Protein AF-0000000080261516 (afdb_homodimer)

Sequence (998 aa):
MPETLNRSLSQQIENGHHGPAFTLGKHKVSMKLFSKNRERLCQRLRGVLKTQDLAVVVLQSGDSGTRYDTDTDLLFRQESFFHWAFGVLEPDCFGAIDVATGKGTLFVPRLPESYAVWMGKLWTLEDFKTRYAVEAVHYTDEIAEHLSVDGKPSSAITLLTLNGINSDSGKTSREATFKGIEQFRVDNTTLYPEICECRVFKTADELEVLRYANKISSAAHREVMKKIRPGMKEYQLESEFLHYSYAQGGCRHSAYTCICAAADNSAVLHYGHAGAPNEHVIKDGDMCLFDMGAEYYCYSSDITCSFPANGKFTADQKIVYETVLKANRAVLASMKPGVSWPDMHLLAERTILEELKKHGLLTGEVDEMMEACIGPVLMPHGLGHLLGIDTHDCGGYPAGVVRSERPGLKSLRMGRVLQAGMVITVEPGVYFIEPLLNAAFANEKQSQFLVKEVIDRFRGSGGVRIEDDVIVTPTGMELMTDVPRTVEEIEYFMQDARKMPETLNRSLSQQIENGHHGPAFTLGKHKVSMKLFSKNRERLCQRLRGVLKTQDLAVVVLQSGDSGTRYDTDTDLLFRQESFFHWAFGVLEPDCFGAIDVATGKGTLFVPRLPESYAVWMGKLWTLEDFKTRYAVEAVHYTDEIAEHLSVDGKPSSAITLLTLNGINSDSGKTSREATFKGIEQFRVDNTTLYPEICECRVFKTADELEVLRYANKISSAAHREVMKKIRPGMKEYQLESEFLHYSYAQGGCRHSAYTCICAAADNSAVLHYGHAGAPNEHVIKDGDMCLFDMGAEYYCYSSDITCSFPANGKFTADQKIVYETVLKANRAVLASMKPGVSWPDMHLLAERTILEELKKHGLLTGEVDEMMEACIGPVLMPHGLGHLLGIDTHDCGGYPAGVVRSERPGLKSLRMGRVLQAGMVITVEPGVYFIEPLLNAAFANEKQSQFLVKEVIDRFRGSGGVRIEDDVIVTPTGMELMTDVPRTVEEIEYFMQDARK

Nearest PDB structures (foldseek):
  6h2p-assembly1_A  TM=9.877E-01  e=1.831E-79  Homo sapiens
  5mc3-assembly1_A  TM=9.880E-01  e=3.284E-79  Homo sapiens
  5mc1-assembly1_A  TM=9.877E-01  e=5.891E-79  Homo sapiens
  5m4g-assembly1_A  TM=9.869E-01  e=3.401E-78  Homo sapiens
  6qsc-assembly1_A  TM=9.871E-01  e=5.755E-78  Homo sapiens

Radius of gyration: 29.87 Å; Cα contacts (8 Å, |Δi|>4): 2241; chains: 2; bounding box: 79×82×68 Å

InterPro domains:
  IPR000994 Peptidase M24 [PF00557] (209-473)
  IPR007865 Aminopeptidase P, N-terminal [PF05195] (34-148)
  IPR007865 Aminopeptidase P, N-terminal [SM01011] (29-168)
  IPR029149 Creatinase/Aminopeptidase P/Spt16, N-terminal [G3DSA:3.40.350.10] (19-200)
  IPR029149 Creatinase/Aminopeptidase P/Spt16, N-terminal [SSF53092] (28-202)
  IPR036005 Creatinase/aminopeptidase-like [G3DSA:3.90.230.10] (201-499)
  IPR036005 Creatinase/aminopeptidase-like [SSF55920] (203-496)
  IPR052433 Xaa-Pro dipeptidase-like [PTHR48480] (18-497)

Solvent-accessible surface area (backbone atoms only — not comparable to full-atom values): 50323 Å² total; per-residue (Å²): 136,77,69,72,80,53,43,76,78,39,61,77,55,54,86,68,91,72,72,44,57,50,68,73,38,84,59,75,45,56,38,61,52,19,54,51,43,35,36,55,42,19,57,55,45,65,72,68,58,84,66,86,51,52,44,29,39,38,39,40,42,26,67,80,54,44,54,81,30,45,68,44,54,53,89,74,70,64,30,62,71,35,32,56,44,48,66,58,60,56,54,53,28,36,37,36,31,36,39,89,77,37,51,36,35,39,19,39,62,82,73,59,79,64,41,42,52,40,57,22,84,77,75,49,55,65,53,51,22,53,58,45,66,40,78,39,50,48,41,50,94,42,48,54,64,62,69,28,59,85,82,43,56,39,70,51,29,35,36,30,23,36,43,42,67,32,86,84,47,68,30,58,42,73,55,50,80,59,83,59,55,83,55,35,40,77,42,46,69,67,39,33,67,52,50,28,52,51,64,38,44,48,49,75,63,52,45,52,49,34,46,48,16,24,44,35,31,22,52,19,51,50,51,36,55,42,63,55,48,52,70,41,41,25,39,38,48,49,28,47,29,51,27,41,19,21,48,69,40,39,17,86,45,60,40,46,75,47,23,34,23,44,26,49,44,25,32,21,74,50,37,33,42,61,80,45,56,20,65,54,68,34,44,78,63,26,38,25,24,36,38,46,22,23,16,38,97,56,23,21,27,58,35,26,48,51,48,31,39,68,31,60,72,49,75,68,55,43,52,56,47,50,30,33,48,50,17,40,49,54,40,59,74,62,43,26,52,73,39,46,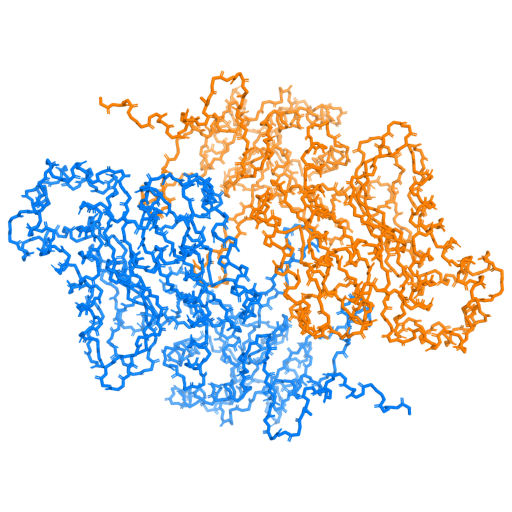40,60,56,42,40,51,48,31,35,50,44,34,52,52,45,38,33,74,72,49,37,28,49,84,57,64,71,57,38,58,74,50,44,51,45,30,51,32,28,57,61,29,41,38,33,33,47,32,61,35,52,75,24,67,58,25,63,46,93,92,51,76,80,48,80,47,80,31,55,47,45,42,52,37,68,47,62,40,41,52,34,30,31,34,34,46,34,36,40,45,32,44,36,65,73,44,51,53,52,35,63,72,30,74,80,40,27,75,33,52,31,61,81,53,45,58,72,44,57,63,49,8,29,38,40,46,26,38,37,33,38,31,32,86,82,18,61,43,77,53,55,60,65,71,76,49,71,67,46,38,30,50,53,30,50,59,51,70,104,137,78,72,72,79,54,40,76,80,37,59,79,52,54,85,69,90,70,70,44,55,50,68,70,36,86,60,76,46,56,38,62,52,20,53,51,41,35,38,54,44,20,57,55,46,65,72,67,58,85,65,90,51,52,44,29,39,37,38,41,42,27,67,79,54,44,54,82,30,45,70,45,54,54,89,75,69,65,31,60,70,35,33,56,46,50,66,58,60,56,55,52,29,35,36,36,31,35,42,89,78,35,50,36,34,40,20,39,61,82,74,60,78,65,40,42,52,40,58,22,85,77,75,48,55,67,52,51,23,53,58,44,66,41,78,39,50,49,41,51,93,42,48,54,64,63,69,27,57,86,83,44,58,38,71,51,30,34,35,30,22,36,41,41,68,32,87,85,49,69,30,58,41,73,54,49,79,62,82,58,55,83,56,35,40,76,43,47,69,66,39,33,67,54,52,28,52,52,64,38,43,47,50,74,62,53,48,52,50,35,46,48,15,22,46,34,30,21,51,18,51,49,51,37,57,41,66,56,48,54,71,41,40,26,40,39,47,49,28,48,30,51,27,40,20,21,46,68,40,37,17,86,46,60,39,46,74,47,20,36,22,43,26,48,44,26,30,21,74,51,36,33,43,62,79,46,56,19,63,54,68,34,44,77,65,26,38,25,24,38,39,46,21,23,15,37,96,55,22,21,26,57,35,28,50,51,49,32,42,69,31,58,73,51,73,69,55,42,55,55,46,51,30,32,50,50,18,40,49,53,40,59,74,64,43,26,52,74,37,47,41,61,56,42,38,50,49,29,36,51,44,34,51,52,44,38,32,75,72,49,36,30,49,85,55,64,70,56,38,58,75,52,43,51,42,29,50,32,28,58,60,30,41,36,33,34,45,32,61,35,52,74,25,66,59,25,63,47,90,92,51,75,81,48,81,49,79,32,55,47,45,42,52,35,68,44,60,41,43,54,35,29,32,35,35,45,35,36,40,44,31,45,37,64,72,46,49,54,52,35,63,72,30,74,80,40,27,75,34,52,31,61,83,51,45,58,73,45,57,63,50,8,29,38,39,46,24,36,34,31,36,32,31,85,82,20,63,44,76,52,54,60,65,73,77,51,71,66,46,38,30,51,54,30,50,59,52,70,103

Secondary structure (DSSP, 8-state):
--SGGGSTTTSS--SS---SEE-SSS--EETHHHHHHHHHHHHHHHHH---SSEEEEEEE-----BSTTS-PBP-----HHHHHHH---SSS-EEEEETTT--EEEEE----TTHHHHT-----HHHHHHHHT-SEEEEGGGHHHHHS-SS--GGGEEEEE---B-TTT-PBP-----TTGGGSEEE-SSHHHHHHHHHHS--HHHHHHHHHHHHHHHHHHHHHHHH--TT-BHHHHHHHHHHHHHHHH---EESS--EEEEGGGGG-TT-SSTTS-S-PBPPTT-EEEEEE-EEETTEE--EEEEEETTS---HHHHHHHHHHHHHHHHHHHH-STT-BHHHHHHHHHHHHHHHHHHTTSB-S-HHHHHHTT-HHHH--S-S--B-SSSSS-S-SS-TT-----STTGGG-S---B--TT-EEEE--EEE--HHHHHHHHH-HHHHTTB-HHHHTTTTTS-EEE-BEEEEE-SSSEEE---S--SHHHHHHHHHHHT-/--SGGGSTTTSS--SS---SEE-SSS--EETHHHHHHHHHHHHHHHHH---SSEEEEEEE-----BSTTS-PBP-----HHHHHHH---SSS-EEEEETTT--EEEEE----TTHHHHT-----HHHHHHHHT-SEEEEGGGHHHHHS-SS--GGGEEEEE---B-TTT-PBP-----TTGGGSEEE-SSHHHHHHHHHHS--HHHHHHHHHHHHHHHHHHHHHHHH--TT-BHHHHHHHHHHHHHHHH---EESS--EEEEGGGGG-TT-SSTTS-S-PBPPTT-EEEEEE-EEETTEE--EEEEEETTS---HHHHHHHHHHHHHHHHHHHH-STT-BHHHHHHHHHHHHHHHHHHTTSB-S-HHHHHHTT-HHHH--S-S--B-SSSSS-S-SS-TT-----STTGGG-S---B--TT-EEEE--EEE--HHHHHHHHH-HHHHTTB-HHHHTTTTTS-EEE-BEEEEEPSSSEEE---S--SHHHHHHHHHHHT-

Foldseek 3Di:
DPPPVCPPVPPVPDPDPQAAWDDQFDDTFGLVQQLVLLLQLLVLLVVPDPDPFFEKEKEAKAAWDADDPDPHTDPDDIALLQCSNFLDPDHGKMKMAGSVPSAIEIAAADDDPCCCVPPNDDDDQVRSCRNRVGPGYHHQLCVLVVVCPPPHFQARYEYEWEWDAFPVPRDIGDTDDGPPNVRHHYDDPRRHLSSLVSQQFHDPSQVVQLLLQQVQQLVQVLQLLLPFAQQDFQVVSVVSSQCSCCVNRVQPDWLDQKAWDKFARLQPPDACDPVHNSGDGHHQFIKIWIWTTTADSLFIDTWIDIAGRHLAHDPVRQLFQVLQLQLLVQLQVPDAFQAWQLVSQLSSLLSSLVSCVVVPQWDDDSVLLVVLVVSCLFWQAEQKAWGTSHRRGGDQARPPRDQDPPGRSNRHSHGDGDDARTKMKGKTKTFDDPVSVVVQCVDPSRVNTGDCVVSVVCHRSTMDIGMWIWGHHNGGIDTSNDHDRHSVRSSVSNVVSVD/DPPPVCPPVPVVPPPDPQAAWDDQFDDTFGLVQQLVLLLQLLVLLVVPDPDPFFEKEKEAKAAWDADDPDPHTDDDDIALLQCSNFLDPDHGKMWMAGSVPSAIEIAAADDDPCCCVPPNDDDDQVRSCRNRVGPGYHHQLCVLVVVCPPPHFQARYEYEWEWDAFPVPRDIGDTDDGPPNVRHHYDDPRRHLSSLVSQQFHDPSQVVQLLLQQVQQLVQVLQLLLPFAQQDFQVVSVVSSQCSCCVNRVQPDWLDQKDWDKFARLQPPDACDPVHNSGDGHHQFIKIWIWTTTADSLFIDTWIDIATRHLAHDPVRQLFQVLQLQLLVQLQVVFAFPAWQLVSQLSSLLSSLVSCVVVPQWDDDSVLLVVLVVSCLFWQAEQKAWGTSHRRGGDQARPPRDQDPDGRSNRHSHGDGDDARTKMKGKTKTFDDPVSVVVQCVDPSRVNTGDCVVSVVCHRSTMDIGMWIWGHHNGGIDTSNDHDRHSVRSSVSNVVSVD

Structure (mmCIF, N/CA/C/O backbone):
data_AF-0000000080261516-model_v1
#
loop_
_entity.id
_entity.type
_entity.pdbx_description
1 polymer 'Xaa-Pro dipeptidase'
#
loop_
_atom_site.group_PDB
_atom_site.id
_atom_site.type_symbol
_atom_site.label_atom_id
_atom_site.label_alt_id
_atom_site.label_comp_id
_atom_site.label_asym_id
_atom_site.label_entity_id
_atom_site.label_seq_id
_atom_site.pdbx_PDB_ins_code
_atom_site.Cartn_x
_atom_site.Cartn_y
_atom_site.Cartn_z
_atom_site.occupancy
_atom_site.B_iso_or_equiv
_atom_site.auth_seq_id
_atom_site.auth_comp_id
_atom_site.auth_asym_id
_atom_site.auth_atom_id
_atom_site.pdbx_PDB_model_num
ATOM 1 N N . MET A 1 1 ? -36.375 18.328 13.555 1 18.47 1 MET A N 1
ATOM 2 C CA . MET A 1 1 ? -35.406 18.906 12.648 1 18.47 1 MET A CA 1
ATOM 3 C C . MET A 1 1 ? -34.375 17.875 12.211 1 18.47 1 MET A C 1
ATOM 5 O O . MET A 1 1 ? -33.312 18.234 11.727 1 18.47 1 MET A O 1
ATOM 9 N N . PRO A 1 2 ? -34.75 16.578 12.547 1 23.06 2 PRO A N 1
ATOM 10 C CA . PRO A 1 2 ? -34.281 15.211 12.352 1 23.06 2 PRO A CA 1
ATOM 11 C C . PRO A 1 2 ? -34.25 14.797 10.883 1 23.06 2 PRO A C 1
ATOM 13 O O . PRO A 1 2 ? -33.875 13.68 10.555 1 23.06 2 PRO A O 1
ATOM 16 N N . GLU A 1 3 ? -34.875 15.594 10.055 1 21.86 3 GLU A N 1
ATOM 17 C CA . GLU A 1 3 ? -35.312 15.078 8.75 1 21.86 3 GLU A CA 1
ATOM 18 C C . GLU A 1 3 ? -34.125 15.016 7.785 1 21.86 3 GLU A C 1
ATOM 20 O O . GLU A 1 3 ? -34.125 14.211 6.852 1 21.86 3 GLU A O 1
ATOM 25 N N . THR A 1 4 ? -33.219 16.031 7.844 1 23.11 4 THR A N 1
ATOM 26 C CA . THR A 1 4 ? -32.312 16.188 6.707 1 23.11 4 THR A CA 1
ATOM 27 C C . THR A 1 4 ? -31.156 15.203 6.785 1 23.11 4 THR A C 1
ATOM 29 O O . THR A 1 4 ? -30.359 15.102 5.855 1 23.11 4 THR A O 1
ATOM 32 N N . LEU A 1 5 ? -30.828 14.766 7.957 1 27.47 5 LEU A N 1
ATOM 33 C CA . LEU A 1 5 ? -29.641 13.969 8.242 1 27.47 5 LEU A CA 1
ATOM 34 C C . LEU A 1 5 ? -29.75 12.586 7.609 1 27.47 5 LEU A C 1
ATOM 36 O O . LEU A 1 5 ? -28.812 11.789 7.684 1 27.47 5 LEU A O 1
ATOM 40 N N . ASN A 1 6 ? -31.109 12.328 7.188 1 25.12 6 ASN A N 1
ATOM 41 C CA . ASN A 1 6 ? -31.469 10.992 6.719 1 25.12 6 ASN A CA 1
ATOM 42 C C . ASN A 1 6 ? -30.922 10.727 5.32 1 25.12 6 ASN A C 1
ATOM 44 O O . ASN A 1 6 ? -31.312 9.75 4.672 1 25.12 6 ASN A O 1
ATOM 48 N N . ARG A 1 7 ? -30.312 11.836 4.684 1 27.39 7 ARG A N 1
ATOM 49 C CA . ARG A 1 7 ? -30.266 11.695 3.232 1 27.39 7 ARG A CA 1
ATOM 50 C C . ARG A 1 7 ? -29.141 10.758 2.809 1 27.39 7 ARG A C 1
ATOM 52 O O . ARG A 1 7 ? -29.203 10.164 1.731 1 27.39 7 ARG A O 1
ATOM 59 N N . SER A 1 8 ? -27.984 11 3.453 1 25.06 8 SER A N 1
ATOM 60 C CA . SER A 1 8 ? -26.891 10.438 2.666 1 25.06 8 SER A CA 1
ATOM 61 C C . SER A 1 8 ? -26.906 8.914 2.719 1 25.06 8 SER A C 1
ATOM 63 O O . SER A 1 8 ? -26.344 8.25 1.841 1 25.06 8 SER A O 1
ATOM 65 N N . LEU A 1 9 ? -27.234 8.352 3.932 1 29.28 9 LEU A N 1
ATOM 66 C CA . LEU A 1 9 ? -27.469 6.91 3.879 1 29.28 9 LEU A CA 1
ATOM 67 C C . LEU A 1 9 ? -28.625 6.586 2.934 1 29.28 9 LEU A C 1
ATOM 69 O O . LEU A 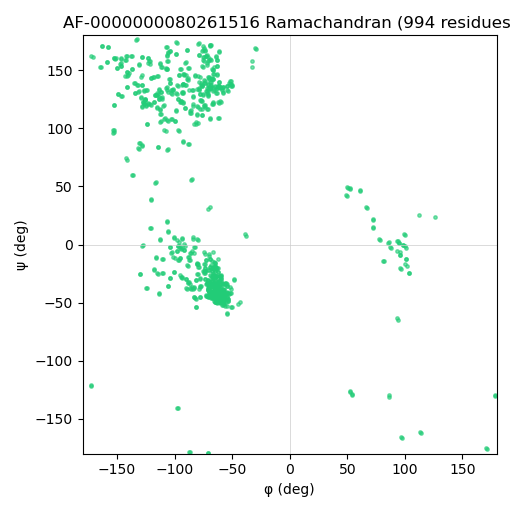1 9 ? -28.875 5.414 2.631 1 29.28 9 LEU A O 1
ATOM 73 N N . SER A 1 10 ? -29.578 7.637 2.805 1 27.34 10 SER A N 1
ATOM 74 C CA . SER A 1 10 ? -30.891 7.477 2.166 1 27.34 10 SER A CA 1
ATOM 75 C C . SER A 1 10 ? -30.75 7.312 0.656 1 27.34 10 SER A C 1
ATOM 77 O O . SER A 1 10 ? -31.719 6.973 -0.029 1 27.34 10 SER A O 1
ATOM 79 N N . GLN A 1 11 ? -29.734 8.062 0.066 1 29.08 11 GLN A N 1
ATOM 80 C CA . GLN A 1 11 ? -29.953 7.961 -1.372 1 29.08 11 GLN A CA 1
ATOM 81 C C . GLN A 1 11 ? -29.75 6.527 -1.862 1 29.08 11 GLN A C 1
ATOM 83 O O . GLN A 1 11 ? -30.062 6.207 -3.008 1 29.08 11 GLN A O 1
ATOM 88 N N . GLN A 1 12 ? -28.672 5.902 -1.175 1 29.27 12 GLN A N 1
ATOM 89 C CA . GLN A 1 12 ? -28.547 4.609 -1.845 1 29.27 12 GLN A CA 1
ATOM 90 C C . GLN A 1 12 ? -29.797 3.754 -1.619 1 29.27 12 GLN A C 1
ATOM 92 O O . GLN A 1 12 ? -29.828 2.584 -2.004 1 29.27 12 GLN A O 1
ATOM 97 N N . ILE A 1 13 ? -30.594 4.156 -0.554 1 30.53 13 ILE A N 1
ATOM 98 C CA . ILE A 1 13 ? -31.766 3.287 -0.49 1 30.53 13 ILE A CA 1
ATOM 99 C C . ILE A 1 13 ? -32.688 3.549 -1.694 1 30.53 13 ILE A C 1
ATOM 101 O O . ILE A 1 13 ? -33.531 4.445 -1.66 1 30.53 13 ILE A O 1
ATOM 105 N N . GLU A 1 14 ? -32.281 3.898 -2.816 1 28.14 14 GLU A N 1
ATOM 106 C CA . GLU A 1 14 ? -33.375 3.795 -3.773 1 28.14 14 GLU A CA 1
ATOM 107 C C . GLU A 1 14 ? -34.312 2.641 -3.42 1 28.14 14 GLU A C 1
ATOM 109 O O . GLU A 1 14 ? -33.906 1.689 -2.748 1 28.14 14 GLU A O 1
ATOM 114 N N . ASN A 1 15 ? -35.594 2.646 -3.77 1 30.41 15 ASN A N 1
ATOM 115 C CA . ASN A 1 15 ? -36.844 1.891 -3.549 1 30.41 15 ASN A CA 1
ATOM 116 C C . ASN A 1 15 ? -36.594 0.386 -3.602 1 30.41 15 ASN A C 1
ATOM 118 O O . ASN A 1 15 ? -37.5 -0.408 -3.432 1 30.41 15 ASN A O 1
ATOM 122 N N . GLY A 1 16 ? -35.875 -0.198 -4.672 1 33.69 16 GLY A N 1
ATOM 123 C CA . GLY A 1 16 ? -36.125 -1.631 -4.695 1 33.69 16 GLY A CA 1
ATOM 124 C C . GLY A 1 16 ? -35.562 -2.348 -3.471 1 33.69 16 GLY A C 1
ATOM 125 O O . GLY A 1 16 ? -34.781 -1.785 -2.717 1 33.69 16 GLY A O 1
ATOM 126 N N . HIS A 1 17 ? -36.062 -3.531 -2.934 1 42.69 17 HIS A N 1
ATOM 127 C CA . HIS A 1 17 ? -35.906 -4.598 -1.95 1 42.69 17 HIS A CA 1
ATOM 128 C C . HIS A 1 17 ? -34.438 -4.988 -1.775 1 42.69 17 HIS A C 1
ATOM 130 O O . HIS A 1 17 ? -34.156 -6.145 -1.473 1 42.69 17 HIS A O 1
ATOM 136 N N . HIS A 1 18 ? -33.469 -4.281 -2.375 1 58.91 18 HIS A N 1
ATOM 137 C CA . HIS A 1 18 ? -32.188 -4.965 -2.283 1 58.91 18 HIS A CA 1
ATOM 138 C C . HIS A 1 18 ? -31.5 -4.695 -0.94 1 58.91 18 HIS A C 1
ATOM 140 O O . HIS A 1 18 ? -31.547 -3.574 -0.43 1 58.91 18 HIS A O 1
ATOM 146 N N . GLY A 1 19 ? -31.391 -5.469 0.092 1 77.75 19 GLY A N 1
ATOM 147 C CA . GLY A 1 19 ? -30.703 -5.52 1.37 1 77.75 19 GLY A CA 1
ATOM 148 C C . GLY A 1 19 ? -29.359 -4.797 1.355 1 77.75 19 GLY A C 1
ATOM 149 O O . GLY A 1 19 ? -28.969 -4.227 0.336 1 77.75 19 GLY A O 1
ATOM 150 N N . PRO A 1 20 ? -28.703 -4.57 2.539 1 93.19 20 PRO A N 1
ATOM 151 C CA . PRO A 1 20 ? -27.406 -3.918 2.637 1 93.19 20 PRO A CA 1
ATOM 152 C C . PRO A 1 20 ? -26.359 -4.531 1.696 1 93.19 20 PRO A C 1
ATOM 154 O O . PRO A 1 20 ? -26.391 -5.742 1.456 1 93.19 20 PRO A O 1
ATOM 157 N N . ALA A 1 21 ? -25.594 -3.646 1.029 1 95.31 21 ALA A N 1
ATOM 158 C CA . ALA A 1 21 ? -24.609 -4.109 0.056 1 95.31 21 ALA A CA 1
ATOM 159 C C . ALA A 1 21 ? -23.391 -3.195 0.031 1 95.31 21 ALA A C 1
ATOM 161 O O . ALA A 1 21 ? -23.469 -2.029 0.423 1 95.31 21 ALA A O 1
ATOM 162 N N . PHE A 1 22 ? -22.312 -3.729 -0.335 1 94.75 22 PHE A N 1
ATOM 163 C CA . PHE A 1 22 ? -21.109 -2.955 -0.667 1 94.75 22 PHE A CA 1
ATOM 164 C C . PHE A 1 22 ? -21.094 -2.6 -2.148 1 94.75 22 PHE A C 1
ATOM 166 O O . PHE A 1 22 ? -21.438 -3.426 -2.994 1 94.75 22 PHE A O 1
ATOM 173 N N . THR A 1 23 ? -20.719 -1.318 -2.457 1 92.25 23 THR A N 1
ATOM 174 C CA . THR A 1 23 ? -20.469 -0.933 -3.842 1 92.25 23 THR A CA 1
ATOM 175 C C . THR A 1 23 ? -19.469 0.211 -3.912 1 92.25 23 THR A C 1
ATOM 177 O O . THR A 1 23 ? -19.672 1.266 -3.311 1 92.25 23 THR A O 1
ATOM 180 N N . LEU A 1 24 ? -18.391 0.136 -4.504 1 90.38 24 LEU A N 1
ATOM 181 C CA . LEU A 1 24 ? -17.469 1.203 -4.871 1 90.38 24 LEU A CA 1
ATOM 182 C C . LEU A 1 24 ? -17.391 1.355 -6.387 1 90.38 24 LEU A C 1
ATOM 184 O O . LEU A 1 24 ? -17.469 2.469 -6.91 1 90.38 24 LEU A O 1
ATOM 188 N N . GLY A 1 25 ? -17.344 0.349 -7.125 1 88.25 25 GLY A N 1
ATOM 189 C CA . GLY A 1 25 ? -17.391 0.316 -8.578 1 88.25 25 GLY A CA 1
ATOM 190 C C . GLY A 1 25 ? -18.781 0.004 -9.109 1 88.25 25 GLY A C 1
ATOM 191 O O . GLY A 1 25 ? -19.781 0.537 -8.617 1 88.25 25 GLY A O 1
ATOM 192 N N . LYS A 1 26 ? -18.766 -0.772 -10.133 1 90.19 26 LYS A N 1
ATOM 193 C CA . LYS A 1 26 ? -20.031 -1.01 -10.828 1 90.19 26 LYS A CA 1
ATOM 194 C C . LYS A 1 26 ? -20.703 -2.291 -10.336 1 90.19 26 LYS A C 1
ATOM 196 O O . LYS A 1 26 ? -21.781 -2.654 -10.805 1 90.19 26 LYS A O 1
ATOM 201 N N . HIS A 1 27 ? -20.078 -2.992 -9.414 1 94.94 27 HIS A N 1
ATOM 202 C CA . HIS A 1 27 ? -20.641 -4.258 -8.945 1 94.94 27 HIS A CA 1
ATOM 203 C C . HIS A 1 27 ? -21.078 -4.164 -7.496 1 94.94 27 HIS A C 1
ATOM 205 O O . HIS A 1 27 ? -20.312 -3.766 -6.625 1 94.94 27 HIS A O 1
ATOM 211 N N . LYS A 1 28 ? -22.297 -4.527 -7.301 1 96.44 28 LYS A N 1
ATOM 212 C CA . LYS A 1 28 ? -22.859 -4.547 -5.957 1 96.44 28 LYS A CA 1
ATOM 213 C C . LYS A 1 28 ? -22.703 -5.922 -5.312 1 96.44 28 LYS A C 1
ATOM 215 O O . LYS A 1 28 ? -23.016 -6.941 -5.93 1 96.44 28 LYS A O 1
ATOM 220 N N . VAL A 1 29 ? -22.219 -6.012 -4.117 1 97.81 29 VAL A N 1
ATOM 221 C CA . VAL A 1 29 ? -22.078 -7.258 -3.373 1 97.81 29 VAL A CA 1
ATOM 222 C C . VAL A 1 29 ? -23.031 -7.266 -2.184 1 97.81 29 VAL A C 1
ATOM 224 O O . VAL A 1 29 ? -22.828 -6.527 -1.214 1 97.81 29 VAL A O 1
ATOM 227 N N . SER A 1 30 ? -24 -8.109 -2.207 1 97.81 30 SER A N 1
ATOM 228 C CA . SER A 1 30 ? -24.984 -8.211 -1.133 1 97.81 30 SER A CA 1
ATOM 229 C C . SER A 1 30 ? -24.344 -8.734 0.149 1 97.81 30 SER A C 1
ATOM 231 O O . SER A 1 30 ? -23.516 -9.641 0.106 1 97.81 30 SER A O 1
ATOM 233 N N . MET A 1 31 ? -24.781 -8.219 1.295 1 97.94 31 MET A N 1
ATOM 234 C CA . MET A 1 31 ? -24.266 -8.703 2.574 1 97.94 31 MET A CA 1
ATOM 235 C C . MET A 1 31 ? -24.75 -10.125 2.852 1 97.94 31 MET A C 1
ATOM 237 O O . MET A 1 31 ? -24.234 -10.797 3.738 1 97.94 31 MET A O 1
ATOM 241 N N . LYS A 1 32 ? -25.703 -10.609 2.1 1 97.38 32 LYS A N 1
ATOM 242 C CA . LYS A 1 32 ? -26.172 -11.984 2.207 1 97.38 32 LYS A CA 1
ATOM 243 C C . LYS A 1 32 ? -25.031 -12.977 1.94 1 97.38 32 LYS A C 1
ATOM 245 O O . LYS A 1 32 ? -25.031 -14.086 2.467 1 97.38 32 LYS A O 1
ATOM 250 N N . LEU A 1 33 ? -24.125 -12.539 1.126 1 98.44 33 LEU A N 1
ATOM 251 C CA . LEU A 1 33 ? -22.938 -13.359 0.857 1 98.44 33 LEU A CA 1
ATOM 252 C C . LEU A 1 33 ? -22.281 -13.805 2.158 1 98.44 33 LEU A C 1
ATOM 254 O O . LEU A 1 33 ? -21.969 -14.984 2.332 1 98.44 33 LEU A O 1
ATOM 258 N N . PHE A 1 34 ? -22.203 -12.945 3.082 1 98.62 34 PHE A N 1
ATOM 259 C CA . PHE A 1 34 ? -21.438 -13.203 4.301 1 98.62 34 PHE A CA 1
ATOM 260 C C . PHE A 1 34 ? -22.297 -13.969 5.309 1 98.62 34 PHE A C 1
ATOM 262 O O . PHE A 1 34 ? -21.766 -14.805 6.055 1 98.62 34 PHE A O 1
ATOM 269 N N . SER A 1 35 ? -23.578 -13.688 5.379 1 97.69 35 SER A N 1
ATOM 270 C CA . SER A 1 35 ? -24.469 -14.5 6.211 1 97.69 35 SER A CA 1
ATOM 271 C C . SER A 1 35 ? -24.469 -15.961 5.75 1 97.69 35 SER A C 1
ATOM 273 O O . SER A 1 35 ? -24.469 -16.875 6.574 1 97.69 35 SER A O 1
ATOM 275 N N . LYS A 1 36 ? -24.5 -16.141 4.457 1 98.25 36 LYS A N 1
ATOM 276 C CA . LYS A 1 36 ? -24.438 -17.5 3.904 1 98.25 36 LYS A CA 1
ATOM 277 C C . LYS A 1 36 ? -23.125 -18.172 4.273 1 98.25 36 LYS A C 1
ATOM 279 O O . LYS A 1 36 ? -23.094 -19.375 4.578 1 98.25 36 LYS A O 1
ATOM 284 N N . ASN A 1 37 ? -22.031 -17.469 4.211 1 98.75 37 ASN A N 1
ATOM 285 C CA . ASN A 1 37 ? -20.734 -18.016 4.605 1 98.75 37 ASN A CA 1
ATOM 286 C C . ASN A 1 37 ? -20.734 -18.453 6.062 1 98.75 37 ASN A C 1
ATOM 288 O O . ASN A 1 37 ? -20.25 -19.547 6.383 1 98.75 37 ASN A O 1
ATOM 292 N N . ARG A 1 38 ? -21.297 -17.609 6.953 1 98.75 38 ARG A N 1
ATOM 293 C CA . ARG A 1 38 ? -21.375 -17.984 8.367 1 98.75 38 ARG A CA 1
ATOM 294 C C . ARG A 1 38 ? -22.188 -19.25 8.555 1 98.75 38 ARG A C 1
ATOM 296 O O . ARG A 1 38 ? -21.812 -20.141 9.32 1 98.75 38 ARG A O 1
ATOM 303 N N . GLU A 1 39 ? -23.266 -19.359 7.855 1 98.31 39 GLU A N 1
ATOM 304 C CA . GLU A 1 39 ? -24.125 -20.531 7.961 1 98.31 39 GLU A CA 1
ATOM 305 C C . GLU A 1 39 ? -23.391 -21.781 7.484 1 98.31 39 GLU A C 1
ATOM 307 O O . GLU A 1 39 ? -23.469 -22.828 8.125 1 98.31 39 GLU A O 1
ATOM 312 N N . ARG A 1 40 ? -22.766 -21.719 6.391 1 98.56 40 ARG A N 1
ATOM 313 C CA . ARG A 1 40 ? -22 -22.859 5.863 1 98.56 40 ARG A CA 1
ATOM 314 C C . ARG A 1 40 ? -20.938 -23.312 6.855 1 98.56 40 ARG A C 1
ATOM 316 O O . ARG A 1 40 ? -20.75 -24.516 7.055 1 98.56 40 ARG A O 1
ATOM 323 N N . LEU A 1 41 ? -20.25 -22.328 7.418 1 98.81 41 LEU A N 1
ATOM 324 C CA . LEU A 1 41 ? -19.234 -22.672 8.414 1 98.81 41 LEU A CA 1
ATOM 325 C C . LEU A 1 41 ? -19.859 -23.391 9.602 1 98.81 41 LEU A C 1
ATOM 327 O O . LEU A 1 41 ? -19.328 -24.391 10.07 1 98.81 41 LEU A O 1
ATOM 331 N N . CYS A 1 42 ? -20.969 -22.891 10.086 1 98.25 42 CYS A N 1
ATOM 332 C CA . CYS A 1 42 ? -21.656 -23.5 11.219 1 98.25 42 CYS A CA 1
ATOM 333 C C . CYS A 1 42 ? -22.078 -24.922 10.898 1 98.25 42 CYS A C 1
ATOM 335 O O . CYS A 1 42 ? -21.969 -25.812 11.742 1 98.25 42 CYS A O 1
ATOM 337 N N . GLN A 1 43 ? -22.594 -25.109 9.711 1 97.69 43 GLN A N 1
ATOM 338 C CA . GLN A 1 43 ? -22.984 -26.453 9.297 1 97.69 43 GLN A CA 1
ATOM 339 C C . GLN A 1 43 ? -21.812 -27.438 9.375 1 97.69 43 GLN A C 1
ATOM 341 O O . GLN A 1 43 ? -21.969 -28.547 9.891 1 97.69 43 GLN A O 1
ATOM 346 N N . ARG A 1 44 ? -20.688 -27.078 8.945 1 97.75 44 ARG A N 1
ATOM 347 C CA . ARG A 1 44 ? -19.516 -27.938 9 1 97.75 44 ARG A CA 1
ATOM 348 C C . ARG A 1 44 ? -19.078 -28.172 10.445 1 97.75 44 ARG A C 1
ATOM 350 O O . ARG A 1 44 ? -18.75 -29.297 10.82 1 97.75 44 ARG A O 1
ATOM 357 N N . LEU A 1 45 ? -19.062 -27.062 11.211 1 98.06 45 LEU A N 1
ATOM 358 C CA . LEU A 1 45 ? -18.609 -27.156 12.586 1 98.06 45 LEU A CA 1
ATOM 359 C C . LEU A 1 45 ? -19.516 -28.062 13.414 1 98.06 45 LEU A C 1
ATOM 361 O O . LEU A 1 45 ? -19.047 -28.828 14.266 1 98.06 45 LEU A O 1
ATOM 365 N N . ARG A 1 46 ? -20.828 -27.969 13.18 1 96.06 46 ARG A N 1
ATOM 366 C CA . ARG A 1 46 ? -21.766 -28.844 13.883 1 96.06 46 ARG A CA 1
ATOM 367 C C . ARG A 1 46 ? -21.484 -30.312 13.594 1 96.06 46 ARG A C 1
ATOM 369 O O . ARG A 1 46 ? -21.719 -31.172 14.445 1 96.06 46 ARG A O 1
ATOM 376 N N . GLY A 1 47 ? -20.906 -30.562 12.461 1 94.62 47 GLY A N 1
ATOM 377 C CA . GLY A 1 47 ? -20.609 -31.922 12.078 1 94.62 47 GLY A CA 1
ATOM 378 C C . GLY A 1 47 ? -19.344 -32.469 12.727 1 94.62 47 GLY A C 1
ATOM 379 O O . GLY A 1 47 ? -19.156 -33.688 12.82 1 94.62 47 GLY A O 1
ATOM 380 N N . VAL A 1 48 ? -18.516 -31.578 13.25 1 94.75 48 VAL A N 1
ATOM 381 C CA . VAL A 1 48 ? -17.219 -32.062 13.711 1 94.75 48 VAL A CA 1
ATOM 382 C C . VAL A 1 48 ? -17.078 -31.828 15.211 1 94.75 48 VAL A C 1
ATOM 384 O O . VAL A 1 48 ? -16.25 -32.469 15.875 1 94.75 48 VAL A O 1
ATOM 387 N N . LEU A 1 49 ? -17.875 -30.906 15.711 1 91.12 49 LEU A N 1
ATOM 388 C CA . LEU A 1 49 ? -17.75 -30.594 17.125 1 91.12 49 LEU A CA 1
ATOM 389 C C . LEU A 1 49 ? -18.297 -31.734 17.984 1 91.12 49 LEU A C 1
ATOM 391 O O . LEU A 1 49 ? -19.344 -32.281 17.672 1 91.12 49 LEU A O 1
ATOM 395 N N . LYS A 1 50 ? -17.562 -32.125 19.047 1 78.06 50 LYS A N 1
ATOM 396 C CA . LYS A 1 50 ? -17.906 -33.188 19.953 1 78.06 50 LYS A CA 1
ATOM 397 C C . LYS A 1 50 ? -18.438 -32.656 21.281 1 78.06 50 LYS A C 1
ATOM 399 O O . LYS A 1 50 ? -18.891 -33.406 22.141 1 78.06 50 LYS A O 1
ATOM 404 N N . THR A 1 51 ? -18.453 -31.406 21.375 1 69.12 51 THR A N 1
ATOM 405 C CA . THR A 1 51 ? -18.734 -30.828 22.672 1 69.12 51 THR A CA 1
ATOM 406 C C . THR A 1 51 ? -20.234 -30.562 22.828 1 69.12 51 THR A C 1
ATOM 408 O O . THR A 1 51 ? -20.938 -30.359 21.844 1 69.12 51 THR A O 1
ATOM 411 N N . GLN A 1 52 ? -20.578 -30.734 24.062 1 69.31 52 GLN A N 1
ATOM 412 C CA . GLN A 1 52 ? -21.922 -30.375 24.438 1 69.31 52 GLN A CA 1
ATOM 413 C C . GLN A 1 52 ? -22.031 -28.891 24.766 1 69.31 52 GLN A C 1
ATOM 415 O O . GLN A 1 52 ? -23.125 -28.344 24.891 1 69.31 52 GLN A O 1
ATOM 420 N N . ASP A 1 53 ? -20.922 -28.172 24.781 1 74.69 53 ASP A N 1
ATOM 421 C CA . ASP A 1 53 ? -20.859 -26.75 25.062 1 74.69 53 ASP A CA 1
ATOM 422 C C . ASP A 1 53 ? -21.438 -25.938 23.906 1 74.69 53 ASP A C 1
ATOM 424 O O . ASP A 1 53 ? -21.547 -26.422 22.797 1 74.69 53 ASP A O 1
ATOM 428 N N . LEU A 1 54 ? -21.875 -24.766 24.391 1 88.88 54 LEU A N 1
ATOM 429 C CA . LEU A 1 54 ? -22.125 -23.781 23.359 1 88.88 54 LEU A CA 1
ATOM 430 C C . LEU A 1 54 ? -20.844 -23.359 22.672 1 88.88 54 LEU A C 1
ATOM 432 O O . LEU A 1 54 ? -19.844 -23.047 23.328 1 88.88 54 LEU A O 1
ATOM 436 N N . ALA A 1 55 ? -20.781 -23.531 21.438 1 94.88 55 ALA A N 1
ATOM 437 C CA . ALA A 1 55 ? -19.578 -23.188 20.656 1 94.88 55 ALA A CA 1
ATOM 438 C C . ALA A 1 55 ? -19.766 -21.875 19.922 1 94.88 55 ALA A C 1
ATOM 440 O O . ALA A 1 55 ? -20.812 -21.641 19.312 1 94.88 55 ALA A O 1
ATOM 441 N N . VAL A 1 56 ? -18.797 -20.969 20.062 1 96.94 56 VAL A N 1
ATOM 442 C CA . VAL A 1 56 ? -18.828 -19.672 19.406 1 96.94 56 VAL A CA 1
ATOM 443 C C . VAL A 1 56 ? -17.516 -19.453 18.641 1 96.94 56 VAL A C 1
ATOM 445 O O . VAL A 1 56 ? -16.422 -19.562 19.219 1 96.94 56 VAL A O 1
ATOM 448 N N . VAL A 1 57 ? -17.609 -19.219 17.344 1 98.38 57 VAL A N 1
ATOM 449 C CA . VAL A 1 57 ? -16.453 -18.781 16.578 1 98.38 57 VAL A CA 1
ATOM 450 C C . VAL A 1 57 ? -16.109 -17.328 16.922 1 98.38 57 VAL A C 1
ATOM 452 O O . VAL A 1 57 ? -17 -16.484 16.984 1 98.38 57 VAL A O 1
ATOM 455 N N . VAL A 1 58 ? -14.867 -17.016 17.188 1 98.62 58 VAL A N 1
ATOM 456 C CA . VAL A 1 58 ? -14.43 -15.633 17.375 1 98.62 58 VAL A CA 1
ATOM 457 C C . VAL A 1 58 ? -13.281 -15.32 16.406 1 98.62 58 VAL A C 1
ATOM 459 O O . VAL A 1 58 ? -12.25 -15.984 16.422 1 98.62 58 VAL A O 1
ATOM 462 N N . LEU A 1 59 ? -13.492 -14.359 15.562 1 98.75 59 LEU A N 1
ATOM 463 C CA . LEU A 1 59 ? -12.5 -13.875 14.609 1 98.75 59 LEU A CA 1
ATOM 464 C C . LEU A 1 59 ? -12.109 -12.43 14.922 1 98.75 59 LEU A C 1
ATOM 466 O O . LEU A 1 59 ? -12.938 -11.648 15.398 1 98.75 59 LEU A O 1
ATOM 470 N N . GLN A 1 60 ? -10.891 -12.133 14.703 1 98.69 60 GLN A N 1
ATOM 471 C CA . GLN A 1 60 ? -10.367 -10.781 14.891 1 98.69 60 GLN A CA 1
ATOM 472 C C . GLN A 1 60 ? -9.992 -10.148 13.562 1 98.69 60 GLN A C 1
ATOM 474 O O . GLN A 1 60 ? -9.32 -10.766 12.734 1 98.69 60 GLN A O 1
ATOM 479 N N . SER A 1 61 ? -10.43 -8.922 13.328 1 98.25 61 SER A N 1
ATOM 480 C CA . SER A 1 61 ? -10.133 -8.156 12.117 1 98.25 61 SER A CA 1
ATOM 481 C C . SER A 1 61 ? -8.664 -7.754 12.07 1 98.25 61 SER A C 1
ATOM 483 O O . SER A 1 61 ? -7.91 -8.016 13.008 1 98.25 61 SER A O 1
ATOM 485 N N . GLY A 1 62 ? -8.297 -7.203 10.875 1 97.75 62 GLY A N 1
ATOM 486 C CA . GLY A 1 62 ? -7.02 -6.5 10.867 1 97.75 62 GLY A CA 1
ATOM 487 C C . GLY A 1 62 ? -7.004 -5.277 11.766 1 97.75 62 GLY A C 1
ATOM 488 O O . GLY A 1 62 ? -8.055 -4.793 12.18 1 97.75 62 GLY A O 1
ATOM 489 N N . ASP A 1 63 ? -5.777 -4.863 12.062 1 96.12 63 ASP A N 1
ATOM 490 C CA . ASP A 1 63 ? -5.586 -3.662 12.867 1 96.12 63 ASP A CA 1
ATOM 491 C C . ASP A 1 63 ? -5.145 -2.484 12 1 96.12 63 ASP A C 1
ATOM 493 O O . ASP A 1 63 ? -4.395 -2.662 11.039 1 96.12 63 ASP A O 1
ATOM 497 N N . SER A 1 64 ? -5.66 -1.356 12.359 1 93.25 64 SER A N 1
ATOM 498 C CA . SER A 1 64 ? -5.094 -0.146 11.773 1 93.25 64 SER A CA 1
ATOM 499 C C . SER A 1 64 ? -3.621 0.011 12.148 1 93.25 64 SER A C 1
ATOM 501 O O . SER A 1 64 ? -3.215 -0.337 13.258 1 93.25 64 SER A O 1
ATOM 503 N N . GLY A 1 65 ? -2.844 0.375 11.172 1 92.5 65 GLY A N 1
ATOM 504 C CA . GLY A 1 65 ? -1.423 0.55 11.43 1 92.5 65 GLY A CA 1
ATOM 505 C C . GLY A 1 65 ? -0.848 1.787 10.766 1 92.5 65 GLY A C 1
ATOM 506 O O . GLY A 1 65 ? -1.491 2.393 9.906 1 92.5 65 GLY A O 1
ATOM 507 N N . THR A 1 66 ? 0.33 2.207 11.242 1 95.81 66 THR A N 1
ATOM 508 C CA . THR A 1 66 ? 1.057 3.332 10.664 1 95.81 66 THR A CA 1
ATOM 509 C C . THR A 1 66 ? 2.449 2.9 10.211 1 95.81 66 THR A C 1
ATOM 511 O O . THR A 1 66 ? 2.945 1.852 10.625 1 95.81 66 THR A O 1
ATOM 514 N N . ARG A 1 67 ? 3.012 3.609 9.328 1 96.25 67 ARG A N 1
ATOM 515 C CA . ARG A 1 67 ? 4.328 3.314 8.773 1 96.25 67 ARG A CA 1
ATOM 516 C C . ARG A 1 67 ? 5.422 3.539 9.812 1 96.25 67 ARG A C 1
ATOM 518 O O . ARG A 1 67 ? 5.703 4.68 10.188 1 96.25 67 ARG A O 1
ATOM 525 N N . TYR A 1 68 ? 6.023 2.42 10.305 1 96.12 68 TYR A N 1
ATOM 526 C CA . TYR A 1 68 ? 7.098 2.469 11.289 1 96.12 68 TYR A CA 1
ATOM 527 C C . TYR A 1 68 ? 6.695 3.314 12.492 1 96.12 68 TYR A C 1
ATOM 529 O O . TYR A 1 68 ? 5.676 3.053 13.133 1 96.12 68 TYR A O 1
ATOM 537 N N . ASP A 1 69 ? 7.512 4.316 12.867 1 97.25 69 ASP A N 1
ATOM 538 C CA . ASP A 1 69 ? 7.23 5.098 14.07 1 97.25 69 ASP A CA 1
ATOM 539 C C . ASP A 1 69 ? 6.426 6.352 13.727 1 97.25 69 ASP A C 1
ATOM 541 O O . ASP A 1 69 ? 6.141 7.168 14.609 1 97.25 69 ASP A O 1
ATOM 545 N N . THR A 1 70 ? 5.996 6.523 12.484 1 97.25 70 THR A N 1
ATOM 546 C CA . THR A 1 70 ? 5.312 7.746 12.07 1 97.25 70 THR A CA 1
ATOM 547 C C . THR A 1 70 ? 3.812 7.641 12.336 1 97.25 70 THR A C 1
ATOM 549 O O . THR A 1 70 ? 3.34 6.637 12.867 1 97.25 70 THR A O 1
ATOM 552 N N . ASP A 1 71 ? 3.072 8.703 11.961 1 96.75 71 ASP A N 1
ATOM 553 C CA . ASP A 1 71 ? 1.618 8.703 12.07 1 96.75 71 ASP A CA 1
ATOM 554 C C . ASP A 1 71 ? 0.96 8.547 10.703 1 96.75 71 ASP A C 1
ATOM 556 O O . ASP A 1 71 ? -0.224 8.844 10.539 1 96.75 71 ASP A O 1
ATOM 560 N N . THR A 1 72 ? 1.726 8.195 9.672 1 96.12 72 THR A N 1
ATOM 561 C CA . THR A 1 72 ? 1.177 7.953 8.344 1 96.12 72 THR A CA 1
ATOM 562 C C . THR A 1 72 ? 0.445 6.613 8.297 1 96.12 72 THR A C 1
ATOM 564 O O . THR A 1 72 ? 1.062 5.559 8.453 1 96.12 72 THR A O 1
ATOM 567 N N . ASP A 1 73 ? -0.791 6.688 8.016 1 94.5 73 ASP A N 1
ATOM 568 C CA . ASP A 1 73 ? -1.6 5.473 7.957 1 94.5 73 ASP A CA 1
ATOM 569 C C . ASP A 1 73 ? -1.229 4.625 6.746 1 94.5 73 ASP A C 1
ATOM 571 O O . ASP A 1 73 ? -0.96 5.156 5.664 1 94.5 73 ASP A O 1
ATOM 575 N N . LEU A 1 74 ? -1.261 3.357 6.953 1 93.94 74 LEU A N 1
ATOM 576 C CA . LEU A 1 74 ? -1.2 2.428 5.832 1 93.94 74 LEU A CA 1
ATOM 577 C C . LEU A 1 74 ? -2.576 2.244 5.203 1 93.94 74 LEU A C 1
ATOM 579 O O . LEU A 1 74 ? -3.594 2.303 5.898 1 93.94 74 LEU A O 1
ATOM 583 N N . LEU A 1 75 ? -2.562 2.068 3.895 1 94.62 75 LEU A N 1
ATOM 584 C CA . LEU A 1 75 ? -3.83 1.722 3.262 1 94.62 75 LEU A CA 1
ATOM 585 C C . LEU A 1 75 ? -4.355 0.392 3.791 1 94.62 75 LEU A C 1
ATOM 587 O O . LEU A 1 75 ? -3.752 -0.658 3.553 1 94.62 75 LEU A O 1
ATOM 591 N N . PHE A 1 76 ? -5.395 0.416 4.555 1 96.81 76 PHE A N 1
ATOM 592 C CA . PHE A 1 76 ? -5.887 -0.744 5.289 1 96.81 76 PHE A CA 1
ATOM 593 C C . PHE A 1 76 ? -6.516 -1.759 4.34 1 96.81 76 PHE A C 1
ATOM 595 O O . PHE A 1 76 ? -7.289 -1.392 3.453 1 96.81 76 PHE A O 1
ATOM 602 N N . ARG A 1 77 ? -6.148 -2.953 4.434 1 96.94 77 ARG A N 1
ATOM 603 C CA . ARG A 1 77 ? -6.746 -4.129 3.805 1 96.94 77 ARG A CA 1
ATOM 604 C C . ARG A 1 77 ? -7.148 -5.16 4.852 1 96.94 77 ARG A C 1
ATOM 606 O O . ARG A 1 77 ? -6.312 -5.633 5.625 1 96.94 77 ARG A O 1
ATOM 613 N N . GLN A 1 78 ? -8.336 -5.531 4.934 1 97.81 78 GLN A N 1
ATOM 614 C CA . GLN A 1 78 ? -8.93 -6.34 5.988 1 97.81 78 GLN A CA 1
ATOM 615 C C . GLN A 1 78 ? -8.305 -7.73 6.035 1 97.81 78 GLN A C 1
ATOM 617 O O . GLN A 1 78 ? -7.793 -8.219 5.027 1 97.81 78 GLN A O 1
ATOM 622 N N . GLU A 1 79 ? -8.336 -8.336 7.223 1 98.38 79 GLU A N 1
ATOM 623 C CA . GLU A 1 79 ? -7.93 -9.719 7.43 1 98.38 79 GLU A CA 1
ATOM 624 C C . GLU A 1 79 ? -8.852 -10.688 6.684 1 98.38 79 GLU A C 1
ATOM 626 O O . GLU A 1 79 ? -10.07 -10.531 6.711 1 98.38 79 GLU A O 1
ATOM 631 N N . SER A 1 80 ? -8.32 -11.648 6.031 1 98.56 80 SER A N 1
ATOM 632 C CA . SER A 1 80 ? -9.016 -12.422 5.008 1 98.56 80 SER A CA 1
ATOM 633 C C . SER A 1 80 ? -10.125 -13.273 5.617 1 98.56 80 SER A C 1
ATOM 635 O O . SER A 1 80 ? -11.227 -13.352 5.074 1 98.56 80 SER A O 1
ATOM 637 N N . PHE A 1 81 ? -9.891 -13.977 6.723 1 98.81 81 PHE A N 1
ATOM 638 C CA . PHE A 1 81 ? -10.898 -14.852 7.316 1 98.81 81 PHE A CA 1
ATOM 639 C C . PHE A 1 81 ? -12.023 -14.031 7.934 1 98.81 81 PHE A C 1
ATOM 641 O O . PHE A 1 81 ? -13.195 -14.398 7.824 1 98.81 81 PHE A O 1
ATOM 648 N N . PHE A 1 82 ? -11.633 -12.953 8.594 1 98.81 82 PHE A N 1
ATOM 649 C CA . PHE A 1 82 ? -12.633 -12.047 9.141 1 98.81 82 PHE A CA 1
ATOM 650 C C . PHE A 1 82 ? -13.508 -11.469 8.039 1 98.81 82 PHE A C 1
ATOM 652 O O . PHE A 1 82 ? -14.734 -11.43 8.164 1 98.81 82 PHE A O 1
ATOM 659 N N . HIS A 1 83 ? -12.883 -11.031 6.965 1 98.75 83 HIS A N 1
ATOM 660 C CA . HIS A 1 83 ? -13.633 -10.5 5.832 1 98.75 83 HIS A CA 1
ATOM 661 C C . HIS A 1 83 ? -14.578 -11.555 5.258 1 98.75 83 HIS A C 1
ATOM 663 O O . HIS A 1 83 ? -15.734 -11.25 4.938 1 98.75 83 HIS A O 1
ATOM 669 N N . TRP A 1 84 ? -14.078 -12.727 5.102 1 98.88 84 TRP A N 1
ATOM 670 C CA . TRP A 1 84 ? -14.883 -13.812 4.539 1 98.88 84 TRP A CA 1
ATOM 671 C C . TRP A 1 84 ? -16.172 -13.992 5.324 1 98.88 84 TRP A C 1
ATOM 673 O O . TRP A 1 84 ? -17.234 -14.242 4.742 1 98.88 84 TRP A O 1
ATOM 683 N N . ALA A 1 85 ? -16.109 -13.805 6.574 1 98.81 85 ALA A N 1
ATOM 684 C CA . ALA A 1 85 ? -17.25 -14.102 7.445 1 98.81 85 ALA A CA 1
ATOM 685 C C . ALA A 1 85 ? -18.156 -12.883 7.594 1 98.81 85 ALA A C 1
ATOM 687 O O . ALA A 1 85 ? -19.375 -13.023 7.766 1 98.81 85 ALA A O 1
ATOM 688 N N . PHE A 1 86 ? -17.531 -11.625 7.488 1 98.81 86 PHE A N 1
ATOM 689 C CA . PHE A 1 86 ? -18.344 -10.516 7.969 1 98.81 86 PHE A CA 1
ATOM 690 C C . PHE A 1 86 ? -18.391 -9.391 6.938 1 98.81 86 PHE A C 1
ATOM 692 O O . PHE A 1 86 ? -19.25 -8.516 7 1 98.81 86 PHE A O 1
ATOM 699 N N . GLY A 1 87 ? -17.375 -9.242 6.035 1 98.44 87 GLY A N 1
ATOM 700 C CA . GLY A 1 87 ? -17.359 -8.242 4.977 1 98.44 87 GLY A CA 1
ATOM 701 C C . GLY A 1 87 ? -17.125 -6.836 5.484 1 98.44 87 GLY A C 1
ATOM 702 O O . GLY A 1 87 ? -17.359 -5.863 4.766 1 98.44 87 GLY A O 1
ATOM 703 N N . VAL A 1 88 ? -16.672 -6.688 6.734 1 98.38 88 VAL A N 1
ATOM 704 C CA . VAL A 1 88 ? -16.531 -5.398 7.395 1 98.38 88 VAL A CA 1
ATOM 705 C C . VAL A 1 88 ? -15.297 -4.676 6.852 1 98.38 88 VAL A C 1
ATOM 707 O O . VAL A 1 88 ? -14.227 -5.277 6.719 1 98.38 88 VAL A O 1
ATOM 710 N N . LEU A 1 89 ? -15.406 -3.4 6.574 1 96.31 89 LEU A N 1
ATOM 711 C CA . LEU A 1 89 ? -14.328 -2.609 5.996 1 96.31 89 LEU A CA 1
ATOM 712 C C . LEU A 1 89 ? -13.438 -2.018 7.086 1 96.31 89 LEU A C 1
ATOM 714 O O . LEU A 1 89 ? -12.242 -1.811 6.871 1 96.31 89 LEU A O 1
ATOM 718 N N . GLU A 1 90 ? -14.078 -1.703 8.234 1 97.12 90 GLU A N 1
ATOM 719 C CA . GLU A 1 90 ? -13.383 -1.005 9.312 1 97.12 90 GLU A CA 1
ATOM 720 C C . GLU A 1 90 ? -12.359 -1.913 9.984 1 97.12 90 GLU A C 1
ATOM 722 O O . GLU A 1 90 ? -12.602 -3.109 10.156 1 97.12 90 GLU A O 1
ATOM 727 N N . PRO A 1 91 ? -11.242 -1.414 10.398 1 97.56 91 PRO A N 1
ATOM 728 C CA . PRO A 1 91 ? -10.273 -2.164 11.195 1 97.56 91 PRO A CA 1
ATOM 729 C C . PRO A 1 91 ? -10.664 -2.262 12.664 1 97.56 91 PRO A C 1
ATOM 731 O O . PRO A 1 91 ? -11.641 -1.645 13.094 1 97.56 91 PRO A O 1
ATOM 734 N N . ASP A 1 92 ? -9.891 -3.068 13.453 1 97.94 92 ASP A N 1
ATOM 735 C CA . ASP A 1 92 ? -9.914 -3.117 14.906 1 97.94 92 ASP A CA 1
ATOM 736 C C . ASP A 1 92 ? -11.25 -3.656 15.422 1 97.94 92 ASP A C 1
ATOM 738 O O . ASP A 1 92 ? -11.773 -3.176 16.422 1 97.94 92 ASP A O 1
ATOM 742 N N . CYS A 1 93 ? -11.852 -4.543 14.664 1 98.62 93 CYS A N 1
ATOM 743 C CA . CYS A 1 93 ? -13.125 -5.168 15.031 1 98.62 93 CYS A CA 1
ATOM 744 C C . CYS A 1 93 ? -12.914 -6.621 15.445 1 98.62 93 CYS A C 1
ATOM 746 O O . CYS A 1 93 ? -11.812 -7.152 15.32 1 98.62 93 CYS A O 1
ATOM 748 N N . PHE A 1 94 ? -13.969 -7.207 16 1 98.81 94 PHE A N 1
ATOM 749 C CA . PHE A 1 94 ? -14.109 -8.641 16.219 1 98.81 94 PHE A CA 1
ATOM 750 C C . PHE A 1 94 ? -15.453 -9.141 15.703 1 98.81 94 PHE A C 1
ATOM 752 O O . PHE A 1 94 ? -16.391 -8.359 15.547 1 98.81 94 PHE A O 1
ATOM 759 N N . GLY A 1 95 ? -15.523 -10.32 15.375 1 98.69 95 GLY A N 1
ATOM 760 C CA . GLY A 1 95 ? -16.766 -10.984 15 1 98.69 95 GLY A CA 1
ATOM 761 C C . GLY A 1 95 ? -16.969 -12.312 15.703 1 98.69 95 GLY A C 1
ATOM 762 O O . GLY A 1 95 ? -16.016 -13.07 15.898 1 98.69 95 GLY A O 1
ATOM 763 N N . ALA A 1 96 ? -18.141 -12.562 16.156 1 98.38 96 ALA A N 1
ATOM 764 C CA . ALA A 1 96 ? -18.516 -13.836 16.766 1 98.38 96 ALA A CA 1
ATOM 765 C C . ALA A 1 96 ? -19.656 -14.5 16 1 98.38 96 ALA A C 1
ATOM 767 O O . ALA A 1 96 ? -20.562 -13.82 15.508 1 98.38 96 ALA A O 1
ATOM 768 N N . ILE A 1 97 ? -19.609 -15.773 15.914 1 98.38 97 ILE A N 1
ATOM 769 C CA . ILE A 1 97 ? -20.656 -16.547 15.266 1 98.38 97 ILE A CA 1
ATOM 770 C C . ILE A 1 97 ? -21.125 -17.672 16.203 1 98.38 97 ILE A C 1
ATOM 772 O O . ILE A 1 97 ? -20.344 -18.547 16.578 1 98.38 97 ILE A O 1
ATOM 776 N N . ASP A 1 98 ? -22.359 -17.688 16.594 1 95.94 98 ASP A N 1
ATOM 777 C CA . ASP A 1 98 ? -22.953 -18.781 17.344 1 95.94 98 ASP A CA 1
ATOM 778 C C . ASP A 1 98 ? -23.125 -20.016 16.469 1 95.94 98 ASP A C 1
ATOM 780 O O . ASP A 1 98 ? -23.938 -20.031 15.539 1 95.94 98 ASP A O 1
ATOM 784 N N . VAL A 1 99 ? -22.453 -21.094 16.797 1 96.94 99 VAL A N 1
ATOM 785 C CA . VAL A 1 99 ? -22.391 -22.25 15.922 1 96.94 99 VAL A CA 1
ATOM 786 C C . VAL A 1 99 ? -23.766 -22.906 15.844 1 96.94 99 VAL A C 1
ATOM 788 O O . VAL A 1 99 ? -24.172 -23.422 14.797 1 96.94 99 VAL A O 1
ATOM 791 N N . ALA A 1 100 ? -24.5 -22.891 16.875 1 93.25 100 ALA A N 1
ATOM 792 C CA . ALA A 1 100 ? -25.797 -23.562 16.922 1 93.25 100 ALA A CA 1
ATOM 793 C C . ALA A 1 100 ? -26.828 -22.844 16.047 1 93.25 100 ALA A C 1
ATOM 795 O O . ALA A 1 100 ? -27.625 -23.469 15.367 1 93.25 100 ALA A O 1
ATOM 796 N N . THR A 1 101 ? -26.766 -21.516 16 1 92.75 101 THR A N 1
ATOM 797 C CA . THR A 1 101 ? -27.844 -20.75 15.367 1 92.75 101 THR A CA 1
ATOM 798 C C . THR A 1 101 ? -27.344 -20.125 14.07 1 92.75 101 THR A C 1
ATOM 800 O O . THR A 1 101 ? -28.156 -19.734 13.219 1 92.75 101 THR A O 1
ATOM 803 N N . GLY A 1 102 ? -26.031 -19.906 13.961 1 94.88 102 GLY A N 1
ATOM 804 C CA . GLY A 1 102 ? -25.484 -19.203 12.805 1 94.88 102 GLY A CA 1
ATOM 805 C C . GLY A 1 102 ? -25.516 -17.703 12.945 1 94.88 102 GLY A C 1
ATOM 806 O O . GLY A 1 102 ? -25.047 -16.984 12.062 1 94.88 102 GLY A O 1
ATOM 807 N N . LYS A 1 103 ? -26.016 -17.188 14.125 1 95.5 103 LYS A N 1
ATOM 808 C CA . LYS A 1 103 ? -26.141 -15.75 14.336 1 95.5 103 LYS A CA 1
ATOM 809 C C . LYS A 1 103 ? -24.766 -15.086 14.484 1 95.5 103 LYS A C 1
ATOM 811 O O . LYS A 1 103 ? -23.906 -15.617 15.18 1 95.5 103 LYS A O 1
ATOM 816 N N . GLY A 1 104 ? -24.578 -13.938 13.75 1 97.75 104 GLY A N 1
ATOM 817 C CA . GLY A 1 104 ? -23.344 -13.188 13.797 1 97.75 104 GLY A CA 1
ATOM 818 C C . GLY A 1 104 ? -23.422 -11.938 14.648 1 97.75 104 GLY A C 1
ATOM 819 O O . GLY A 1 104 ? -24.422 -11.203 14.578 1 97.75 104 GLY A O 1
ATOM 820 N N . THR A 1 105 ? -22.453 -11.727 15.492 1 98.31 105 THR A N 1
ATOM 821 C CA . THR A 1 105 ? -22.281 -10.516 16.281 1 98.31 105 THR A CA 1
ATOM 822 C C . THR A 1 105 ? -20.984 -9.797 15.914 1 98.31 105 THR A C 1
ATOM 824 O O . THR A 1 105 ? -19.922 -10.422 15.859 1 98.31 105 THR A O 1
ATOM 827 N N . LEU A 1 106 ? -21.109 -8.516 15.633 1 98.81 106 LEU A N 1
ATOM 828 C CA . LEU A 1 106 ? -19.953 -7.676 15.336 1 98.81 106 LEU A CA 1
ATOM 829 C C . LEU A 1 106 ? -19.562 -6.828 16.547 1 98.81 106 LEU A C 1
ATOM 831 O O . LEU A 1 106 ? -20.438 -6.297 17.234 1 98.81 106 LEU A O 1
ATOM 835 N N . PHE A 1 107 ? -18.297 -6.785 16.859 1 98.81 107 PHE A N 1
ATOM 836 C CA . PHE A 1 107 ? -17.766 -5.879 17.875 1 98.81 107 PHE A CA 1
ATOM 837 C C . PHE A 1 107 ? -16.922 -4.789 17.234 1 98.81 107 PHE A C 1
ATOM 839 O O . PHE A 1 107 ? -15.922 -5.078 16.562 1 98.81 107 PHE A O 1
ATOM 846 N N . VAL A 1 108 ? -17.312 -3.545 17.406 1 98.56 108 VAL A N 1
ATOM 847 C CA . VAL A 1 108 ? -16.609 -2.408 16.812 1 98.56 108 VAL A CA 1
ATOM 848 C C . VAL A 1 108 ? -15.93 -1.595 17.922 1 98.56 108 VAL A C 1
ATOM 850 O O . VAL A 1 108 ? -16.344 -1.64 19.078 1 98.56 108 VAL A O 1
ATOM 853 N N . PRO A 1 109 ? -14.844 -0.901 17.625 1 97.56 109 PRO A N 1
ATOM 854 C CA . PRO A 1 109 ? -14.172 -0.108 18.656 1 97.56 109 PRO A CA 1
ATOM 855 C C . PRO A 1 109 ? -15.023 1.06 19.141 1 97.56 109 PRO A C 1
ATOM 857 O O . PRO A 1 109 ? -15.75 1.673 18.359 1 97.56 109 PRO A O 1
ATOM 860 N N . ARG A 1 110 ? -14.906 1.289 20.422 1 97 110 ARG A N 1
ATOM 861 C CA . ARG A 1 110 ? -15.469 2.514 20.984 1 97 110 ARG A CA 1
ATOM 862 C C . ARG A 1 110 ? -14.586 3.717 20.656 1 97 110 ARG A C 1
ATOM 864 O O . ARG A 1 110 ? -13.484 3.844 21.203 1 97 110 ARG A O 1
ATOM 871 N N . LEU A 1 111 ? -15.07 4.586 19.828 1 95.62 111 LEU A N 1
ATOM 872 C CA . LEU A 1 111 ? -14.273 5.707 19.344 1 95.62 111 LEU A CA 1
ATOM 873 C C . LEU A 1 111 ? -14.547 6.961 20.172 1 95.62 111 LEU A C 1
ATOM 875 O O . LEU A 1 111 ? -15.672 7.18 20.625 1 95.62 111 LEU A O 1
ATOM 879 N N . PRO A 1 112 ? -13.57 7.777 20.375 1 95 112 PRO A N 1
ATOM 880 C CA . PRO A 1 112 ? -13.766 9.031 21.109 1 95 112 PRO A CA 1
ATOM 881 C C . PRO A 1 112 ? -14.562 10.062 20.312 1 95 112 PRO A C 1
ATOM 883 O O . PRO A 1 112 ? -14.656 9.977 19.094 1 95 112 PRO A O 1
ATOM 886 N N . GLU A 1 113 ? -15.047 11.016 21 1 92.5 113 GLU A N 1
ATOM 887 C CA . GLU A 1 113 ? -15.828 12.078 20.375 1 92.5 113 GLU A CA 1
ATOM 888 C C . GLU A 1 113 ? -15 12.844 19.344 1 92.5 113 GLU A C 1
ATOM 890 O O . GLU A 1 113 ? -15.531 13.305 18.328 1 92.5 113 GLU A O 1
ATOM 895 N N . SER A 1 114 ? -13.719 12.922 19.562 1 91.75 114 SER A N 1
ATOM 896 C CA . SER A 1 114 ? -12.836 13.648 18.641 1 91.75 114 SER A CA 1
ATOM 897 C C . SER A 1 114 ? -12.797 12.977 17.266 1 91.75 114 SER A C 1
ATOM 899 O O . SER A 1 114 ? -12.414 13.594 16.281 1 91.75 114 SER A O 1
ATOM 901 N N . TYR A 1 115 ? -13.133 11.703 17.281 1 93.31 115 TYR A N 1
ATOM 902 C CA . TYR A 1 115 ? -13.172 10.977 16.016 1 93.31 115 TYR A CA 1
ATOM 903 C C . TYR A 1 115 ? -14.094 11.664 15.016 1 93.31 115 TYR A C 1
ATOM 905 O O . TYR A 1 115 ? -13.812 11.688 13.82 1 93.31 115 TYR A O 1
ATOM 913 N N . ALA A 1 116 ? -15.125 12.266 15.461 1 92.5 116 ALA A N 1
ATOM 914 C CA . ALA A 1 116 ? -16.125 12.898 14.602 1 92.5 116 ALA A CA 1
ATOM 915 C C . ALA A 1 116 ? -15.523 14.109 13.883 1 92.5 116 ALA A C 1
ATOM 917 O O . ALA A 1 116 ? -15.953 14.461 12.781 1 92.5 116 ALA A O 1
ATOM 918 N N . VAL A 1 117 ? -14.562 14.711 14.477 1 91.25 117 VAL A N 1
ATOM 919 C CA . VAL A 1 117 ? -13.906 15.883 13.906 1 91.25 117 VAL A CA 1
ATOM 920 C C . VAL A 1 117 ? -12.867 15.445 12.875 1 91.25 117 VAL A C 1
ATOM 922 O O . VAL A 1 117 ? -12.867 15.93 11.734 1 91.25 117 VAL A O 1
ATOM 925 N N . TRP A 1 118 ? -12.086 14.492 13.234 1 93.5 118 TRP A N 1
ATOM 926 C CA . TRP A 1 118 ? -10.883 14.156 12.469 1 93.5 118 TRP A CA 1
ATOM 927 C C . TRP A 1 118 ? -11.195 13.133 11.391 1 93.5 118 TRP A C 1
ATOM 929 O O . TRP A 1 118 ? -10.703 13.234 10.266 1 93.5 118 TRP A O 1
ATOM 939 N N . MET A 1 119 ? -12.102 12.148 11.734 1 93.81 119 MET A N 1
ATOM 940 C CA . MET A 1 119 ? -12.234 10.977 10.883 1 93.81 119 MET A CA 1
ATOM 941 C C . MET A 1 119 ? -13.625 10.898 10.266 1 93.81 119 MET A C 1
ATOM 943 O O . MET A 1 119 ? -13.867 10.094 9.367 1 93.81 119 MET A O 1
ATOM 947 N N . GLY A 1 120 ? -14.523 11.719 10.75 1 91.81 120 GLY A N 1
ATOM 948 C CA . GLY A 1 120 ? -15.859 11.742 10.188 1 91.81 120 GLY A CA 1
ATOM 949 C C . GLY A 1 120 ? -16.922 11.25 11.148 1 91.81 120 GLY A C 1
ATOM 950 O O . GLY A 1 120 ? -16.703 11.219 12.359 1 91.81 120 GLY A O 1
ATOM 951 N N . LYS A 1 121 ? -18.031 10.891 10.625 1 89.38 121 LYS A N 1
ATOM 952 C CA . LYS A 1 121 ? -19.234 10.555 11.375 1 89.38 121 LYS A CA 1
ATOM 953 C C . LYS A 1 121 ? -18.969 9.391 12.336 1 89.38 121 LYS A C 1
ATOM 955 O O . LYS A 1 121 ? -18.312 8.414 11.969 1 89.38 121 LYS A O 1
ATOM 960 N N . LEU A 1 122 ? -19.422 9.531 13.547 1 93.69 122 LEU A N 1
ATOM 961 C CA . LEU A 1 122 ? -19.469 8.414 14.484 1 93.69 122 LEU A CA 1
ATOM 962 C C . LEU A 1 122 ? -20.703 7.555 14.242 1 93.69 122 LEU A C 1
ATOM 964 O O . LEU A 1 122 ? -21.812 7.91 14.664 1 93.69 122 LEU A O 1
ATOM 968 N N . TRP A 1 123 ? -20.516 6.473 13.688 1 94.75 123 TRP A N 1
ATOM 969 C CA . TRP A 1 123 ? -21.625 5.57 13.391 1 94.75 123 TRP A CA 1
ATOM 970 C C . TRP A 1 123 ? -22.125 4.883 14.656 1 94.75 123 TRP A C 1
ATOM 972 O O . TRP A 1 123 ? -21.328 4.508 15.523 1 94.75 123 TRP A O 1
ATOM 982 N N . THR A 1 124 ? -23.406 4.766 14.773 1 96.88 124 THR A N 1
ATOM 983 C CA . THR A 1 124 ? -24 4.074 15.914 1 96.88 124 THR A CA 1
ATOM 984 C C . THR A 1 124 ? -23.922 2.561 15.727 1 96.88 124 THR A C 1
ATOM 986 O O . THR A 1 124 ? -23.641 2.078 14.625 1 96.88 124 THR A O 1
ATOM 989 N N . LEU A 1 125 ? -24.109 1.874 16.812 1 98.31 125 LEU A N 1
ATOM 990 C CA . LEU A 1 125 ? -24.156 0.418 16.734 1 98.31 125 LEU A CA 1
ATOM 991 C C . LEU A 1 125 ? -25.234 -0.036 15.766 1 98.31 125 LEU A C 1
ATOM 993 O O . LEU A 1 125 ? -25.062 -1.004 15.023 1 98.31 125 LEU A O 1
ATOM 997 N N . GLU A 1 126 ? -26.391 0.639 15.75 1 98 126 GLU A N 1
ATOM 998 C CA . GLU A 1 126 ? -27.469 0.313 14.836 1 98 126 GLU A CA 1
ATOM 999 C C . GLU A 1 126 ? -27.062 0.557 13.383 1 98 126 GLU A C 1
ATOM 1001 O O . GLU A 1 126 ? -27.484 -0.176 12.484 1 98 126 GLU A O 1
ATOM 1006 N N . ASP A 1 127 ? -26.312 1.596 13.164 1 96.75 127 ASP A N 1
ATOM 1007 C CA . ASP A 1 127 ? -25.797 1.852 11.82 1 96.75 127 ASP A CA 1
ATOM 1008 C C . ASP A 1 127 ? -24.969 0.671 11.32 1 96.75 127 ASP A C 1
ATOM 1010 O O . ASP A 1 127 ? -25.141 0.226 10.18 1 96.75 127 ASP A O 1
ATOM 1014 N N . PHE A 1 128 ? -24.062 0.166 12.141 1 97.88 128 PHE A N 1
ATOM 1015 C CA . PHE A 1 128 ? -23.219 -0.962 11.773 1 97.88 128 PHE A CA 1
ATOM 1016 C C . PHE A 1 128 ? -24.047 -2.213 11.539 1 97.88 128 PHE A C 1
ATOM 1018 O O . PHE A 1 128 ? -23.781 -2.979 10.609 1 97.88 128 PHE A O 1
ATOM 1025 N N . LYS A 1 129 ? -25 -2.428 12.469 1 98.19 129 LYS A N 1
ATOM 1026 C CA . LYS A 1 129 ? -25.891 -3.578 12.328 1 98.19 129 LYS A CA 1
ATOM 1027 C C . LYS A 1 129 ? -26.578 -3.59 10.969 1 98.19 129 LYS A C 1
ATOM 1029 O O . LYS A 1 129 ? -26.609 -4.625 10.297 1 98.19 129 LYS A O 1
ATOM 1034 N N . THR A 1 130 ? -27.062 -2.447 10.562 1 97.12 130 THR A N 1
ATOM 1035 C CA . THR A 1 130 ? -27.75 -2.312 9.289 1 97.12 130 THR A CA 1
ATOM 1036 C C . THR A 1 130 ? -26.781 -2.443 8.125 1 97.12 130 THR A C 1
ATOM 1038 O O . THR A 1 130 ? -27.047 -3.168 7.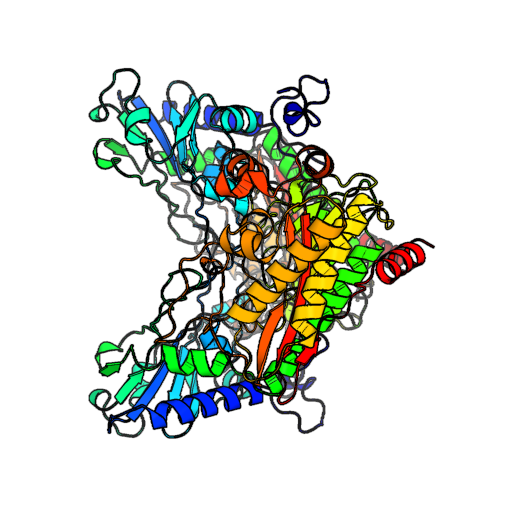16 1 97.12 130 THR A O 1
ATOM 1041 N N . ARG A 1 131 ? -25.672 -1.821 8.227 1 96.06 131 ARG A N 1
ATOM 1042 C CA . ARG A 1 131 ? -24.672 -1.771 7.164 1 96.06 131 ARG A CA 1
ATOM 1043 C C . ARG A 1 131 ? -24.156 -3.168 6.836 1 96.06 131 ARG A C 1
ATOM 1045 O O . ARG A 1 131 ? -23.922 -3.492 5.668 1 96.06 131 ARG A O 1
ATOM 1052 N N . TYR A 1 132 ? -23.969 -4.031 7.844 1 98 132 TYR A N 1
ATOM 1053 C CA . TYR A 1 132 ? -23.297 -5.309 7.621 1 98 132 TYR A CA 1
ATOM 1054 C C . TYR A 1 132 ? -24.266 -6.469 7.812 1 98 132 TYR A C 1
ATOM 1056 O O . TYR A 1 132 ? -23.875 -7.637 7.73 1 98 132 TYR A O 1
ATOM 1064 N N . ALA A 1 133 ? -25.547 -6.168 8.055 1 97.5 133 ALA A N 1
ATOM 1065 C CA . ALA A 1 133 ? -26.625 -7.156 8.148 1 97.5 133 ALA A CA 1
ATOM 1066 C C . ALA A 1 133 ? -26.266 -8.266 9.133 1 97.5 133 ALA A C 1
ATOM 1068 O O . ALA A 1 133 ? -26.359 -9.453 8.797 1 97.5 133 ALA A O 1
ATOM 1069 N N . VAL A 1 134 ? -25.812 -7.887 10.305 1 98.19 134 VAL A N 1
ATOM 1070 C CA . VAL A 1 134 ? -25.547 -8.836 11.383 1 98.19 134 VAL A CA 1
ATOM 1071 C C . VAL A 1 134 ? -26.656 -8.758 12.422 1 98.19 134 VAL A C 1
ATOM 1073 O O . VAL A 1 134 ? -27.469 -7.832 12.406 1 98.19 134 VAL A O 1
ATOM 1076 N N . GLU A 1 135 ? -26.719 -9.703 13.281 1 97.75 135 GLU A N 1
ATOM 1077 C CA . GLU A 1 135 ? -27.828 -9.805 14.219 1 97.75 135 GLU A CA 1
ATOM 1078 C C . GLU A 1 135 ? -27.625 -8.875 15.414 1 97.75 135 GLU A C 1
ATOM 1080 O O . GLU A 1 135 ? -28.609 -8.375 15.992 1 97.75 135 GLU A O 1
ATOM 1085 N N . ALA A 1 136 ? -26.375 -8.633 15.789 1 97.88 136 ALA A N 1
ATOM 1086 C CA . ALA A 1 136 ? -26.078 -7.738 16.906 1 97.88 136 ALA A CA 1
ATOM 1087 C C . ALA A 1 136 ? -24.734 -7.047 16.719 1 97.88 136 ALA A C 1
ATOM 1089 O O . ALA A 1 136 ? -23.844 -7.566 16.016 1 97.88 136 ALA A O 1
ATOM 1090 N N . VAL A 1 137 ? -24.594 -5.875 17.281 1 98.69 137 VAL A N 1
ATOM 1091 C CA . VAL A 1 137 ? -23.344 -5.133 17.297 1 98.69 137 VAL A CA 1
ATOM 1092 C C . VAL A 1 137 ? -23.078 -4.582 18.703 1 98.69 137 VAL A C 1
ATOM 1094 O O . VAL A 1 137 ? -23.984 -4.051 19.344 1 98.69 137 VAL A O 1
ATOM 1097 N N . HIS A 1 138 ? -21.891 -4.789 19.234 1 98.38 138 HIS A N 1
ATOM 1098 C CA . HIS A 1 138 ? -21.422 -4.254 20.516 1 98.38 138 HIS A CA 1
ATOM 1099 C C . HIS A 1 138 ? -20.016 -3.664 20.391 1 98.38 138 HIS A C 1
ATOM 1101 O O . HIS A 1 138 ? -19.453 -3.65 19.297 1 98.38 138 HIS A O 1
ATOM 1107 N N . TYR A 1 139 ? -19.547 -3.096 21.469 1 98.44 139 TYR A N 1
ATOM 1108 C CA . TYR A 1 139 ? -18.203 -2.523 21.453 1 98.44 139 TYR A CA 1
ATOM 1109 C C . TYR A 1 139 ? -17.156 -3.572 21.812 1 98.44 139 TYR A C 1
ATOM 1111 O O . TYR A 1 139 ? -17.438 -4.488 22.594 1 98.44 139 TYR A O 1
ATOM 1119 N N . THR A 1 140 ? -15.961 -3.416 21.312 1 98.19 140 THR A N 1
ATOM 1120 C CA . THR A 1 140 ? -14.883 -4.387 21.484 1 98.19 140 THR A CA 1
ATOM 1121 C C . THR A 1 140 ? -14.492 -4.504 22.969 1 98.19 140 THR A C 1
ATOM 1123 O O . THR A 1 140 ? -13.984 -5.547 23.391 1 98.19 140 THR A O 1
ATOM 1126 N N . ASP A 1 141 ? -14.672 -3.477 23.766 1 97.5 141 ASP A N 1
ATOM 1127 C CA . ASP A 1 141 ? -14.305 -3.539 25.172 1 97.5 141 ASP A CA 1
ATOM 1128 C C . ASP A 1 141 ? -15.367 -4.273 25.984 1 97.5 141 ASP A C 1
ATOM 1130 O O . ASP A 1 141 ? -15.242 -4.414 27.203 1 97.5 141 ASP A O 1
ATOM 1134 N N . GLU A 1 142 ? -16.422 -4.809 25.266 1 96.06 142 GLU A N 1
ATOM 1135 C CA . GLU A 1 142 ? -17.516 -5.512 25.938 1 96.06 142 GLU A CA 1
ATOM 1136 C C . GLU A 1 142 ? -17.625 -6.953 25.438 1 96.06 142 GLU A C 1
ATOM 1138 O O . GLU A 1 142 ? -18.656 -7.594 25.609 1 96.06 142 GLU A O 1
ATOM 1143 N N . ILE A 1 143 ? -16.719 -7.477 24.781 1 96.75 143 ILE A N 1
ATOM 1144 C CA . ILE A 1 143 ? -16.797 -8.773 24.125 1 96.75 143 ILE A CA 1
ATOM 1145 C C . ILE A 1 143 ? -17.109 -9.859 25.156 1 96.75 143 ILE A C 1
ATOM 1147 O O . ILE A 1 143 ? -18.047 -10.641 24.969 1 96.75 143 ILE A O 1
ATOM 1151 N N . ALA A 1 144 ? -16.328 -9.953 26.281 1 95 144 ALA A N 1
ATOM 1152 C CA . ALA A 1 144 ? -16.5 -11 27.281 1 95 144 ALA A CA 1
ATOM 1153 C C . ALA A 1 144 ? -17.906 -10.984 27.859 1 95 144 ALA A C 1
ATOM 1155 O O . ALA A 1 144 ? -18.516 -12.039 28.047 1 95 144 ALA A O 1
ATOM 1156 N N . GLU A 1 145 ? -18.406 -9.82 28.078 1 93.12 145 GLU A N 1
ATOM 1157 C CA . GLU A 1 145 ? -19.734 -9.656 28.656 1 93.12 145 GLU A CA 1
ATOM 1158 C C . GLU A 1 145 ? -20.828 -10.156 27.719 1 93.12 145 GLU A C 1
ATOM 1160 O O . GLU A 1 145 ? -21.766 -10.82 28.156 1 93.12 145 GLU A O 1
ATOM 1165 N N . HIS A 1 146 ? -20.688 -9.898 26.469 1 93.5 146 HIS A N 1
ATOM 1166 C CA . HIS A 1 146 ? -21.766 -10.164 25.531 1 93.5 146 HIS A CA 1
ATOM 1167 C C . HIS A 1 146 ? -21.672 -11.578 24.969 1 93.5 146 HIS A C 1
ATOM 1169 O O . HIS A 1 146 ? -22.641 -12.094 24.391 1 93.5 146 HIS A O 1
ATOM 1175 N N . LEU A 1 147 ? -20.562 -12.195 25.078 1 92.31 147 LEU A N 1
ATOM 1176 C CA . LEU A 1 147 ? -20.469 -13.609 24.703 1 92.31 147 LEU A CA 1
ATOM 1177 C C . LEU A 1 147 ? -21.047 -14.5 25.797 1 92.31 147 LEU A C 1
ATOM 1179 O O . LEU A 1 147 ? -21.469 -15.625 25.516 1 92.31 147 LEU A O 1
ATOM 1183 N N . SER A 1 148 ? -21 -14.086 27.047 1 82.12 148 SER A N 1
ATOM 1184 C CA . SER A 1 148 ? -21.484 -14.852 28.188 1 82.12 148 SER A CA 1
ATOM 1185 C C . SER A 1 148 ? -22.984 -14.664 28.375 1 82.12 148 SER A C 1
ATOM 1187 O O . SER A 1 148 ? -23.609 -15.32 29.219 1 82.12 148 SER A O 1
ATOM 1189 N N . VAL A 1 149 ? -23.609 -13.922 27.422 1 63.53 149 VAL A N 1
ATOM 1190 C CA . VAL A 1 149 ? -24.984 -13.492 27.609 1 63.53 149 VAL A CA 1
ATOM 1191 C C . VAL A 1 149 ? -25.953 -14.57 27.109 1 63.53 149 VAL A C 1
ATOM 1193 O O . VAL A 1 149 ? -25.562 -15.438 26.328 1 63.53 149 VAL A O 1
ATOM 1196 N N . ASP A 1 150 ? -26.891 -15.055 27.547 1 59.84 150 ASP A N 1
ATOM 1197 C CA . ASP A 1 150 ? -28.031 -15.969 27.375 1 59.84 150 ASP A CA 1
ATOM 1198 C C . ASP A 1 150 ? -28.062 -17 28.5 1 59.84 150 ASP A C 1
ATOM 1200 O O . ASP A 1 150 ? -28.453 -18.156 28.281 1 59.84 150 ASP A O 1
ATOM 1204 N N . GLY A 1 151 ? -27.453 -16.594 29.547 1 64.44 151 GLY A N 1
ATOM 1205 C CA . GLY A 1 151 ? -27.672 -17.359 30.75 1 64.44 151 GLY A CA 1
ATOM 1206 C C . GLY A 1 151 ? -26.578 -18.406 31 1 64.44 151 GLY A C 1
ATOM 1207 O O . GLY A 1 151 ? -26.578 -19.062 32.031 1 64.44 151 GLY A O 1
ATOM 1208 N N . LYS A 1 152 ? -25.734 -18.531 30.062 1 75.06 152 LYS A N 1
ATOM 1209 C CA . LYS A 1 152 ? -24.672 -19.516 30.312 1 75.06 152 LYS A CA 1
ATOM 1210 C C . LYS A 1 152 ? -23.406 -18.844 30.828 1 75.06 152 LYS A C 1
ATOM 1212 O O . LYS A 1 152 ? -23.047 -17.75 30.359 1 75.06 152 LYS A O 1
ATOM 1217 N N . PRO A 1 153 ? -22.891 -19.516 31.828 1 82.31 153 PRO A N 1
ATOM 1218 C CA . PRO A 1 153 ? -21.609 -18.969 32.281 1 82.31 153 PRO A CA 1
ATOM 1219 C C . PRO A 1 153 ? -20.5 -19.094 31.234 1 82.31 153 PRO A C 1
ATOM 1221 O O . PRO A 1 153 ? -20.547 -20 30.391 1 82.31 153 PRO A O 1
ATOM 1224 N N . SER A 1 154 ? -19.656 -18.172 31.219 1 86.19 154 SER A N 1
ATOM 1225 C CA . SER A 1 154 ? -18.531 -18.125 30.297 1 86.19 154 SER A CA 1
ATOM 1226 C C . SER A 1 154 ? -17.797 -19.469 30.266 1 86.19 154 SER A C 1
ATOM 1228 O O . SER A 1 154 ? -17.297 -19.891 29.219 1 86.19 154 SER A O 1
ATOM 1230 N N . SER A 1 155 ? -17.812 -20.172 31.344 1 85.88 155 SER A N 1
ATOM 1231 C CA . SER A 1 155 ? -17.109 -21.438 31.453 1 85.88 155 SER A CA 1
ATOM 1232 C C . SER A 1 155 ? -17.812 -22.531 30.656 1 85.88 155 SER A C 1
ATOM 1234 O O . SER A 1 155 ? -17.219 -23.578 30.375 1 85.88 155 SER A O 1
ATOM 1236 N N . ALA A 1 156 ? -18.969 -22.25 30.281 1 88.38 156 ALA A N 1
ATOM 1237 C CA . ALA A 1 156 ? -19.734 -23.234 29.516 1 88.38 156 ALA A CA 1
ATOM 1238 C C . ALA A 1 156 ? -19.703 -22.906 28.031 1 88.38 156 ALA A C 1
ATOM 1240 O O . ALA A 1 156 ? -20.422 -23.516 27.234 1 88.38 156 ALA A O 1
ATOM 1241 N N . ILE A 1 157 ? -18.969 -21.984 27.719 1 93.12 157 ILE A N 1
ATOM 1242 C CA . ILE A 1 157 ? -18.844 -21.562 26.328 1 93.12 157 ILE A CA 1
ATOM 1243 C C . ILE A 1 157 ? -17.453 -21.906 25.812 1 93.12 157 ILE A C 1
ATOM 1245 O O . ILE A 1 157 ? -16.453 -21.562 26.438 1 93.12 157 ILE A O 1
ATOM 1249 N N . THR A 1 158 ? -17.359 -22.594 24.766 1 95.31 158 THR A N 1
ATOM 1250 C CA . THR A 1 158 ? -16.109 -22.891 24.078 1 95.31 158 THR A CA 1
ATOM 1251 C C . THR A 1 158 ? -15.914 -21.953 22.891 1 95.31 158 THR A C 1
ATOM 1253 O O . THR A 1 158 ? -16.719 -21.953 21.953 1 95.31 158 THR A O 1
ATOM 1256 N N . LEU A 1 159 ? -14.906 -21.125 22.953 1 97.06 159 LEU A N 1
ATOM 1257 C CA . LEU A 1 159 ? -14.562 -20.25 21.844 1 97.06 159 LEU A CA 1
ATOM 1258 C C . LEU A 1 159 ? -13.688 -20.969 20.828 1 97.06 159 LEU A C 1
ATOM 1260 O O . LEU A 1 159 ? -12.641 -21.531 21.188 1 97.06 159 LEU A O 1
ATOM 1264 N N . LEU A 1 160 ? -14.148 -21.062 19.609 1 98 160 LEU A N 1
ATOM 1265 C CA . LEU A 1 160 ? -13.328 -21.562 18.5 1 98 160 LEU A CA 1
ATOM 1266 C C . LEU A 1 160 ? -12.523 -20.422 17.875 1 98 160 LEU A C 1
ATOM 1268 O O . LEU A 1 160 ? -13.102 -19.5 17.281 1 98 160 LEU A O 1
ATOM 1272 N N . THR A 1 161 ? -11.227 -20.422 17.984 1 98.62 161 THR A N 1
ATOM 1273 C CA . THR A 1 161 ? -10.375 -19.359 17.469 1 98.62 161 THR A CA 1
ATOM 1274 C C . THR A 1 161 ? -9.523 -19.875 16.312 1 98.62 161 THR A C 1
ATOM 1276 O O . THR A 1 161 ? -9.336 -21.078 16.141 1 98.62 161 THR A O 1
ATOM 1279 N N . LEU A 1 162 ? -9.125 -18.969 15.508 1 98.38 162 LEU A N 1
ATOM 1280 C CA . LEU A 1 162 ? -8.367 -19.266 14.297 1 98.38 162 LEU A CA 1
ATOM 1281 C C . LEU A 1 162 ? -6.895 -19.484 14.617 1 98.38 162 LEU A C 1
ATOM 1283 O O . LEU A 1 162 ? -6.215 -18.578 15.102 1 98.38 162 LEU A O 1
ATOM 1287 N N . ASN A 1 163 ? -6.406 -20.625 14.336 1 98 163 ASN A N 1
ATOM 1288 C CA . ASN A 1 163 ? -5.004 -20.984 14.508 1 98 163 ASN A CA 1
ATOM 1289 C C . ASN A 1 163 ? -4.578 -22.094 13.547 1 98 163 ASN A C 1
ATOM 1291 O O . ASN A 1 163 ? -4.812 -23.266 13.812 1 98 163 ASN A O 1
ATOM 1295 N N . GLY A 1 164 ? -4.004 -21.75 12.453 1 97.44 164 GLY A N 1
ATOM 1296 C CA . GLY A 1 164 ? -3.518 -22.688 11.453 1 97.44 164 GLY A CA 1
ATOM 1297 C C . GLY A 1 164 ? -2.354 -22.141 10.648 1 97.44 164 GLY A C 1
ATOM 1298 O O . GLY A 1 164 ? -2.127 -20.938 10.609 1 97.44 164 GLY A O 1
ATOM 1299 N N . ILE A 1 165 ? -1.643 -23.016 10.055 1 96.44 165 ILE A N 1
ATOM 1300 C CA . ILE A 1 165 ? -0.464 -22.641 9.273 1 96.44 165 ILE A CA 1
ATOM 1301 C C . ILE A 1 165 ? -0.847 -22.484 7.805 1 96.44 165 ILE A C 1
ATOM 1303 O O . ILE A 1 165 ? -1.442 -23.391 7.207 1 96.44 165 ILE A O 1
ATOM 1307 N N . ASN A 1 166 ? -0.593 -21.344 7.234 1 96.94 166 ASN A N 1
ATOM 1308 C CA . ASN A 1 166 ? -0.688 -21.141 5.793 1 96.94 166 ASN A CA 1
ATOM 1309 C C . ASN A 1 166 ? 0.383 -21.938 5.043 1 96.94 166 ASN A C 1
ATOM 1311 O O . ASN A 1 166 ? 1.578 -21.703 5.234 1 96.94 166 ASN A O 1
ATOM 1315 N N . SER A 1 167 ? 0.041 -22.781 4.191 1 95.19 167 SER A N 1
ATOM 1316 C CA . SER A 1 167 ? 0.967 -23.734 3.578 1 95.19 167 SER A CA 1
ATOM 1317 C C . SER A 1 167 ? 1.885 -23.047 2.576 1 95.19 167 SER A C 1
ATOM 1319 O O . SER A 1 167 ? 2.91 -23.594 2.178 1 95.19 167 SER A O 1
ATOM 1321 N N . ASP A 1 168 ? 1.492 -21.906 2.113 1 95.19 168 ASP A N 1
ATOM 1322 C CA . ASP A 1 168 ? 2.301 -21.188 1.132 1 95.19 168 ASP A CA 1
ATOM 1323 C C . ASP A 1 168 ? 3.352 -20.328 1.816 1 95.19 168 ASP A C 1
ATOM 1325 O O . ASP A 1 168 ? 4.492 -20.234 1.356 1 95.19 168 ASP A O 1
ATOM 1329 N N . SER A 1 169 ? 2.98 -19.719 2.928 1 96.19 169 SER A N 1
ATOM 1330 C CA . SER A 1 169 ? 3.893 -18.781 3.592 1 96.19 169 SER A CA 1
ATOM 1331 C C . SER A 1 169 ? 4.586 -19.453 4.777 1 96.19 169 SER A C 1
ATOM 1333 O O . SER A 1 169 ? 5.621 -18.969 5.242 1 96.19 169 SER A O 1
ATOM 1335 N N . GLY A 1 170 ? 3.99 -20.484 5.336 1 96.38 170 GLY A N 1
ATOM 1336 C CA . GLY A 1 170 ? 4.477 -21.094 6.559 1 96.38 170 GLY A CA 1
ATOM 1337 C C . GLY A 1 170 ? 4.125 -20.312 7.805 1 96.38 170 GLY A C 1
ATOM 1338 O O . GLY A 1 170 ? 4.512 -20.688 8.914 1 96.38 170 GLY A O 1
ATOM 1339 N N . LYS A 1 171 ? 3.359 -19.25 7.68 1 97.56 171 LYS A N 1
ATOM 1340 C CA . LYS A 1 171 ? 2.984 -18.391 8.805 1 97.56 171 LYS A CA 1
ATOM 1341 C C . LYS A 1 171 ? 1.678 -18.875 9.438 1 97.56 171 LYS A C 1
ATOM 1343 O O . LYS A 1 171 ? 0.876 -19.547 8.789 1 97.56 171 LYS A O 1
ATOM 1348 N N . THR A 1 172 ? 1.509 -18.516 10.695 1 97.62 172 THR A N 1
ATOM 1349 C CA . THR A 1 172 ? 0.307 -18.875 11.438 1 97.62 172 THR A CA 1
ATOM 1350 C C . THR A 1 172 ? -0.74 -17.766 11.344 1 97.62 172 THR A C 1
ATOM 1352 O O . THR A 1 172 ? -0.407 -16.578 11.414 1 97.62 172 THR A O 1
ATOM 1355 N N . SER A 1 173 ? -1.939 -18.156 11.164 1 96.69 173 SER A N 1
ATOM 1356 C CA . SER A 1 173 ? -3.041 -17.203 11.102 1 96.69 173 SER A CA 1
ATOM 1357 C C . SER A 1 173 ? -3.176 -16.422 12.414 1 96.69 173 SER A C 1
ATOM 1359 O O . SER A 1 173 ? -2.596 -16.812 13.43 1 96.69 173 SER A O 1
ATOM 1361 N N . ARG A 1 174 ? -3.939 -15.359 12.359 1 91.12 174 ARG A N 1
ATOM 1362 C CA . ARG A 1 174 ? -4.145 -14.484 13.508 1 91.12 174 ARG A CA 1
ATOM 1363 C C . ARG A 1 174 ? -5.184 -15.062 14.461 1 91.12 174 ARG A C 1
ATOM 1365 O O . ARG A 1 174 ? -6.375 -15.086 14.148 1 91.12 174 ARG A O 1
ATOM 1372 N N . GLU A 1 175 ? -4.762 -15.445 15.586 1 97.31 175 GLU A N 1
ATOM 1373 C CA . GLU A 1 175 ? -5.695 -15.938 16.594 1 97.31 175 GLU A CA 1
ATOM 1374 C C . GLU A 1 175 ? -6.309 -14.789 17.391 1 97.31 175 GLU A C 1
ATOM 1376 O O . GLU A 1 175 ? -5.594 -13.898 17.859 1 97.31 175 GLU A O 1
ATOM 1381 N N . ALA A 1 176 ? -7.625 -14.766 17.453 1 98.38 176 ALA A N 1
ATOM 1382 C CA . ALA A 1 176 ? -8.312 -13.703 18.172 1 98.38 176 ALA A CA 1
ATOM 1383 C C . ALA A 1 176 ? -7.91 -13.703 19.656 1 98.38 176 ALA A C 1
ATOM 1385 O O . ALA A 1 176 ? -7.793 -14.766 20.266 1 98.38 176 ALA A O 1
ATOM 1386 N N . THR A 1 177 ? -7.645 -12.57 20.188 1 97.5 177 THR A N 1
ATOM 1387 C CA . THR A 1 177 ? -7.402 -12.383 21.609 1 97.5 177 THR A CA 1
ATOM 1388 C C . THR A 1 177 ? -8.039 -11.078 22.094 1 97.5 177 THR A C 1
ATOM 1390 O O . THR A 1 177 ? -8.031 -10.078 21.391 1 97.5 177 THR A O 1
ATOM 1393 N N . PHE A 1 178 ? -8.672 -11.125 23.188 1 97.62 178 PHE A N 1
ATOM 1394 C CA . PHE A 1 178 ? -9.305 -9.977 23.812 1 97.62 178 PHE A CA 1
ATOM 1395 C C . PHE A 1 178 ? -9.258 -10.078 25.328 1 97.62 178 PHE A C 1
ATOM 1397 O O . PHE A 1 178 ? -9.008 -11.156 25.875 1 97.62 178 PHE A O 1
ATOM 1404 N N . LYS A 1 179 ? -9.414 -8.961 26.031 1 96.38 179 LYS A N 1
ATOM 1405 C CA . LYS A 1 179 ? -9.438 -8.953 27.484 1 96.38 179 LYS A CA 1
ATOM 1406 C C . LYS A 1 179 ? -10.586 -9.797 28.016 1 96.38 179 LYS A C 1
ATOM 1408 O O . LYS A 1 179 ? -11.742 -9.602 27.641 1 96.38 179 LYS A O 1
ATOM 1413 N N . GLY A 1 180 ? -10.297 -10.805 28.875 1 95.75 180 GLY A N 1
ATOM 1414 C CA . GLY A 1 180 ? -11.32 -11.648 29.469 1 95.75 180 GLY A CA 1
ATOM 1415 C C . GLY A 1 180 ? -11.469 -12.992 28.781 1 95.75 180 GLY A C 1
ATOM 1416 O O . GLY A 1 180 ? -12.273 -13.82 29.219 1 95.75 180 GLY A O 1
ATOM 1417 N N . ILE A 1 181 ? -10.703 -13.203 27.75 1 97 181 ILE A N 1
ATOM 1418 C CA . ILE A 1 181 ? -10.836 -14.438 26.984 1 97 181 ILE A CA 1
ATOM 1419 C C . ILE A 1 181 ? -10.547 -15.641 27.891 1 97 181 ILE A C 1
ATOM 1421 O O . ILE A 1 181 ? -11.031 -16.75 27.641 1 97 181 ILE A O 1
ATOM 1425 N N . GLU A 1 182 ? -9.719 -15.477 28.969 1 95.44 182 GLU A N 1
ATOM 1426 C CA . GLU A 1 182 ? -9.32 -16.547 29.875 1 95.44 182 GLU A CA 1
ATOM 1427 C C . GLU A 1 182 ? -10.516 -17.094 30.641 1 95.44 182 GLU A C 1
ATOM 1429 O O . GLU A 1 182 ? -10.445 -18.188 31.219 1 95.44 182 GLU A O 1
ATOM 1434 N N . GLN A 1 183 ? -11.625 -16.391 30.656 1 94.06 183 GLN A N 1
ATOM 1435 C CA . GLN A 1 183 ? -12.844 -16.828 31.328 1 94.06 183 GLN A CA 1
ATOM 1436 C C . GLN A 1 183 ? -13.531 -17.938 30.547 1 94.06 183 GLN A C 1
ATOM 1438 O O . GLN A 1 183 ? -14.43 -18.609 31.062 1 94.06 183 GLN A O 1
ATOM 1443 N N . PHE A 1 184 ? -13.156 -18.078 29.297 1 95.5 184 PHE A N 1
ATOM 1444 C CA . PHE A 1 184 ? -13.781 -19.047 28.406 1 95.5 184 PHE A CA 1
ATOM 1445 C C . PHE A 1 184 ? -12.859 -20.234 28.156 1 95.5 184 PHE A C 1
ATOM 1447 O O . PHE A 1 184 ? -11.656 -20.156 28.438 1 95.5 184 PHE A O 1
ATOM 1454 N N . ARG A 1 185 ? -13.453 -21.312 27.781 1 94.25 185 ARG A N 1
ATOM 1455 C CA . ARG A 1 185 ? -12.648 -22.359 27.172 1 94.25 185 ARG A CA 1
ATOM 1456 C C . ARG A 1 185 ? -12.297 -22.016 25.719 1 94.25 185 ARG A C 1
ATOM 1458 O O . ARG A 1 185 ? -13.133 -21.484 24.984 1 94.25 185 ARG A O 1
ATOM 1465 N N . VAL A 1 186 ? -11.039 -22.266 25.359 1 96.62 186 VAL A N 1
ATOM 1466 C CA . VAL A 1 186 ? -10.617 -21.906 24.016 1 96.62 186 VAL A CA 1
ATOM 1467 C C . VAL A 1 186 ? -10.195 -23.172 23.25 1 96.62 186 VAL A C 1
ATOM 1469 O O . VAL A 1 186 ? -9.391 -23.953 23.75 1 96.62 186 VAL A O 1
ATOM 1472 N N . ASP A 1 187 ? -10.766 -23.469 22.156 1 96.81 187 ASP A N 1
ATOM 1473 C CA . ASP A 1 187 ? -10.375 -24.469 21.172 1 96.81 187 ASP A CA 1
ATOM 1474 C C . ASP A 1 187 ? -9.797 -23.797 19.922 1 96.81 187 ASP A C 1
ATOM 1476 O O . ASP A 1 187 ? -10.539 -23.25 19.109 1 96.81 187 ASP A O 1
ATOM 1480 N N . ASN A 1 188 ? -8.477 -23.891 19.75 1 98.06 188 ASN A N 1
ATOM 1481 C CA . ASN A 1 188 ? -7.852 -23.219 18.609 1 98.06 188 ASN A CA 1
ATOM 1482 C C . ASN A 1 188 ? -7.434 -24.219 17.531 1 98.06 188 ASN A C 1
ATOM 1484 O O . ASN A 1 188 ? -6.598 -23.906 16.688 1 98.06 188 ASN A O 1
ATOM 1488 N N . THR A 1 189 ? -7.973 -25.438 17.484 1 96.25 189 THR A N 1
ATOM 1489 C CA . THR A 1 189 ? -7.535 -26.469 16.531 1 96.25 189 THR A CA 1
ATOM 1490 C C . THR A 1 189 ? -8.648 -26.797 15.547 1 96.25 189 THR A C 1
ATOM 1492 O O . THR A 1 189 ? -8.375 -27.219 14.422 1 96.25 189 THR A O 1
ATOM 1495 N N . THR A 1 190 ? -9.859 -26.594 15.922 1 96.94 190 THR A N 1
ATOM 1496 C CA . THR A 1 190 ? -11 -27.094 15.156 1 96.94 190 THR A CA 1
ATOM 1497 C C . THR A 1 190 ? -11.344 -26.141 14.016 1 96.94 190 THR A C 1
ATOM 1499 O O . THR A 1 190 ? -11.664 -26.578 12.906 1 96.94 190 THR A O 1
ATOM 1502 N N . LEU A 1 191 ? -11.242 -24.859 14.234 1 98.12 191 LEU A N 1
ATOM 1503 C CA . LEU A 1 191 ? -11.828 -23.859 13.352 1 98.12 191 LEU A CA 1
ATOM 1504 C C . LEU A 1 191 ? -11.078 -23.781 12.031 1 98.12 191 LEU A C 1
ATOM 1506 O O . LEU A 1 191 ? -11.688 -23.797 10.961 1 98.12 191 LEU A O 1
ATOM 1510 N N . TYR A 1 192 ? -9.758 -23.766 12 1 98.12 192 TYR A N 1
ATOM 1511 C CA . TYR A 1 192 ? -8.93 -23.406 10.852 1 98.12 192 TYR A CA 1
ATOM 1512 C C . TYR A 1 192 ? -9.188 -24.359 9.68 1 98.12 192 TYR A C 1
ATOM 1514 O O . TYR A 1 192 ? -9.484 -23.906 8.57 1 98.12 192 TYR A O 1
ATOM 1522 N N . PRO A 1 193 ? -9.172 -25.719 9.859 1 97.62 193 PRO A N 1
ATOM 1523 C CA . PRO A 1 193 ? -9.398 -26.578 8.703 1 97.62 193 PRO A CA 1
ATOM 1524 C C . PRO A 1 193 ? -10.805 -26.422 8.117 1 97.62 193 PRO A C 1
ATOM 1526 O O . PRO A 1 193 ? -10.984 -26.516 6.898 1 97.62 193 PRO A O 1
ATOM 1529 N N . GLU A 1 194 ? -11.812 -26.172 8.977 1 98.19 194 GLU A N 1
ATOM 1530 C CA . GLU A 1 194 ? -13.188 -26.094 8.508 1 98.19 194 GLU A CA 1
ATOM 1531 C C . GLU A 1 194 ? -13.438 -24.812 7.73 1 98.19 194 GLU A C 1
ATOM 1533 O O . GLU A 1 194 ? -14.094 -24.828 6.688 1 98.19 194 GLU A O 1
ATOM 1538 N N . ILE A 1 195 ? -12.922 -23.734 8.266 1 98.69 195 ILE A N 1
ATOM 1539 C CA . ILE A 1 195 ? -13.148 -22.469 7.586 1 98.69 195 ILE A CA 1
ATOM 1540 C C . ILE A 1 195 ? -12.359 -22.438 6.281 1 98.69 195 ILE A C 1
ATOM 1542 O O . ILE A 1 195 ? -12.812 -21.859 5.289 1 98.69 195 ILE A O 1
ATOM 1546 N N . CYS A 1 196 ? -11.172 -23.016 6.164 1 98.38 196 CYS A N 1
ATOM 1547 C CA . CYS A 1 196 ? -10.414 -23.125 4.922 1 98.38 196 CYS A CA 1
ATOM 1548 C C . CYS A 1 196 ? -11.211 -23.891 3.869 1 98.38 196 CYS A C 1
ATOM 1550 O O . CYS A 1 196 ? -11.266 -23.484 2.709 1 98.38 196 CYS A O 1
ATOM 1552 N N . GLU A 1 197 ? -11.82 -24.969 4.328 1 98.06 197 GLU A N 1
ATOM 1553 C CA . GLU A 1 197 ? -12.602 -25.766 3.387 1 98.06 197 GLU A CA 1
ATOM 1554 C C . GLU A 1 197 ? -13.766 -24.969 2.818 1 98.06 197 GLU A C 1
ATOM 1556 O O . GLU A 1 197 ? -14.086 -25.094 1.635 1 98.06 197 GLU A O 1
ATOM 1561 N N . CYS A 1 198 ? -14.375 -24.219 3.707 1 98.69 198 CYS A N 1
ATOM 1562 C CA . CYS A 1 198 ? -15.445 -23.344 3.217 1 98.69 198 CYS A CA 1
ATOM 1563 C C . CYS A 1 198 ? -14.914 -22.375 2.16 1 98.69 198 CYS A C 1
ATOM 1565 O O . CYS A 1 198 ? -15.578 -22.125 1.154 1 98.69 198 CYS A O 1
ATOM 1567 N N . ARG A 1 199 ? -13.719 -21.844 2.338 1 98.75 199 ARG A N 1
ATOM 1568 C CA . ARG A 1 199 ? -13.141 -20.844 1.434 1 98.75 199 ARG A CA 1
ATOM 1569 C C . ARG A 1 199 ? -12.672 -21.5 0.137 1 98.75 199 ARG A C 1
ATOM 1571 O O . ARG A 1 199 ? -12.516 -20.828 -0.882 1 98.75 199 ARG A O 1
ATOM 1578 N N . VAL A 1 200 ? -12.398 -22.781 0.145 1 98.69 200 VAL A N 1
ATOM 1579 C CA . VAL A 1 200 ? -11.969 -23.5 -1.05 1 98.69 200 VAL A CA 1
ATOM 1580 C C . VAL A 1 200 ? -13.125 -23.594 -2.039 1 98.69 200 VAL A C 1
ATOM 1582 O O . VAL A 1 200 ? -12.93 -23.438 -3.248 1 98.69 200 VAL A O 1
ATOM 1585 N N . PHE A 1 201 ? -14.312 -23.844 -1.558 1 98.75 201 PHE A N 1
ATOM 1586 C CA . PHE A 1 201 ? -15.492 -24 -2.402 1 98.75 201 PHE A CA 1
ATOM 1587 C C . PHE A 1 201 ? -16.359 -22.75 -2.354 1 98.75 201 PHE A C 1
ATOM 1589 O O . PHE A 1 201 ? -17.094 -22.531 -1.384 1 98.75 201 PHE A O 1
ATOM 1596 N N . LYS A 1 202 ? -16.344 -22.031 -3.412 1 98.88 202 LYS A N 1
ATOM 1597 C CA . LYS A 1 202 ? -17 -20.719 -3.453 1 98.88 202 LYS A CA 1
ATOM 1598 C C . LYS A 1 202 ? -18.516 -20.859 -3.613 1 98.88 202 LYS A C 1
ATOM 1600 O O . LYS A 1 202 ? -18.984 -21.75 -4.328 1 98.88 202 LYS A O 1
ATOM 1605 N N . THR A 1 203 ? -19.266 -20 -2.996 1 98.56 203 THR A N 1
ATOM 1606 C CA . THR A 1 203 ? -20.688 -19.859 -3.252 1 98.56 203 THR A CA 1
ATOM 1607 C C . THR A 1 203 ? -20.938 -19.125 -4.566 1 98.56 203 THR A C 1
ATOM 1609 O O . THR A 1 203 ? -20.016 -18.531 -5.133 1 98.56 203 THR A O 1
ATOM 1612 N N . ALA A 1 204 ? -22.188 -19.172 -5.039 1 98.31 204 ALA A N 1
ATOM 1613 C CA . ALA A 1 204 ? -22.562 -18.453 -6.25 1 98.31 204 ALA A CA 1
ATOM 1614 C C . ALA A 1 204 ? -22.297 -16.953 -6.098 1 98.31 204 ALA A C 1
ATOM 1616 O O . ALA A 1 204 ? -21.844 -16.297 -7.039 1 98.31 204 ALA A O 1
ATOM 1617 N N . ASP A 1 205 ? -22.562 -16.422 -4.902 1 98 205 ASP A N 1
ATOM 1618 C CA . ASP A 1 205 ? -22.344 -15.008 -4.641 1 98 205 ASP A CA 1
ATOM 1619 C C . ASP A 1 205 ? -20.859 -14.664 -4.684 1 98 205 ASP A C 1
ATOM 1621 O O . ASP A 1 205 ? -20.469 -13.625 -5.215 1 98 205 ASP A O 1
ATOM 1625 N N . GLU A 1 206 ? -20.047 -15.469 -4.086 1 98.75 206 GLU A N 1
ATOM 1626 C CA . GLU A 1 206 ? -18.609 -15.258 -4.145 1 98.75 206 GLU A CA 1
ATOM 1627 C C . GLU A 1 206 ? -18.094 -15.297 -5.582 1 98.75 206 GLU A C 1
ATOM 1629 O O . GLU A 1 206 ? -17.234 -14.5 -5.965 1 98.75 206 GLU A O 1
ATOM 1634 N N . LEU A 1 207 ? -18.594 -16.234 -6.328 1 98.88 207 LEU A N 1
ATOM 1635 C CA . LEU A 1 207 ? -18.156 -16.391 -7.715 1 98.88 207 LEU A CA 1
ATOM 1636 C C . LEU A 1 207 ? -18.5 -15.141 -8.523 1 98.88 207 LEU A C 1
ATOM 1638 O O . LEU A 1 207 ? -17.734 -14.758 -9.422 1 98.88 207 LEU A O 1
ATOM 1642 N N . GLU A 1 208 ? -19.609 -14.523 -8.219 1 98.5 208 GLU A N 1
ATOM 1643 C CA . GLU A 1 208 ? -19.969 -13.305 -8.938 1 98.5 208 GLU A CA 1
ATOM 1644 C C . GLU A 1 208 ? -18.953 -12.195 -8.672 1 98.5 208 GLU A C 1
ATOM 1646 O O . GLU A 1 208 ? -18.625 -11.414 -9.57 1 98.5 208 GLU A O 1
ATOM 1651 N N . VAL A 1 209 ? -18.516 -12.055 -7.457 1 98.69 209 VAL A N 1
ATOM 1652 C CA . VAL A 1 209 ? -17.516 -11.055 -7.133 1 98.69 209 VAL A CA 1
ATOM 1653 C C . VAL A 1 209 ? -16.203 -11.383 -7.848 1 98.69 209 VAL A C 1
ATOM 1655 O O . VAL A 1 209 ? -15.539 -10.492 -8.391 1 98.69 209 VAL A O 1
ATOM 1658 N N . LEU A 1 210 ? -15.805 -12.656 -7.84 1 98.88 210 LEU A N 1
ATOM 1659 C CA . LEU A 1 210 ? -14.586 -13.102 -8.516 1 98.88 210 LEU A CA 1
ATOM 1660 C C . LEU A 1 210 ? -14.68 -12.852 -10.016 1 98.88 210 LEU A C 1
ATOM 1662 O O . LEU A 1 210 ? -13.703 -12.438 -10.641 1 98.88 210 LEU A O 1
ATOM 1666 N N . ARG A 1 211 ? -15.836 -13.117 -10.617 1 98.81 211 ARG A N 1
ATOM 1667 C CA . ARG A 1 211 ? -16.047 -12.812 -12.031 1 98.81 211 ARG A CA 1
ATOM 1668 C C . ARG A 1 211 ? -15.844 -11.32 -12.305 1 98.81 211 ARG A C 1
ATOM 1670 O O . ARG A 1 211 ? -15.258 -10.953 -13.32 1 98.81 211 ARG A O 1
ATOM 1677 N N . TYR A 1 212 ? -16.344 -10.508 -11.406 1 98.69 212 TYR A N 1
ATOM 1678 C CA . TYR A 1 212 ? -16.203 -9.07 -11.586 1 98.69 212 TYR A CA 1
ATOM 1679 C C . TYR A 1 212 ? -14.742 -8.656 -11.516 1 98.69 212 TYR A C 1
ATOM 1681 O O . TYR A 1 212 ? -14.258 -7.898 -12.359 1 98.69 212 TYR A O 1
ATOM 1689 N N . ALA A 1 213 ? -14.031 -9.125 -10.453 1 98.75 213 ALA A N 1
ATOM 1690 C CA . ALA A 1 213 ? -12.609 -8.812 -10.328 1 98.75 213 ALA A CA 1
ATOM 1691 C C . ALA A 1 213 ? -11.836 -9.227 -11.578 1 98.75 213 ALA A C 1
ATOM 1693 O O . ALA A 1 213 ? -10.969 -8.492 -12.055 1 98.75 213 ALA A O 1
ATOM 1694 N N . ASN A 1 214 ? -12.156 -10.367 -12.109 1 98.81 214 ASN A N 1
ATOM 1695 C CA . ASN A 1 214 ? -11.484 -10.867 -13.305 1 98.81 214 ASN A CA 1
ATOM 1696 C C . ASN A 1 214 ? -11.867 -10.062 -14.547 1 98.81 214 ASN A C 1
ATOM 1698 O O . ASN A 1 214 ? -11.039 -9.867 -15.438 1 98.81 214 ASN A O 1
ATOM 1702 N N . LYS A 1 215 ? -13.117 -9.711 -14.609 1 98.75 215 LYS A N 1
ATOM 1703 C CA . LYS A 1 215 ? -13.562 -8.867 -15.711 1 98.75 215 LYS A CA 1
ATOM 1704 C C . LYS A 1 215 ? -12.781 -7.555 -15.758 1 98.75 215 LYS A C 1
ATOM 1706 O O . LYS A 1 215 ? -12.297 -7.152 -16.812 1 98.75 215 LYS A O 1
ATOM 1711 N N . ILE A 1 216 ? -12.664 -6.898 -14.625 1 98.75 216 ILE A N 1
ATOM 1712 C CA . ILE A 1 216 ? -11.945 -5.637 -14.539 1 98.75 216 ILE A CA 1
ATOM 1713 C C . ILE A 1 216 ? -10.469 -5.863 -14.859 1 98.75 216 ILE A C 1
ATOM 1715 O O . ILE A 1 216 ? -9.859 -5.094 -15.602 1 98.75 216 ILE A O 1
ATOM 1719 N N . SER A 1 217 ? -9.867 -6.891 -14.305 1 98.88 217 SER A N 1
ATOM 1720 C CA . SER A 1 217 ? -8.469 -7.215 -14.555 1 98.88 217 SER A CA 1
ATOM 1721 C C . SER A 1 217 ? -8.219 -7.48 -16.031 1 98.88 217 SER A C 1
ATOM 1723 O O . SER A 1 217 ? -7.227 -7.004 -16.594 1 98.88 217 SER A O 1
ATOM 1725 N N . SER A 1 218 ? -9.086 -8.25 -16.641 1 98.94 218 SER A N 1
ATOM 1726 C CA . SER A 1 218 ? -8.977 -8.523 -18.062 1 98.94 218 SER A CA 1
ATOM 1727 C C . SER A 1 218 ? -9 -7.238 -18.875 1 98.94 218 SER A C 1
ATOM 1729 O O . SER A 1 218 ? -8.172 -7.043 -19.766 1 98.94 218 SER A O 1
ATOM 1731 N N . ALA A 1 219 ? -9.969 -6.422 -18.547 1 98.88 219 ALA A N 1
ATOM 1732 C CA . ALA A 1 219 ? -10.094 -5.152 -19.25 1 98.88 219 ALA A CA 1
ATOM 1733 C C . ALA A 1 219 ? -8.852 -4.293 -19.062 1 98.88 219 ALA A C 1
ATOM 1735 O O . ALA A 1 219 ? -8.391 -3.639 -20 1 98.88 219 ALA A O 1
ATOM 1736 N N . ALA A 1 220 ? -8.344 -4.27 -17.875 1 98.88 220 ALA A N 1
ATOM 1737 C CA . ALA A 1 220 ? -7.141 -3.494 -17.578 1 98.88 220 ALA A CA 1
ATOM 1738 C C . ALA A 1 220 ? -5.949 -4.016 -18.375 1 98.88 220 ALA A C 1
ATOM 1740 O O . ALA A 1 220 ? -5.152 -3.229 -18.906 1 98.88 220 ALA A O 1
ATOM 1741 N N . HIS A 1 221 ? -5.75 -5.324 -18.484 1 98.94 221 HIS A N 1
ATOM 1742 C CA . HIS A 1 221 ? -4.695 -5.902 -19.297 1 98.94 221 HIS A CA 1
ATOM 1743 C C . HIS A 1 221 ? -4.848 -5.492 -20.766 1 98.94 221 HIS A C 1
ATOM 1745 O O . HIS A 1 221 ? -3.861 -5.168 -21.422 1 98.94 221 HIS A O 1
ATOM 1751 N N . ARG A 1 222 ? -6.074 -5.578 -21.266 1 98.81 222 ARG A N 1
ATOM 1752 C CA . ARG A 1 222 ? -6.316 -5.164 -22.641 1 98.81 222 ARG A CA 1
ATOM 1753 C C . ARG A 1 222 ? -5.93 -3.705 -22.844 1 98.81 222 ARG A C 1
ATOM 1755 O O . ARG A 1 222 ? -5.336 -3.355 -23.875 1 98.81 222 ARG A O 1
ATOM 1762 N N . GLU A 1 223 ? -6.266 -2.852 -21.891 1 98.5 223 GLU A N 1
ATOM 1763 C CA . GLU A 1 223 ? -5.898 -1.441 -21.984 1 98.5 223 GLU A CA 1
ATOM 1764 C C . GLU A 1 223 ? -4.383 -1.268 -22.047 1 98.5 223 GLU A C 1
ATOM 1766 O O . GLU A 1 223 ? -3.881 -0.442 -22.812 1 98.5 223 GLU A O 1
ATOM 1771 N N . VAL A 1 224 ? -3.678 -1.994 -21.266 1 98.69 224 VAL A N 1
ATOM 1772 C CA . VAL A 1 224 ? -2.219 -1.956 -21.25 1 98.69 224 VAL A CA 1
ATOM 1773 C C . VAL A 1 224 ? -1.677 -2.375 -22.609 1 98.69 224 VAL A C 1
ATOM 1775 O O . VAL A 1 224 ? -0.784 -1.725 -23.156 1 98.69 224 VAL A O 1
ATOM 1778 N N . MET A 1 225 ? -2.205 -3.453 -23.156 1 98.5 225 MET A N 1
ATOM 1779 C CA . MET A 1 225 ? -1.76 -3.971 -24.453 1 98.5 225 MET A CA 1
ATOM 1780 C C . MET A 1 225 ? -1.992 -2.947 -25.547 1 98.5 225 MET A C 1
ATOM 1782 O O . MET A 1 225 ? -1.214 -2.867 -26.5 1 98.5 225 MET A O 1
ATOM 1786 N N . LYS A 1 226 ? -3.033 -2.135 -25.406 1 97.88 226 LYS A N 1
ATOM 1787 C CA . LYS A 1 226 ? -3.332 -1.087 -26.375 1 97.88 226 LYS A CA 1
ATOM 1788 C C . LYS A 1 226 ? -2.336 0.064 -26.281 1 97.88 226 LYS A C 1
ATOM 1790 O O . LYS A 1 226 ? -1.971 0.673 -27.281 1 97.88 226 LYS A O 1
ATOM 1795 N N . LYS A 1 227 ? -1.894 0.32 -25.141 1 97.5 227 LYS A N 1
ATOM 1796 C CA . LYS A 1 227 ? -1.188 1.568 -24.859 1 97.5 227 LYS A CA 1
ATOM 1797 C C . LYS A 1 227 ? 0.323 1.385 -24.984 1 97.5 227 LYS A C 1
ATOM 1799 O O . LYS A 1 227 ? 1.048 2.338 -25.266 1 97.5 227 LYS A O 1
ATOM 1804 N N . ILE A 1 228 ? 0.814 0.219 -24.766 1 98.25 228 ILE A N 1
ATOM 1805 C CA . ILE A 1 228 ? 2.254 -0.004 -24.672 1 98.25 228 ILE A CA 1
ATOM 1806 C C . ILE A 1 228 ? 2.916 0.384 -26 1 98.25 228 ILE A C 1
ATOM 1808 O O . ILE A 1 228 ? 2.369 0.126 -27.078 1 98.25 228 ILE A O 1
ATOM 1812 N N . ARG A 1 229 ? 4.031 1.006 -25.906 1 97.12 229 ARG A N 1
ATOM 1813 C CA . ARG A 1 229 ? 4.93 1.321 -27.016 1 97.12 229 ARG A CA 1
ATOM 1814 C C . ARG A 1 229 ? 6.391 1.168 -26.594 1 97.12 229 ARG A C 1
ATOM 1816 O O . ARG A 1 229 ? 6.742 1.455 -25.453 1 97.12 229 ARG A O 1
ATOM 1823 N N . PRO A 1 230 ? 7.215 0.682 -27.625 1 97.44 230 PRO A N 1
ATOM 1824 C CA . PRO A 1 230 ? 8.648 0.753 -27.312 1 97.44 230 PRO A CA 1
ATOM 1825 C C . PRO A 1 230 ? 9.078 2.139 -26.844 1 97.44 230 PRO A C 1
ATOM 1827 O O . PRO A 1 230 ? 8.617 3.15 -27.375 1 97.44 230 PRO A O 1
ATOM 1830 N N . GLY A 1 231 ? 9.938 2.211 -25.891 1 97.75 231 GLY A N 1
ATOM 1831 C CA . GLY A 1 231 ? 10.375 3.471 -25.297 1 97.75 231 GLY A CA 1
ATOM 1832 C C . GLY A 1 231 ? 9.75 3.746 -23.953 1 97.75 231 GLY A C 1
ATOM 1833 O O . GLY A 1 231 ? 10.312 4.492 -23.141 1 97.75 231 GLY A O 1
ATOM 1834 N N . MET A 1 232 ? 8.609 3.189 -23.672 1 97.75 232 MET A N 1
ATOM 1835 C CA . MET A 1 232 ? 7.984 3.322 -22.359 1 97.75 232 MET A CA 1
ATOM 1836 C C . MET A 1 232 ? 8.766 2.545 -21.297 1 97.75 232 MET A C 1
ATOM 1838 O O . MET A 1 232 ? 9.523 1.636 -21.625 1 97.75 232 MET A O 1
ATOM 1842 N N . LYS A 1 233 ? 8.57 2.928 -20.078 1 97.94 233 LYS A N 1
ATOM 1843 C CA . LYS A 1 233 ? 9.109 2.156 -18.953 1 97.94 233 LYS A CA 1
ATOM 1844 C C . LYS A 1 233 ? 8.07 1.185 -18.406 1 97.94 233 LYS A C 1
ATOM 1846 O O . LYS A 1 233 ? 6.871 1.459 -18.453 1 97.94 233 LYS A O 1
ATOM 1851 N N . GLU A 1 234 ? 8.547 0.061 -17.844 1 98.56 234 GLU A N 1
ATOM 1852 C CA . GLU A 1 234 ? 7.684 -0.983 -17.281 1 98.56 234 GLU A CA 1
ATOM 1853 C C . GLU A 1 234 ? 6.695 -0.408 -16.281 1 98.56 234 GLU A C 1
ATOM 1855 O O . GLU A 1 234 ? 5.508 -0.739 -16.297 1 98.56 234 GLU A O 1
ATOM 1860 N N . TYR A 1 235 ? 7.141 0.539 -15.383 1 98.31 235 TYR A N 1
ATOM 1861 C CA . TYR A 1 235 ? 6.305 1.039 -14.297 1 98.31 235 TYR A CA 1
ATOM 1862 C C . TYR A 1 235 ? 5.152 1.874 -14.844 1 98.31 235 TYR A C 1
ATOM 1864 O O . TYR A 1 235 ? 4.109 2.006 -14.195 1 98.31 235 TYR A O 1
ATOM 1872 N N . GLN A 1 236 ? 5.328 2.467 -15.984 1 98.62 236 GLN A N 1
ATOM 1873 C CA . GLN A 1 236 ? 4.25 3.246 -16.594 1 98.62 236 GLN A CA 1
ATOM 1874 C C . GLN A 1 236 ? 3.066 2.357 -16.953 1 98.62 236 GLN A C 1
ATOM 1876 O O . GLN A 1 236 ? 1.914 2.791 -16.891 1 98.62 236 GLN A O 1
ATOM 1881 N N . LEU A 1 237 ? 3.393 1.121 -17.359 1 98.81 237 LEU A N 1
ATOM 1882 C CA . LEU A 1 237 ? 2.336 0.175 -17.703 1 98.81 237 LEU A CA 1
ATOM 1883 C C . LEU A 1 237 ? 1.702 -0.409 -16.438 1 98.81 237 LEU A C 1
ATOM 1885 O O . LEU A 1 237 ? 0.5 -0.683 -16.422 1 98.81 237 LEU A O 1
ATOM 1889 N N . GLU A 1 238 ? 2.531 -0.62 -15.391 1 98.69 238 GLU A N 1
ATOM 1890 C CA . GLU A 1 238 ? 1.966 -0.932 -14.078 1 98.69 238 GLU A CA 1
ATOM 1891 C C . GLU A 1 238 ? 0.944 0.119 -13.656 1 98.69 238 GLU A C 1
ATOM 1893 O O . GLU A 1 238 ? -0.158 -0.22 -13.219 1 98.69 238 GLU A O 1
ATOM 1898 N N . SER A 1 239 ? 1.31 1.389 -13.805 1 98.75 239 SER A N 1
ATOM 1899 C CA . SER A 1 239 ? 0.438 2.5 -13.438 1 98.75 239 SER A CA 1
ATOM 1900 C C . SER A 1 239 ? -0.86 2.473 -14.234 1 98.75 239 SER A C 1
ATOM 1902 O O . SER A 1 239 ? -1.936 2.73 -13.695 1 98.75 239 SER A O 1
ATOM 1904 N N . GLU A 1 240 ? -0.766 2.188 -15.531 1 98.75 240 GLU A N 1
ATOM 1905 C CA . GLU A 1 240 ? -1.947 2.107 -16.391 1 98.75 240 GLU A CA 1
ATOM 1906 C C . GLU A 1 240 ? -2.916 1.039 -15.891 1 98.75 240 GLU A C 1
ATOM 1908 O O . GLU A 1 240 ? -4.125 1.272 -15.82 1 98.75 240 GLU A O 1
ATOM 1913 N N . PHE A 1 241 ? -2.41 -0.114 -15.625 1 98.88 241 PHE A N 1
ATOM 1914 C CA . PHE A 1 241 ? -3.236 -1.209 -15.133 1 98.88 241 PHE A CA 1
ATOM 1915 C C . PHE A 1 241 ? -3.943 -0.812 -13.836 1 98.88 241 PHE A C 1
ATOM 1917 O O . PHE A 1 241 ? -5.152 -1.008 -13.703 1 98.88 241 PHE A O 1
ATOM 1924 N N . LEU A 1 242 ? -3.166 -0.285 -12.875 1 98.81 242 LEU A N 1
ATOM 1925 C CA . LEU A 1 242 ? -3.711 0.097 -11.578 1 98.81 242 LEU A CA 1
ATOM 1926 C C . LEU A 1 242 ? -4.777 1.176 -11.734 1 98.81 242 LEU A C 1
ATOM 1928 O O . LEU A 1 242 ? -5.824 1.12 -11.078 1 98.81 242 LEU A O 1
ATOM 1932 N N . HIS A 1 243 ? -4.523 2.104 -12.594 1 98.75 243 HIS A N 1
ATOM 1933 C CA . HIS A 1 243 ? -5.453 3.205 -12.82 1 98.75 243 HIS A CA 1
ATOM 1934 C C . HIS A 1 243 ? -6.777 2.701 -13.383 1 98.75 243 HIS A C 1
ATOM 1936 O O . HIS A 1 243 ? -7.848 3.068 -12.883 1 98.75 243 HIS A O 1
ATOM 1942 N N . TYR A 1 244 ? -6.699 1.849 -14.383 1 98.75 244 TYR A N 1
ATOM 1943 C CA . TYR A 1 244 ? -7.922 1.321 -14.984 1 98.75 244 TYR A CA 1
ATOM 1944 C C . TYR A 1 244 ? -8.734 0.531 -13.969 1 98.75 244 TYR A C 1
ATOM 1946 O O . TYR A 1 244 ? -9.945 0.717 -13.852 1 98.75 244 TYR A O 1
ATOM 1954 N N . SER A 1 245 ? -8.062 -0.361 -13.258 1 98.81 245 SER A N 1
ATOM 1955 C CA . SER A 1 245 ? -8.719 -1.217 -12.281 1 98.81 245 SER A CA 1
ATOM 1956 C C . SER A 1 245 ? -9.438 -0.389 -11.219 1 98.81 245 SER A C 1
ATOM 1958 O O . SER A 1 245 ? -10.555 -0.723 -10.812 1 98.81 245 SER A O 1
ATOM 1960 N N . TYR A 1 246 ? -8.781 0.708 -10.812 1 98.56 246 TYR A N 1
ATOM 1961 C CA . TYR A 1 246 ? -9.328 1.53 -9.734 1 98.56 246 TYR A CA 1
ATOM 1962 C C . TYR A 1 246 ? -10.406 2.473 -10.266 1 98.56 246 TYR A C 1
ATOM 1964 O O . TYR A 1 246 ? -11.562 2.41 -9.844 1 98.56 246 TYR A O 1
ATOM 1972 N N . ALA A 1 247 ? -10.117 3.234 -11.25 1 98.44 247 ALA A N 1
ATOM 1973 C CA . ALA A 1 247 ? -11.008 4.27 -11.766 1 98.44 247 ALA A CA 1
ATOM 1974 C C . ALA A 1 247 ? -12.258 3.65 -12.383 1 98.44 247 ALA A C 1
ATOM 1976 O O . ALA A 1 247 ? -13.375 4.145 -12.172 1 98.44 247 ALA A O 1
ATOM 1977 N N . GLN A 1 248 ? -12.094 2.537 -13.133 1 97.94 248 GLN A N 1
ATOM 1978 C CA . GLN A 1 248 ? -13.227 1.942 -13.836 1 97.94 248 GLN A CA 1
ATOM 1979 C C . GLN A 1 248 ? -13.883 0.844 -13 1 97.94 248 GLN A C 1
ATOM 1981 O O . GLN A 1 248 ? -15.086 0.611 -13.102 1 97.94 248 GLN A O 1
ATOM 1986 N N . GLY A 1 249 ? -13.078 0.218 -12.148 1 98.19 249 GLY A N 1
ATOM 1987 C CA . GLY A 1 249 ? -13.586 -0.983 -11.5 1 98.19 249 GLY A CA 1
ATOM 1988 C C . GLY A 1 249 ? -13.836 -0.801 -10.016 1 98.19 249 GLY A C 1
ATOM 1989 O O . GLY A 1 249 ? -14.469 -1.647 -9.383 1 98.19 249 GLY A O 1
ATOM 1990 N N . GLY A 1 250 ? -13.328 0.306 -9.445 1 97.94 250 GLY A N 1
ATOM 1991 C CA . GLY A 1 250 ? -13.438 0.486 -8.008 1 97.94 250 GLY A CA 1
ATOM 1992 C C . GLY A 1 250 ? -12.516 -0.424 -7.219 1 97.94 250 GLY A C 1
ATOM 1993 O O . GLY A 1 250 ? -12.797 -0.76 -6.066 1 97.94 250 GLY A O 1
ATOM 1994 N N . CYS A 1 251 ? -11.469 -0.906 -7.879 1 98.25 251 CYS A N 1
ATOM 1995 C CA . CYS A 1 251 ? -10.492 -1.778 -7.23 1 98.25 251 CYS A CA 1
ATOM 1996 C C . CYS A 1 251 ? -9.391 -0.965 -6.559 1 98.25 251 CYS A C 1
ATOM 1998 O O . CYS A 1 251 ? -8.32 -0.782 -7.133 1 98.25 251 CYS A O 1
ATOM 2000 N N . ARG A 1 252 ? -9.57 -0.546 -5.359 1 96.06 252 ARG A N 1
ATOM 2001 C CA . ARG A 1 252 ? -8.688 0.351 -4.629 1 96.06 252 ARG A CA 1
ATOM 2002 C C . ARG A 1 252 ? -7.352 -0.324 -4.328 1 96.06 252 ARG A C 1
ATOM 2004 O O . ARG A 1 252 ? -6.312 0.339 -4.27 1 96.06 252 ARG A O 1
ATOM 2011 N N . HIS A 1 253 ? -7.398 -1.669 -4.137 1 96.12 253 HIS A N 1
ATOM 2012 C CA . HIS A 1 253 ? -6.203 -2.471 -3.902 1 96.12 253 HIS A CA 1
ATOM 2013 C C . HIS A 1 253 ? -5.852 -3.309 -5.129 1 96.12 253 HIS A C 1
ATOM 2015 O O . HIS A 1 253 ? -6.727 -3.631 -5.938 1 96.12 253 HIS A O 1
ATOM 2021 N N . SER A 1 254 ? -4.59 -3.576 -5.262 1 97.06 254 SER A N 1
ATOM 2022 C CA . SER A 1 254 ? -4.141 -4.645 -6.148 1 97.06 254 SER A CA 1
ATOM 2023 C C . SER A 1 254 ? -4.012 -5.969 -5.402 1 97.06 254 SER A C 1
ATOM 2025 O O . SER A 1 254 ? -3.658 -5.988 -4.223 1 97.06 254 SER A O 1
ATOM 2027 N N . ALA A 1 255 ? -4.297 -7.016 -6.086 1 98.12 255 ALA A N 1
ATOM 2028 C CA . ALA A 1 255 ? -4.254 -8.328 -5.445 1 98.12 255 ALA A CA 1
ATOM 2029 C C . ALA A 1 255 ? -2.844 -8.648 -4.953 1 98.12 255 ALA A C 1
ATOM 2031 O O . ALA A 1 255 ? -2.674 -9.258 -3.895 1 98.12 255 ALA A O 1
ATOM 2032 N N . TYR A 1 256 ? -1.859 -8.258 -5.637 1 97.69 256 TYR A N 1
ATOM 2033 C CA . TYR A 1 256 ? -0.436 -8.414 -5.363 1 97.69 256 TYR A CA 1
ATOM 2034 C C . TYR A 1 256 ? 0.383 -7.367 -6.109 1 97.69 256 TYR A C 1
ATOM 2036 O O . TYR A 1 256 ? -0.16 -6.598 -6.902 1 97.69 256 TYR A O 1
ATOM 2044 N N . THR A 1 257 ? 1.659 -7.281 -5.773 1 96.25 257 THR A N 1
ATOM 2045 C CA . THR A 1 257 ? 2.527 -6.348 -6.484 1 96.25 257 THR A CA 1
ATOM 2046 C C . THR A 1 257 ? 2.648 -6.738 -7.957 1 96.25 257 THR A C 1
ATOM 2048 O O . THR A 1 257 ? 2.955 -7.887 -8.273 1 96.25 257 THR A O 1
ATOM 2051 N N . CYS A 1 258 ? 2.459 -5.84 -8.844 1 98.12 258 CYS A N 1
ATOM 2052 C CA . CYS A 1 258 ? 2.43 -6.094 -10.281 1 98.12 258 CYS A CA 1
ATOM 2053 C C . CYS A 1 258 ? 3.811 -6.48 -10.797 1 98.12 258 CYS A C 1
ATOM 2055 O O . CYS A 1 258 ? 4.816 -5.902 -10.383 1 98.12 258 CYS A O 1
ATOM 2057 N N . ILE A 1 259 ? 3.861 -7.457 -11.57 1 98.38 259 ILE A N 1
ATOM 2058 C CA . ILE A 1 259 ? 5.043 -7.828 -12.344 1 98.38 259 ILE A CA 1
ATOM 2059 C C . ILE A 1 259 ? 4.898 -7.316 -13.773 1 98.38 259 ILE A C 1
ATOM 2061 O O . ILE A 1 259 ? 4.074 -7.824 -14.547 1 98.38 259 ILE A O 1
ATOM 2065 N N . CYS A 1 260 ? 5.578 -6.352 -14.109 1 98.44 260 CYS A N 1
ATOM 2066 C CA . CYS A 1 260 ? 5.656 -5.816 -15.461 1 98.44 260 CYS A CA 1
ATOM 2067 C C . CYS A 1 260 ? 7.055 -5.988 -16.031 1 98.44 260 CYS A C 1
ATOM 2069 O O . CYS A 1 260 ? 7.832 -5.035 -16.094 1 98.44 260 CYS A O 1
ATOM 2071 N N . ALA A 1 261 ? 7.273 -7.129 -16.547 1 98.38 261 ALA A N 1
ATOM 2072 C CA . ALA A 1 261 ? 8.625 -7.492 -16.953 1 98.38 261 ALA A CA 1
ATOM 2073 C C . ALA A 1 261 ? 8.766 -7.488 -18.469 1 98.38 261 ALA A C 1
ATOM 2075 O O . ALA A 1 261 ? 7.887 -7.973 -19.188 1 98.38 261 ALA A O 1
ATOM 2076 N N . ALA A 1 262 ? 9.789 -6.93 -18.969 1 97.94 262 ALA A N 1
ATOM 2077 C CA . ALA A 1 262 ? 10.148 -6.973 -20.391 1 97.94 262 ALA A CA 1
ATOM 2078 C C . ALA A 1 262 ? 11.531 -7.582 -20.578 1 97.94 262 ALA A C 1
ATOM 2080 O O . ALA A 1 262 ? 12.359 -7.578 -19.672 1 97.94 262 ALA A O 1
ATOM 2081 N N . ALA A 1 263 ? 11.742 -8.109 -21.734 1 96.19 263 ALA A N 1
ATOM 2082 C CA . ALA A 1 263 ? 13.031 -8.664 -22.141 1 96.19 263 ALA A CA 1
ATOM 2083 C C . ALA A 1 263 ? 13.508 -9.711 -21.125 1 96.19 263 ALA A C 1
ATOM 2085 O O . ALA A 1 263 ? 12.758 -10.625 -20.766 1 96.19 263 ALA A O 1
ATOM 2086 N N . ASP A 1 264 ? 14.719 -9.609 -20.641 1 95.31 264 ASP A N 1
ATOM 2087 C CA . ASP A 1 264 ? 15.297 -10.641 -19.781 1 95.31 264 ASP A CA 1
ATOM 2088 C C . ASP A 1 264 ? 14.617 -10.672 -18.422 1 95.31 264 ASP A C 1
ATOM 2090 O O . ASP A 1 264 ? 14.617 -11.703 -17.734 1 95.31 264 ASP A O 1
ATOM 2094 N N . ASN A 1 265 ? 13.93 -9.586 -18.031 1 96.62 265 ASN A N 1
ATOM 2095 C CA . ASN A 1 265 ? 13.242 -9.531 -16.75 1 96.62 265 ASN A CA 1
ATOM 2096 C C . ASN A 1 265 ? 12.07 -10.5 -16.703 1 96.62 265 ASN A C 1
ATOM 2098 O O . ASN A 1 265 ? 11.617 -10.875 -15.617 1 96.62 265 ASN A O 1
ATOM 2102 N N . SER A 1 266 ? 11.602 -10.898 -17.859 1 97.38 266 SER A N 1
ATOM 2103 C CA . SER A 1 266 ? 10.461 -11.805 -17.922 1 97.38 266 SER A CA 1
ATOM 2104 C C . SER A 1 266 ? 10.828 -13.203 -17.453 1 97.38 266 SER A C 1
ATOM 2106 O O . SER A 1 266 ? 9.961 -14.055 -17.266 1 97.38 266 SER A O 1
ATOM 2108 N N . ALA A 1 267 ? 12.125 -13.43 -17.234 1 96.69 267 ALA A N 1
ATOM 2109 C CA . ALA A 1 267 ? 12.57 -14.711 -16.688 1 96.69 267 ALA A CA 1
ATOM 2110 C C . ALA A 1 267 ? 12.562 -14.68 -15.164 1 96.69 267 ALA A C 1
ATOM 2112 O O . ALA A 1 267 ? 12.734 -15.719 -14.516 1 96.69 267 ALA A O 1
ATOM 2113 N N . VAL A 1 268 ? 12.391 -13.516 -14.578 1 96.31 268 VAL A N 1
ATOM 2114 C CA . VAL A 1 268 ? 12.32 -13.375 -13.133 1 96.31 268 VAL A CA 1
ATOM 2115 C C . VAL A 1 268 ? 10.891 -13.617 -12.656 1 96.31 268 VAL A C 1
ATOM 2117 O O . VAL A 1 268 ? 9.992 -12.805 -12.914 1 96.31 268 VAL A O 1
ATOM 2120 N N . LEU A 1 269 ? 10.633 -14.625 -11.898 1 95.94 269 LEU A N 1
ATOM 2121 C CA . LEU A 1 269 ? 9.289 -15.102 -11.586 1 95.94 269 LEU A CA 1
ATOM 2122 C C . LEU A 1 269 ? 8.562 -14.109 -10.688 1 95.94 269 LEU A C 1
ATOM 2124 O O . LEU A 1 269 ? 7.352 -13.922 -10.812 1 95.94 269 LEU A O 1
ATOM 2128 N N . HIS A 1 270 ? 9.289 -13.508 -9.766 1 95.62 270 HIS A N 1
ATOM 2129 C CA . HIS A 1 270 ? 8.719 -12.516 -8.859 1 95.62 270 HIS A CA 1
ATOM 2130 C C . HIS A 1 270 ? 9.367 -11.148 -9.062 1 95.62 270 HIS A C 1
ATOM 2132 O O . HIS A 1 270 ? 9.812 -10.523 -8.102 1 95.62 270 HIS A O 1
ATOM 2138 N N . TYR A 1 271 ? 9.367 -10.68 -10.305 1 96.5 271 TYR A N 1
ATOM 2139 C CA . TYR A 1 271 ? 9.852 -9.359 -10.688 1 96.5 271 TYR A CA 1
ATOM 2140 C C . TYR A 1 271 ? 8.945 -8.266 -10.141 1 96.5 271 TYR A C 1
ATOM 2142 O O . TYR A 1 271 ? 7.816 -8.539 -9.719 1 96.5 271 TYR A O 1
ATOM 2150 N N . GLY A 1 272 ? 9.508 -7 -10.039 1 95.12 272 GLY A N 1
ATOM 2151 C CA . GLY A 1 272 ? 8.695 -5.859 -9.641 1 95.12 272 GLY A CA 1
ATOM 2152 C C . GLY A 1 272 ? 8.828 -5.52 -8.172 1 95.12 272 GLY A C 1
ATOM 2153 O O . GLY A 1 272 ? 8.219 -4.559 -7.691 1 95.12 272 GLY A O 1
ATOM 2154 N N . HIS A 1 273 ? 9.594 -6.223 -7.398 1 93.12 273 HIS A N 1
ATOM 2155 C CA . HIS A 1 273 ? 9.828 -5.934 -5.988 1 93.12 273 HIS A CA 1
ATOM 2156 C C . HIS A 1 273 ? 10.68 -4.684 -5.816 1 93.12 273 HIS A C 1
ATOM 2158 O O . HIS A 1 273 ? 11.039 -4.031 -6.801 1 93.12 273 HIS A O 1
ATOM 2164 N N . ALA A 1 274 ? 10.977 -4.309 -4.605 1 90.38 274 ALA A N 1
ATOM 2165 C CA . ALA A 1 274 ? 11.57 -3.012 -4.285 1 90.38 274 ALA A CA 1
ATOM 2166 C C . ALA A 1 274 ? 12.938 -2.861 -4.934 1 90.38 274 ALA A C 1
ATOM 2168 O O . ALA A 1 274 ? 13.328 -1.761 -5.336 1 90.38 274 ALA A O 1
ATOM 2169 N N . GLY A 1 275 ? 13.703 -3.928 -5.098 1 90.19 275 GLY A N 1
ATOM 2170 C CA . GLY A 1 275 ? 15.023 -3.879 -5.695 1 90.19 275 GLY A CA 1
ATOM 2171 C C . GLY A 1 275 ? 15 -3.83 -7.211 1 90.19 275 GLY A C 1
ATOM 2172 O O . GLY A 1 275 ? 16.016 -3.533 -7.844 1 90.19 275 GLY A O 1
ATOM 2173 N N . ALA A 1 276 ? 13.859 -4.168 -7.797 1 92.88 276 ALA A N 1
ATOM 2174 C CA . ALA A 1 276 ? 13.625 -4.125 -9.242 1 92.88 276 ALA A CA 1
ATOM 2175 C C . ALA A 1 276 ? 12.211 -3.648 -9.547 1 92.88 276 ALA A C 1
ATOM 2177 O O . ALA A 1 276 ? 11.375 -4.426 -10.016 1 92.88 276 ALA A O 1
ATOM 2178 N N . PRO A 1 277 ? 11.992 -2.414 -9.383 1 94.94 277 PRO A N 1
ATOM 2179 C CA . PRO A 1 277 ? 10.633 -1.865 -9.336 1 94.94 277 PRO A CA 1
ATOM 2180 C C . PRO A 1 277 ? 10.078 -1.542 -10.719 1 94.94 277 PRO A C 1
ATOM 2182 O O . PRO A 1 277 ? 9.602 -0.429 -10.953 1 94.94 277 PRO A O 1
ATOM 2185 N N . ASN A 1 278 ? 10.055 -2.549 -11.641 1 97.38 278 ASN A N 1
ATOM 2186 C CA . ASN A 1 278 ? 9.492 -2.363 -12.977 1 97.38 278 ASN A CA 1
ATOM 2187 C C . ASN A 1 278 ? 10.062 -1.121 -13.656 1 97.38 278 ASN A C 1
ATOM 2189 O O . ASN A 1 278 ? 9.32 -0.314 -14.211 1 97.38 278 ASN A O 1
ATOM 2193 N N . GLU A 1 279 ? 11.336 -1.004 -13.617 1 95.69 279 GLU A N 1
ATOM 2194 C CA . GLU A 1 279 ? 11.945 0.267 -14 1 95.69 279 GLU A CA 1
ATOM 2195 C C . GLU A 1 279 ? 12.539 0.196 -15.406 1 95.69 279 GLU A C 1
ATOM 2197 O O . GLU A 1 279 ? 12.938 1.218 -15.969 1 95.69 279 GLU A O 1
ATOM 2202 N N . HIS A 1 280 ? 12.578 -0.957 -16.047 1 95.81 280 HIS A N 1
ATOM 2203 C CA . HIS A 1 280 ? 13.281 -1.156 -17.312 1 95.81 280 HIS A CA 1
ATOM 2204 C C . HIS A 1 280 ? 12.602 -0.41 -18.453 1 95.81 280 HIS A C 1
ATOM 2206 O O . HIS A 1 280 ? 11.367 -0.385 -18.531 1 95.81 280 HIS A O 1
ATOM 2212 N N . VAL A 1 281 ? 13.406 0.198 -19.344 1 97.5 281 VAL A N 1
ATOM 2213 C CA . VAL A 1 281 ? 12.883 0.782 -20.578 1 97.5 281 VAL A CA 1
ATOM 2214 C C . VAL A 1 281 ? 12.586 -0.324 -21.578 1 97.5 281 VAL A C 1
ATOM 2216 O O . VAL A 1 281 ? 13.469 -1.11 -21.938 1 97.5 281 VAL A O 1
ATOM 2219 N N . ILE A 1 282 ? 11.414 -0.401 -22.031 1 98.31 282 ILE A N 1
ATOM 2220 C CA . ILE A 1 282 ? 10.969 -1.428 -22.969 1 98.31 282 ILE A CA 1
ATOM 2221 C C . ILE A 1 282 ? 11.461 -1.092 -24.375 1 98.31 282 ILE A C 1
ATOM 2223 O O . ILE A 1 282 ? 11.195 -0.005 -24.891 1 98.31 282 ILE A O 1
ATOM 2227 N N . LYS A 1 283 ? 12.164 -1.99 -24.984 1 98 283 LYS A N 1
ATOM 2228 C CA . LYS A 1 283 ? 12.711 -1.771 -26.312 1 98 283 LYS A CA 1
ATOM 2229 C C . LYS A 1 283 ? 11.828 -2.42 -27.375 1 98 283 LYS A C 1
ATOM 2231 O O . LYS A 1 283 ? 10.992 -3.27 -27.062 1 98 283 LYS A O 1
ATOM 2236 N N . ASP A 1 284 ? 12.078 -1.972 -28.609 1 97.75 284 ASP A N 1
ATOM 2237 C CA . ASP A 1 284 ? 11.359 -2.543 -29.75 1 97.75 284 ASP A CA 1
ATOM 2238 C C . ASP A 1 284 ? 11.648 -4.035 -29.891 1 97.75 284 ASP A C 1
ATOM 2240 O O . ASP A 1 284 ? 12.812 -4.441 -29.953 1 97.75 284 ASP A O 1
ATOM 2244 N N . GLY A 1 285 ? 10.594 -4.84 -29.844 1 94.12 285 GLY A N 1
ATOM 2245 C CA . GLY A 1 285 ? 10.742 -6.273 -30.047 1 94.12 285 GLY A CA 1
ATOM 2246 C C . GLY A 1 285 ? 10.859 -7.051 -28.75 1 94.12 285 GLY A C 1
ATOM 2247 O O . GLY A 1 285 ? 10.836 -8.281 -28.766 1 94.12 285 GLY A O 1
ATOM 2248 N N . ASP A 1 286 ? 11 -6.332 -27.625 1 97.44 286 ASP A N 1
ATOM 2249 C CA . ASP A 1 286 ? 11.047 -7.023 -26.328 1 97.44 286 ASP A CA 1
ATOM 2250 C C . ASP A 1 286 ? 9.781 -7.852 -26.109 1 97.44 286 ASP A C 1
ATOM 2252 O O . ASP A 1 286 ? 8.68 -7.418 -26.453 1 97.44 286 ASP A O 1
ATOM 2256 N N . MET A 1 287 ? 9.992 -9.07 -25.625 1 98 287 MET A N 1
ATOM 2257 C CA . MET A 1 287 ? 8.852 -9.82 -25.109 1 98 287 MET A CA 1
ATOM 2258 C C . MET A 1 287 ? 8.469 -9.336 -23.719 1 98 287 MET A C 1
ATOM 2260 O O . MET A 1 287 ? 9.328 -9.18 -22.859 1 98 287 MET A O 1
ATOM 2264 N N . CYS A 1 288 ? 7.223 -9.055 -23.562 1 98.56 288 CYS A N 1
ATOM 2265 C CA . CYS A 1 288 ? 6.711 -8.594 -22.281 1 98.56 288 CYS A CA 1
ATOM 2266 C C . CYS A 1 288 ? 5.945 -9.703 -21.562 1 98.56 288 CYS A C 1
ATOM 2268 O O . CYS A 1 288 ? 5.266 -10.508 -22.203 1 98.56 288 CYS A O 1
ATOM 2270 N N . LEU A 1 289 ? 6.102 -9.836 -20.297 1 98.88 289 LEU A N 1
ATOM 2271 C CA . LEU A 1 289 ? 5.32 -10.672 -19.391 1 98.88 289 LEU A CA 1
ATOM 2272 C C . LEU A 1 289 ? 4.734 -9.844 -18.266 1 98.88 289 LEU A C 1
ATOM 2274 O O . LEU A 1 289 ? 5.453 -9.422 -17.344 1 98.88 289 LEU A O 1
ATOM 2278 N N . PHE A 1 290 ? 3.473 -9.562 -18.359 1 98.88 290 PHE A N 1
ATOM 2279 C CA . PHE A 1 290 ? 2.775 -8.742 -17.375 1 98.88 290 PHE A CA 1
ATOM 2280 C C . PHE A 1 290 ? 1.827 -9.594 -16.531 1 98.88 290 PHE A C 1
ATOM 2282 O O . PHE A 1 290 ? 0.845 -10.125 -17.047 1 98.88 290 PHE A O 1
ATOM 2289 N N . ASP A 1 291 ? 2.164 -9.797 -15.281 1 98.81 291 ASP A N 1
ATOM 2290 C CA . ASP A 1 291 ? 1.397 -10.531 -14.281 1 98.81 291 ASP A CA 1
ATOM 2291 C C . ASP A 1 291 ? 0.811 -9.57 -13.242 1 98.81 291 ASP A C 1
ATOM 2293 O O . ASP A 1 291 ? 1.514 -9.133 -12.328 1 98.81 291 ASP A O 1
ATOM 2297 N N . MET A 1 292 ? -0.43 -9.203 -13.383 1 98.81 292 MET A N 1
ATOM 2298 C CA . MET A 1 292 ? -1.12 -8.195 -12.586 1 98.81 292 MET A CA 1
ATOM 2299 C C . MET A 1 292 ? -2.557 -8.617 -12.297 1 98.81 292 MET A C 1
ATOM 2301 O O . MET A 1 292 ? -3.168 -9.336 -13.086 1 98.81 292 MET A O 1
ATOM 2305 N N . GLY A 1 293 ? -3.082 -8.227 -11.18 1 98.88 293 GLY A N 1
ATOM 2306 C CA . GLY A 1 293 ? -4.426 -8.625 -10.797 1 98.88 293 GLY A CA 1
ATOM 2307 C C . GLY A 1 293 ? -5.141 -7.582 -9.953 1 98.88 293 GLY A C 1
ATOM 2308 O O . GLY A 1 293 ? -4.594 -7.094 -8.961 1 98.88 293 GLY A O 1
ATOM 2309 N N . ALA A 1 294 ? -6.375 -7.227 -10.352 1 98.62 294 ALA A N 1
ATOM 2310 C CA . ALA A 1 294 ? -7.254 -6.348 -9.586 1 98.62 294 ALA A CA 1
ATOM 2311 C C . ALA A 1 294 ? -7.863 -7.078 -8.391 1 98.62 294 ALA A C 1
ATOM 2313 O O . ALA A 1 294 ? -7.984 -8.305 -8.406 1 98.62 294 ALA A O 1
ATOM 2314 N N . GLU A 1 295 ? -8.188 -6.398 -7.406 1 98.56 295 GLU A N 1
ATOM 2315 C CA . GLU A 1 295 ? -8.891 -6.871 -6.215 1 98.56 295 GLU A CA 1
ATOM 2316 C C . GLU A 1 295 ? -10.141 -6.043 -5.945 1 98.56 295 GLU A C 1
ATOM 2318 O O . GLU A 1 295 ? -10.086 -4.812 -5.914 1 98.56 295 GLU A O 1
ATOM 2323 N N . TYR A 1 296 ? -11.266 -6.688 -5.836 1 98.62 296 TYR A N 1
ATOM 2324 C CA . TYR A 1 296 ? -12.516 -6.012 -5.508 1 98.62 296 TYR A CA 1
ATOM 2325 C C . TYR A 1 296 ? -13.125 -6.578 -4.234 1 98.62 296 TYR A C 1
ATOM 2327 O O . TYR A 1 296 ? -13.43 -7.773 -4.164 1 98.62 296 TYR A O 1
ATOM 2335 N N . TYR A 1 297 ? -13.312 -5.699 -3.203 1 97.94 297 TYR A N 1
ATOM 2336 C CA . TYR A 1 297 ? -13.867 -6.109 -1.918 1 97.94 297 TYR A CA 1
ATOM 2337 C C . TYR A 1 297 ? -13.141 -7.34 -1.384 1 97.94 297 TYR A C 1
ATOM 2339 O O . TYR A 1 297 ? -13.781 -8.328 -1.003 1 97.94 297 TYR A O 1
ATOM 2347 N N . CYS A 1 298 ? -11.805 -7.359 -1.529 1 98.12 298 CYS A N 1
ATOM 2348 C CA . CYS A 1 298 ? -10.836 -8.336 -1.058 1 98.12 298 CYS A CA 1
ATOM 2349 C C . CYS A 1 298 ? -10.758 -9.531 -2 1 98.12 298 CYS A C 1
ATOM 2351 O O . CYS A 1 298 ? -9.828 -10.336 -1.921 1 98.12 298 CYS A O 1
ATOM 2353 N N . TYR A 1 299 ? -11.68 -9.734 -2.92 1 98.81 299 TYR A N 1
ATOM 2354 C CA . TYR A 1 299 ? -11.609 -10.844 -3.857 1 98.81 299 TYR A CA 1
ATOM 2355 C C . TYR A 1 299 ? -10.641 -10.547 -4.992 1 98.81 299 TYR A C 1
ATOM 2357 O O . TYR A 1 299 ? -10.703 -9.477 -5.609 1 98.81 299 TYR A O 1
ATOM 2365 N N . SER A 1 300 ? -9.789 -11.5 -5.328 1 98.69 300 SER A N 1
ATOM 2366 C CA . SER A 1 300 ? -8.609 -11.25 -6.148 1 98.69 300 SER A CA 1
ATOM 2367 C C . SER A 1 300 ? -8.797 -11.797 -7.562 1 98.69 300 SER A C 1
ATOM 2369 O O . SER A 1 300 ? -9.703 -12.594 -7.809 1 98.69 300 SER A O 1
ATOM 2371 N N . SER A 1 301 ? -8 -11.344 -8.438 1 98.88 301 SER A N 1
ATOM 2372 C CA . SER A 1 301 ? -7.707 -11.914 -9.75 1 98.88 301 SER A CA 1
ATOM 2373 C C . SER A 1 301 ? -6.207 -12.078 -9.961 1 98.88 301 SER A C 1
ATOM 2375 O O . SER A 1 301 ? -5.402 -11.531 -9.203 1 98.88 301 SER A O 1
ATOM 2377 N N . ASP A 1 302 ? -5.84 -12.891 -10.898 1 98.88 302 ASP A N 1
ATOM 2378 C CA . ASP A 1 302 ? -4.441 -13.172 -11.195 1 98.88 302 ASP A CA 1
ATOM 2379 C C . ASP A 1 302 ? -4.266 -13.578 -12.656 1 98.88 302 ASP A C 1
ATOM 2381 O O . ASP A 1 302 ? -4.484 -14.734 -13.023 1 98.88 302 ASP A O 1
ATOM 2385 N N . ILE A 1 303 ? -3.869 -12.609 -13.453 1 98.94 303 ILE A N 1
ATOM 2386 C CA . ILE A 1 303 ? -3.789 -12.82 -14.891 1 98.94 303 ILE A CA 1
ATOM 2387 C C . ILE A 1 303 ? -2.395 -12.453 -15.391 1 98.94 303 ILE A C 1
ATOM 2389 O O . ILE A 1 303 ? -1.825 -11.445 -14.977 1 98.94 303 ILE A O 1
ATOM 2393 N N . THR A 1 304 ? -1.822 -13.305 -16.172 1 98.94 304 THR A N 1
ATOM 2394 C CA . THR A 1 304 ? -0.566 -12.984 -16.828 1 98.94 304 THR A CA 1
ATOM 2395 C C . THR A 1 304 ? -0.756 -12.945 -18.344 1 98.94 304 THR A C 1
ATOM 2397 O O . THR A 1 304 ? -1.337 -13.859 -18.938 1 98.94 304 THR A O 1
ATOM 2400 N N . CYS A 1 305 ? -0.353 -11.914 -18.969 1 98.94 305 CYS A N 1
ATOM 2401 C CA . CYS A 1 305 ? -0.282 -11.766 -20.422 1 98.94 305 CYS A CA 1
ATOM 2402 C C . CYS A 1 305 ? 1.162 -11.625 -20.891 1 98.94 305 CYS A C 1
ATOM 2404 O O . CYS A 1 305 ? 1.925 -10.836 -20.328 1 98.94 305 CYS A O 1
ATOM 2406 N N . SER A 1 306 ? 1.525 -12.398 -21.844 1 98.88 306 SER A N 1
ATOM 2407 C CA . SER A 1 306 ? 2.803 -12.234 -22.531 1 98.88 306 SER A CA 1
ATOM 2408 C C . SER A 1 306 ? 2.6 -11.82 -23.984 1 98.88 306 SER A C 1
ATOM 2410 O O . SER A 1 306 ? 1.737 -12.359 -24.688 1 98.88 306 SER A O 1
ATOM 2412 N N . PHE A 1 307 ? 3.297 -10.852 -24.453 1 98.81 307 PHE A N 1
ATOM 2413 C CA . PHE A 1 307 ? 3.146 -10.312 -25.812 1 98.81 307 PHE A CA 1
ATOM 2414 C C . PHE A 1 307 ? 4.352 -9.453 -26.188 1 98.81 307 PHE A C 1
ATOM 2416 O O . PHE A 1 307 ? 5.055 -8.945 -25.312 1 98.81 307 PHE A O 1
ATOM 2423 N N . PRO A 1 308 ? 4.648 -9.359 -27.484 1 98.31 308 PRO A N 1
ATOM 2424 C CA . PRO A 1 308 ? 5.738 -8.477 -27.906 1 98.31 308 PRO A CA 1
ATOM 2425 C C . PRO A 1 308 ? 5.387 -6.996 -27.766 1 98.31 308 PRO A C 1
ATOM 2427 O O . PRO A 1 308 ? 4.277 -6.586 -28.109 1 98.31 308 PRO A O 1
ATOM 2430 N N . ALA A 1 309 ? 6.293 -6.219 -27.281 1 97.5 309 ALA A N 1
ATOM 2431 C CA . ALA A 1 309 ? 6.074 -4.805 -27 1 97.5 309 ALA A CA 1
ATOM 2432 C C . ALA A 1 309 ? 5.566 -4.066 -28.234 1 97.5 309 ALA A C 1
ATOM 2434 O O . ALA A 1 309 ? 4.793 -3.113 -28.125 1 97.5 309 ALA A O 1
ATOM 2435 N N . ASN A 1 310 ? 6.02 -4.469 -29.438 1 97.38 310 ASN A N 1
ATOM 2436 C CA . ASN A 1 310 ? 5.629 -3.768 -30.656 1 97.38 310 ASN A CA 1
ATOM 2437 C C . ASN A 1 310 ? 4.414 -4.414 -31.312 1 97.38 310 ASN A C 1
ATOM 2439 O O . ASN A 1 310 ? 3.982 -3.99 -32.375 1 97.38 310 ASN A O 1
ATOM 2443 N N . GLY A 1 311 ? 3.881 -5.555 -30.781 1 97.62 311 GLY A N 1
ATOM 2444 C CA . GLY A 1 311 ? 2.633 -6.148 -31.234 1 97.62 311 GLY A CA 1
ATOM 2445 C C . GLY A 1 311 ? 2.832 -7.238 -32.281 1 97.62 311 GLY A C 1
ATOM 2446 O O . GLY A 1 311 ? 1.865 -7.844 -32.75 1 97.62 311 GLY A O 1
ATOM 2447 N N . LYS A 1 312 ? 4.094 -7.531 -32.625 1 98 312 LYS A N 1
ATOM 2448 C CA . LYS A 1 312 ? 4.371 -8.562 -33.625 1 98 312 LYS A CA 1
ATOM 2449 C C . LYS A 1 312 ? 5.406 -9.562 -33.094 1 98 312 LYS A C 1
ATOM 2451 O O . LYS A 1 312 ? 6.539 -9.188 -32.781 1 98 312 LYS A O 1
ATOM 2456 N N . PHE A 1 313 ? 5.051 -10.797 -33.156 1 98.5 313 PHE A N 1
ATOM 2457 C CA . PHE A 1 313 ? 5.945 -11.844 -32.656 1 98.5 313 PHE A CA 1
ATOM 2458 C C . PHE A 1 313 ? 7.043 -12.125 -33.688 1 98.5 313 PHE A C 1
ATOM 2460 O O . PHE A 1 313 ? 6.781 -12.156 -34.906 1 98.5 313 PHE A O 1
ATOM 2467 N N . THR A 1 314 ? 8.266 -12.328 -33.219 1 98.06 314 THR A N 1
ATOM 2468 C CA . THR A 1 314 ? 9.281 -12.977 -34.031 1 98.06 314 THR A CA 1
ATOM 2469 C C . THR A 1 314 ? 9.023 -14.477 -34.125 1 98.06 314 THR A C 1
ATOM 2471 O O . THR A 1 314 ? 8.211 -15.016 -33.375 1 98.06 314 THR A O 1
ATOM 2474 N N . ALA A 1 315 ? 9.703 -15.156 -34.969 1 98.06 315 ALA A N 1
ATOM 2475 C CA . ALA A 1 315 ? 9.539 -16.594 -35.125 1 98.06 315 ALA A CA 1
ATOM 2476 C C . ALA A 1 315 ? 9.867 -17.328 -33.812 1 98.06 315 ALA A C 1
ATOM 2478 O O . ALA A 1 315 ? 9.148 -18.25 -33.406 1 98.06 315 ALA A O 1
ATOM 2479 N N . ASP A 1 316 ? 10.984 -16.953 -33.156 1 98.12 316 ASP A N 1
ATOM 2480 C CA . ASP A 1 316 ? 11.391 -17.594 -31.922 1 98.12 316 ASP A CA 1
ATOM 2481 C C . ASP A 1 316 ? 10.406 -17.312 -30.797 1 98.12 316 ASP A C 1
ATOM 2483 O O . ASP A 1 316 ? 10.07 -18.188 -30.016 1 98.12 316 ASP A O 1
ATOM 2487 N N . GLN A 1 317 ? 9.977 -16.062 -30.703 1 98.44 317 GLN A N 1
ATOM 2488 C CA . GLN A 1 317 ? 8.984 -15.695 -29.703 1 98.44 317 GLN A CA 1
ATOM 2489 C C . GLN A 1 317 ? 7.707 -16.516 -29.891 1 98.44 317 GLN A C 1
ATOM 2491 O O . GLN A 1 317 ? 7.094 -16.938 -28.906 1 98.44 317 GLN A O 1
ATOM 2496 N N . LYS A 1 318 ? 7.305 -16.703 -31.109 1 98.62 318 LYS A N 1
ATOM 2497 C CA . LYS A 1 318 ? 6.105 -17.469 -31.438 1 98.62 318 LYS A CA 1
ATOM 2498 C C . LYS A 1 318 ? 6.234 -18.922 -30.969 1 98.62 318 LYS A C 1
ATOM 2500 O O . LYS A 1 318 ? 5.273 -19.5 -30.453 1 98.62 318 LYS A O 1
ATOM 2505 N N . ILE A 1 319 ? 7.383 -19.5 -31.156 1 98.75 319 ILE A N 1
ATOM 2506 C CA . ILE A 1 319 ? 7.621 -20.875 -30.734 1 98.75 319 ILE A CA 1
ATOM 2507 C C . ILE A 1 319 ? 7.328 -21 -29.234 1 98.75 319 ILE A C 1
ATOM 2509 O O . ILE A 1 319 ? 6.555 -21.875 -28.828 1 98.75 319 ILE A O 1
ATOM 2513 N N . VAL A 1 320 ? 7.934 -20.141 -28.438 1 98.81 320 VAL A N 1
ATOM 2514 C CA . VAL A 1 320 ? 7.809 -20.219 -26.984 1 98.81 320 VAL A CA 1
ATOM 2515 C C . VAL A 1 320 ? 6.371 -19.906 -26.578 1 98.81 320 VAL A C 1
ATOM 2517 O O . VAL A 1 320 ? 5.785 -20.625 -25.766 1 98.81 320 VAL A O 1
ATOM 2520 N N . TYR A 1 321 ? 5.793 -18.844 -27.156 1 98.88 321 TYR A N 1
ATOM 2521 C CA . TYR A 1 321 ? 4.438 -18.438 -26.797 1 98.88 321 TYR A CA 1
ATOM 2522 C C . TYR A 1 321 ? 3.436 -19.547 -27.094 1 98.88 321 TYR A C 1
ATOM 2524 O O . TYR A 1 321 ? 2.619 -19.906 -26.234 1 98.88 321 TYR A O 1
ATOM 2532 N N . GLU A 1 322 ? 3.496 -20.078 -28.25 1 98.94 322 GLU A N 1
ATOM 2533 C CA . GLU A 1 322 ? 2.539 -21.094 -28.672 1 98.94 322 GLU A CA 1
ATOM 2534 C C . GLU A 1 322 ? 2.727 -22.375 -27.859 1 98.94 322 GLU A C 1
ATOM 2536 O O . GLU A 1 322 ? 1.761 -23.094 -27.594 1 98.94 322 GLU A O 1
ATOM 2541 N N . THR A 1 323 ? 3.99 -22.688 -27.531 1 98.94 323 THR A N 1
ATOM 2542 C CA . THR A 1 323 ? 4.246 -23.828 -26.656 1 98.94 323 THR A CA 1
ATOM 2543 C C . THR A 1 323 ? 3.494 -23.656 -25.328 1 98.94 323 THR A C 1
ATOM 2545 O O . THR A 1 323 ? 2.807 -24.578 -24.891 1 98.94 323 THR A O 1
ATOM 2548 N N . VAL A 1 324 ? 3.578 -22.484 -24.688 1 98.94 324 VAL A N 1
ATOM 2549 C CA . VAL A 1 324 ? 2.93 -22.219 -23.406 1 98.94 324 VAL A CA 1
ATOM 2550 C C . VAL A 1 324 ? 1.414 -22.203 -23.578 1 98.94 324 VAL A C 1
ATOM 2552 O O . VAL A 1 324 ? 0.681 -22.75 -22.75 1 98.94 324 VAL A O 1
ATOM 2555 N N . LEU A 1 325 ? 0.947 -21.578 -24.656 1 98.94 325 LEU A N 1
ATOM 2556 C CA . LEU A 1 325 ? -0.487 -21.547 -24.922 1 98.94 325 LEU A CA 1
ATOM 2557 C C . LEU A 1 325 ? -1.042 -22.953 -25.078 1 98.94 325 LEU A C 1
ATOM 2559 O O . LEU A 1 325 ? -2.123 -23.266 -24.578 1 98.94 325 LEU A O 1
ATOM 2563 N N . LYS A 1 326 ? -0.324 -23.797 -25.844 1 98.94 326 LYS A N 1
ATOM 2564 C CA . LYS A 1 326 ? -0.757 -25.188 -26.016 1 98.94 326 LYS A CA 1
ATOM 2565 C C . LYS A 1 326 ? -0.878 -25.906 -24.672 1 98.94 326 LYS A C 1
ATOM 2567 O O . LYS A 1 326 ? -1.825 -26.656 -24.453 1 98.94 326 LYS A O 1
ATOM 2572 N N . ALA A 1 327 ? 0.105 -25.734 -23.828 1 98.94 327 ALA A N 1
ATOM 2573 C CA . ALA A 1 327 ? 0.048 -26.328 -22.5 1 98.94 327 ALA A CA 1
ATOM 2574 C C . ALA A 1 327 ? -1.155 -25.812 -21.719 1 98.94 327 ALA A C 1
ATOM 2576 O O . ALA A 1 327 ? -1.864 -26.578 -21.062 1 98.94 327 ALA A O 1
ATOM 2577 N N . ASN A 1 328 ? -1.354 -24.5 -21.719 1 98.94 328 ASN A N 1
ATOM 2578 C CA . ASN A 1 328 ? -2.506 -23.891 -21.062 1 98.94 328 ASN A CA 1
ATOM 2579 C C . ASN A 1 328 ? -3.814 -24.516 -21.547 1 98.94 328 ASN A C 1
ATOM 2581 O O . ASN A 1 328 ? -4.645 -24.922 -20.734 1 98.94 328 ASN A O 1
ATOM 2585 N N . ARG A 1 329 ? -3.967 -24.625 -22.812 1 98.88 329 ARG A N 1
ATOM 2586 C CA . ARG A 1 329 ? -5.215 -25.125 -23.391 1 98.88 329 ARG A CA 1
ATOM 2587 C C . ARG A 1 329 ? -5.391 -26.609 -23.109 1 98.88 329 ARG A C 1
ATOM 2589 O O . ARG A 1 329 ? -6.512 -27.078 -22.938 1 98.88 329 ARG A O 1
ATOM 2596 N N . ALA A 1 330 ? -4.328 -27.344 -23.125 1 98.88 330 ALA A N 1
ATOM 2597 C CA . ALA A 1 330 ? -4.41 -28.766 -22.781 1 98.88 330 ALA A CA 1
ATOM 2598 C C . ALA A 1 330 ? -4.961 -28.953 -21.375 1 98.88 330 ALA A C 1
ATOM 2600 O O . ALA A 1 330 ? -5.816 -29.812 -21.141 1 98.88 330 ALA A O 1
ATOM 2601 N N . VAL A 1 331 ? -4.461 -28.172 -20.438 1 98.88 331 VAL A N 1
ATOM 2602 C CA . VAL A 1 331 ? -4.926 -28.25 -19.047 1 98.88 331 VAL A CA 1
ATOM 2603 C C . VAL A 1 331 ? -6.395 -27.859 -18.969 1 98.88 331 VAL A C 1
ATOM 2605 O O . VAL A 1 331 ? -7.215 -28.594 -18.422 1 98.88 331 VAL A O 1
ATOM 2608 N N . LEU A 1 332 ? -6.77 -26.703 -19.578 1 98.81 332 LEU A N 1
ATOM 2609 C CA . LEU A 1 332 ? -8.148 -26.219 -19.531 1 98.81 332 LEU A CA 1
ATOM 2610 C C . LEU A 1 332 ? -9.102 -27.266 -20.094 1 98.81 332 LEU A C 1
ATOM 2612 O O . LEU A 1 332 ? -10.172 -27.5 -19.516 1 98.81 332 LEU A O 1
ATOM 2616 N N . ALA A 1 333 ? -8.688 -27.891 -21.172 1 98.69 333 ALA A N 1
ATOM 2617 C CA . ALA A 1 333 ? -9.539 -28.859 -21.828 1 98.69 333 ALA A CA 1
ATOM 2618 C C . ALA A 1 333 ? -9.742 -30.094 -20.969 1 98.69 333 ALA A C 1
ATOM 2620 O O . ALA A 1 333 ? -10.727 -30.828 -21.125 1 98.69 333 ALA A O 1
ATOM 2621 N N . SER A 1 334 ? -8.859 -30.344 -20.062 1 98.62 334 SER A N 1
ATOM 2622 C CA . SER A 1 334 ? -8.891 -31.562 -19.25 1 98.62 334 SER A CA 1
ATOM 2623 C C . SER A 1 334 ? -9.562 -31.297 -17.906 1 98.62 334 SER A C 1
ATOM 2625 O O . SER A 1 334 ? -9.883 -32.25 -17.188 1 98.62 334 SER A O 1
ATOM 2627 N N . MET A 1 335 ? -9.781 -30.109 -17.516 1 98.56 335 MET A N 1
ATOM 2628 C CA . MET A 1 335 ? -10.258 -29.75 -16.188 1 98.56 335 MET A CA 1
ATOM 2629 C C . MET A 1 335 ? -11.719 -30.156 -16 1 98.56 335 MET A C 1
ATOM 2631 O O . MET A 1 335 ? -12.57 -29.766 -16.812 1 98.56 335 MET A O 1
ATOM 2635 N N . LYS A 1 336 ? -12.016 -30.812 -15.016 1 98.5 336 LYS A N 1
ATOM 2636 C CA . LYS A 1 336 ? -13.32 -31.219 -14.516 1 98.5 336 LYS A CA 1
ATOM 2637 C C . LYS A 1 336 ? -13.211 -31.891 -13.148 1 98.5 336 LYS A C 1
ATOM 2639 O O . LYS A 1 336 ? -12.117 -32.281 -12.727 1 98.5 336 LYS A O 1
ATOM 2644 N N . PRO A 1 337 ? -14.312 -31.984 -12.406 1 98.62 337 PRO A N 1
ATOM 2645 C CA . PRO A 1 337 ? -14.25 -32.656 -11.117 1 98.62 337 PRO A CA 1
ATOM 2646 C C . PRO A 1 337 ? -13.648 -34.062 -11.219 1 98.62 337 PRO A C 1
ATOM 2648 O O . PRO A 1 337 ? -13.938 -34.812 -12.164 1 98.62 337 PRO A O 1
ATOM 2651 N N . GLY A 1 338 ? -12.805 -34.406 -10.25 1 98.44 338 GLY A N 1
ATOM 2652 C CA . GLY A 1 338 ? -12.203 -35.719 -10.219 1 98.44 338 GLY A CA 1
ATOM 2653 C C . GLY A 1 338 ? -10.781 -35.75 -10.742 1 98.44 338 GLY A C 1
ATOM 2654 O O . GLY A 1 338 ? -10.039 -36.688 -10.492 1 98.44 338 GLY A O 1
ATOM 2655 N N . VAL A 1 339 ? -10.406 -34.75 -11.43 1 98.38 339 VAL A N 1
ATOM 2656 C CA . VAL A 1 339 ? -9.062 -34.688 -12.008 1 98.38 339 VAL A CA 1
ATOM 2657 C C . VAL A 1 339 ? -8.062 -34.25 -10.945 1 98.38 339 VAL A C 1
ATOM 2659 O O . VAL A 1 339 ? -8.32 -33.312 -10.172 1 98.38 339 VAL A O 1
ATOM 2662 N N . SER A 1 340 ? -6.938 -34.938 -10.867 1 97.94 340 SER A N 1
ATOM 2663 C CA . SER A 1 340 ? -5.852 -34.594 -9.953 1 97.94 340 SER A CA 1
ATOM 2664 C C . SER A 1 340 ? -5.07 -33.375 -10.453 1 97.94 340 SER A C 1
ATOM 2666 O O . SER A 1 340 ? -4.582 -33.375 -11.586 1 97.94 340 SER A O 1
ATOM 2668 N N . TRP A 1 341 ? -4.887 -32.375 -9.578 1 98.19 341 TRP A N 1
ATOM 2669 C CA . TRP A 1 341 ? -4.164 -31.188 -9.984 1 98.19 341 TRP A CA 1
ATOM 2670 C C . TRP A 1 341 ? -2.697 -31.5 -10.266 1 98.19 341 TRP A C 1
ATOM 2672 O O . TRP A 1 341 ? -2.123 -31.016 -11.234 1 98.19 341 TRP A O 1
ATOM 2682 N N . PRO A 1 342 ? -1.967 -32.312 -9.422 1 98.19 342 PRO A N 1
ATOM 2683 C CA . PRO A 1 342 ? -0.604 -32.719 -9.773 1 98.19 342 PRO A CA 1
ATOM 2684 C C . PRO A 1 342 ? -0.515 -33.312 -11.172 1 98.19 342 PRO A C 1
ATOM 2686 O O . PRO A 1 342 ? 0.452 -33.062 -11.898 1 98.19 342 PRO A O 1
ATOM 2689 N N . ASP A 1 343 ? -1.537 -34.094 -11.555 1 98.38 343 ASP A N 1
ATOM 2690 C CA . ASP A 1 343 ? -1.542 -34.688 -12.891 1 98.38 343 ASP A CA 1
ATOM 2691 C C . ASP A 1 343 ? -1.646 -33.594 -13.961 1 98.38 343 ASP A C 1
ATOM 2693 O O . ASP A 1 343 ? -1.096 -33.75 -15.055 1 98.38 343 ASP A O 1
ATOM 2697 N N . MET A 1 344 ? -2.42 -32.594 -13.648 1 98.75 344 MET A N 1
ATOM 2698 C CA . MET A 1 344 ? -2.529 -31.453 -14.586 1 98.75 344 MET A CA 1
ATOM 2699 C C . MET A 1 344 ? -1.187 -30.75 -14.75 1 98.75 344 MET A C 1
ATOM 2701 O O . MET A 1 344 ? -0.859 -30.281 -15.836 1 98.75 344 MET A O 1
ATOM 2705 N N . HIS A 1 345 ? -0.4 -30.641 -13.656 1 98.69 345 HIS A N 1
ATOM 2706 C CA . HIS A 1 345 ? 0.944 -30.094 -13.742 1 98.69 345 HIS A CA 1
ATOM 2707 C C . HIS A 1 345 ? 1.822 -30.906 -14.68 1 98.69 345 HIS A C 1
ATOM 2709 O O . HIS A 1 345 ? 2.527 -30.359 -15.523 1 98.69 345 HIS A O 1
ATOM 2715 N N . LEU A 1 346 ? 1.764 -32.188 -14.531 1 98.69 346 LEU A N 1
ATOM 2716 C CA . LEU A 1 346 ? 2.551 -33.094 -15.375 1 98.69 346 LEU A CA 1
ATOM 2717 C C . LEU A 1 346 ? 2.086 -33 -16.828 1 98.69 346 LEU A C 1
ATOM 2719 O O . LEU A 1 346 ? 2.896 -33.125 -17.75 1 98.69 346 LEU A O 1
ATOM 2723 N N . LEU A 1 347 ? 0.768 -32.875 -17.016 1 98.88 347 LEU A N 1
ATOM 2724 C CA . LEU A 1 347 ? 0.237 -32.688 -18.359 1 98.88 347 LEU A CA 1
ATOM 2725 C C . LEU A 1 347 ? 0.835 -31.453 -19.016 1 98.88 347 LEU A C 1
ATOM 2727 O O . LEU A 1 347 ? 1.232 -31.5 -20.188 1 98.88 347 LEU A O 1
ATOM 2731 N N . ALA A 1 348 ? 0.891 -30.375 -18.281 1 98.88 348 ALA A N 1
ATOM 2732 C CA . ALA A 1 348 ? 1.479 -29.141 -18.812 1 98.88 348 ALA A CA 1
ATOM 2733 C C . ALA A 1 348 ? 2.953 -29.344 -19.141 1 98.88 348 ALA A C 1
ATOM 2735 O O . ALA A 1 348 ? 3.406 -28.953 -20.219 1 98.88 348 ALA A O 1
ATOM 2736 N N . GLU A 1 349 ? 3.707 -29.969 -18.266 1 98.69 349 GLU A N 1
ATOM 2737 C CA . GLU A 1 349 ? 5.121 -30.234 -18.516 1 98.69 349 GLU A CA 1
ATOM 2738 C C . GLU A 1 349 ? 5.309 -31.078 -19.766 1 98.69 349 GLU A C 1
ATOM 2740 O O . GLU A 1 349 ? 6.148 -30.766 -20.609 1 98.69 349 GLU A O 1
ATOM 2745 N N . ARG A 1 350 ? 4.57 -32.125 -19.828 1 98.88 350 ARG A N 1
ATOM 2746 C CA . ARG A 1 350 ? 4.688 -33.031 -20.969 1 98.88 350 ARG A CA 1
ATOM 2747 C C . ARG A 1 350 ? 4.395 -32.312 -22.281 1 98.88 350 ARG A C 1
ATOM 2749 O O . ARG A 1 350 ? 5.125 -32.469 -23.266 1 98.88 350 ARG A O 1
ATOM 2756 N N . THR A 1 351 ? 3.314 -31.531 -22.281 1 98.94 351 THR A N 1
ATOM 2757 C CA . THR A 1 351 ? 2.938 -30.766 -23.484 1 98.94 351 THR A CA 1
ATOM 2758 C C . THR A 1 351 ? 4.051 -29.812 -23.891 1 98.94 351 THR A C 1
ATOM 2760 O O . THR A 1 351 ? 4.371 -29.688 -25.078 1 98.94 351 THR A O 1
ATOM 2763 N N . ILE A 1 352 ? 4.656 -29.141 -22.938 1 98.94 352 ILE A N 1
ATOM 2764 C CA . ILE A 1 352 ? 5.746 -28.203 -23.188 1 98.94 352 ILE A CA 1
ATOM 2765 C C . ILE A 1 352 ? 6.938 -28.953 -23.781 1 98.94 352 ILE A C 1
ATOM 2767 O O . ILE A 1 352 ? 7.508 -28.531 -24.797 1 98.94 352 ILE A O 1
ATOM 2771 N N . LEU A 1 353 ? 7.316 -30.078 -23.188 1 98.94 353 LEU A N 1
ATOM 2772 C CA . LEU A 1 353 ? 8.469 -30.844 -23.641 1 98.94 353 LEU A CA 1
ATOM 2773 C C . LEU A 1 353 ? 8.25 -31.375 -25.047 1 98.94 353 LEU A C 1
ATOM 2775 O O . LEU A 1 353 ? 9.172 -31.344 -25.875 1 98.94 353 LEU A O 1
ATOM 2779 N N . GLU A 1 354 ? 7.051 -31.859 -25.312 1 98.94 354 GLU A N 1
ATOM 2780 C CA . GLU A 1 354 ? 6.727 -32.344 -26.656 1 98.94 354 GLU A CA 1
ATOM 2781 C C . GLU A 1 354 ? 6.875 -31.234 -27.703 1 98.94 354 GLU A C 1
ATOM 2783 O O . GLU A 1 354 ? 7.457 -31.453 -28.766 1 98.94 354 GLU A O 1
ATOM 2788 N N . GLU A 1 355 ? 6.336 -30.094 -27.391 1 98.81 355 GLU A N 1
ATOM 2789 C CA . GLU A 1 355 ? 6.367 -29 -28.344 1 98.81 355 GLU A CA 1
ATOM 2790 C C . GLU A 1 355 ? 7.793 -28.484 -28.562 1 98.81 355 GLU A C 1
ATOM 2792 O O . GLU A 1 355 ? 8.18 -28.172 -29.688 1 98.81 355 GLU A O 1
ATOM 2797 N N . LEU A 1 356 ? 8.562 -28.344 -27.484 1 98.88 356 LEU A N 1
ATOM 2798 C CA . LEU A 1 356 ? 9.93 -27.859 -27.609 1 98.88 356 LEU A CA 1
ATOM 2799 C C . LEU A 1 356 ? 10.797 -28.859 -28.359 1 98.88 356 LEU A C 1
ATOM 2801 O O . LEU A 1 356 ? 11.719 -28.469 -29.078 1 98.88 356 LEU A O 1
ATOM 2805 N N . LYS A 1 357 ? 10.523 -30.141 -28.172 1 98.88 357 LYS A N 1
ATOM 2806 C CA . LYS A 1 357 ? 11.203 -31.156 -28.984 1 98.88 357 LYS A CA 1
ATOM 2807 C C . LYS A 1 357 ? 10.891 -30.984 -30.469 1 98.88 357 LYS A C 1
ATOM 2809 O O . LYS A 1 357 ? 11.797 -31.047 -31.297 1 98.88 357 LYS A O 1
ATOM 2814 N N . LYS A 1 358 ? 9.633 -30.75 -30.797 1 98.75 358 LYS A N 1
ATOM 2815 C CA . LYS A 1 358 ? 9.211 -30.547 -32.188 1 98.75 358 LYS A CA 1
ATOM 2816 C C . LYS A 1 358 ? 9.969 -29.406 -32.812 1 98.75 358 LYS A C 1
ATOM 2818 O O . LYS A 1 358 ? 10.25 -29.422 -34.031 1 98.75 358 LYS A O 1
ATOM 2823 N N . HIS A 1 359 ? 10.281 -28.422 -32.031 1 98.5 359 HIS A N 1
ATOM 2824 C CA . HIS A 1 359 ? 10.922 -27.234 -32.594 1 98.5 359 HIS A CA 1
ATOM 2825 C C . HIS A 1 359 ? 12.438 -27.297 -32.406 1 98.5 359 HIS A C 1
ATOM 2827 O O . HIS A 1 359 ? 13.141 -26.312 -32.656 1 98.5 359 HIS A O 1
ATOM 2833 N N . GLY A 1 360 ? 12.969 -28.375 -31.875 1 98.62 360 GLY A N 1
ATOM 2834 C CA . GLY A 1 360 ? 14.398 -28.672 -31.938 1 98.62 360 GLY A CA 1
ATOM 2835 C C . GLY A 1 360 ? 15.148 -28.188 -30.719 1 98.62 360 GLY A C 1
ATOM 2836 O O . GLY A 1 360 ? 16.375 -28.312 -30.656 1 98.62 360 GLY A O 1
ATOM 2837 N N . LEU A 1 361 ? 14.5 -27.641 -29.734 1 98.81 361 LEU A N 1
ATOM 2838 C CA . LEU A 1 361 ? 15.188 -27.219 -28.516 1 98.81 361 LEU A CA 1
ATOM 2839 C C . LEU A 1 361 ? 15.586 -28.422 -27.672 1 98.81 361 LEU A C 1
ATOM 2841 O O . LEU A 1 361 ? 16.578 -28.359 -26.938 1 98.81 361 LEU A O 1
ATOM 2845 N N . LEU A 1 362 ? 14.797 -29.484 -27.766 1 98.88 362 LEU A N 1
ATOM 2846 C CA . LEU A 1 362 ? 15.031 -30.719 -27.031 1 98.88 362 LEU A CA 1
ATOM 2847 C C . LEU A 1 362 ? 15.148 -31.906 -27.969 1 98.88 362 LEU A C 1
ATOM 2849 O O . LEU A 1 362 ? 14.672 -31.859 -29.094 1 98.88 362 LEU A O 1
ATOM 2853 N N . THR A 1 363 ? 15.75 -32.938 -27.422 1 98.81 363 THR A N 1
ATOM 2854 C CA . THR A 1 363 ? 15.891 -34.188 -28.156 1 98.81 363 THR A CA 1
ATOM 2855 C C . THR A 1 363 ? 15.695 -35.375 -27.234 1 98.81 363 THR A C 1
ATOM 2857 O O . THR A 1 363 ? 15.688 -35.25 -26.016 1 98.81 363 THR A O 1
ATOM 2860 N N . GLY A 1 364 ? 15.422 -36.562 -27.828 1 98.5 364 GLY A N 1
ATOM 2861 C CA . GLY A 1 364 ? 15.188 -37.75 -27.031 1 98.5 364 GLY A CA 1
ATOM 2862 C C . GLY A 1 364 ? 13.719 -38.062 -26.812 1 98.5 364 GLY A C 1
ATOM 2863 O O . GLY A 1 364 ? 12.859 -37.5 -27.5 1 98.5 364 GLY A O 1
ATOM 2864 N N . GLU A 1 365 ? 13.414 -39 -25.844 1 98.5 365 GLU A N 1
ATOM 2865 C CA . GLU A 1 365 ? 12.047 -39.406 -25.562 1 98.5 365 GLU A CA 1
ATOM 2866 C C . GLU A 1 365 ? 11.43 -38.594 -24.438 1 98.5 365 GLU A C 1
ATOM 2868 O O . GLU A 1 365 ? 12.055 -38.375 -23.406 1 98.5 365 GLU A O 1
ATOM 2873 N N . VAL A 1 366 ? 10.211 -38.219 -24.641 1 98.75 366 VAL A N 1
ATOM 2874 C CA . VAL A 1 366 ? 9.547 -37.312 -23.703 1 98.75 366 VAL A CA 1
ATOM 2875 C C . VAL A 1 366 ? 9.414 -37.969 -22.344 1 98.75 366 VAL A C 1
ATOM 2877 O O . VAL A 1 366 ? 9.594 -37.312 -21.312 1 98.75 366 VAL A O 1
ATOM 2880 N N . ASP A 1 367 ? 9.109 -39.25 -22.297 1 98.62 367 ASP A N 1
ATOM 2881 C CA . ASP A 1 367 ? 9 -39.969 -21.031 1 98.62 367 ASP A CA 1
ATOM 2882 C C . ASP A 1 367 ? 10.305 -39.875 -20.234 1 98.62 367 ASP A C 1
ATOM 2884 O O . ASP A 1 367 ? 10.297 -39.75 -19.016 1 98.62 367 ASP A O 1
ATOM 2888 N N . GLU A 1 368 ? 11.391 -40 -20.922 1 98.62 368 GLU A N 1
ATOM 2889 C CA . GLU A 1 368 ? 12.695 -39.938 -20.281 1 98.62 368 GLU A CA 1
ATOM 2890 C C . GLU A 1 368 ? 12.984 -38.5 -19.797 1 98.62 368 GLU A C 1
ATOM 2892 O O . GLU A 1 368 ? 13.617 -38.312 -18.766 1 98.62 368 GLU A O 1
ATOM 2897 N N . MET A 1 369 ? 12.586 -37.531 -20.609 1 98.69 369 MET A N 1
ATOM 2898 C CA . MET A 1 369 ? 12.711 -36.156 -20.188 1 98.69 369 MET A CA 1
ATOM 2899 C C . MET A 1 369 ? 11.961 -35.906 -18.875 1 98.69 369 MET A C 1
ATOM 2901 O O . MET A 1 369 ? 12.461 -35.188 -18 1 98.69 369 MET A O 1
ATOM 2905 N N . MET A 1 370 ? 10.703 -36.406 -18.812 1 98.56 370 MET A N 1
ATOM 2906 C CA . MET A 1 370 ? 9.891 -36.281 -17.609 1 98.56 370 MET A CA 1
ATOM 2907 C C . MET A 1 370 ? 10.602 -36.906 -16.406 1 98.56 370 MET A C 1
ATOM 2909 O O . MET A 1 370 ? 10.617 -36.312 -15.328 1 98.56 370 MET A O 1
ATOM 2913 N N . GLU A 1 371 ? 11.172 -38.062 -16.594 1 97.88 371 GLU A N 1
ATOM 2914 C CA . GLU A 1 371 ? 11.891 -38.75 -15.516 1 97.88 371 GLU A CA 1
ATOM 2915 C C . GLU A 1 371 ? 13.109 -37.969 -15.078 1 97.88 371 GLU A C 1
ATOM 2917 O O . GLU A 1 371 ? 13.445 -37.938 -13.891 1 97.88 371 GLU A O 1
ATOM 2922 N N . ALA A 1 372 ? 13.734 -37.344 -16.047 1 98.19 372 ALA A N 1
ATOM 2923 C CA . ALA A 1 372 ? 14.938 -36.562 -15.773 1 98.19 372 ALA A CA 1
ATOM 2924 C C . ALA A 1 372 ? 14.594 -35.156 -15.258 1 98.19 372 ALA A C 1
ATOM 2926 O O . ALA A 1 372 ? 15.484 -34.375 -14.969 1 98.19 372 ALA A O 1
ATOM 2927 N N . CYS A 1 373 ? 13.305 -34.781 -15.156 1 98.12 373 CYS A N 1
ATOM 2928 C CA . CYS A 1 373 ? 12.812 -33.5 -14.641 1 98.12 373 CYS A CA 1
ATOM 2929 C C . CYS A 1 373 ? 13.312 -32.344 -15.477 1 98.12 373 CYS A C 1
ATOM 2931 O O . CYS A 1 373 ? 13.82 -31.359 -14.938 1 98.12 373 CYS A O 1
ATOM 2933 N N . ILE A 1 374 ? 13.219 -32.469 -16.797 1 98.69 374 ILE A N 1
ATOM 2934 C CA . ILE A 1 374 ? 13.562 -31.391 -17.703 1 98.69 374 ILE A CA 1
ATOM 2935 C C . ILE A 1 374 ? 12.523 -30.266 -17.578 1 98.69 374 ILE A C 1
ATOM 2937 O O . ILE A 1 374 ? 12.844 -29.094 -17.734 1 98.69 374 ILE A O 1
ATOM 2941 N N . GLY A 1 375 ? 11.242 -30.656 -17.281 1 98.31 375 GLY A N 1
ATOM 2942 C CA . GLY A 1 375 ? 10.172 -29.688 -17.109 1 98.31 375 GLY A CA 1
ATOM 2943 C C . GLY A 1 375 ? 10.523 -28.562 -16.156 1 98.31 375 GLY A C 1
ATOM 2944 O O . GLY A 1 375 ? 10.5 -27.391 -16.531 1 98.31 375 GLY A O 1
ATOM 2945 N N . PRO A 1 376 ? 10.961 -28.891 -14.922 1 97.88 376 PRO A N 1
ATOM 2946 C CA . PRO A 1 376 ? 11.273 -27.891 -13.898 1 97.88 376 PRO A CA 1
ATOM 2947 C C . PRO A 1 376 ? 12.438 -26.984 -14.297 1 97.88 376 PRO A C 1
ATOM 2949 O O . PRO A 1 376 ? 12.586 -25.891 -13.75 1 97.88 376 PRO A O 1
ATOM 2952 N N . VAL A 1 377 ? 13.281 -27.391 -15.227 1 98.12 377 VAL A N 1
ATOM 2953 C CA . VAL A 1 377 ? 14.375 -26.547 -15.703 1 98.12 377 VAL A CA 1
ATOM 2954 C C . VAL A 1 377 ? 13.805 -25.328 -16.438 1 98.12 377 VAL A C 1
ATOM 2956 O O . VAL A 1 377 ? 14.336 -24.219 -16.328 1 98.12 377 VAL A O 1
ATOM 2959 N N . LEU A 1 378 ? 12.664 -25.562 -17.125 1 98.12 378 LEU A N 1
ATOM 2960 C CA . LEU A 1 378 ? 12.078 -24.531 -17.969 1 98.12 378 LEU A CA 1
ATOM 2961 C C . LEU A 1 378 ? 10.867 -23.891 -17.297 1 98.12 378 LEU A C 1
ATOM 2963 O O . LEU A 1 378 ? 10.539 -22.734 -17.578 1 98.12 378 LEU A O 1
ATOM 2967 N N . MET A 1 379 ? 10.188 -24.609 -16.484 1 98.31 379 MET A N 1
ATOM 2968 C CA . MET A 1 379 ? 9.055 -24.125 -15.688 1 98.31 379 MET A CA 1
ATOM 2969 C C . MET A 1 379 ? 9.234 -24.469 -14.219 1 98.31 379 MET A C 1
ATOM 2971 O O . MET A 1 379 ? 8.625 -25.422 -13.711 1 98.31 379 MET A O 1
ATOM 2975 N N . PRO A 1 380 ? 9.922 -23.672 -13.523 1 97.06 380 PRO A N 1
ATOM 2976 C CA . PRO A 1 380 ? 10.266 -24.031 -12.148 1 97.06 380 PRO A CA 1
ATOM 2977 C C . PRO A 1 380 ? 9.117 -23.812 -11.172 1 97.06 380 PRO A C 1
ATOM 2979 O O . PRO A 1 380 ? 9.164 -24.297 -10.031 1 97.06 380 PRO A O 1
ATOM 2982 N N . HIS A 1 381 ? 8.141 -23.016 -11.523 1 97.31 381 HIS A N 1
ATOM 2983 C CA . HIS A 1 381 ? 7.02 -22.734 -10.625 1 97.31 381 HIS A CA 1
ATOM 2984 C C . HIS A 1 381 ? 5.895 -23.75 -10.82 1 97.31 381 HIS A C 1
ATOM 2986 O O . HIS A 1 381 ? 5.938 -24.562 -11.758 1 97.31 381 HIS A O 1
ATOM 2992 N N . GLY A 1 382 ? 4.949 -23.781 -9.922 1 97.81 382 GLY A N 1
ATOM 2993 C CA . GLY A 1 382 ? 3.787 -24.641 -10.031 1 97.81 382 GLY A CA 1
ATOM 2994 C C . GLY A 1 382 ? 2.791 -24.172 -11.07 1 97.81 382 GLY A C 1
ATOM 2995 O O . GLY A 1 382 ? 2.881 -23.047 -11.562 1 97.81 382 GLY A O 1
ATOM 2996 N N . LEU A 1 383 ? 1.863 -25.047 -11.406 1 98.62 383 LEU A N 1
ATOM 2997 C CA . LEU A 1 383 ? 0.938 -24.828 -12.516 1 98.62 383 LEU A CA 1
ATOM 2998 C C . LEU A 1 383 ? -0.115 -23.781 -12.141 1 98.62 383 LEU A C 1
ATOM 3000 O O . LEU A 1 383 ? -0.727 -23.172 -13.023 1 98.62 383 LEU A O 1
ATOM 3004 N N . GLY A 1 384 ? -0.349 -23.656 -10.82 1 98.19 384 GLY A N 1
ATOM 3005 C CA . GLY A 1 384 ? -1.37 -22.719 -10.383 1 98.19 384 GLY A CA 1
ATOM 3006 C C . GLY A 1 384 ? -1.687 -22.828 -8.906 1 98.19 384 GLY A C 1
ATOM 3007 O O . GLY A 1 384 ? -0.974 -23.5 -8.164 1 98.19 384 GLY A O 1
ATOM 3008 N N . HIS A 1 385 ? -2.654 -22.062 -8.477 1 98.5 385 HIS A N 1
ATOM 3009 C CA . HIS A 1 385 ? -3.049 -21.984 -7.078 1 98.5 385 HIS A CA 1
ATOM 3010 C C . HIS A 1 385 ? -4.527 -21.641 -6.941 1 98.5 385 HIS A C 1
ATOM 3012 O O . HIS A 1 385 ? -5.137 -21.125 -7.883 1 98.5 385 HIS A O 1
ATOM 3018 N N . LEU A 1 386 ? -5.055 -21.953 -5.746 1 98.75 386 LEU A N 1
ATOM 3019 C CA . LEU A 1 386 ? -6.406 -21.5 -5.426 1 98.75 386 LEU A CA 1
ATOM 3020 C C . LEU A 1 386 ? -6.473 -19.969 -5.391 1 98.75 386 LEU A C 1
ATOM 3022 O O . LEU A 1 386 ? -5.504 -19.312 -5.012 1 98.75 386 LEU A O 1
ATOM 3026 N N . LEU A 1 387 ? -7.586 -19.469 -5.789 1 98.81 387 LEU A N 1
ATOM 3027 C CA . LEU A 1 387 ? -7.828 -18.031 -5.871 1 98.81 387 LEU A CA 1
ATOM 3028 C C . LEU A 1 387 ? -9.117 -17.656 -5.148 1 98.81 387 LEU A C 1
ATOM 3030 O O . LEU A 1 387 ? -10.117 -18.375 -5.238 1 98.81 387 LEU A O 1
ATOM 3034 N N . GLY A 1 388 ? -9.164 -16.609 -4.402 1 98.75 388 GLY A N 1
ATOM 3035 C CA . GLY A 1 388 ? -10.305 -16.094 -3.668 1 98.75 388 GLY A CA 1
ATOM 3036 C C . GLY A 1 388 ? -10.039 -14.742 -3.025 1 98.75 388 GLY A C 1
ATOM 3037 O O . GLY A 1 388 ? -9.641 -13.789 -3.705 1 98.75 388 GLY A O 1
ATOM 3038 N N . ILE A 1 389 ? -10.18 -14.695 -1.738 1 98.69 389 ILE A N 1
ATOM 3039 C CA . ILE A 1 389 ? -9.93 -13.461 -1.001 1 98.69 389 ILE A CA 1
ATOM 3040 C C . ILE A 1 389 ? -8.43 -13.164 -0.984 1 98.69 389 ILE A C 1
ATOM 3042 O O . ILE A 1 389 ? -8.023 -12 -1.012 1 98.69 389 ILE A O 1
ATOM 3046 N N . ASP A 1 390 ? -7.641 -14.156 -1.004 1 98.38 390 ASP A N 1
ATOM 3047 C CA . ASP A 1 390 ? -6.203 -13.992 -1.204 1 98.38 390 ASP A CA 1
ATOM 3048 C C . ASP A 1 390 ? -5.789 -14.461 -2.598 1 98.38 390 ASP A C 1
ATOM 3050 O O . ASP A 1 390 ? -6.441 -15.32 -3.191 1 98.38 390 ASP A O 1
ATOM 3054 N N . THR A 1 391 ? -4.742 -13.883 -3.135 1 98.44 391 THR A N 1
ATOM 3055 C CA . THR A 1 391 ? -4.207 -14.344 -4.41 1 98.44 391 THR A CA 1
ATOM 3056 C C . THR A 1 391 ? -3.898 -15.836 -4.363 1 98.44 391 THR A C 1
ATOM 3058 O O . THR A 1 391 ? -4.426 -16.609 -5.16 1 98.44 391 THR A O 1
ATOM 3061 N N . HIS A 1 392 ? -3.055 -16.156 -3.461 1 98.44 392 HIS A N 1
ATOM 3062 C CA . HIS A 1 392 ? -2.896 -17.562 -3.107 1 98.44 392 HIS A CA 1
ATOM 3063 C C . HIS A 1 392 ? -3.799 -17.953 -1.937 1 98.44 392 HIS A C 1
ATOM 3065 O O . HIS A 1 392 ? -3.393 -17.844 -0.777 1 98.44 392 HIS A O 1
ATOM 3071 N N . ASP A 1 393 ? -4.957 -18.344 -2.266 1 98.44 393 ASP A N 1
ATOM 3072 C CA . ASP A 1 393 ? -5.977 -18.578 -1.248 1 98.44 393 ASP A CA 1
ATOM 3073 C C . ASP A 1 393 ? -5.684 -19.844 -0.457 1 98.44 393 ASP A C 1
ATOM 3075 O O . ASP A 1 393 ? -4.934 -20.703 -0.918 1 98.44 393 ASP A O 1
ATOM 3079 N N . CYS A 1 394 ? -6.258 -20.016 0.67 1 97.44 394 CYS A N 1
ATOM 3080 C CA . CYS A 1 394 ? -5.961 -21.094 1.606 1 97.44 394 CYS A CA 1
ATOM 3081 C C . CYS A 1 394 ? -6.543 -22.422 1.116 1 97.44 394 CYS A C 1
ATOM 3083 O O . CYS A 1 394 ? -7.352 -22.438 0.186 1 97.44 394 CYS A O 1
ATOM 3085 N N . GLY A 1 395 ? -6.039 -23.531 1.643 1 97.44 395 GLY A N 1
ATOM 3086 C CA . GLY A 1 395 ? -6.668 -24.828 1.486 1 97.44 395 GLY A CA 1
ATOM 3087 C C . GLY A 1 395 ? -6.031 -25.672 0.401 1 97.44 395 GLY A C 1
ATOM 3088 O O . GLY A 1 395 ? -6.574 -26.719 0.017 1 97.44 395 GLY A O 1
ATOM 3089 N N . GLY A 1 396 ? -4.918 -25.25 -0.143 1 97.69 396 GLY A N 1
ATOM 3090 C CA . GLY A 1 396 ? -4.27 -26 -1.2 1 97.69 396 GLY A CA 1
ATOM 3091 C C . GLY A 1 396 ? -3.768 -27.359 -0.74 1 97.69 396 GLY A C 1
ATOM 3092 O O . GLY A 1 396 ? -3.678 -28.297 -1.535 1 97.69 396 GLY A O 1
ATOM 3093 N N . TYR A 1 397 ? -3.418 -27.469 0.466 1 97.25 397 TYR A N 1
ATOM 3094 C CA . TYR A 1 397 ? -2.945 -28.703 1.071 1 97.25 397 TYR A CA 1
ATOM 3095 C C . TYR A 1 397 ? -3.666 -28.984 2.385 1 97.25 397 TYR A C 1
ATOM 3097 O O . TYR A 1 397 ? -3.125 -28.719 3.463 1 97.25 397 TYR A O 1
ATOM 3105 N N . PRO A 1 398 ? -4.832 -29.547 2.287 1 94.06 398 PRO A N 1
ATOM 3106 C CA . PRO A 1 398 ? -5.555 -29.891 3.514 1 94.06 398 PRO A CA 1
ATOM 3107 C C . PRO A 1 398 ? -4.891 -31.031 4.289 1 94.06 398 PRO A C 1
ATOM 3109 O O . PRO A 1 398 ? -3.93 -31.625 3.809 1 94.06 398 PRO A O 1
ATOM 3112 N N . ALA A 1 399 ? -5.395 -31.25 5.492 1 88.44 399 ALA A N 1
ATOM 3113 C CA . ALA A 1 399 ? -4.836 -32.312 6.328 1 88.44 399 ALA A CA 1
ATOM 3114 C C . ALA A 1 399 ? -4.809 -33.656 5.578 1 88.44 399 ALA A C 1
ATOM 3116 O O . ALA A 1 399 ? -5.785 -34 4.922 1 88.44 399 ALA A O 1
ATOM 3117 N N . GLY A 1 400 ? -3.697 -34.312 5.633 1 89.38 400 GLY A N 1
ATOM 3118 C CA . GLY A 1 400 ? -3.57 -35.594 5.016 1 89.38 400 GLY A CA 1
ATOM 3119 C C . GLY A 1 400 ? -2.961 -35.562 3.627 1 89.38 400 GLY A C 1
ATOM 3120 O O . GLY A 1 400 ? -2.514 -36.562 3.102 1 89.38 400 GLY A O 1
ATOM 3121 N N . VAL A 1 401 ? -3 -34.438 3.008 1 92.5 401 VAL A N 1
ATOM 3122 C CA . VAL A 1 401 ? -2.396 -34.281 1.688 1 92.5 401 VAL A CA 1
ATOM 3123 C C . VAL A 1 401 ? -0.965 -33.781 1.83 1 92.5 401 VAL A C 1
ATOM 3125 O O . VAL A 1 401 ? -0.737 -32.688 2.398 1 92.5 401 VAL A O 1
ATOM 3128 N N . VAL A 1 402 ? -0.047 -34.531 1.296 1 91.69 402 VAL A N 1
ATOM 3129 C CA . VAL A 1 402 ? 1.367 -34.188 1.443 1 91.69 402 VAL A CA 1
ATOM 3130 C C . VAL A 1 402 ? 1.915 -33.656 0.12 1 91.69 402 VAL A C 1
ATOM 3132 O O . VAL A 1 402 ? 1.673 -34.25 -0.938 1 91.69 402 VAL A O 1
ATOM 3135 N N . ARG A 1 403 ? 2.574 -32.656 0.132 1 94.25 403 ARG A N 1
ATOM 3136 C CA . ARG A 1 403 ? 3.207 -32.062 -1.048 1 94.25 403 ARG A CA 1
ATOM 3137 C C . ARG A 1 403 ? 4.367 -32.938 -1.528 1 94.25 403 ARG A C 1
ATOM 3139 O O . ARG A 1 403 ? 5.18 -33.375 -0.724 1 94.25 403 ARG A O 1
ATOM 3146 N N . SER A 1 404 ? 4.457 -33.156 -2.76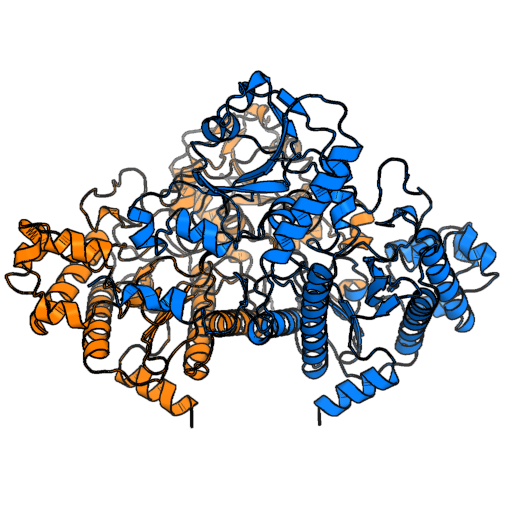 1 95.12 404 SER A N 1
ATOM 3147 C CA . SER A 1 404 ? 5.535 -33.938 -3.355 1 95.12 404 SER A CA 1
ATOM 3148 C C . SER A 1 404 ? 6.879 -33.219 -3.207 1 95.12 404 SER A C 1
ATOM 3150 O O . SER A 1 404 ? 6.941 -31.984 -3.229 1 95.12 404 SER A O 1
ATOM 3152 N N . GLU A 1 405 ? 7.926 -33.969 -3.117 1 95.62 405 GLU A N 1
ATOM 3153 C CA . GLU A 1 405 ? 9.273 -33.406 -3.074 1 95.62 405 GLU A CA 1
ATOM 3154 C C . GLU A 1 405 ? 9.93 -33.438 -4.453 1 95.62 405 GLU A C 1
ATOM 3156 O O . GLU A 1 405 ? 11.031 -32.906 -4.637 1 95.62 405 GLU A O 1
ATOM 3161 N N . ARG A 1 406 ? 9.297 -34.031 -5.402 1 95.62 406 ARG A N 1
ATOM 3162 C CA . ARG A 1 406 ? 9.828 -34.125 -6.762 1 95.62 406 ARG A CA 1
ATOM 3163 C C . ARG A 1 406 ? 9.969 -32.719 -7.383 1 95.62 406 ARG A C 1
ATOM 3165 O O . ARG A 1 406 ? 9.062 -31.906 -7.293 1 95.62 406 ARG A O 1
ATOM 3172 N N . PRO A 1 407 ? 11.148 -32.469 -8.031 1 94.69 407 PRO A N 1
ATOM 3173 C CA . PRO A 1 407 ? 11.266 -31.188 -8.711 1 94.69 407 PRO A CA 1
ATOM 3174 C C . PRO A 1 407 ? 10.086 -30.891 -9.633 1 94.69 407 PRO A C 1
ATOM 3176 O O . PRO A 1 407 ? 9.625 -31.781 -10.352 1 94.69 407 PRO A O 1
ATOM 3179 N N . GLY A 1 408 ? 9.641 -29.688 -9.594 1 93.94 408 GLY A N 1
ATOM 3180 C CA . GLY A 1 408 ? 8.43 -29.312 -10.297 1 93.94 408 GLY A CA 1
ATOM 3181 C C . GLY A 1 408 ? 7.18 -29.406 -9.438 1 93.94 408 GLY A C 1
ATOM 3182 O O . GLY A 1 408 ? 6.543 -28.391 -9.133 1 93.94 408 GLY A O 1
ATOM 3183 N N . LEU A 1 409 ? 6.891 -30.641 -9.023 1 96.81 409 LEU A N 1
ATOM 3184 C CA . LEU A 1 409 ? 5.707 -30.891 -8.203 1 96.81 409 LEU A CA 1
ATOM 3185 C C . LEU A 1 409 ? 5.848 -30.25 -6.828 1 96.81 409 LEU A C 1
ATOM 3187 O O . LEU A 1 409 ? 4.852 -29.875 -6.207 1 96.81 409 LEU A O 1
ATOM 3191 N N . LYS A 1 410 ? 7.062 -30.125 -6.332 1 96.38 410 LYS A N 1
ATOM 3192 C CA . LYS A 1 410 ? 7.301 -29.531 -5.02 1 96.38 410 LYS A CA 1
ATOM 3193 C C . LYS A 1 410 ? 6.895 -28.062 -4.996 1 96.38 410 LYS A C 1
ATOM 3195 O O . LYS A 1 410 ? 6.73 -27.469 -3.924 1 96.38 410 LYS A O 1
ATOM 3200 N N . SER A 1 411 ? 6.77 -27.438 -6.148 1 96.5 411 SER A N 1
ATOM 3201 C CA . SER A 1 411 ? 6.418 -26.016 -6.25 1 96.5 411 SER A CA 1
ATOM 3202 C C . SER A 1 411 ? 4.91 -25.828 -6.367 1 96.5 411 SER A C 1
ATOM 3204 O O . SER A 1 411 ? 4.426 -24.703 -6.418 1 96.5 411 SER A O 1
ATOM 3206 N N . LEU A 1 412 ? 4.141 -26.922 -6.355 1 97.75 412 LEU A N 1
ATOM 3207 C CA . LEU A 1 412 ? 2.689 -26.828 -6.438 1 97.75 412 LEU A CA 1
ATOM 3208 C C . LEU A 1 412 ? 2.113 -26.203 -5.172 1 97.75 412 LEU A C 1
ATOM 3210 O O . LEU A 1 412 ? 2.531 -26.547 -4.062 1 97.75 412 LEU A O 1
ATOM 3214 N N . ARG A 1 413 ? 1.185 -25.312 -5.391 1 97.44 413 ARG A N 1
ATOM 3215 C CA . ARG A 1 413 ? 0.535 -24.656 -4.258 1 97.44 413 ARG A CA 1
ATOM 3216 C C . ARG A 1 413 ? -0.791 -25.344 -3.924 1 97.44 413 ARG A C 1
ATOM 3218 O O . ARG A 1 413 ? -1.458 -24.969 -2.957 1 97.44 413 ARG A O 1
ATOM 3225 N N . MET A 1 414 ? -1.089 -26.328 -4.695 1 95.38 414 MET A N 1
ATOM 3226 C CA . MET A 1 414 ? -2.322 -27.078 -4.477 1 95.38 414 MET A CA 1
ATOM 3227 C C . MET A 1 414 ? -2.133 -28.547 -4.84 1 95.38 414 MET A C 1
ATOM 3229 O O . MET A 1 414 ? -1.617 -28.875 -5.91 1 95.38 414 MET A O 1
ATOM 3233 N N . GLY A 1 415 ? -2.449 -29.438 -4.004 1 96.56 415 GLY A N 1
ATOM 3234 C CA . GLY A 1 415 ? -2.334 -30.859 -4.246 1 96.56 415 GLY A CA 1
ATOM 3235 C C . GLY A 1 415 ? -3.66 -31.594 -4.141 1 96.56 415 GLY A C 1
ATOM 3236 O O . GLY A 1 415 ? -3.711 -32.75 -3.686 1 96.56 415 GLY A O 1
ATOM 3237 N N . ARG A 1 416 ? -4.746 -30.953 -4.625 1 96.56 416 ARG A N 1
ATOM 3238 C CA . ARG A 1 416 ? -6.094 -31.484 -4.465 1 96.56 416 ARG A CA 1
ATOM 3239 C C . ARG A 1 416 ? -6.609 -32.062 -5.777 1 96.56 416 ARG A C 1
ATOM 3241 O O . ARG A 1 416 ? -6.012 -31.844 -6.836 1 96.56 416 ARG A O 1
ATOM 3248 N N . VAL A 1 417 ? -7.684 -32.812 -5.609 1 97.81 417 VAL A N 1
ATOM 3249 C CA . VAL A 1 417 ? -8.531 -33.188 -6.738 1 97.81 417 VAL A CA 1
ATOM 3250 C C . VAL A 1 417 ? -9.531 -32.094 -7.023 1 97.81 417 VAL A C 1
ATOM 3252 O O . VAL A 1 417 ? -10.125 -31.516 -6.102 1 97.81 417 VAL A O 1
ATOM 3255 N N . LEU A 1 418 ? -9.664 -31.734 -8.297 1 98.62 418 LEU A N 1
ATOM 3256 C CA . LEU A 1 418 ? -10.57 -30.656 -8.688 1 98.62 418 LEU A CA 1
ATOM 3257 C C . LEU A 1 418 ? -12.008 -31 -8.312 1 98.62 418 LEU A C 1
ATOM 3259 O O . LEU A 1 418 ? -12.438 -32.156 -8.477 1 98.62 418 LEU A O 1
ATOM 3263 N N . GLN A 1 419 ? -12.695 -30.078 -7.773 1 98.69 419 GLN A N 1
ATOM 3264 C CA . GLN A 1 419 ? -14.109 -30.172 -7.461 1 98.69 419 GLN A CA 1
ATOM 3265 C C . GLN A 1 419 ? -14.844 -28.891 -7.84 1 98.69 419 GLN A C 1
ATOM 3267 O O . GLN A 1 419 ? -14.258 -27.812 -7.844 1 98.69 419 GLN A O 1
ATOM 3272 N N . ALA A 1 420 ? -16.156 -29.094 -8.18 1 98.69 420 ALA A N 1
ATOM 3273 C CA . ALA A 1 420 ? -16.969 -27.938 -8.531 1 98.69 420 ALA A CA 1
ATOM 3274 C C . ALA A 1 420 ? -16.938 -26.891 -7.422 1 98.69 420 ALA A C 1
ATOM 3276 O O . ALA A 1 420 ? -16.984 -27.219 -6.238 1 98.69 420 ALA A O 1
ATOM 3277 N N . GLY A 1 421 ? -16.797 -25.625 -7.828 1 98.62 421 GLY A N 1
ATOM 3278 C CA . GLY A 1 421 ? -16.797 -24.531 -6.875 1 98.62 421 GLY A CA 1
ATOM 3279 C C . GLY A 1 421 ? -15.398 -24.016 -6.547 1 98.62 421 GLY A C 1
ATOM 3280 O O . GLY A 1 421 ? -15.242 -22.953 -5.941 1 98.62 421 GLY A O 1
ATOM 3281 N N . MET A 1 422 ? -14.383 -24.781 -6.949 1 98.88 422 MET A N 1
ATOM 3282 C CA . MET A 1 422 ? -13.016 -24.312 -6.809 1 98.88 422 MET A CA 1
ATOM 3283 C C . MET A 1 422 ? -12.703 -23.234 -7.852 1 98.88 422 MET A C 1
ATOM 3285 O O . MET A 1 422 ? -13.234 -23.266 -8.961 1 98.88 422 MET A O 1
ATOM 3289 N N . VAL A 1 423 ? -11.992 -22.266 -7.496 1 98.94 423 VAL A N 1
ATOM 3290 C CA . VAL A 1 423 ? -11.414 -21.281 -8.414 1 98.94 423 VAL A CA 1
ATOM 3291 C C . VAL A 1 423 ? -9.891 -21.406 -8.422 1 98.94 423 VAL A C 1
ATOM 3293 O O . VAL A 1 423 ? -9.25 -21.344 -7.367 1 98.94 423 VAL A O 1
ATOM 3296 N N . ILE A 1 424 ? -9.273 -21.594 -9.57 1 98.62 424 ILE A N 1
ATOM 3297 C CA . ILE A 1 424 ? -7.859 -21.922 -9.68 1 98.62 424 ILE A CA 1
ATOM 3298 C C . ILE A 1 424 ? -7.234 -21.156 -10.844 1 98.62 424 ILE A C 1
ATOM 3300 O O . ILE A 1 424 ? -7.91 -20.859 -11.828 1 98.62 424 ILE A O 1
ATOM 3304 N N . THR A 1 425 ? -6.023 -20.812 -10.711 1 98.88 425 THR A N 1
ATOM 3305 C CA . THR A 1 425 ? -5.273 -20.266 -11.836 1 98.88 425 THR A CA 1
ATOM 3306 C C . THR A 1 425 ? -4.598 -21.391 -12.625 1 98.88 425 THR A C 1
ATOM 3308 O O . THR A 1 425 ? -4.152 -22.375 -12.047 1 98.88 425 THR A O 1
ATOM 3311 N N . VAL A 1 426 ? -4.543 -21.297 -13.883 1 98.94 426 VAL A N 1
ATOM 3312 C CA . VAL A 1 426 ? -3.773 -22.141 -14.781 1 98.94 426 VAL A CA 1
ATOM 3313 C C . VAL A 1 426 ? -2.66 -21.328 -15.438 1 98.94 426 VAL A C 1
ATOM 3315 O O . VAL A 1 426 ? -2.918 -20.516 -16.328 1 98.94 426 VAL A O 1
ATOM 3318 N N . GLU A 1 427 ? -1.421 -21.562 -14.977 1 98.81 427 GLU A N 1
ATOM 3319 C CA . GLU A 1 427 ? -0.395 -20.594 -15.336 1 98.81 427 GLU A CA 1
ATOM 3320 C C . GLU A 1 427 ? 0.898 -21.281 -15.758 1 98.81 427 GLU A C 1
ATOM 3322 O O . GLU A 1 427 ? 1.97 -20.984 -15.227 1 98.81 427 GLU A O 1
ATOM 3327 N N . PRO A 1 428 ? 0.852 -22.109 -16.812 1 98.88 428 PRO A N 1
ATOM 3328 C CA . PRO A 1 428 ? 2.121 -22.625 -17.328 1 98.88 428 PRO A CA 1
ATOM 3329 C C . PRO A 1 428 ? 3.037 -21.531 -17.859 1 98.88 428 PRO A C 1
ATOM 3331 O O . PRO A 1 428 ? 2.574 -20.422 -18.156 1 98.88 428 PRO A O 1
ATOM 3334 N N . GLY A 1 429 ? 4.312 -21.859 -17.922 1 98.81 429 GLY A N 1
ATOM 3335 C CA . GLY A 1 429 ? 5.309 -20.953 -18.453 1 98.81 429 GLY A CA 1
ATOM 3336 C C . GLY A 1 429 ? 6.578 -21.641 -18.906 1 98.81 429 GLY A C 1
ATOM 3337 O O . GLY A 1 429 ? 6.824 -22.797 -18.531 1 98.81 429 GLY A O 1
ATOM 3338 N N . VAL A 1 430 ? 7.289 -21.016 -19.781 1 98.88 430 VAL A N 1
ATOM 3339 C CA . VAL A 1 430 ? 8.617 -21.422 -20.219 1 98.88 430 VAL A CA 1
ATOM 3340 C C . VAL A 1 430 ? 9.594 -20.266 -20.047 1 98.88 430 VAL A C 1
ATOM 3342 O O . VAL A 1 430 ? 9.367 -19.172 -20.594 1 98.88 430 VAL A O 1
ATOM 3345 N N . TYR A 1 431 ? 10.617 -20.547 -19.344 1 98.44 431 TYR A N 1
ATOM 3346 C CA . TYR A 1 431 ? 11.602 -19.516 -19.031 1 98.44 431 TYR A CA 1
ATOM 3347 C C . TYR A 1 431 ? 13.008 -19.984 -19.375 1 98.44 431 TYR A C 1
ATOM 3349 O O . TYR A 1 431 ? 13.32 -21.172 -19.266 1 98.44 431 TYR A O 1
ATOM 3357 N N . PHE A 1 432 ? 13.75 -19.109 -19.812 1 98.12 432 PHE A N 1
ATOM 3358 C CA . PHE A 1 432 ? 15.172 -19.359 -20.016 1 98.12 432 PHE A CA 1
ATOM 3359 C C . PHE A 1 432 ? 16 -18.672 -18.938 1 98.12 432 PHE A C 1
ATOM 3361 O O . PHE A 1 432 ? 16.531 -17.578 -19.156 1 98.12 432 PHE A O 1
ATOM 3368 N N . ILE A 1 433 ? 16.078 -19.344 -17.828 1 97.56 433 ILE A N 1
ATOM 3369 C CA . ILE A 1 433 ? 16.75 -18.828 -16.641 1 97.56 433 ILE A CA 1
ATOM 3370 C C . ILE A 1 433 ? 18.188 -19.344 -16.578 1 97.56 433 ILE A C 1
ATOM 3372 O O . ILE A 1 433 ? 18.422 -20.547 -16.484 1 97.56 433 ILE A O 1
ATOM 3376 N N . GLU A 1 434 ? 19.141 -18.469 -16.531 1 95.75 434 GLU A N 1
ATOM 3377 C CA . GLU A 1 434 ? 20.547 -18.797 -16.719 1 95.75 434 GLU A CA 1
ATOM 3378 C C . GLU A 1 434 ? 21.031 -19.812 -15.688 1 95.75 434 GLU A C 1
ATOM 3380 O O . GLU A 1 434 ? 21.625 -20.828 -16.031 1 95.75 434 GLU A O 1
ATOM 3385 N N . PRO A 1 435 ? 20.75 -19.594 -14.375 1 95.62 435 PRO A N 1
ATOM 3386 C CA . PRO A 1 435 ? 21.25 -20.578 -13.406 1 95.62 435 PRO A CA 1
ATOM 3387 C C . PRO A 1 435 ? 20.656 -21.969 -13.602 1 95.62 435 PRO A C 1
ATOM 3389 O O . PRO A 1 435 ? 21.359 -22.969 -13.406 1 95.62 435 PRO A O 1
ATOM 3392 N N . LEU A 1 436 ? 19.422 -22.062 -13.984 1 97.25 436 LEU A N 1
ATOM 3393 C CA . LEU A 1 436 ? 18.781 -23.359 -14.188 1 97.25 436 LEU A CA 1
ATOM 3394 C C . LEU A 1 436 ? 19.312 -24.031 -15.445 1 97.25 436 LEU A C 1
ATOM 3396 O O . LEU A 1 436 ? 19.594 -25.234 -15.445 1 97.25 436 LEU A O 1
ATOM 3400 N N . LEU A 1 437 ? 19.438 -23.266 -16.547 1 97.75 437 LEU A N 1
ATOM 3401 C CA . LEU A 1 437 ? 19.969 -23.797 -17.797 1 97.75 437 LEU A CA 1
ATOM 3402 C C . LEU A 1 437 ? 21.406 -24.281 -17.609 1 97.75 437 LEU A C 1
ATOM 3404 O O . LEU A 1 437 ? 21.75 -25.375 -18.047 1 97.75 437 LEU A O 1
ATOM 3408 N N . ASN A 1 438 ? 22.219 -23.422 -16.953 1 97.25 438 ASN A N 1
ATOM 3409 C CA . ASN A 1 438 ? 23.609 -23.797 -16.719 1 97.25 438 ASN A CA 1
ATOM 3410 C C . ASN A 1 438 ? 23.703 -25.094 -15.906 1 97.25 438 ASN A C 1
ATOM 3412 O O . ASN A 1 438 ? 24.531 -25.953 -16.219 1 97.25 438 ASN A O 1
ATOM 3416 N N . ALA A 1 439 ? 22.922 -25.219 -14.844 1 97.5 439 ALA A N 1
ATOM 3417 C CA . ALA A 1 439 ? 22.922 -26.422 -14.016 1 97.5 439 ALA A CA 1
ATOM 3418 C C . ALA A 1 439 ? 22.5 -27.641 -14.82 1 97.5 439 ALA A C 1
ATOM 3420 O O . ALA A 1 439 ? 23.062 -28.734 -14.664 1 97.5 439 ALA A O 1
ATOM 3421 N N . ALA A 1 440 ? 21.5 -27.5 -15.68 1 98.44 440 ALA A N 1
ATOM 3422 C CA . ALA A 1 440 ? 21 -28.609 -16.484 1 98.44 440 ALA A CA 1
ATOM 3423 C C . ALA A 1 440 ? 22.047 -29.047 -17.516 1 98.44 440 ALA A C 1
ATOM 3425 O O . ALA A 1 440 ? 22.219 -30.25 -17.75 1 98.44 440 ALA A O 1
ATOM 3426 N N . PHE A 1 441 ? 22.75 -28.109 -18.156 1 98.38 441 PHE A N 1
ATOM 3427 C CA . PHE A 1 441 ? 23.797 -28.438 -19.125 1 98.38 441 PHE A CA 1
ATOM 3428 C C . PHE A 1 441 ? 24.969 -29.141 -18.453 1 98.38 441 PHE A C 1
ATOM 3430 O O . PHE A 1 441 ? 25.656 -29.953 -19.078 1 98.38 441 PHE A O 1
ATOM 3437 N N . ALA A 1 442 ? 25.156 -28.875 -17.156 1 98.25 442 ALA A N 1
ATOM 3438 C CA . ALA A 1 442 ? 26.25 -29.469 -16.422 1 98.25 442 ALA A CA 1
ATOM 3439 C C . ALA A 1 442 ? 25.844 -30.828 -15.852 1 98.25 442 ALA A C 1
ATOM 3441 O O . ALA A 1 442 ? 26.688 -31.578 -15.352 1 98.25 442 ALA A O 1
ATOM 3442 N N . ASN A 1 443 ? 24.609 -31.156 -15.844 1 98.06 443 ASN A N 1
ATOM 3443 C CA . ASN A 1 443 ? 24.062 -32.438 -15.352 1 98.06 443 ASN A CA 1
ATOM 3444 C C . ASN A 1 443 ? 23.969 -33.469 -16.469 1 98.06 443 ASN A C 1
ATOM 3446 O O . ASN A 1 443 ? 23.125 -33.344 -17.359 1 98.06 443 ASN A O 1
ATOM 3450 N N . GLU A 1 444 ? 24.641 -34.5 -16.375 1 97.44 444 GLU A N 1
ATOM 3451 C CA . GLU A 1 444 ? 24.734 -35.5 -17.438 1 97.44 444 GLU A CA 1
ATOM 3452 C C . GLU A 1 444 ? 23.375 -36.125 -17.719 1 97.44 444 GLU A C 1
ATOM 3454 O O . GLU A 1 444 ? 23.047 -36.438 -18.875 1 97.44 444 GLU A O 1
ATOM 3459 N N . LYS A 1 445 ? 22.625 -36.281 -16.703 1 97.62 445 LYS A N 1
ATOM 3460 C CA . LYS A 1 445 ? 21.312 -36.875 -16.844 1 97.62 445 LYS A CA 1
ATOM 3461 C C . LYS A 1 445 ? 20.344 -35.969 -17.562 1 97.62 445 LYS A C 1
ATOM 3463 O O . LYS A 1 445 ? 19.391 -36.406 -18.203 1 97.62 445 LYS A O 1
ATOM 3468 N N . GLN A 1 446 ? 20.578 -34.688 -17.578 1 98.56 446 GLN A N 1
ATOM 3469 C CA . GLN A 1 446 ? 19.672 -33.719 -18.172 1 98.56 446 GLN A CA 1
ATOM 3470 C C . GLN A 1 446 ? 20.203 -33.188 -19.5 1 98.56 446 GLN A C 1
ATOM 3472 O O . GLN A 1 446 ? 19.453 -33 -20.453 1 98.56 446 GLN A O 1
ATOM 3477 N N . SER A 1 447 ? 21.5 -33.031 -19.578 1 98.5 447 SER A N 1
ATOM 3478 C CA . SER A 1 447 ? 22.125 -32.344 -20.719 1 98.5 447 SER A CA 1
ATOM 3479 C C . SER A 1 447 ? 21.891 -33.125 -22.016 1 98.5 447 SER A C 1
ATOM 3481 O O . SER A 1 447 ? 21.828 -32.531 -23.094 1 98.5 447 SER A O 1
ATOM 3483 N N . GLN A 1 448 ? 21.719 -34.375 -21.922 1 98.44 448 GLN A N 1
ATOM 3484 C CA . GLN A 1 448 ? 21.547 -35.219 -23.109 1 98.44 448 GLN A CA 1
ATOM 3485 C C . GLN A 1 448 ? 20.25 -34.875 -23.844 1 98.44 448 GLN A C 1
ATOM 3487 O O . GLN A 1 448 ? 20.109 -35.188 -25.016 1 98.44 448 GLN A O 1
ATOM 3492 N N . PHE A 1 449 ? 19.312 -34.25 -23.156 1 98.81 449 PHE A N 1
ATOM 3493 C CA . PHE A 1 449 ? 18.016 -33.938 -23.766 1 98.81 449 PHE A CA 1
ATOM 3494 C C . PHE A 1 449 ? 18 -32.531 -24.328 1 98.81 449 PHE A C 1
ATOM 3496 O O . PHE A 1 449 ? 17.062 -32.125 -25.031 1 98.81 449 PHE A O 1
ATOM 3503 N N . LEU A 1 450 ? 19 -31.688 -24.016 1 98.81 450 LEU A N 1
ATOM 3504 C CA . LEU A 1 450 ? 19.031 -30.281 -24.359 1 98.81 450 LEU A CA 1
ATOM 3505 C C . LEU A 1 450 ? 19.875 -30.047 -25.609 1 98.81 450 LEU A C 1
ATOM 3507 O O . LEU A 1 450 ? 21.016 -30.531 -25.703 1 98.81 450 LEU A O 1
ATOM 3511 N N . VAL A 1 451 ? 19.359 -29.328 -26.562 1 98.81 451 VAL A N 1
ATOM 3512 C CA . VAL A 1 451 ? 20.109 -28.969 -27.766 1 98.81 451 VAL A CA 1
ATOM 3513 C C . VAL A 1 451 ? 20.688 -27.578 -27.609 1 98.81 451 VAL A C 1
ATOM 3515 O O . VAL A 1 451 ? 20.047 -26.578 -27.953 1 98.81 451 VAL A O 1
ATOM 3518 N N . LYS A 1 452 ? 21.891 -27.531 -27.25 1 97.94 452 LYS A N 1
ATOM 3519 C CA . LYS A 1 452 ? 22.562 -26.297 -26.828 1 97.94 452 LYS A CA 1
ATOM 3520 C C . LYS A 1 452 ? 22.516 -25.25 -27.938 1 97.94 452 LYS A C 1
ATOM 3522 O O . LYS A 1 452 ? 22.219 -24.078 -27.672 1 97.94 452 LYS A O 1
ATOM 3527 N N . GLU A 1 453 ? 22.781 -25.609 -29.156 1 97.81 453 GLU A N 1
ATOM 3528 C CA . GLU A 1 453 ? 22.859 -24.672 -30.281 1 97.81 453 GLU A CA 1
ATOM 3529 C C . GLU A 1 453 ? 21.531 -23.953 -30.484 1 97.81 453 GLU A C 1
ATOM 3531 O O . GLU A 1 453 ? 21.516 -22.781 -30.859 1 97.81 453 GLU A O 1
ATOM 3536 N N . VAL A 1 454 ? 20.484 -24.625 -30.281 1 98.44 454 VAL A N 1
ATOM 3537 C CA . VAL A 1 454 ? 19.172 -24.031 -30.484 1 98.44 454 VAL A CA 1
ATOM 3538 C C . VAL A 1 454 ? 18.766 -23.234 -29.234 1 98.44 454 VAL A C 1
ATOM 3540 O O . VAL A 1 454 ? 18.312 -22.078 -29.344 1 98.44 454 VAL A O 1
ATOM 3543 N N . ILE A 1 455 ? 18.969 -23.812 -28.016 1 98.44 455 ILE A N 1
ATOM 3544 C CA . ILE A 1 455 ? 18.578 -23.172 -26.766 1 98.44 455 ILE A CA 1
ATOM 3545 C C . ILE A 1 455 ? 19.312 -21.844 -26.594 1 98.44 455 ILE A C 1
ATOM 3547 O O . ILE A 1 455 ? 18.766 -20.875 -26.094 1 98.44 455 ILE A O 1
ATOM 3551 N N . ASP A 1 456 ? 20.516 -21.75 -27.062 1 97.69 456 ASP A N 1
ATOM 3552 C CA . ASP A 1 456 ? 21.328 -20.547 -26.922 1 97.69 456 ASP A CA 1
ATOM 3553 C C . ASP A 1 456 ? 20.703 -19.359 -27.625 1 97.69 456 ASP A C 1
ATOM 3555 O O . ASP A 1 456 ? 20.922 -18.203 -27.25 1 97.69 456 ASP A O 1
ATOM 3559 N N . ARG A 1 457 ? 19.828 -19.609 -28.641 1 96.5 457 ARG A N 1
ATOM 3560 C CA . ARG A 1 457 ? 19.109 -18.531 -29.328 1 96.5 457 ARG A CA 1
ATOM 3561 C C . ARG A 1 457 ? 18.125 -17.844 -28.391 1 96.5 457 ARG A C 1
ATOM 3563 O O . ARG A 1 457 ? 17.766 -16.688 -28.625 1 96.5 457 ARG A O 1
ATOM 3570 N N . PHE A 1 458 ? 17.719 -18.562 -27.422 1 97.44 458 PHE A N 1
ATOM 3571 C CA . PHE A 1 458 ? 16.641 -18.062 -26.562 1 97.44 458 PHE A CA 1
ATOM 3572 C C . PHE A 1 458 ? 17.188 -17.516 -25.266 1 97.44 458 PHE A C 1
ATOM 3574 O O . PHE A 1 458 ? 16.453 -16.891 -24.5 1 97.44 458 PHE A O 1
ATOM 3581 N N . ARG A 1 459 ? 18.5 -17.75 -24.969 1 95.69 459 ARG A N 1
ATOM 3582 C CA . ARG A 1 459 ? 19.109 -17.172 -23.781 1 95.69 459 ARG A CA 1
ATOM 3583 C C . ARG A 1 459 ? 19 -15.656 -23.781 1 95.69 459 ARG A C 1
ATOM 3585 O O . ARG A 1 459 ? 19.219 -15.016 -24.812 1 95.69 459 ARG A O 1
ATOM 3592 N N . GLY A 1 460 ? 18.531 -15.062 -22.641 1 92.88 460 GLY A N 1
ATOM 3593 C CA . GLY A 1 460 ? 18.375 -13.625 -22.531 1 92.88 460 GLY A CA 1
ATOM 3594 C C . GLY A 1 460 ? 17.016 -13.133 -23.031 1 92.88 460 GLY A C 1
ATOM 3595 O O . GLY A 1 460 ? 16.688 -11.953 -22.891 1 92.88 460 GLY A O 1
ATOM 3596 N N . SER A 1 461 ? 16.188 -14.023 -23.531 1 94.94 461 SER A N 1
ATOM 3597 C CA . SER A 1 461 ? 14.898 -13.609 -24.094 1 94.94 461 SER A CA 1
ATOM 3598 C C . SER A 1 461 ? 13.828 -13.539 -23 1 94.94 461 SER A C 1
ATOM 3600 O O . SER A 1 461 ? 12.734 -13.023 -23.234 1 94.94 461 SER A O 1
ATOM 3602 N N . GLY A 1 462 ? 14.219 -13.992 -21.875 1 96.56 462 GLY A N 1
ATOM 3603 C CA . GLY A 1 462 ? 13.258 -13.992 -20.797 1 96.56 462 GLY A CA 1
ATOM 3604 C C . GLY A 1 462 ? 12.383 -15.234 -20.766 1 96.56 462 GLY A C 1
ATOM 3605 O O . GLY A 1 462 ? 12.898 -16.359 -20.781 1 96.56 462 GLY A O 1
ATOM 3606 N N . GLY A 1 463 ? 11.086 -15.039 -20.688 1 97.75 463 GLY A N 1
ATOM 3607 C CA . GLY A 1 463 ? 10.133 -16.141 -20.625 1 97.75 463 GLY A CA 1
ATOM 3608 C C . GLY A 1 463 ? 8.711 -15.719 -20.953 1 97.75 463 GLY A C 1
ATOM 3609 O O . GLY A 1 463 ? 8.453 -14.547 -21.234 1 97.75 463 GLY A O 1
ATOM 3610 N N . VAL A 1 464 ? 7.891 -16.703 -21.078 1 98.81 464 VAL A N 1
ATOM 3611 C CA . VAL A 1 464 ? 6.469 -16.531 -21.344 1 98.81 464 VAL A CA 1
ATOM 3612 C C . VAL A 1 464 ? 5.652 -17.25 -20.266 1 98.81 464 VAL A C 1
ATOM 3614 O O . VAL A 1 464 ? 6.004 -18.359 -19.859 1 98.81 464 VAL A O 1
ATOM 3617 N N . ARG A 1 465 ? 4.699 -16.609 -19.75 1 98.88 465 ARG A N 1
ATOM 3618 C CA . ARG A 1 465 ? 3.684 -17.188 -18.875 1 98.88 465 ARG A CA 1
ATOM 3619 C C . ARG A 1 465 ? 2.283 -16.781 -19.328 1 98.88 465 ARG A C 1
ATOM 3621 O O . ARG A 1 465 ? 2.053 -15.633 -19.703 1 98.88 465 ARG A O 1
ATOM 3628 N N . ILE A 1 466 ? 1.454 -17.656 -19.422 1 98.94 466 ILE A N 1
ATOM 3629 C CA . ILE A 1 466 ? 0.03 -17.438 -19.656 1 98.94 466 ILE A CA 1
ATOM 3630 C C . ILE A 1 466 ? -0.767 -17.906 -18.438 1 98.94 466 ILE A C 1
ATOM 3632 O O . ILE A 1 466 ? -0.698 -19.078 -18.062 1 98.94 466 ILE A O 1
ATOM 3636 N N . GLU A 1 467 ? -1.444 -16.984 -17.828 1 98.88 467 GLU A N 1
ATOM 3637 C CA . GLU A 1 467 ? -2.172 -17.328 -16.609 1 98.88 467 GLU A CA 1
ATOM 3638 C C . GLU A 1 467 ? -3.639 -16.922 -16.703 1 98.88 467 GLU A C 1
ATOM 3640 O O . GLU A 1 467 ? -3.945 -15.742 -16.875 1 98.88 467 GLU A O 1
ATOM 3645 N N . ASP A 1 468 ? -4.516 -17.859 -16.578 1 98.88 468 ASP A N 1
ATOM 3646 C CA . ASP A 1 468 ? -5.965 -17.672 -16.625 1 98.88 468 ASP A CA 1
ATOM 3647 C C . ASP A 1 468 ? -6.605 -18.078 -15.297 1 98.88 468 ASP A C 1
ATOM 3649 O O . ASP A 1 468 ? -6.133 -19.016 -14.633 1 98.88 468 ASP A O 1
ATOM 3653 N N . ASP A 1 469 ? -7.609 -17.359 -14.945 1 98.94 469 ASP A N 1
ATOM 3654 C CA . ASP A 1 469 ? -8.43 -17.703 -13.789 1 98.94 469 ASP A CA 1
ATOM 3655 C C . ASP A 1 469 ? -9.641 -18.531 -14.211 1 98.94 469 ASP A C 1
ATOM 3657 O O . ASP A 1 469 ? -10.414 -18.125 -15.07 1 98.94 469 ASP A O 1
ATOM 3661 N N . VAL A 1 470 ? -9.875 -19.656 -13.508 1 98.88 470 VAL A N 1
ATOM 3662 C CA . VAL A 1 470 ? -10.875 -20.625 -13.953 1 98.88 470 VAL A CA 1
ATOM 3663 C C . VAL A 1 470 ? -11.719 -21.062 -12.766 1 98.88 470 VAL A C 1
ATOM 3665 O O . VAL A 1 470 ? -11.203 -21.266 -11.656 1 98.88 470 VAL A O 1
ATOM 3668 N N . ILE A 1 471 ? -13.047 -21.188 -13.008 1 98.94 471 ILE A N 1
ATOM 3669 C CA . ILE A 1 471 ? -13.961 -21.828 -12.07 1 98.94 471 ILE A CA 1
ATOM 3670 C C . ILE A 1 471 ? -14.188 -23.281 -12.477 1 98.94 471 ILE A C 1
ATOM 3672 O O . ILE A 1 471 ? -14.531 -23.562 -13.625 1 98.94 471 ILE A O 1
ATOM 3676 N N . VAL A 1 472 ? -13.953 -24.219 -11.594 1 98.88 472 VAL A N 1
ATOM 3677 C CA . VAL A 1 472 ? -14.328 -25.594 -11.859 1 98.88 472 VAL A CA 1
ATOM 3678 C C . VAL A 1 472 ? -15.844 -25.766 -11.742 1 98.88 472 VAL A C 1
ATOM 3680 O O . VAL A 1 472 ? -16.422 -25.469 -10.695 1 98.88 472 VAL A O 1
ATOM 3683 N N . THR A 1 473 ? -16.484 -26.172 -12.781 1 98.62 473 THR A N 1
ATOM 3684 C CA . THR A 1 473 ? -17.922 -26.391 -12.797 1 98.62 473 THR A CA 1
ATOM 3685 C C . THR A 1 473 ? -18.234 -27.875 -12.602 1 98.62 473 THR A C 1
ATOM 3687 O O . THR A 1 473 ? -17.328 -28.703 -12.562 1 98.62 473 THR A O 1
ATOM 3690 N N . PRO A 1 474 ? -19.484 -28.297 -12.469 1 98.19 474 PRO A N 1
ATOM 3691 C CA . PRO A 1 474 ? -19.828 -29.688 -12.242 1 98.19 474 PRO A CA 1
ATOM 3692 C C . PRO A 1 474 ? -19.422 -30.594 -13.406 1 98.19 474 PRO A C 1
ATOM 3694 O O . PRO A 1 474 ? -19.266 -31.812 -13.227 1 98.19 474 PRO A O 1
ATOM 3697 N N . THR A 1 475 ? -19.219 -30 -14.602 1 97.94 475 THR A N 1
ATOM 3698 C CA . THR A 1 475 ? -18.953 -30.844 -15.75 1 97.94 475 THR A CA 1
ATOM 3699 C C . THR A 1 475 ? -17.688 -30.406 -16.484 1 97.94 475 THR A C 1
ATOM 3701 O O . THR A 1 475 ? -17.312 -30.984 -17.516 1 97.94 475 THR A O 1
ATOM 3704 N N . GLY A 1 476 ? -17.078 -29.438 -16.047 1 98.25 476 GLY A N 1
ATOM 3705 C CA . GLY A 1 476 ? -15.914 -28.875 -16.703 1 98.25 476 GLY A CA 1
ATOM 3706 C C . GLY A 1 476 ? -15.359 -27.656 -16 1 98.25 476 GLY A C 1
ATOM 3707 O O . GLY A 1 476 ? -15.125 -27.672 -14.789 1 98.25 476 GLY A O 1
ATOM 3708 N N . MET A 1 477 ? -15.164 -26.641 -16.812 1 98.38 477 MET A N 1
ATOM 3709 C CA . MET A 1 477 ? -14.633 -25.406 -16.234 1 98.38 477 MET A CA 1
ATOM 3710 C C . MET A 1 477 ? -15.18 -24.172 -16.953 1 98.38 477 MET A C 1
ATOM 3712 O O . MET A 1 477 ? -15.711 -24.297 -18.062 1 98.38 477 MET A O 1
ATOM 3716 N N . GLU A 1 478 ? -15.195 -23.078 -16.312 1 98.75 478 GLU A N 1
ATOM 3717 C CA . GLU A 1 478 ? -15.5 -21.75 -16.844 1 98.75 478 GLU A CA 1
ATOM 3718 C C . GLU A 1 478 ? -14.266 -20.844 -16.828 1 98.75 478 GLU A C 1
ATOM 3720 O O . GLU A 1 478 ? -13.672 -20.625 -15.781 1 98.75 478 GLU A O 1
ATOM 3725 N N . LEU A 1 479 ? -13.844 -20.469 -18.016 1 98.81 479 LEU A N 1
ATOM 3726 C CA . LEU A 1 479 ? -12.75 -19.5 -18.141 1 98.81 479 LEU A CA 1
ATOM 3727 C C . LEU A 1 479 ? -13.234 -18.094 -17.859 1 98.81 479 LEU A C 1
ATOM 3729 O O . LEU A 1 479 ? -14.047 -17.547 -18.609 1 98.81 479 LEU A O 1
ATOM 3733 N N . MET A 1 480 ? -12.711 -17.438 -16.781 1 98.88 480 MET A N 1
ATOM 3734 C CA . MET A 1 480 ? -13.148 -16.094 -16.438 1 98.88 480 MET A CA 1
ATOM 3735 C C . MET A 1 480 ? -12.328 -15.047 -17.188 1 98.88 480 MET A C 1
ATOM 3737 O O . MET A 1 480 ? -12.828 -13.977 -17.516 1 98.88 480 MET A O 1
ATOM 3741 N N . THR A 1 481 ? -11.07 -15.352 -17.438 1 98.88 481 THR A N 1
ATOM 3742 C CA . THR A 1 481 ? -10.148 -14.414 -18.078 1 98.88 481 THR A CA 1
ATOM 3743 C C . THR A 1 481 ? -10.57 -14.141 -19.516 1 98.88 481 THR A C 1
ATOM 3745 O O . THR A 1 481 ? -10.891 -15.07 -20.266 1 98.88 481 THR A O 1
ATOM 3748 N N . ASP A 1 482 ? -10.594 -12.898 -19.844 1 98.75 482 ASP A N 1
ATOM 3749 C CA . ASP A 1 482 ? -10.984 -12.477 -21.188 1 98.75 482 ASP A CA 1
ATOM 3750 C C . ASP A 1 482 ? -9.969 -11.5 -21.781 1 98.75 482 ASP A C 1
ATOM 3752 O O . ASP A 1 482 ? -10.156 -10.289 -21.703 1 98.75 482 ASP A O 1
ATOM 3756 N N . VAL A 1 483 ? -8.984 -11.977 -22.406 1 98.88 483 VAL A N 1
ATOM 3757 C CA . VAL A 1 483 ? -7.914 -11.25 -23.078 1 98.88 483 VAL A CA 1
ATOM 3758 C C . VAL A 1 483 ? -7.52 -11.984 -24.359 1 98.88 483 VAL A C 1
ATOM 3760 O O . VAL A 1 483 ? -7.793 -13.18 -24.516 1 98.88 483 VAL A O 1
ATOM 3763 N N . PRO A 1 484 ? -6.887 -11.312 -25.344 1 98.75 484 PRO A N 1
ATOM 3764 C CA . PRO A 1 484 ? -6.383 -12.055 -26.5 1 98.75 484 PRO A CA 1
ATOM 3765 C C . PRO A 1 484 ? -5.324 -13.086 -26.125 1 98.75 484 PRO A C 1
ATOM 3767 O O . PRO A 1 484 ? -4.43 -12.797 -25.328 1 98.75 484 PRO A O 1
ATOM 3770 N N . ARG A 1 485 ? -5.441 -14.281 -26.703 1 98.75 485 ARG A N 1
ATOM 3771 C CA . ARG A 1 485 ? -4.508 -15.328 -26.281 1 98.75 485 ARG A CA 1
ATOM 3772 C C . ARG A 1 485 ? -3.76 -15.898 -27.484 1 98.75 485 ARG A C 1
ATOM 3774 O O . ARG A 1 485 ? -2.568 -16.203 -27.391 1 98.75 485 ARG A O 1
ATOM 3781 N N . THR A 1 486 ? -4.383 -16.047 -28.594 1 98.81 486 THR A N 1
ATOM 3782 C CA . THR A 1 486 ? -3.623 -16.578 -29.719 1 98.81 486 THR A CA 1
ATOM 3783 C C . THR A 1 486 ? -2.691 -15.508 -30.297 1 98.81 486 THR A C 1
ATOM 3785 O O . THR A 1 486 ? -2.916 -14.312 -30.094 1 98.81 486 THR A O 1
ATOM 3788 N N . VAL A 1 487 ? -1.701 -15.984 -30.969 1 98.75 487 VAL A N 1
ATOM 3789 C CA . VAL A 1 487 ? -0.773 -15.062 -31.625 1 98.75 487 VAL A CA 1
ATOM 3790 C C . VAL A 1 487 ? -1.539 -14.125 -32.562 1 98.75 487 VAL A C 1
ATOM 3792 O O . VAL A 1 487 ? -1.328 -12.906 -32.531 1 98.75 487 VAL A O 1
ATOM 3795 N N . GLU A 1 488 ? -2.461 -14.68 -33.312 1 98.56 488 GLU A N 1
ATOM 3796 C CA . GLU A 1 488 ? -3.246 -13.898 -34.25 1 98.56 488 GLU A CA 1
ATOM 3797 C C . GLU A 1 488 ? -4.098 -12.859 -33.531 1 98.56 488 GLU A C 1
ATOM 3799 O O . GLU A 1 488 ? -4.16 -11.703 -33.969 1 98.56 488 GLU A O 1
ATOM 3804 N N . GLU A 1 489 ? -4.727 -13.258 -32.5 1 98.62 489 GLU A N 1
ATOM 3805 C CA . GLU A 1 489 ? -5.574 -12.352 -31.734 1 98.62 489 GLU A CA 1
ATOM 3806 C C . GLU A 1 489 ? -4.758 -11.211 -31.141 1 98.62 489 GLU A C 1
ATOM 3808 O O . GLU A 1 489 ? -5.18 -10.047 -31.172 1 98.62 489 GLU A O 1
ATOM 3813 N N . ILE A 1 490 ? -3.639 -11.531 -30.578 1 98.75 490 ILE A N 1
ATOM 3814 C CA . ILE A 1 490 ? -2.789 -10.539 -29.922 1 98.75 490 ILE A CA 1
ATOM 3815 C C . ILE A 1 490 ? -2.289 -9.531 -30.969 1 98.75 490 ILE A C 1
ATOM 3817 O O . ILE A 1 490 ? -2.398 -8.32 -30.766 1 98.75 490 ILE A O 1
ATOM 3821 N N . GLU A 1 491 ? -1.754 -10.047 -32.094 1 98.44 491 GLU A N 1
ATOM 3822 C CA . GLU A 1 491 ? -1.237 -9.164 -33.125 1 98.44 491 GLU A CA 1
ATOM 3823 C C . GLU A 1 491 ? -2.338 -8.273 -33.688 1 98.44 491 GLU A C 1
ATOM 3825 O O . GLU A 1 491 ? -2.133 -7.07 -33.875 1 98.44 491 GLU A O 1
ATOM 3830 N N . TYR A 1 492 ? -3.473 -8.852 -33.938 1 98.19 492 TYR A N 1
ATOM 3831 C CA . TYR A 1 492 ? -4.594 -8.078 -34.469 1 98.19 492 TYR A CA 1
ATOM 3832 C C . TYR A 1 492 ? -5.031 -7.008 -33.469 1 98.19 492 TYR A C 1
ATOM 3834 O O . TYR A 1 492 ? -5.215 -5.848 -33.844 1 98.19 492 TYR A O 1
ATOM 3842 N N . PHE A 1 493 ? -5.227 -7.414 -32.25 1 98.19 493 PHE A N 1
ATOM 3843 C CA . PHE A 1 493 ? -5.715 -6.523 -31.203 1 98.19 493 PHE A CA 1
ATOM 3844 C C . PHE A 1 493 ? -4.777 -5.336 -31.016 1 98.19 493 PHE A C 1
ATOM 3846 O O . PHE A 1 493 ? -5.223 -4.188 -30.953 1 98.19 493 PHE A O 1
ATOM 3853 N N . MET A 1 494 ? -3.492 -5.586 -30.906 1 97.5 494 MET A N 1
ATOM 3854 C CA . MET A 1 494 ? -2.514 -4.535 -30.641 1 97.5 494 MET A CA 1
ATOM 3855 C C . MET A 1 494 ? -2.324 -3.652 -31.875 1 97.5 494 MET A C 1
ATOM 3857 O O . MET A 1 494 ? -2.082 -2.449 -31.75 1 97.5 494 MET A O 1
ATOM 3861 N N . GLN A 1 495 ? -2.426 -4.219 -33.062 1 95.75 495 GLN A N 1
ATOM 3862 C CA . GLN A 1 495 ? -2.334 -3.434 -34.281 1 95.75 495 GLN A CA 1
ATOM 3863 C C . GLN A 1 495 ? -3.545 -2.518 -34.438 1 95.75 495 GLN A C 1
ATOM 3865 O O . GLN A 1 495 ? -3.408 -1.368 -34.875 1 95.75 495 GLN A O 1
ATOM 3870 N N . ASP A 1 496 ? -4.711 -3 -34.125 1 91.81 496 ASP A N 1
ATOM 3871 C CA . ASP A 1 496 ? -5.941 -2.229 -34.281 1 91.81 496 ASP A CA 1
ATOM 3872 C C . ASP A 1 496 ? -5.934 -1.018 -33.344 1 91.81 496 ASP A C 1
ATOM 3874 O O . ASP A 1 496 ? -6.473 0.037 -33.688 1 91.81 496 ASP A O 1
ATOM 3878 N N . ALA A 1 497 ? -5.344 -1.128 -32.219 1 88.44 497 ALA A N 1
ATOM 3879 C CA . ALA A 1 497 ? -5.293 -0.059 -31.219 1 88.44 497 ALA A CA 1
ATOM 3880 C C . ALA A 1 497 ? -4.328 1.043 -31.641 1 88.44 497 ALA A C 1
ATOM 3882 O O . ALA A 1 497 ? -4.367 2.154 -31.109 1 88.44 497 ALA A O 1
ATOM 3883 N N . ARG A 1 498 ? -3.432 0.717 -32.469 1 87.44 498 ARG A N 1
ATOM 3884 C CA . ARG A 1 498 ? -2.418 1.671 -32.906 1 87.44 498 ARG A CA 1
ATOM 3885 C C . ARG A 1 498 ? -2.854 2.393 -34.156 1 87.44 498 ARG A C 1
ATOM 3887 O O . ARG A 1 498 ? -2.143 3.27 -34.656 1 87.44 498 ARG A O 1
ATOM 3894 N N . LYS A 1 499 ? -4.055 2.016 -34.781 1 72.94 499 LYS A N 1
ATOM 3895 C CA . LYS A 1 499 ? -4.613 2.762 -35.906 1 72.94 499 LYS A CA 1
ATOM 3896 C C . LYS A 1 499 ? -5.281 4.051 -35.438 1 72.94 499 LYS A C 1
ATOM 3898 O O . LYS A 1 499 ? -5.738 4.133 -34.281 1 72.94 499 LYS A O 1
ATOM 3903 N N . MET B 1 1 ? 33.969 -14.844 -22.906 1 20.41 1 MET B N 1
ATOM 3904 C CA . MET B 1 1 ? 32.594 -14.773 -23.375 1 20.41 1 MET B CA 1
ATOM 3905 C C . MET B 1 1 ? 31.75 -13.93 -22.438 1 20.41 1 MET B C 1
ATOM 3907 O O . MET B 1 1 ? 30.516 -14.008 -22.484 1 20.41 1 MET B O 1
ATOM 3911 N N . PRO B 1 2 ? 32.438 -13.305 -21.438 1 23.66 2 PRO B N 1
ATOM 3912 C CA . PRO B 1 2 ? 32.219 -12.438 -20.266 1 23.66 2 PRO B CA 1
ATOM 3913 C C . PRO B 1 2 ? 31.719 -11.047 -20.656 1 23.66 2 PRO B C 1
ATOM 3915 O O . PRO B 1 2 ? 31.516 -10.195 -19.781 1 23.66 2 PRO B O 1
ATOM 3918 N N . GLU B 1 3 ? 31.672 -10.742 -21.938 1 22.48 3 GLU B N 1
ATOM 3919 C CA . GLU B 1 3 ? 31.562 -9.367 -22.406 1 22.48 3 GLU B CA 1
ATOM 3920 C C . GLU B 1 3 ? 30.141 -8.844 -22.281 1 22.48 3 GLU B C 1
ATOM 3922 O O . GLU B 1 3 ? 29.922 -7.633 -22.219 1 22.48 3 GLU B O 1
ATOM 3927 N N . THR B 1 4 ? 29.125 -9.711 -22.531 1 24.7 4 THR B N 1
ATOM 3928 C CA . THR B 1 4 ? 27.797 -9.211 -22.797 1 24.7 4 THR B CA 1
ATOM 3929 C C . THR B 1 4 ? 27.078 -8.828 -21.516 1 24.7 4 THR B C 1
ATOM 3931 O O . THR B 1 4 ? 25.984 -8.273 -21.531 1 24.7 4 THR B O 1
ATOM 3934 N N . LEU B 1 5 ? 27.453 -9.422 -20.406 1 27.48 5 LEU B N 1
ATOM 3935 C CA . LEU B 1 5 ? 26.766 -9.344 -19.109 1 27.48 5 LEU B CA 1
ATOM 3936 C C . LEU B 1 5 ? 26.875 -7.934 -18.531 1 27.48 5 LEU B C 1
ATOM 3938 O O . LEU B 1 5 ? 26.25 -7.633 -17.516 1 27.48 5 LEU B O 1
ATOM 3942 N N . ASN B 1 6 ? 27.938 -7.164 -19.156 1 25.52 6 ASN B N 1
ATOM 3943 C CA . ASN B 1 6 ? 28.312 -5.863 -18.609 1 25.52 6 ASN B CA 1
ATOM 3944 C C . ASN B 1 6 ? 27.266 -4.801 -18.922 1 25.52 6 ASN B C 1
ATOM 3946 O O . ASN B 1 6 ? 27.5 -3.609 -18.719 1 25.52 6 ASN B O 1
ATOM 3950 N N . ARG B 1 7 ? 26.25 -5.23 -19.812 1 28.69 7 ARG B N 1
ATOM 3951 C CA . ARG B 1 7 ? 25.578 -4.109 -20.469 1 28.69 7 ARG B CA 1
ATOM 3952 C C . ARG B 1 7 ? 24.578 -3.451 -19.531 1 28.69 7 ARG B C 1
ATOM 3954 O O . ARG B 1 7 ? 24.234 -2.279 -19.703 1 28.69 7 ARG B O 1
ATOM 3961 N N . SER B 1 8 ? 23.797 -4.348 -18.859 1 25.55 8 SER B N 1
ATOM 3962 C CA . SER B 1 8 ? 22.594 -3.686 -18.391 1 25.55 8 SER B CA 1
ATOM 3963 C C . SER B 1 8 ? 22.891 -2.711 -17.25 1 25.55 8 SER B C 1
ATOM 3965 O O . SER B 1 8 ? 22.141 -1.761 -17.031 1 25.55 8 SER B O 1
ATOM 3967 N N . LEU B 1 9 ? 23.812 -3.109 -16.344 1 30.36 9 LEU B N 1
ATOM 3968 C CA . LEU B 1 9 ? 24.312 -2.07 -15.445 1 30.36 9 LEU B CA 1
ATOM 3969 C C . LEU B 1 9 ? 24.953 -0.932 -16.219 1 30.36 9 LEU B C 1
ATOM 3971 O O . LEU B 1 9 ? 25.234 0.128 -15.664 1 30.36 9 LEU B O 1
ATOM 3975 N N . SER B 1 10 ? 25.625 -1.345 -17.453 1 27.64 10 SER B N 1
ATOM 3976 C CA . SER B 1 10 ? 26.484 -0.515 -18.281 1 27.64 10 SER B CA 1
ATOM 3977 C C . SER B 1 10 ? 25.672 0.555 -19.016 1 27.64 10 SER B C 1
ATOM 3979 O O . SER B 1 10 ? 26.25 1.483 -19.594 1 27.64 10 SER B O 1
ATOM 3981 N N . GLN B 1 11 ? 24.422 0.146 -19.484 1 29.86 11 GLN B N 1
ATOM 3982 C CA . GLN B 1 11 ? 23.938 1.209 -20.359 1 29.86 11 GLN B CA 1
ATOM 3983 C C . GLN B 1 11 ? 23.734 2.504 -19.594 1 29.86 11 GLN B C 1
ATOM 3985 O O . GLN B 1 11 ? 23.547 3.57 -20.188 1 29.86 11 GLN B O 1
ATOM 3990 N N . GLN B 1 12 ? 23.203 2.238 -18.281 1 29.89 12 GLN B N 1
ATOM 3991 C CA . GLN B 1 12 ? 22.922 3.557 -17.719 1 29.89 12 GLN B CA 1
ATOM 3992 C C . GLN B 1 12 ? 24.203 4.344 -17.5 1 29.89 12 GLN B C 1
ATOM 3994 O O . GLN B 1 12 ? 24.172 5.441 -16.938 1 29.89 12 GLN B O 1
ATOM 3999 N N . ILE B 1 13 ? 25.375 3.559 -17.547 1 30.61 13 ILE B N 1
ATOM 4000 C CA . ILE B 1 13 ? 26.562 4.391 -17.422 1 30.61 13 ILE B CA 1
ATOM 4001 C C . ILE B 1 13 ? 26.75 5.215 -18.688 1 30.61 13 ILE B C 1
ATOM 4003 O O . ILE B 1 13 ? 27.359 4.75 -19.656 1 30.61 13 ILE B O 1
ATOM 4007 N N . GLU B 1 14 ? 25.844 5.637 -19.438 1 28.06 14 GLU B N 1
ATOM 4008 C CA . GLU B 1 14 ? 26.359 6.57 -20.438 1 28.06 14 GLU B CA 1
ATOM 4009 C C . GLU B 1 14 ? 27.531 7.367 -19.875 1 28.06 14 GLU B C 1
ATOM 4011 O O . GLU B 1 14 ? 27.672 7.516 -18.672 1 28.06 14 GLU B O 1
ATOM 4016 N N . ASN B 1 15 ? 28.422 7.938 -20.719 1 30.67 15 ASN B N 1
ATOM 4017 C CA . ASN B 1 15 ? 29.734 8.57 -20.688 1 30.67 15 ASN B CA 1
ATOM 4018 C C . ASN B 1 15 ? 29.859 9.562 -19.547 1 30.67 15 ASN B C 1
ATOM 4020 O O . ASN B 1 15 ? 30.922 10.133 -19.328 1 30.67 15 ASN B O 1
ATOM 4024 N N . GLY B 1 16 ? 28.875 10.562 -19.359 1 34.22 16 GLY B N 1
ATOM 4025 C CA . GLY B 1 16 ? 29.406 11.602 -18.5 1 34.22 16 GLY B CA 1
ATOM 4026 C C . GLY B 1 16 ? 29.641 11.141 -17.078 1 34.22 16 GLY B C 1
ATOM 4027 O O . GLY B 1 16 ? 29.125 10.102 -16.672 1 34.22 16 GLY B O 1
ATOM 4028 N N . HIS B 1 17 ? 30.594 11.633 -16.203 1 42.94 17 HIS B N 1
ATOM 4029 C CA . HIS B 1 17 ? 31.156 11.625 -14.867 1 42.94 17 HIS B CA 1
ATOM 4030 C C . HIS B 1 17 ? 30.062 11.523 -13.812 1 42.94 17 HIS B C 1
ATOM 4032 O O . HIS B 1 17 ? 30.188 12.062 -12.711 1 42.94 17 HIS B O 1
ATOM 4038 N N . HIS B 1 18 ? 28.766 11.258 -14.188 1 58.81 18 HIS B N 1
ATOM 4039 C CA . HIS B 1 18 ? 27.859 11.414 -13.055 1 58.81 18 HIS B CA 1
ATOM 4040 C C . HIS B 1 18 ? 27.859 10.172 -12.172 1 58.81 18 HIS B C 1
ATOM 4042 O O . HIS B 1 18 ? 27.906 9.047 -12.68 1 58.81 18 HIS B O 1
ATOM 4048 N N . GLY B 1 19 ? 28.422 9.977 -11.023 1 77.81 19 GLY B N 1
ATOM 4049 C CA . GLY B 1 19 ? 28.438 8.992 -9.953 1 77.81 19 GLY B CA 1
ATOM 4050 C C . GLY B 1 19 ? 27.125 8.227 -9.828 1 77.81 19 GLY B C 1
ATOM 4051 O O . GLY B 1 19 ? 26.188 8.453 -10.594 1 77.81 19 GLY B O 1
ATOM 4052 N N . PRO B 1 20 ? 27.094 7.113 -9.023 1 93.25 20 PRO B N 1
ATOM 4053 C CA . PRO B 1 20 ? 25.875 6.324 -8.805 1 93.25 20 PRO B CA 1
ATOM 4054 C C . PRO B 1 20 ? 24.672 7.184 -8.414 1 93.25 20 PRO B C 1
ATOM 4056 O O . PRO B 1 20 ? 24.828 8.195 -7.723 1 93.25 20 PRO B O 1
ATOM 4059 N N . ALA B 1 21 ? 23.516 6.867 -9.039 1 95.38 21 ALA B N 1
ATOM 4060 C CA . ALA B 1 21 ? 22.312 7.66 -8.797 1 95.38 21 ALA B CA 1
ATOM 4061 C C . ALA B 1 21 ? 21.062 6.789 -8.867 1 95.38 21 ALA B C 1
ATOM 4063 O O . ALA B 1 21 ? 21.078 5.73 -9.5 1 95.38 21 ALA B O 1
ATOM 4064 N N . PHE B 1 22 ? 20.078 7.184 -8.211 1 94.88 22 PHE B N 1
ATOM 4065 C CA . PHE B 1 22 ? 18.734 6.633 -8.375 1 94.88 22 PHE B CA 1
ATOM 4066 C C . PHE B 1 22 ? 17.953 7.414 -9.43 1 94.88 22 PHE B C 1
ATOM 4068 O O . PHE B 1 22 ? 18.047 8.641 -9.484 1 94.88 22 PHE B O 1
ATOM 4075 N N . THR B 1 23 ? 17.219 6.66 -10.297 1 92.44 23 THR B N 1
ATOM 4076 C CA . THR B 1 23 ? 16.281 7.301 -11.211 1 92.44 23 THR B CA 1
ATOM 4077 C C . THR B 1 23 ? 15.141 6.352 -11.57 1 92.44 23 THR B C 1
ATOM 4079 O O . THR B 1 23 ? 15.383 5.25 -12.07 1 92.44 23 THR B O 1
ATOM 4082 N N . LEU B 1 24 ? 13.953 6.574 -11.352 1 90.44 24 LEU B N 1
ATOM 4083 C CA . LEU B 1 24 ? 12.766 5.902 -11.867 1 90.44 24 LEU B CA 1
ATOM 4084 C C . LEU B 1 24 ? 11.961 6.832 -12.766 1 90.44 24 LEU B C 1
ATOM 4086 O O . LEU B 1 24 ? 11.547 6.445 -13.859 1 90.44 24 LEU B O 1
ATOM 4090 N N . GLY B 1 25 ? 11.773 8.039 -12.445 1 88.5 25 GLY B N 1
ATOM 4091 C CA . GLY B 1 25 ? 11.156 9.078 -13.25 1 88.5 25 GLY B CA 1
ATOM 4092 C C . GLY B 1 25 ? 12.164 9.953 -13.977 1 88.5 25 GLY B C 1
ATOM 4093 O O . GLY B 1 25 ? 13.141 9.445 -14.539 1 88.5 25 GLY B O 1
ATOM 4094 N N . LYS B 1 26 ? 11.852 11.172 -14 1 90.38 26 LYS B N 1
ATOM 4095 C CA . LYS B 1 26 ? 12.664 12.078 -14.812 1 90.38 26 LYS B CA 1
ATOM 4096 C C . LYS B 1 26 ? 13.742 12.75 -13.969 1 90.38 26 LYS B C 1
ATOM 4098 O O . LYS B 1 26 ? 14.547 13.531 -14.484 1 90.38 26 LYS B O 1
ATOM 4103 N N . HIS B 1 27 ? 13.773 12.5 -12.672 1 95.12 27 HIS B N 1
ATOM 4104 C CA . HIS B 1 27 ? 14.734 13.172 -11.805 1 95.12 27 HIS B CA 1
ATOM 4105 C C . HIS B 1 27 ? 15.781 12.195 -11.281 1 95.12 27 HIS B C 1
ATOM 4107 O O . HIS B 1 27 ? 15.438 11.156 -10.719 1 95.12 27 HIS B O 1
ATOM 4113 N N . LYS B 1 28 ? 16.984 12.562 -11.484 1 96.5 28 LYS B N 1
ATOM 4114 C CA . LYS B 1 28 ? 18.109 11.766 -11 1 96.5 28 LYS B CA 1
ATOM 4115 C C . LYS B 1 28 ? 18.562 12.234 -9.617 1 96.5 28 LYS B C 1
ATOM 4117 O O . LYS B 1 28 ? 18.75 13.438 -9.398 1 96.5 28 LYS B O 1
ATOM 4122 N N . VAL B 1 29 ? 18.719 11.375 -8.672 1 97.81 29 VAL B N 1
ATOM 4123 C CA . VAL B 1 29 ? 19.188 11.688 -7.332 1 97.81 29 VAL B CA 1
ATOM 4124 C C . VAL B 1 29 ? 20.578 11.07 -7.121 1 97.81 29 VAL B C 1
ATOM 4126 O O . VAL B 1 29 ? 20.703 9.852 -7.004 1 97.81 29 VAL B O 1
ATOM 4129 N N . SER B 1 30 ? 21.578 11.875 -7 1 97.81 30 SER B N 1
ATOM 4130 C CA . SER B 1 30 ? 22.953 11.406 -6.793 1 97.81 30 SER B CA 1
ATOM 4131 C C . SER B 1 30 ? 23.109 10.75 -5.426 1 97.81 30 SER B C 1
ATOM 4133 O O . SER B 1 30 ? 22.562 11.234 -4.434 1 97.81 30 SER B O 1
ATOM 4135 N N . MET B 1 31 ? 23.906 9.688 -5.359 1 97.94 31 MET B N 1
ATOM 4136 C CA . MET B 1 31 ? 24.172 9.031 -4.082 1 97.94 31 MET B CA 1
ATOM 4137 C C . MET B 1 31 ? 25.016 9.922 -3.176 1 97.94 31 MET B C 1
ATOM 4139 O O . MET B 1 31 ? 25.109 9.672 -1.975 1 97.94 31 MET B O 1
ATOM 4143 N N . LYS B 1 32 ? 25.578 10.977 -3.697 1 97.38 32 LYS B N 1
ATOM 4144 C CA . LYS B 1 32 ? 26.312 11.953 -2.904 1 97.38 32 LYS B CA 1
ATOM 4145 C C . LYS B 1 32 ? 25.422 12.586 -1.841 1 97.38 32 LYS B C 1
ATOM 4147 O O . LYS B 1 32 ? 25.906 12.992 -0.782 1 97.38 32 LYS B O 1
ATOM 4152 N N . LEU B 1 33 ? 24.156 12.648 -2.16 1 98.44 33 LEU B N 1
ATOM 4153 C CA . LEU B 1 33 ? 23.188 13.156 -1.191 1 98.44 33 LEU B CA 1
ATOM 4154 C C . LEU B 1 33 ? 23.328 12.422 0.14 1 98.44 33 LEU B C 1
ATOM 4156 O O . LEU B 1 33 ? 23.391 13.055 1.196 1 98.44 33 LEU B O 1
ATOM 4160 N N . PHE B 1 34 ? 23.5 11.18 0.089 1 98.56 34 PHE B N 1
ATOM 4161 C CA . PHE B 1 34 ? 23.484 10.352 1.292 1 98.56 34 PHE B CA 1
ATOM 4162 C C . PHE B 1 34 ? 24.844 10.359 1.983 1 98.56 34 PHE B C 1
ATOM 4164 O O . PHE B 1 34 ? 24.922 10.312 3.213 1 98.56 34 PHE B O 1
ATOM 4171 N N . SER B 1 35 ? 25.922 10.391 1.229 1 97.69 35 SER B N 1
ATOM 4172 C CA . SER B 1 35 ? 27.234 10.562 1.838 1 97.69 35 SER B CA 1
ATOM 4173 C C . SER B 1 35 ? 27.328 11.883 2.59 1 97.69 35 SER B C 1
ATOM 4175 O O . SER B 1 35 ? 27.906 11.945 3.676 1 97.69 35 SER B O 1
ATOM 4177 N N . LYS B 1 36 ? 26.797 12.914 1.994 1 98.25 36 LYS B N 1
ATOM 4178 C CA . LYS B 1 36 ? 26.766 14.211 2.654 1 98.25 36 LYS B CA 1
ATOM 4179 C C . LYS B 1 36 ? 25.938 14.156 3.941 1 98.25 36 LYS B C 1
ATOM 4181 O O . LYS B 1 36 ? 26.312 14.766 4.945 1 98.25 36 LYS B O 1
ATOM 4186 N N . ASN B 1 37 ? 24.828 13.492 3.92 1 98.75 37 ASN B N 1
ATOM 4187 C CA . ASN B 1 37 ? 24.016 13.328 5.117 1 98.75 37 ASN B CA 1
ATOM 4188 C C . ASN B 1 37 ? 24.797 12.625 6.23 1 98.75 37 ASN B C 1
ATOM 4190 O O . ASN B 1 37 ? 24.75 13.055 7.387 1 98.75 37 ASN B O 1
ATOM 4194 N N . ARG B 1 38 ? 25.5 11.547 5.875 1 98.75 38 ARG B N 1
ATOM 4195 C CA . ARG B 1 38 ? 26.297 10.836 6.871 1 98.75 38 ARG B CA 1
ATOM 4196 C C . ARG B 1 38 ? 27.375 11.75 7.469 1 98.75 38 ARG B C 1
ATOM 4198 O O . ARG B 1 38 ? 27.578 11.75 8.688 1 98.75 38 ARG B O 1
ATOM 4205 N N . GLU B 1 39 ? 27.984 12.523 6.656 1 98.31 39 GLU B N 1
ATOM 4206 C CA . GLU B 1 39 ? 29.016 13.445 7.129 1 98.31 39 GLU B CA 1
ATOM 4207 C C . GLU B 1 39 ? 28.438 14.492 8.07 1 98.31 39 GLU B C 1
ATOM 4209 O O . GLU B 1 39 ? 29.016 14.789 9.117 1 98.31 39 GLU B O 1
ATOM 4214 N N . ARG B 1 40 ? 27.359 15.078 7.727 1 98.56 40 ARG B N 1
ATOM 4215 C CA . ARG B 1 40 ? 26.688 16.062 8.57 1 98.56 40 ARG B CA 1
ATOM 4216 C C . ARG B 1 40 ? 26.344 15.477 9.938 1 98.56 40 ARG B C 1
ATOM 4218 O O . ARG B 1 40 ? 26.531 16.141 10.961 1 98.56 40 ARG B O 1
ATOM 4225 N N . LEU B 1 41 ? 25.812 14.258 9.883 1 98.81 41 LEU B N 1
ATOM 4226 C CA . LEU B 1 41 ? 25.469 13.594 11.133 1 98.81 41 LEU B CA 1
ATOM 4227 C C . LEU B 1 41 ? 26.703 13.398 12 1 98.81 41 LEU B C 1
ATOM 4229 O O . LEU B 1 41 ? 26.672 13.656 13.203 1 98.81 41 LEU B O 1
ATOM 4233 N N . CYS B 1 42 ? 27.781 12.953 11.406 1 98.25 42 CYS B N 1
ATOM 4234 C CA . CYS B 1 42 ? 29.031 12.727 12.133 1 98.25 42 CYS B CA 1
ATOM 4235 C C . CYS B 1 42 ? 29.547 14.023 12.742 1 98.25 42 CYS B C 1
ATOM 4237 O O . CYS B 1 42 ? 30.031 14.031 13.875 1 98.25 42 CYS B O 1
ATOM 4239 N N . GLN B 1 43 ? 29.469 15.086 11.984 1 97.69 43 GLN B N 1
ATOM 4240 C CA . GLN B 1 43 ? 29.906 16.375 12.5 1 97.69 43 GLN B CA 1
ATOM 4241 C C . GLN B 1 43 ? 29.141 16.75 13.766 1 97.69 43 GLN B C 1
ATOM 4243 O O . GLN B 1 43 ? 29.734 17.203 14.75 1 97.69 43 GLN B O 1
ATOM 4248 N N . ARG B 1 44 ? 27.891 16.578 13.805 1 97.75 44 ARG B N 1
ATOM 4249 C CA . ARG B 1 44 ? 27.078 16.891 14.977 1 97.75 44 ARG B CA 1
ATOM 4250 C C . ARG B 1 44 ? 27.438 15.969 16.141 1 97.75 44 ARG B C 1
ATOM 4252 O O . ARG B 1 44 ? 27.562 16.422 17.281 1 97.75 44 ARG B O 1
ATOM 4259 N N . LEU B 1 45 ? 27.547 14.664 15.805 1 98.06 45 LEU B N 1
ATOM 4260 C CA . LEU B 1 45 ? 27.812 13.68 16.844 1 98.06 45 LEU B CA 1
ATOM 4261 C C . LEU B 1 45 ? 29.172 13.922 17.5 1 98.06 45 LEU B C 1
ATOM 4263 O O . LEU B 1 45 ? 29.312 13.758 18.719 1 98.06 45 LEU B O 1
ATOM 4267 N N . ARG B 1 46 ? 30.172 14.297 16.703 1 96 46 ARG B N 1
ATOM 4268 C CA . ARG B 1 46 ? 31.484 14.602 17.25 1 96 46 ARG B CA 1
ATOM 4269 C C . ARG B 1 46 ? 31.406 15.758 18.234 1 96 46 ARG B C 1
ATOM 4271 O O . ARG B 1 46 ? 32.188 15.812 19.188 1 96 46 ARG B O 1
ATOM 4278 N N . GLY B 1 47 ? 30.453 16.594 18.047 1 94.56 47 GLY B N 1
ATOM 4279 C CA . GLY B 1 47 ? 30.297 17.75 18.922 1 94.56 47 GLY B CA 1
ATOM 4280 C C . GLY B 1 47 ? 29.625 17.406 20.234 1 94.56 47 GLY B C 1
ATOM 4281 O O . GLY B 1 47 ? 29.766 18.141 21.219 1 94.56 47 GLY B O 1
ATOM 4282 N N . VAL B 1 48 ? 28.969 16.266 20.297 1 94.69 48 VAL B N 1
ATOM 4283 C CA . VAL B 1 48 ? 28.172 16.016 21.5 1 94.69 48 VAL B CA 1
ATOM 4284 C C . VAL B 1 48 ? 28.703 14.781 22.234 1 94.69 48 VAL B C 1
ATOM 4286 O O . VAL B 1 48 ? 28.438 14.594 23.422 1 94.69 48 VAL B O 1
ATOM 4289 N N . LEU B 1 49 ? 29.406 13.961 21.484 1 91.06 49 LEU B N 1
ATOM 4290 C CA . LEU B 1 49 ? 29.906 12.734 22.109 1 91.06 49 LEU B CA 1
ATOM 4291 C C . LEU B 1 49 ? 31 13.047 23.125 1 91.06 49 LEU B C 1
ATOM 4293 O O . LEU B 1 49 ? 31.891 13.867 22.859 1 91.06 49 LEU B O 1
ATOM 4297 N N . LYS B 1 50 ? 30.953 12.438 24.312 1 78.19 50 LYS B N 1
ATOM 4298 C CA . LYS B 1 50 ? 31.906 12.625 25.391 1 78.19 50 LYS B CA 1
ATOM 4299 C C . LYS B 1 50 ? 32.875 11.438 25.5 1 78.19 50 LYS B C 1
ATOM 4301 O O . LYS B 1 50 ? 33.812 11.461 26.281 1 78.19 50 LYS B O 1
ATOM 4306 N N . THR B 1 51 ? 32.656 10.508 24.688 1 69 51 THR B N 1
ATOM 4307 C CA . THR B 1 51 ? 33.406 9.266 24.859 1 69 51 THR B CA 1
ATOM 4308 C C . THR B 1 51 ? 34.688 9.289 24.078 1 69 51 THR B C 1
ATOM 4310 O O . THR B 1 51 ? 34.781 9.984 23.062 1 69 51 THR B O 1
ATOM 4313 N N . GLN B 1 52 ? 35.594 8.641 24.719 1 69.12 52 GLN B N 1
ATOM 4314 C CA . GLN B 1 52 ? 36.875 8.398 24.047 1 69.12 52 GLN B CA 1
ATOM 4315 C C . GLN B 1 52 ? 36.781 7.168 23.141 1 69.12 52 GLN B C 1
ATOM 4317 O O . GLN B 1 52 ? 37.688 6.941 22.328 1 69.12 52 GLN B O 1
ATOM 4322 N N . ASP B 1 53 ? 35.688 6.434 23.188 1 74.81 53 ASP B N 1
ATOM 4323 C CA . ASP B 1 53 ? 35.5 5.234 22.375 1 74.81 53 ASP B CA 1
ATOM 4324 C C . ASP B 1 53 ? 35.281 5.586 20.906 1 74.81 53 ASP B C 1
ATOM 4326 O O . ASP B 1 53 ? 34.938 6.73 20.578 1 74.81 53 ASP B O 1
ATOM 4330 N N . LEU B 1 54 ? 35.625 4.539 20.172 1 88.81 54 LEU B N 1
ATOM 4331 C CA . LEU B 1 54 ? 35.156 4.621 18.797 1 88.81 54 LEU B CA 1
ATOM 4332 C C . LEU B 1 54 ? 33.656 4.543 18.734 1 88.81 54 LEU B C 1
ATOM 4334 O O . LEU B 1 54 ? 33.031 3.668 19.344 1 88.81 54 LEU B O 1
ATOM 4338 N N . ALA B 1 55 ? 33.031 5.504 18.188 1 94.81 55 ALA B N 1
ATOM 4339 C CA . ALA B 1 55 ? 31.594 5.547 18.094 1 94.81 55 ALA B CA 1
ATOM 4340 C C . ALA B 1 55 ? 31.125 5.188 16.672 1 94.81 55 ALA B C 1
ATOM 4342 O O . ALA B 1 55 ? 31.703 5.66 15.695 1 94.81 55 ALA B O 1
ATOM 4343 N N . VAL B 1 56 ? 30.172 4.262 16.594 1 96.94 56 VAL B N 1
ATOM 4344 C CA . VAL B 1 56 ? 29.625 3.83 15.32 1 96.94 56 VAL B CA 1
ATOM 4345 C C . VAL B 1 56 ? 28.094 3.934 15.352 1 96.94 56 VAL B C 1
ATOM 4347 O O . VAL B 1 56 ? 27.453 3.383 16.25 1 96.94 56 VAL B O 1
ATOM 4350 N N . VAL B 1 57 ? 27.516 4.68 14.43 1 98.38 57 VAL B N 1
ATOM 4351 C CA . VAL B 1 57 ? 26.078 4.672 14.25 1 98.38 57 VAL B CA 1
ATOM 4352 C C . VAL B 1 57 ? 25.641 3.363 13.594 1 98.38 57 VAL B C 1
ATOM 4354 O O . VAL B 1 57 ? 26.25 2.912 12.625 1 98.38 57 VAL B O 1
ATOM 4357 N N . VAL B 1 58 ? 24.625 2.695 14.102 1 98.69 58 VAL B N 1
ATOM 4358 C CA . VAL B 1 58 ? 24.047 1.522 13.461 1 98.69 58 VAL B CA 1
ATOM 4359 C C . VAL B 1 58 ? 22.547 1.738 13.25 1 98.69 58 VAL B C 1
ATOM 4361 O O . VAL B 1 58 ? 21.812 1.97 14.203 1 98.69 58 VAL B O 1
ATOM 4364 N N . LEU B 1 59 ? 22.141 1.712 12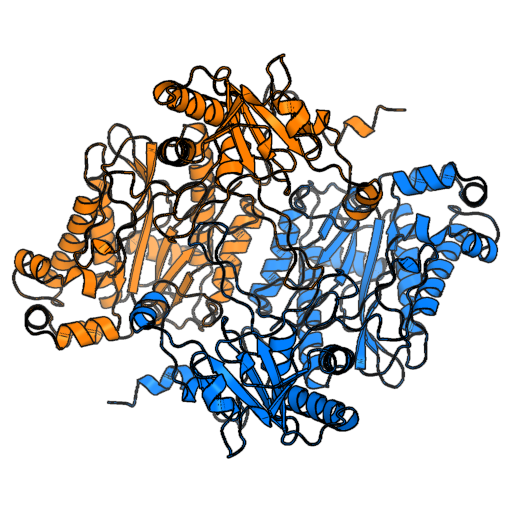.016 1 98.81 59 LEU B N 1
ATOM 4365 C CA . LEU B 1 59 ? 20.75 1.83 11.617 1 98.81 59 LEU B CA 1
ATOM 4366 C C . LEU B 1 59 ? 20.25 0.538 10.969 1 98.81 59 LEU B C 1
ATOM 4368 O O . LEU B 1 59 ? 21.016 -0.162 10.305 1 98.81 59 LEU B O 1
ATOM 4372 N N . GLN B 1 60 ? 19.031 0.239 11.211 1 98.69 60 GLN B N 1
ATOM 4373 C CA . GLN B 1 60 ? 18.391 -0.935 10.633 1 98.69 60 GLN B CA 1
ATOM 4374 C C . GLN B 1 60 ? 17.312 -0.533 9.625 1 98.69 60 GLN B C 1
ATOM 4376 O O . GLN B 1 60 ? 16.484 0.331 9.914 1 98.69 60 GLN B O 1
ATOM 4381 N N . SER B 1 61 ? 17.328 -1.122 8.445 1 98.25 61 SER B N 1
ATOM 4382 C CA . SER B 1 61 ? 16.344 -0.875 7.391 1 98.25 61 SER B CA 1
ATOM 4383 C C . SER B 1 61 ? 14.977 -1.424 7.766 1 98.25 61 SER B C 1
ATOM 4385 O O . SER B 1 61 ? 14.82 -2.055 8.812 1 98.25 61 SER B O 1
ATOM 4387 N N . GLY B 1 62 ? 13.984 -1.063 6.902 1 97.75 62 GLY B N 1
ATOM 4388 C CA . GLY B 1 62 ? 12.742 -1.81 6.996 1 97.75 62 GLY B CA 1
ATOM 4389 C C . GLY B 1 62 ? 12.898 -3.277 6.648 1 97.75 62 GLY B C 1
ATOM 4390 O O . GLY B 1 62 ? 13.898 -3.676 6.051 1 97.75 62 GLY B O 1
ATOM 4391 N N . ASP B 1 63 ? 11.898 -4.031 7.102 1 96.12 63 ASP B N 1
ATOM 4392 C CA . ASP B 1 63 ? 11.867 -5.457 6.797 1 96.12 63 ASP B CA 1
ATOM 4393 C C . ASP B 1 63 ? 10.828 -5.766 5.719 1 96.12 63 ASP B C 1
ATOM 4395 O O . ASP B 1 63 ? 9.773 -5.133 5.664 1 96.12 63 ASP B O 1
ATOM 4399 N N . SER B 1 64 ? 11.211 -6.691 4.895 1 93.12 64 SER B N 1
ATOM 4400 C CA . SER B 1 64 ? 10.195 -7.242 4.004 1 93.12 64 SER B CA 1
ATOM 4401 C C . SER B 1 64 ? 9.07 -7.91 4.785 1 93.12 64 SER B C 1
ATOM 4403 O O . SER B 1 64 ? 9.312 -8.523 5.828 1 93.12 64 SER B O 1
ATOM 4405 N N . GLY B 1 65 ? 7.867 -7.637 4.371 1 92.56 65 GLY B N 1
ATOM 4406 C CA . GLY B 1 65 ? 6.727 -8.234 5.051 1 92.56 65 GLY B CA 1
ATOM 4407 C C . GLY B 1 65 ? 5.664 -8.742 4.098 1 92.56 65 GLY B C 1
ATOM 4408 O O . GLY B 1 65 ? 5.688 -8.43 2.906 1 92.56 65 GLY B O 1
ATOM 4409 N N . THR B 1 66 ? 4.789 -9.617 4.625 1 95.75 66 THR B N 1
ATOM 4410 C CA . THR B 1 66 ? 3.658 -10.148 3.871 1 95.75 66 THR B CA 1
ATOM 4411 C C . THR B 1 66 ? 2.342 -9.82 4.57 1 95.75 66 THR B C 1
ATOM 4413 O O . THR B 1 66 ? 2.328 -9.492 5.758 1 95.75 66 THR B O 1
ATOM 4416 N N . ARG B 1 67 ? 1.298 -9.82 3.854 1 96.25 67 ARG B N 1
ATOM 4417 C CA . ARG B 1 67 ? -0.032 -9.508 4.371 1 96.25 67 ARG B CA 1
ATOM 4418 C C . ARG B 1 67 ? -0.531 -10.609 5.297 1 96.25 67 ARG B C 1
ATOM 4420 O O . ARG B 1 67 ? -0.846 -11.711 4.844 1 96.25 67 ARG B O 1
ATOM 4427 N N . TYR B 1 68 ? -0.577 -10.305 6.633 1 96.12 68 TYR B N 1
ATOM 4428 C CA . TYR B 1 68 ? -1.05 -11.242 7.645 1 96.12 68 TYR B CA 1
ATOM 4429 C C . TYR B 1 68 ? -0.324 -12.578 7.531 1 96.12 68 TYR B C 1
ATOM 4431 O O . TYR B 1 68 ? 0.907 -12.633 7.59 1 96.12 68 TYR B O 1
ATOM 4439 N N . ASP B 1 69 ? -1.055 -13.695 7.41 1 97.31 69 ASP B N 1
ATOM 4440 C CA . ASP B 1 69 ? -0.424 -15.008 7.395 1 97.31 69 ASP B CA 1
ATOM 4441 C C . ASP B 1 69 ? -0.152 -15.469 5.965 1 97.31 69 ASP B C 1
ATOM 4443 O O . ASP B 1 69 ? 0.337 -16.578 5.75 1 97.31 69 ASP B O 1
ATOM 4447 N N . THR B 1 70 ? -0.403 -14.641 4.969 1 97.25 70 THR B N 1
ATOM 4448 C CA . THR B 1 70 ? -0.266 -15.055 3.574 1 97.25 70 THR B CA 1
ATOM 4449 C C . THR B 1 70 ? 1.168 -14.852 3.092 1 97.25 70 THR B C 1
ATOM 4451 O O . THR B 1 70 ? 2.035 -14.438 3.859 1 97.25 70 THR B O 1
ATOM 4454 N N . ASP B 1 71 ? 1.404 -15.164 1.811 1 96.75 71 ASP B N 1
ATOM 4455 C CA . ASP B 1 71 ? 2.707 -14.945 1.192 1 96.75 71 ASP B CA 1
ATOM 4456 C C . ASP B 1 71 ? 2.668 -13.75 0.241 1 96.75 71 ASP B C 1
ATOM 4458 O O . ASP B 1 71 ? 3.547 -13.602 -0.61 1 96.75 71 ASP B O 1
ATOM 4462 N N . THR B 1 72 ? 1.601 -12.961 0.266 1 96.12 72 THR B N 1
ATOM 4463 C CA . THR B 1 72 ? 1.505 -11.758 -0.552 1 96.12 72 THR B CA 1
ATOM 4464 C C . THR B 1 72 ? 2.395 -10.648 0.008 1 96.12 72 THR B C 1
ATOM 4466 O O . THR B 1 72 ? 2.16 -10.156 1.114 1 96.12 72 THR B O 1
ATOM 4469 N N . ASP B 1 73 ? 3.316 -10.242 -0.768 1 94.44 73 ASP B N 1
ATOM 4470 C CA . ASP B 1 73 ? 4.238 -9.195 -0.334 1 94.44 73 ASP B CA 1
ATOM 4471 C C . ASP B 1 73 ? 3.537 -7.844 -0.244 1 94.44 73 ASP B C 1
ATOM 4473 O O . ASP B 1 73 ? 2.699 -7.516 -1.087 1 94.44 73 ASP B O 1
ATOM 4477 N N . LEU B 1 74 ? 3.91 -7.109 0.726 1 93.94 74 LEU B N 1
ATOM 4478 C CA . LEU B 1 74 ? 3.525 -5.703 0.78 1 93.94 74 LEU B CA 1
ATOM 4479 C C . LEU B 1 74 ? 4.453 -4.852 -0.084 1 93.94 74 LEU B C 1
ATOM 4481 O O . LEU B 1 74 ? 5.637 -5.164 -0.223 1 93.94 74 LEU B O 1
ATOM 4485 N N . LEU B 1 75 ? 3.879 -3.832 -0.668 1 94.56 75 LEU B N 1
ATOM 4486 C CA . LEU B 1 75 ? 4.742 -2.889 -1.368 1 94.56 75 LEU B CA 1
ATOM 4487 C C . LEU B 1 75 ? 5.723 -2.229 -0.403 1 94.56 75 LEU B C 1
ATOM 4489 O O . LEU B 1 75 ? 5.316 -1.465 0.475 1 94.56 75 LEU B O 1
ATOM 4493 N N . PHE B 1 76 ? 6.957 -2.559 -0.486 1 96.81 76 PHE B N 1
ATOM 4494 C CA . PHE B 1 76 ? 7.965 -2.164 0.489 1 96.81 76 PHE B CA 1
ATOM 4495 C C . PHE B 1 76 ? 8.273 -0.675 0.378 1 96.81 76 PHE B C 1
ATOM 4497 O O . PHE B 1 76 ? 8.438 -0.15 -0.725 1 96.81 76 PHE B O 1
ATOM 4504 N N . ARG B 1 77 ? 8.25 0.009 1.415 1 96.88 77 ARG B N 1
ATOM 4505 C CA . ARG B 1 77 ? 8.719 1.381 1.604 1 96.88 77 ARG B CA 1
ATOM 4506 C C . ARG B 1 77 ? 9.766 1.456 2.707 1 96.88 77 ARG B C 1
ATOM 4508 O O . ARG B 1 77 ? 9.508 1.075 3.85 1 96.88 77 ARG B O 1
ATOM 4515 N N . GLN B 1 78 ? 10.906 1.898 2.455 1 97.81 78 GLN B N 1
ATOM 4516 C CA . GLN B 1 78 ? 12.086 1.853 3.316 1 97.81 78 GLN B CA 1
ATOM 4517 C C . GLN B 1 78 ? 11.859 2.65 4.598 1 97.81 78 GLN B C 1
ATOM 4519 O O . GLN B 1 78 ? 11.055 3.58 4.625 1 97.81 78 GLN B O 1
ATOM 4524 N N . GLU B 1 79 ? 12.57 2.252 5.648 1 98.38 79 GLU B N 1
ATOM 4525 C CA . GLU B 1 79 ? 12.602 2.982 6.91 1 98.38 79 GLU B CA 1
ATOM 4526 C C . GLU B 1 79 ? 13.242 4.355 6.738 1 98.38 79 GLU B C 1
ATOM 4528 O O . GLU B 1 79 ? 14.273 4.488 6.078 1 98.38 79 GLU B O 1
ATOM 4533 N N . SER B 1 80 ? 12.688 5.359 7.297 1 98.56 80 SER B N 1
ATOM 4534 C CA . SER B 1 80 ? 12.969 6.75 6.949 1 98.56 80 SER B CA 1
ATOM 4535 C C . SER B 1 80 ? 14.383 7.145 7.355 1 98.56 80 SER B C 1
ATOM 4537 O O . SER B 1 80 ? 15.094 7.805 6.59 1 98.56 80 SER B O 1
ATOM 4539 N N . PHE B 1 81 ? 14.844 6.824 8.555 1 98.81 81 PHE B N 1
ATOM 4540 C CA . PHE B 1 81 ? 16.172 7.227 9.016 1 98.81 81 PHE B CA 1
ATOM 4541 C C . PHE B 1 81 ? 17.25 6.473 8.266 1 98.81 81 PHE B C 1
ATOM 4543 O O . PHE B 1 81 ? 18.281 7.043 7.918 1 98.81 81 PHE B O 1
ATOM 4550 N N . PHE B 1 82 ? 17 5.184 8.07 1 98.81 82 PHE B N 1
ATOM 4551 C CA . PHE B 1 82 ? 17.922 4.383 7.277 1 98.81 82 PHE B CA 1
ATOM 4552 C C . PHE B 1 82 ? 18.047 4.93 5.859 1 98.81 82 PHE B C 1
ATOM 4554 O O . PHE B 1 82 ? 19.141 5.066 5.328 1 98.81 82 PHE B O 1
ATOM 4561 N N . HIS B 1 83 ? 16.906 5.238 5.25 1 98.75 83 HIS B N 1
ATOM 4562 C CA . HIS B 1 83 ? 16.922 5.82 3.91 1 98.75 83 HIS B CA 1
ATOM 4563 C C . HIS B 1 83 ? 17.688 7.137 3.885 1 98.75 83 HIS B C 1
ATOM 4565 O O . HIS B 1 83 ? 18.453 7.391 2.959 1 98.75 83 HIS B O 1
ATOM 4571 N N . TRP B 1 84 ? 17.422 7.953 4.848 1 98.88 84 TRP B N 1
ATOM 4572 C CA . TRP B 1 84 ? 18.078 9.258 4.91 1 98.88 84 TRP B CA 1
ATOM 4573 C C . TRP B 1 84 ? 19.594 9.109 4.867 1 98.88 84 TRP B C 1
ATOM 4575 O O . TRP B 1 84 ? 20.281 9.906 4.23 1 98.88 84 TRP B O 1
ATOM 4585 N N . ALA B 1 85 ? 20.078 8.102 5.457 1 98.81 85 ALA B N 1
ATOM 4586 C CA . ALA B 1 85 ? 21.531 7.938 5.609 1 98.81 85 ALA B CA 1
ATOM 4587 C C . ALA B 1 85 ? 22.125 7.18 4.426 1 98.81 85 ALA B C 1
ATOM 4589 O O . ALA B 1 85 ? 23.281 7.41 4.051 1 98.81 85 ALA B O 1
ATOM 4590 N N . PHE B 1 86 ? 21.281 6.258 3.791 1 98.81 86 PHE B N 1
ATOM 4591 C CA . PHE B 1 86 ? 21.969 5.324 2.908 1 98.81 86 PHE B CA 1
ATOM 4592 C C . PHE B 1 86 ? 21.281 5.27 1.544 1 98.81 86 PHE B C 1
ATOM 4594 O O . PHE B 1 86 ? 21.875 4.805 0.568 1 98.81 86 PHE B O 1
ATOM 4601 N N . GLY B 1 87 ? 19.969 5.578 1.413 1 98.44 87 GLY B N 1
ATOM 4602 C CA . GLY B 1 87 ? 19.25 5.617 0.147 1 98.44 87 GLY B CA 1
ATOM 4603 C C . GLY B 1 87 ? 19 4.242 -0.439 1 98.44 87 GLY B C 1
ATOM 4604 O O . GLY B 1 87 ? 18.656 4.117 -1.619 1 98.44 87 GLY B O 1
ATOM 4605 N N . VAL B 1 88 ? 19.156 3.193 0.363 1 98.38 88 VAL B N 1
ATOM 4606 C CA . VAL B 1 88 ? 19.078 1.81 -0.092 1 98.38 88 VAL B CA 1
ATOM 4607 C C . VAL B 1 88 ? 17.609 1.433 -0.318 1 98.38 88 VAL B C 1
ATOM 4609 O O . VAL B 1 88 ? 16.75 1.717 0.521 1 98.38 88 VAL B O 1
ATOM 4612 N N . LEU B 1 89 ? 17.312 0.761 -1.413 1 96.25 89 LEU B N 1
ATOM 4613 C CA . LEU B 1 89 ? 15.953 0.393 -1.778 1 96.25 89 LEU B CA 1
ATOM 4614 C C . LEU B 1 89 ? 15.57 -0.955 -1.174 1 96.25 89 LEU B C 1
ATOM 4616 O O . LEU B 1 89 ? 14.398 -1.198 -0.878 1 96.25 89 LEU B O 1
ATOM 4620 N N . GLU B 1 90 ? 16.578 -1.833 -1.052 1 97.06 90 GLU B N 1
ATOM 4621 C CA . GLU B 1 90 ? 16.344 -3.205 -0.618 1 97.06 90 GLU B CA 1
ATOM 4622 C C . GLU B 1 90 ? 15.969 -3.258 0.86 1 97.06 90 GLU B C 1
ATOM 4624 O O . GLU B 1 90 ? 16.5 -2.5 1.67 1 97.06 90 GLU B O 1
ATOM 4629 N N . PRO B 1 91 ? 15.102 -4.125 1.258 1 97.56 91 PRO B N 1
ATOM 4630 C CA . PRO B 1 91 ? 14.797 -4.359 2.67 1 97.56 91 PRO B CA 1
ATOM 4631 C C . PRO B 1 91 ? 15.836 -5.234 3.361 1 97.56 91 PRO B C 1
ATOM 4633 O O . PRO B 1 91 ? 16.75 -5.742 2.709 1 97.56 91 PRO B O 1
ATOM 4636 N N . ASP B 1 92 ? 15.711 -5.375 4.719 1 97.94 92 ASP B N 1
ATOM 4637 C CA . ASP B 1 92 ? 16.422 -6.348 5.543 1 97.94 92 ASP B CA 1
ATOM 4638 C C . ASP B 1 92 ? 17.922 -6.047 5.578 1 97.94 92 ASP B C 1
ATOM 4640 O O . ASP B 1 92 ? 18.734 -6.965 5.562 1 97.94 92 ASP B O 1
ATOM 4644 N N . CYS B 1 93 ? 18.266 -4.789 5.484 1 98.62 93 CYS B N 1
ATOM 4645 C CA . CYS B 1 93 ? 19.656 -4.348 5.531 1 98.62 93 CYS B CA 1
ATOM 4646 C C . CYS B 1 93 ? 19.969 -3.672 6.863 1 98.62 93 CYS B C 1
ATOM 4648 O O . CYS B 1 93 ? 19.078 -3.453 7.68 1 98.62 93 CYS B O 1
ATOM 4650 N N . PHE B 1 94 ? 21.266 -3.428 7.086 1 98.81 94 PHE B N 1
ATOM 4651 C CA . PHE B 1 94 ? 21.781 -2.559 8.133 1 98.81 94 PHE B CA 1
ATOM 4652 C C . PHE B 1 94 ? 22.797 -1.579 7.57 1 98.81 94 PHE B C 1
ATOM 4654 O O . PHE B 1 94 ? 23.375 -1.817 6.504 1 98.81 94 PHE B O 1
ATOM 4661 N N . GLY B 1 95 ? 22.969 -0.521 8.164 1 98.69 95 GLY B N 1
ATOM 4662 C CA . GLY B 1 95 ? 24 0.452 7.832 1 98.69 95 GLY B CA 1
ATOM 4663 C C . GLY B 1 95 ? 24.766 0.927 9.047 1 98.69 95 GLY B C 1
ATOM 4664 O O . GLY B 1 95 ? 24.203 1.126 10.117 1 98.69 95 GLY B O 1
ATOM 4665 N N . ALA B 1 96 ? 26.031 1.03 8.922 1 98.38 96 ALA B N 1
ATOM 4666 C CA . ALA B 1 96 ? 26.906 1.56 9.969 1 98.38 96 ALA B CA 1
ATOM 4667 C C . ALA B 1 96 ? 27.672 2.785 9.477 1 98.38 96 ALA B C 1
ATOM 4669 O O . ALA B 1 96 ? 28.078 2.844 8.312 1 98.38 96 ALA B O 1
ATOM 4670 N N . ILE B 1 97 ? 27.859 3.715 10.328 1 98.38 97 ILE B N 1
ATOM 4671 C CA . ILE B 1 97 ? 28.625 4.922 10.023 1 98.38 97 ILE B CA 1
ATOM 4672 C C . ILE B 1 97 ? 29.688 5.137 11.094 1 98.38 97 ILE B C 1
ATOM 4674 O O . ILE B 1 97 ? 29.359 5.32 12.273 1 98.38 97 ILE B O 1
ATOM 4678 N N . ASP B 1 98 ? 30.938 5.141 10.734 1 95.88 98 ASP B N 1
ATOM 4679 C CA . ASP B 1 98 ? 32.031 5.5 11.641 1 95.88 98 ASP B CA 1
ATOM 4680 C C . ASP B 1 98 ? 32.031 7 11.938 1 95.88 98 ASP B C 1
ATOM 4682 O O . ASP B 1 98 ? 32.312 7.809 11.047 1 95.88 98 ASP B O 1
ATOM 4686 N N . VAL B 1 99 ? 31.828 7.363 13.164 1 96.88 99 VAL B N 1
ATOM 4687 C CA . VAL B 1 99 ? 31.609 8.766 13.516 1 96.88 99 VAL B CA 1
ATOM 4688 C C . VAL B 1 99 ? 32.906 9.555 13.289 1 96.88 99 VAL B C 1
ATOM 4690 O O . VAL B 1 99 ? 32.844 10.719 12.875 1 96.88 99 VAL B O 1
ATOM 4693 N N . ALA B 1 100 ? 34 8.984 13.508 1 93.19 100 ALA B N 1
ATOM 4694 C CA . ALA B 1 100 ? 35.281 9.688 13.391 1 93.19 100 ALA B CA 1
ATOM 4695 C C . ALA B 1 100 ? 35.594 10 11.938 1 93.19 100 ALA B C 1
ATOM 4697 O O . ALA B 1 100 ? 36.125 11.078 11.625 1 93.19 100 ALA B O 1
ATOM 4698 N N . THR B 1 101 ? 35.25 9.117 11.023 1 92.62 101 THR B N 1
ATOM 4699 C CA . THR B 1 101 ? 35.719 9.258 9.648 1 92.62 101 THR B CA 1
ATOM 4700 C C . THR B 1 101 ? 34.562 9.617 8.719 1 92.62 101 THR B C 1
ATOM 4702 O O . THR B 1 101 ? 34.781 10.117 7.609 1 92.62 101 THR B O 1
ATOM 4705 N N . GLY B 1 102 ? 33.344 9.258 9.117 1 94.69 102 GLY B N 1
ATOM 4706 C CA . GLY B 1 102 ? 32.188 9.469 8.266 1 94.69 102 GLY B CA 1
ATOM 4707 C C . GLY B 1 102 ? 31.953 8.336 7.277 1 94.69 102 GLY B C 1
ATOM 4708 O O . GLY B 1 102 ? 30.984 8.352 6.512 1 94.69 102 GLY B O 1
ATOM 4709 N N . LYS B 1 103 ? 32.812 7.27 7.348 1 95.38 103 LYS B N 1
ATOM 4710 C CA . LYS B 1 103 ? 32.719 6.156 6.406 1 95.38 103 LYS B CA 1
ATOM 4711 C C . LYS B 1 103 ? 31.484 5.312 6.672 1 95.38 103 LYS B C 1
ATOM 4713 O O . LYS B 1 103 ? 31.172 5.012 7.824 1 95.38 103 LYS B O 1
ATOM 4718 N N . GLY B 1 104 ? 30.75 4.984 5.543 1 97.75 104 GLY B N 1
ATOM 4719 C CA . GLY B 1 104 ? 29.531 4.18 5.629 1 97.75 104 GLY B CA 1
ATOM 4720 C C . GLY B 1 104 ? 29.75 2.742 5.188 1 97.75 104 GLY B C 1
ATOM 4721 O O . GLY B 1 104 ? 30.422 2.486 4.184 1 97.75 104 GLY B O 1
ATOM 4722 N N . THR B 1 105 ? 29.266 1.812 5.969 1 98.25 105 THR B N 1
ATOM 4723 C CA . THR B 1 105 ? 29.234 0.39 5.648 1 98.25 105 THR B CA 1
ATOM 4724 C C . THR B 1 105 ? 27.797 -0.116 5.555 1 98.25 105 THR B C 1
ATOM 4726 O O . THR B 1 105 ? 26.984 0.134 6.449 1 98.25 105 THR B O 1
ATOM 4729 N N . LEU B 1 106 ? 27.484 -0.785 4.449 1 98.81 106 LEU B N 1
ATOM 4730 C CA . LEU B 1 106 ? 26.188 -1.399 4.246 1 98.81 106 LEU B CA 1
ATOM 4731 C C . LEU B 1 106 ? 26.234 -2.9 4.504 1 98.81 106 LEU B C 1
ATOM 4733 O O . LEU B 1 106 ? 27.203 -3.566 4.105 1 98.81 106 LEU B O 1
ATOM 4737 N N . PHE B 1 107 ? 25.297 -3.416 5.246 1 98.81 107 PHE B N 1
ATOM 4738 C CA . PHE B 1 107 ? 25.125 -4.852 5.422 1 98.81 107 PHE B CA 1
ATOM 4739 C C . PHE B 1 107 ? 23.859 -5.336 4.707 1 98.81 107 PHE B C 1
ATOM 4741 O O . PHE B 1 107 ? 22.766 -4.883 5.008 1 98.81 107 PHE B O 1
ATOM 4748 N N . VAL B 1 108 ? 24.016 -6.242 3.766 1 98.56 108 VAL B N 1
ATOM 4749 C CA . VAL B 1 108 ? 22.906 -6.766 2.982 1 98.56 108 VAL B CA 1
ATOM 4750 C C . VAL B 1 108 ? 22.672 -8.227 3.344 1 98.56 108 VAL B C 1
ATOM 4752 O O . VAL B 1 108 ? 23.578 -8.914 3.824 1 98.56 108 VAL B O 1
ATOM 4755 N N . PRO B 1 109 ? 21.453 -8.727 3.203 1 97.56 109 PRO B N 1
ATOM 4756 C CA . PRO B 1 109 ? 21.188 -10.125 3.539 1 97.56 109 PRO B CA 1
ATOM 4757 C C . PRO B 1 109 ? 21.906 -11.102 2.605 1 97.56 109 PRO B C 1
ATOM 4759 O O . PRO B 1 109 ? 22.031 -10.836 1.407 1 97.56 109 PRO B O 1
ATOM 4762 N N . ARG B 1 110 ? 22.359 -12.164 3.201 1 97 110 ARG B N 1
ATOM 4763 C CA . ARG B 1 110 ? 22.844 -13.281 2.398 1 97 110 ARG B CA 1
ATOM 4764 C C . ARG B 1 110 ? 21.672 -14.07 1.803 1 97 110 ARG B C 1
ATOM 4766 O O . ARG B 1 110 ? 20.953 -14.758 2.525 1 97 110 ARG B O 1
ATOM 4773 N N . LEU B 1 111 ? 21.516 -13.992 0.51 1 95.69 111 LEU B N 1
ATOM 4774 C CA . LEU B 1 111 ? 20.375 -14.602 -0.155 1 95.69 111 LEU B CA 1
ATOM 4775 C C . LEU B 1 111 ? 20.734 -15.984 -0.694 1 95.69 111 LEU B C 1
ATOM 4777 O O . LEU B 1 111 ? 21.859 -16.219 -1.127 1 95.69 111 LEU B O 1
ATOM 4781 N N . PRO B 1 112 ? 19.828 -16.891 -0.689 1 95.06 112 PRO B N 1
ATOM 4782 C CA . PRO B 1 112 ? 20.062 -18.219 -1.237 1 95.06 112 PRO B CA 1
ATOM 4783 C C . PRO B 1 112 ? 20.172 -18.234 -2.762 1 95.06 112 PRO B C 1
ATOM 4785 O O . PRO B 1 112 ? 19.703 -17.297 -3.418 1 95.06 112 PRO B O 1
ATOM 4788 N N . GLU B 1 113 ? 20.719 -19.25 -3.268 1 92.62 113 GLU B N 1
ATOM 4789 C CA . GLU B 1 113 ? 20.875 -19.391 -4.711 1 92.62 113 GLU B CA 1
ATOM 4790 C C . GLU B 1 113 ? 19.531 -19.375 -5.422 1 92.62 113 GLU B C 1
ATOM 4792 O O . GLU B 1 113 ? 19.406 -18.891 -6.547 1 92.62 113 GLU B O 1
ATOM 4797 N N . SER B 1 114 ? 18.5 -19.859 -4.77 1 91.81 114 SER B N 1
ATOM 4798 C CA . SER B 1 114 ? 17.172 -19.906 -5.363 1 91.81 114 SER B CA 1
ATOM 4799 C C . SER B 1 114 ? 16.625 -18.5 -5.633 1 91.81 114 SER B C 1
ATOM 4801 O O . SER B 1 114 ? 15.711 -18.328 -6.434 1 91.81 114 SER B O 1
ATOM 4803 N N . TYR B 1 115 ? 17.188 -17.562 -4.906 1 93.38 115 TYR B N 1
ATOM 4804 C CA . TYR B 1 115 ? 16.781 -16.172 -5.121 1 93.38 115 TYR B CA 1
ATOM 4805 C C . TYR B 1 115 ? 16.969 -15.766 -6.578 1 93.38 115 TYR B C 1
ATOM 4807 O O . TYR B 1 115 ? 16.172 -15.008 -7.129 1 93.38 115 TYR B O 1
ATOM 4815 N N . ALA B 1 116 ? 17.938 -16.266 -7.223 1 92.69 116 ALA B N 1
ATOM 4816 C CA . ALA B 1 116 ? 18.266 -15.906 -8.602 1 92.69 116 ALA B CA 1
ATOM 4817 C C . ALA B 1 116 ? 17.172 -16.375 -9.562 1 92.69 116 ALA B C 1
ATOM 4819 O O . ALA B 1 116 ? 16.953 -15.766 -10.609 1 92.69 116 ALA B O 1
ATOM 4820 N N . VAL B 1 117 ? 16.484 -17.406 -9.203 1 91.38 117 VAL B N 1
ATOM 4821 C CA . VAL B 1 117 ? 15.414 -17.953 -10.023 1 91.38 117 VAL B CA 1
ATOM 4822 C C . VAL B 1 117 ? 14.125 -17.156 -9.805 1 91.38 117 VAL B C 1
ATOM 4824 O O . VAL B 1 117 ? 13.5 -16.703 -10.766 1 91.38 117 VAL B O 1
ATOM 4827 N N . TRP B 1 118 ? 13.82 -16.906 -8.578 1 93.56 118 TRP B N 1
ATOM 4828 C CA . TRP B 1 118 ? 12.5 -16.406 -8.219 1 93.56 118 TRP B CA 1
ATOM 4829 C C . TRP B 1 118 ? 12.477 -14.883 -8.242 1 93.56 118 TRP B C 1
ATOM 4831 O O . TRP B 1 118 ? 11.5 -14.281 -8.703 1 93.56 118 TRP B O 1
ATOM 4841 N N . MET B 1 119 ? 13.617 -14.258 -7.797 1 93.94 119 MET B N 1
ATOM 4842 C CA . MET B 1 119 ? 13.578 -12.828 -7.512 1 93.94 119 MET B CA 1
ATOM 4843 C C . MET B 1 119 ? 14.5 -12.055 -8.445 1 93.94 119 MET B C 1
ATOM 4845 O O . MET B 1 119 ? 14.453 -10.828 -8.492 1 93.94 119 MET B O 1
ATOM 4849 N N . GLY B 1 120 ? 15.336 -12.773 -9.164 1 91.94 120 GLY B N 1
ATOM 4850 C CA . GLY B 1 120 ? 16.219 -12.109 -10.109 1 91.94 120 GLY B CA 1
ATOM 4851 C C . GLY B 1 120 ? 17.672 -12.219 -9.742 1 91.94 120 GLY B C 1
ATOM 4852 O O . GLY B 1 120 ? 18.062 -13.078 -8.945 1 91.94 120 GLY B O 1
ATOM 4853 N N . LYS B 1 121 ? 18.469 -11.383 -10.297 1 89.5 121 LYS B N 1
ATOM 4854 C CA . LYS B 1 121 ? 19.922 -11.422 -10.203 1 89.5 121 LYS B CA 1
ATOM 4855 C C . LYS B 1 121 ? 20.391 -11.328 -8.75 1 89.5 121 LYS B C 1
ATOM 4857 O O . LYS B 1 121 ? 19.844 -10.547 -7.973 1 89.5 121 LYS B O 1
ATOM 4862 N N . LEU B 1 122 ? 21.297 -12.18 -8.383 1 93.75 122 LEU B N 1
ATOM 4863 C CA . LEU B 1 122 ? 22.016 -12.047 -7.117 1 93.75 122 LEU B CA 1
ATOM 4864 C C . LEU B 1 122 ? 23.141 -11.023 -7.23 1 93.75 122 LEU B C 1
ATOM 4866 O O . LEU B 1 122 ? 24.219 -11.328 -7.746 1 93.75 122 LEU B O 1
ATOM 4870 N N . TRP B 1 123 ? 22.953 -9.922 -6.711 1 94.81 123 TRP B N 1
ATOM 4871 C CA . TRP B 1 123 ? 23.953 -8.859 -6.762 1 94.81 123 TRP B CA 1
ATOM 4872 C C . TRP B 1 123 ? 25.109 -9.164 -5.82 1 94.81 123 TRP B C 1
ATOM 4874 O O . TRP B 1 123 ? 24.906 -9.672 -4.715 1 94.81 123 TRP B O 1
ATOM 4884 N N . THR B 1 124 ? 26.281 -8.891 -6.27 1 96.88 124 THR B N 1
ATOM 4885 C CA . THR B 1 124 ? 27.469 -9.078 -5.441 1 96.88 124 THR B CA 1
ATOM 4886 C C . THR B 1 124 ? 27.641 -7.926 -4.453 1 96.88 124 THR B C 1
ATOM 4888 O O . THR B 1 124 ? 26.984 -6.887 -4.594 1 96.88 124 THR B O 1
ATOM 4891 N N . LEU B 1 125 ? 28.453 -8.172 -3.475 1 98.38 125 LEU B N 1
ATOM 4892 C CA . LEU B 1 125 ? 28.766 -7.098 -2.537 1 98.38 125 LEU B CA 1
ATOM 4893 C C . LEU B 1 125 ? 29.344 -5.891 -3.264 1 98.38 125 LEU B C 1
ATOM 4895 O O . LEU B 1 125 ? 29.031 -4.746 -2.916 1 98.38 125 LEU B O 1
ATOM 4899 N N . GLU B 1 126 ? 30.172 -6.102 -4.27 1 98 126 GLU B N 1
ATOM 4900 C CA . GLU B 1 126 ? 30.75 -5.02 -5.059 1 98 126 GLU B CA 1
ATOM 4901 C C . GLU B 1 126 ? 29.688 -4.266 -5.836 1 98 126 GLU B C 1
ATOM 4903 O O . GLU B 1 126 ? 29.781 -3.051 -6.02 1 98 126 GLU B O 1
ATOM 4908 N N . ASP B 1 127 ? 28.703 -4.996 -6.324 1 96.75 127 ASP B N 1
ATOM 4909 C CA . ASP B 1 127 ? 27.578 -4.348 -6.996 1 96.75 127 ASP B CA 1
ATOM 4910 C C . ASP B 1 127 ? 26.875 -3.357 -6.066 1 96.75 127 ASP B C 1
ATOM 4912 O O . ASP B 1 127 ? 26.594 -2.227 -6.465 1 96.75 127 ASP B O 1
ATOM 4916 N N . PHE B 1 128 ? 26.594 -3.764 -4.852 1 97.88 128 PHE B N 1
ATOM 4917 C CA . PHE B 1 128 ? 25.922 -2.908 -3.875 1 97.88 128 PHE B CA 1
ATOM 4918 C C . PHE B 1 128 ? 26.797 -1.706 -3.527 1 97.88 128 PHE B C 1
ATOM 4920 O O . PHE B 1 128 ? 26.297 -0.59 -3.383 1 97.88 128 PHE B O 1
ATOM 4927 N N . LYS B 1 129 ? 28.094 -1.998 -3.314 1 98.19 129 LYS B N 1
ATOM 4928 C CA . LYS B 1 129 ? 29.031 -0.926 -3.004 1 98.19 129 LYS B CA 1
ATOM 4929 C C . LYS B 1 129 ? 28.984 0.169 -4.066 1 98.19 129 LYS B C 1
ATOM 4931 O O . LYS B 1 129 ? 28.922 1.356 -3.74 1 98.19 129 LYS B O 1
ATOM 4936 N N . THR B 1 130 ? 28.984 -0.246 -5.312 1 97.12 130 THR B N 1
ATOM 4937 C CA . THR B 1 130 ? 28.953 0.69 -6.43 1 97.12 130 THR B CA 1
ATOM 4938 C C . THR B 1 130 ? 27.609 1.383 -6.523 1 97.12 130 THR B C 1
ATOM 4940 O O . THR B 1 130 ? 27.531 2.604 -6.676 1 97.12 130 THR B O 1
ATOM 4943 N N . ARG B 1 131 ? 26.562 0.653 -6.383 1 96 131 ARG B N 1
ATOM 4944 C CA . ARG B 1 131 ? 25.203 1.146 -6.535 1 96 131 ARG B CA 1
ATOM 4945 C C . ARG B 1 131 ? 24.891 2.23 -5.508 1 96 131 ARG B C 1
ATOM 4947 O O . ARG B 1 131 ? 24.219 3.217 -5.824 1 96 131 ARG B O 1
ATOM 4954 N N . TYR B 1 132 ? 25.375 2.09 -4.266 1 98 132 TYR B N 1
ATOM 4955 C CA . TYR B 1 132 ? 24.969 2.988 -3.193 1 98 132 TYR B CA 1
ATOM 4956 C C . TYR B 1 132 ? 26.141 3.859 -2.736 1 98 132 TYR B C 1
ATOM 4958 O O . TYR B 1 132 ? 26 4.637 -1.788 1 98 132 TYR B O 1
ATOM 4966 N N . ALA B 1 133 ? 27.297 3.754 -3.416 1 97.5 133 ALA B N 1
ATOM 4967 C CA . ALA B 1 133 ? 28.453 4.598 -3.186 1 97.5 133 ALA B CA 1
ATOM 4968 C C . ALA B 1 133 ? 28.844 4.609 -1.708 1 97.5 133 ALA B C 1
ATOM 4970 O O . ALA B 1 133 ? 29 5.676 -1.111 1 97.5 133 ALA B O 1
ATOM 4971 N N . VAL B 1 134 ? 28.922 3.436 -1.108 1 98.19 134 VAL B N 1
ATOM 4972 C CA . VAL B 1 134 ? 29.406 3.295 0.265 1 98.19 134 VAL B CA 1
ATOM 4973 C C . VAL B 1 134 ? 30.828 2.744 0.268 1 98.19 134 VAL B C 1
ATOM 4975 O O . VAL B 1 134 ? 31.312 2.279 -0.762 1 98.19 134 VAL B O 1
ATOM 4978 N N . GLU B 1 135 ? 31.469 2.82 1.361 1 97.69 135 GLU B N 1
ATOM 4979 C CA . GLU B 1 135 ? 32.906 2.473 1.428 1 97.69 135 GLU B CA 1
ATOM 4980 C C . GLU B 1 135 ? 33.094 0.962 1.535 1 97.69 135 GLU B C 1
ATOM 4982 O O . GLU B 1 135 ? 34.094 0.424 1.059 1 97.69 135 GLU B O 1
ATOM 4987 N N . ALA B 1 136 ? 32.125 0.272 2.168 1 97.88 136 ALA B N 1
ATOM 4988 C CA . ALA B 1 136 ? 32.188 -1.18 2.307 1 97.88 136 ALA B CA 1
ATOM 4989 C C . ALA B 1 136 ? 30.812 -1.801 2.348 1 97.88 136 ALA B C 1
ATOM 4991 O O . ALA B 1 136 ? 29.844 -1.145 2.736 1 97.88 136 ALA B O 1
ATOM 4992 N N . VAL B 1 137 ? 30.703 -3.035 1.917 1 98.69 137 VAL B N 1
ATOM 4993 C CA . VAL B 1 137 ? 29.484 -3.822 1.998 1 98.69 137 VAL B CA 1
ATOM 4994 C C . VAL B 1 137 ? 29.797 -5.227 2.51 1 98.69 137 VAL B C 1
ATOM 4996 O O . VAL B 1 137 ? 30.766 -5.848 2.068 1 98.69 137 VAL B O 1
ATOM 4999 N N . HIS B 1 138 ? 29.078 -5.699 3.504 1 98.38 138 HIS B N 1
ATOM 5000 C CA . HIS B 1 138 ? 29.156 -7.047 4.055 1 98.38 138 HIS B CA 1
ATOM 5001 C C . HIS B 1 138 ? 27.766 -7.656 4.227 1 98.38 138 HIS B C 1
ATOM 5003 O O . HIS B 1 138 ? 26.766 -7.035 3.881 1 98.38 138 HIS B O 1
ATOM 5009 N N . TYR B 1 139 ? 27.734 -8.891 4.656 1 98.44 139 TYR B N 1
ATOM 5010 C CA . TYR B 1 139 ? 26.453 -9.562 4.879 1 98.44 139 TYR B CA 1
ATOM 5011 C C . TYR B 1 139 ? 25.953 -9.305 6.293 1 98.44 139 TYR B C 1
ATOM 5013 O O . TYR B 1 139 ? 26.734 -9.148 7.227 1 98.44 139 TYR B O 1
ATOM 5021 N N . THR B 1 140 ? 24.656 -9.32 6.465 1 98.19 140 THR B N 1
ATOM 5022 C CA . THR B 1 140 ? 24 -8.992 7.73 1 98.19 140 THR B CA 1
ATOM 5023 C C . THR B 1 140 ? 24.375 -10.016 8.805 1 98.19 140 THR B C 1
ATOM 5025 O O . THR B 1 140 ? 24.359 -9.703 10 1 98.19 140 THR B O 1
ATOM 5028 N N . ASP B 1 141 ? 24.703 -11.242 8.445 1 97.5 141 ASP B N 1
ATOM 5029 C CA . ASP B 1 141 ? 25.047 -12.25 9.438 1 97.5 141 ASP B CA 1
ATOM 5030 C C . ASP B 1 141 ? 26.5 -12.086 9.898 1 97.5 141 ASP B C 1
ATOM 5032 O O . ASP B 1 141 ? 26.984 -12.867 10.719 1 97.5 141 ASP B O 1
ATOM 5036 N N . GLU B 1 142 ? 27.172 -11 9.398 1 95.94 142 GLU B N 1
ATOM 5037 C CA . GLU B 1 142 ? 28.578 -10.75 9.742 1 95.94 142 GLU B CA 1
ATOM 5038 C C . GLU B 1 142 ? 28.734 -9.391 10.406 1 95.94 142 GLU B C 1
ATOM 5040 O O . GLU B 1 142 ? 29.844 -8.852 10.469 1 95.94 142 GLU B O 1
ATOM 5045 N N . ILE B 1 143 ? 27.75 -8.758 10.836 1 96.69 143 ILE B N 1
ATOM 5046 C CA . ILE B 1 143 ? 27.781 -7.383 11.328 1 96.69 143 ILE B CA 1
ATOM 5047 C C . ILE B 1 143 ? 28.766 -7.285 12.5 1 96.69 143 ILE B C 1
ATOM 5049 O O . ILE B 1 143 ? 29.656 -6.426 12.5 1 96.69 143 ILE B O 1
ATOM 5053 N N . ALA B 1 144 ? 28.641 -8.172 13.547 1 95 144 ALA B N 1
ATOM 5054 C CA . ALA B 1 144 ? 29.469 -8.094 14.75 1 95 144 ALA B CA 1
ATOM 5055 C C . ALA B 1 144 ? 30.953 -8.219 14.398 1 95 144 ALA B C 1
ATOM 5057 O O . ALA B 1 144 ? 31.781 -7.5 14.953 1 95 144 ALA B O 1
ATOM 5058 N N . GLU B 1 145 ? 31.234 -9.062 13.484 1 93.06 145 GLU B N 1
ATOM 5059 C CA . GLU B 1 145 ? 32.625 -9.312 13.07 1 93.06 145 GLU B CA 1
ATOM 5060 C C . GLU B 1 145 ? 33.219 -8.094 12.391 1 93.06 145 GLU B C 1
ATOM 5062 O O . GLU B 1 145 ? 34.375 -7.742 12.656 1 93.06 145 GLU B O 1
ATOM 5067 N N . HIS B 1 146 ? 32.469 -7.43 11.578 1 93.44 146 HIS B N 1
ATOM 5068 C CA . HIS B 1 146 ? 33 -6.371 10.742 1 93.44 146 HIS B CA 1
ATOM 5069 C C . HIS B 1 146 ? 32.969 -5.023 11.453 1 93.44 146 HIS B C 1
ATOM 5071 O O . HIS B 1 146 ? 33.625 -4.074 11.039 1 93.44 146 HIS B O 1
ATOM 5077 N N . LEU B 1 147 ? 32.188 -4.914 12.461 1 92.25 147 LEU B N 1
ATOM 5078 C CA . LEU B 1 147 ? 32.219 -3.709 13.281 1 92.25 147 LEU B CA 1
ATOM 5079 C C . LEU B 1 147 ? 33.406 -3.729 14.227 1 92.25 147 LEU B C 1
ATOM 5081 O O . LEU B 1 147 ? 33.906 -2.674 14.656 1 92.25 147 LEU B O 1
ATOM 5085 N N . SER B 1 148 ? 33.875 -4.895 14.664 1 81.94 148 SER B N 1
ATOM 5086 C CA . SER B 1 148 ? 34.969 -5.062 15.602 1 81.94 148 SER B CA 1
ATOM 5087 C C . SER B 1 148 ? 36.312 -5.012 14.883 1 81.94 148 SER B C 1
ATOM 5089 O O . SER B 1 148 ? 37.375 -5.051 15.516 1 81.94 148 SER B O 1
ATOM 5091 N N . VAL B 1 149 ? 36.281 -4.703 13.57 1 63.75 149 VAL B N 1
ATOM 5092 C CA . VAL B 1 149 ? 37.469 -4.848 12.75 1 63.75 149 VAL B CA 1
ATOM 5093 C C . VAL B 1 149 ? 38.281 -3.564 12.805 1 63.75 149 VAL B C 1
ATOM 5095 O O . VAL B 1 149 ? 37.781 -2.516 13.219 1 63.75 149 VAL B O 1
ATOM 5098 N N . ASP B 1 150 ? 39.406 -3.328 12.82 1 60.25 150 ASP B N 1
ATOM 5099 C CA . ASP B 1 150 ? 40.5 -2.35 12.844 1 60.25 150 ASP B CA 1
ATOM 5100 C C . ASP B 1 150 ? 41.25 -2.408 14.164 1 60.25 150 ASP B C 1
ATOM 5102 O O . ASP B 1 150 ? 41.719 -1.38 14.664 1 60.25 150 ASP B O 1
ATOM 5106 N N . GLY B 1 151 ? 41.156 -3.555 14.734 1 64.5 151 GLY B N 1
ATOM 5107 C CA . GLY B 1 151 ? 42.031 -3.812 15.836 1 64.5 151 GLY B CA 1
ATOM 5108 C C . GLY B 1 151 ? 41.438 -3.488 17.188 1 64.5 151 GLY B C 1
ATOM 5109 O O . GLY B 1 151 ? 42.062 -3.736 18.234 1 64.5 151 GLY B O 1
ATOM 5110 N N . LYS B 1 152 ? 40.281 -2.916 17.156 1 75.06 152 LYS B N 1
ATOM 5111 C CA . LYS B 1 152 ? 39.719 -2.629 18.469 1 75.06 152 LYS B CA 1
ATOM 5112 C C . LYS B 1 152 ? 38.719 -3.713 18.875 1 75.06 152 LYS B C 1
ATOM 5114 O O . LYS B 1 152 ? 37.969 -4.223 18.031 1 75.06 152 LYS B O 1
ATOM 5119 N N . PRO B 1 153 ? 38.875 -4.043 20.141 1 82.19 153 PRO B N 1
ATOM 5120 C CA . PRO B 1 153 ? 37.875 -5 20.609 1 82.19 153 PRO B CA 1
ATOM 5121 C C . PRO B 1 153 ? 36.469 -4.418 20.641 1 82.19 153 PRO B C 1
ATOM 5123 O O . PRO B 1 153 ? 36.281 -3.205 20.766 1 82.19 153 PRO B O 1
ATOM 5126 N N . SER B 1 154 ? 35.531 -5.227 20.391 1 86.31 154 SER B N 1
ATOM 5127 C CA . SER B 1 154 ? 34.125 -4.84 20.375 1 86.31 154 SER B CA 1
ATOM 5128 C C . SER B 1 154 ? 33.75 -4.043 21.625 1 86.31 154 SER B C 1
ATOM 5130 O O . SER B 1 154 ? 32.906 -3.135 21.562 1 86.31 154 SER B O 1
ATOM 5132 N N . SER B 1 155 ? 34.406 -4.309 22.703 1 86.06 155 SER B N 1
ATOM 5133 C CA . SER B 1 155 ? 34.125 -3.658 23.969 1 86.06 155 SER B CA 1
ATOM 5134 C C . SER B 1 155 ? 34.594 -2.205 23.969 1 86.06 155 SER B C 1
ATOM 5136 O O . SER B 1 155 ? 34.156 -1.411 24.812 1 86.06 155 SER B O 1
ATOM 5138 N N . ALA B 1 156 ? 35.344 -1.886 23.031 1 88.38 156 ALA B N 1
ATOM 5139 C CA . ALA B 1 156 ? 35.844 -0.523 22.922 1 88.38 156 ALA B CA 1
ATOM 5140 C C . ALA B 1 156 ? 35.062 0.282 21.891 1 88.38 156 ALA B C 1
ATOM 5142 O O . ALA B 1 156 ? 35.438 1.408 21.562 1 88.38 156 ALA B O 1
ATOM 5143 N N . ILE B 1 157 ? 34.094 -0.31 21.422 1 93.12 157 ILE B N 1
ATOM 5144 C CA . ILE B 1 157 ? 33.281 0.348 20.422 1 93.12 157 ILE B CA 1
ATOM 5145 C C . ILE B 1 157 ? 31.891 0.65 21.016 1 93.12 157 ILE B C 1
ATOM 5147 O O . ILE B 1 157 ? 31.25 -0.229 21.594 1 93.12 157 ILE B O 1
ATOM 5151 N N . THR B 1 158 ? 31.469 1.84 20.969 1 95.31 158 THR B N 1
ATOM 5152 C CA . THR B 1 158 ? 30.125 2.244 21.375 1 95.31 158 THR B CA 1
ATOM 5153 C C . THR B 1 158 ? 29.219 2.389 20.156 1 95.31 158 THR B C 1
ATOM 5155 O O . THR B 1 158 ? 29.469 3.207 19.281 1 95.31 158 THR B O 1
ATOM 5158 N N . LEU B 1 159 ? 28.203 1.551 20.094 1 97.06 159 LEU B N 1
ATOM 5159 C CA . LEU B 1 159 ? 27.203 1.646 19.047 1 97.06 159 LEU B CA 1
ATOM 5160 C C . LEU B 1 159 ? 26.125 2.672 19.391 1 97.06 159 LEU B C 1
ATOM 5162 O O . LEU B 1 159 ? 25.516 2.594 20.453 1 97.06 159 LEU B O 1
ATOM 5166 N N . LEU B 1 160 ? 25.984 3.689 18.578 1 98.06 160 LEU B N 1
ATOM 5167 C CA . LEU B 1 160 ? 24.859 4.621 18.688 1 98.06 160 LEU B CA 1
ATOM 5168 C C . LEU B 1 160 ? 23.641 4.102 17.922 1 98.06 160 LEU B C 1
ATOM 5170 O O . LEU B 1 160 ? 23.672 3.988 16.703 1 98.06 160 LEU B O 1
ATOM 5174 N N . THR B 1 161 ? 22.578 3.762 18.609 1 98.62 161 THR B N 1
ATOM 5175 C CA . THR B 1 161 ? 21.391 3.205 17.984 1 98.62 161 THR B CA 1
ATOM 5176 C C . THR B 1 161 ? 20.219 4.184 18.094 1 98.62 161 THR B C 1
ATOM 5178 O O . THR B 1 161 ? 20.234 5.09 18.922 1 98.62 161 THR B O 1
ATOM 5181 N N . LEU B 1 162 ? 19.328 4.043 17.203 1 98.38 162 LEU B N 1
ATOM 5182 C CA . LEU B 1 162 ? 18.172 4.926 17.094 1 98.38 162 LEU B CA 1
ATOM 5183 C C . LEU B 1 162 ? 17.094 4.547 18.109 1 98.38 162 LEU B C 1
ATOM 5185 O O . LEU B 1 162 ? 16.547 3.439 18.062 1 98.38 162 LEU B O 1
ATOM 5189 N N . ASN B 1 163 ? 16.781 5.426 18.984 1 98 163 ASN B N 1
ATOM 5190 C CA . ASN B 1 163 ? 15.727 5.258 19.984 1 98 163 ASN B CA 1
ATOM 5191 C C . ASN B 1 163 ? 15.148 6.598 20.406 1 98 163 ASN B C 1
ATOM 5193 O O . ASN B 1 163 ? 15.719 7.277 21.266 1 98 163 ASN B O 1
ATOM 5197 N N . GLY B 1 164 ? 14.07 7.004 19.844 1 97.44 164 GLY B N 1
ATOM 5198 C CA . GLY B 1 164 ? 13.383 8.242 20.172 1 97.44 164 GLY B CA 1
ATOM 5199 C C . GLY B 1 164 ? 11.891 8.188 19.891 1 97.44 164 GLY B C 1
ATOM 5200 O O . GLY B 1 164 ? 11.422 7.324 19.141 1 97.44 164 GLY B O 1
ATOM 5201 N N . ILE B 1 165 ? 11.18 9.055 20.5 1 96.5 165 ILE B N 1
ATOM 5202 C CA . ILE B 1 165 ? 9.727 9.094 20.359 1 96.5 165 ILE B CA 1
ATOM 5203 C C . ILE B 1 165 ? 9.336 10.078 19.266 1 96.5 165 ILE B C 1
ATOM 5205 O O . ILE B 1 165 ? 9.758 11.242 19.281 1 96.5 165 ILE B O 1
ATOM 5209 N N . ASN B 1 166 ? 8.617 9.625 18.281 1 96.94 166 ASN B N 1
ATOM 5210 C CA . ASN B 1 166 ? 7.98 10.492 17.297 1 96.94 166 ASN B CA 1
ATOM 5211 C C . ASN B 1 166 ? 6.875 11.336 17.938 1 96.94 166 ASN B C 1
ATOM 5213 O O . ASN B 1 166 ? 5.891 10.797 18.438 1 96.94 166 ASN B O 1
ATOM 5217 N N . SER B 1 167 ? 6.953 12.602 17.891 1 95.31 167 SER B N 1
ATOM 5218 C CA . SER B 1 167 ? 6.07 13.492 18.641 1 95.31 167 SER B CA 1
ATOM 5219 C C . SER B 1 167 ? 4.668 13.516 18.031 1 95.31 167 SER B C 1
ATOM 5221 O O . SER B 1 167 ? 3.719 13.961 18.688 1 95.31 167 SER B O 1
ATOM 5223 N N . ASP B 1 168 ? 4.547 13.133 16.812 1 95.19 168 ASP B N 1
ATOM 5224 C CA . ASP B 1 168 ? 3.244 13.148 16.156 1 95.19 168 ASP B CA 1
ATOM 5225 C C . ASP B 1 168 ? 2.48 11.852 16.422 1 95.19 168 ASP B C 1
ATOM 5227 O O . ASP B 1 168 ? 1.268 11.875 16.641 1 95.19 168 ASP B O 1
ATOM 5231 N N . SER B 1 169 ? 3.189 10.734 16.453 1 96.25 169 SER B N 1
ATOM 5232 C CA . SER B 1 169 ? 2.52 9.445 16.609 1 96.25 169 SER B CA 1
ATOM 5233 C C . SER B 1 169 ? 2.613 8.938 18.031 1 96.25 169 SER B C 1
ATOM 5235 O O . SER B 1 169 ? 1.835 8.078 18.453 1 96.25 169 SER B O 1
ATOM 5237 N N . GLY B 1 170 ? 3.615 9.391 18.781 1 96.44 170 GLY B N 1
ATOM 5238 C CA . GLY B 1 170 ? 3.895 8.867 20.109 1 96.44 170 GLY B CA 1
ATOM 5239 C C . GLY B 1 170 ? 4.617 7.535 20.078 1 96.44 170 GLY B C 1
ATOM 5240 O O . GLY B 1 170 ? 4.883 6.945 21.141 1 96.44 170 GLY B O 1
ATOM 5241 N N . LYS B 1 171 ? 4.984 7.043 18.922 1 97.56 171 LYS B N 1
ATOM 5242 C CA . LYS B 1 171 ? 5.656 5.754 18.781 1 97.56 171 LYS B CA 1
ATOM 5243 C C . LYS B 1 171 ? 7.176 5.914 18.859 1 97.56 171 LYS B C 1
ATOM 5245 O O . LYS B 1 171 ? 7.699 6.996 18.594 1 97.56 171 LYS B O 1
ATOM 5250 N N . THR B 1 172 ? 7.828 4.832 19.219 1 97.69 172 THR B N 1
ATOM 5251 C CA . THR B 1 172 ? 9.281 4.82 19.312 1 97.69 172 THR B CA 1
ATOM 5252 C C . THR B 1 172 ? 9.906 4.344 18 1 97.69 172 THR B C 1
ATOM 5254 O O . THR B 1 172 ? 9.406 3.412 17.375 1 97.69 172 THR B O 1
ATOM 5257 N N . SER B 1 173 ? 10.945 4.988 17.609 1 96.88 173 SER B N 1
ATOM 5258 C CA . SER B 1 173 ? 11.664 4.602 16.406 1 96.88 173 SER B CA 1
ATOM 5259 C C . SER B 1 173 ? 12.227 3.191 16.516 1 96.88 173 SER B C 1
ATOM 5261 O O . SER B 1 173 ? 12.281 2.627 17.609 1 96.88 173 SER B O 1
ATOM 5263 N N . ARG B 1 174 ? 12.641 2.662 15.398 1 91.31 174 ARG B N 1
ATOM 5264 C CA . ARG B 1 174 ? 13.164 1.303 15.312 1 91.31 174 ARG B CA 1
ATOM 5265 C C . ARG B 1 174 ? 14.625 1.251 15.758 1 91.31 174 ARG B C 1
ATOM 5267 O O . ARG B 1 174 ? 15.508 1.725 15.047 1 91.31 174 ARG B O 1
ATOM 5274 N N . GLU B 1 175 ? 14.867 0.639 16.844 1 97.31 175 GLU B N 1
ATOM 5275 C CA . GLU B 1 175 ? 16.234 0.471 17.312 1 97.31 175 GLU B CA 1
ATOM 5276 C C . GLU B 1 175 ? 16.891 -0.743 16.656 1 97.31 175 GLU B C 1
ATOM 5278 O O . GLU B 1 175 ? 16.312 -1.828 16.625 1 97.31 175 GLU B O 1
ATOM 5283 N N . ALA B 1 176 ? 18.047 -0.527 16.078 1 98.44 176 ALA B N 1
ATOM 5284 C CA . ALA B 1 176 ? 18.766 -1.622 15.422 1 98.44 176 ALA B CA 1
ATOM 5285 C C . ALA B 1 176 ? 19.094 -2.729 16.422 1 98.44 176 ALA B C 1
ATOM 5287 O O . ALA B 1 176 ? 19.5 -2.453 17.547 1 98.44 176 ALA B O 1
ATOM 5288 N N . THR B 1 177 ? 18.875 -3.934 16.047 1 97.5 177 THR B N 1
ATOM 5289 C CA . THR B 1 177 ? 19.297 -5.105 16.812 1 97.5 177 THR B CA 1
ATOM 5290 C C . THR B 1 177 ? 19.797 -6.207 15.883 1 97.5 177 THR B C 1
ATOM 5292 O O . THR B 1 177 ? 19.25 -6.41 14.797 1 97.5 177 THR B O 1
ATOM 5295 N N . PHE B 1 178 ? 20.875 -6.797 16.234 1 97.62 178 PHE B N 1
ATOM 5296 C CA . PHE B 1 178 ? 21.469 -7.895 15.477 1 97.62 178 PHE B CA 1
ATOM 5297 C C . PHE B 1 178 ? 22.156 -8.883 16.406 1 97.62 178 PHE B C 1
ATOM 5299 O O . PHE B 1 178 ? 22.422 -8.562 17.578 1 97.62 178 PHE B O 1
ATOM 5306 N N . LYS B 1 179 ? 22.391 -10.102 15.953 1 96.38 179 LYS B N 1
ATOM 5307 C CA . LYS B 1 179 ? 23.094 -11.109 16.734 1 96.38 179 LYS B CA 1
ATOM 5308 C C . LYS B 1 179 ? 24.5 -10.656 17.094 1 96.38 179 LYS B C 1
ATOM 5310 O O . LYS B 1 179 ? 25.281 -10.289 16.203 1 96.38 179 LYS B O 1
ATOM 5315 N N . GLY B 1 180 ? 24.844 -10.609 18.391 1 95.75 180 GLY B N 1
ATOM 5316 C CA . GLY B 1 180 ? 26.188 -10.234 18.828 1 95.75 180 GLY B CA 1
ATOM 5317 C C . GLY B 1 180 ? 26.266 -8.805 19.312 1 95.75 180 GLY B C 1
ATOM 5318 O O . GLY B 1 180 ? 27.328 -8.352 19.734 1 95.75 180 GLY B O 1
ATOM 5319 N N . ILE B 1 181 ? 25.172 -8.094 19.219 1 97 181 ILE B N 1
ATOM 5320 C CA . ILE B 1 181 ? 25.188 -6.684 19.594 1 97 181 ILE B CA 1
ATOM 5321 C C . ILE B 1 181 ? 25.609 -6.543 21.062 1 97 181 ILE B C 1
ATOM 5323 O O . ILE B 1 181 ? 26.141 -5.508 21.453 1 97 181 ILE B O 1
ATOM 5327 N N . GLU B 1 182 ? 25.375 -7.574 21.938 1 95.44 182 GLU B N 1
ATOM 5328 C CA . GLU B 1 182 ? 25.672 -7.547 23.359 1 95.44 182 GLU B CA 1
ATOM 5329 C C . GLU B 1 182 ? 27.172 -7.453 23.594 1 95.44 182 GLU B C 1
ATOM 5331 O O . GLU B 1 182 ? 27.625 -7.129 24.703 1 95.44 182 GLU B O 1
ATOM 5336 N N . GLN B 1 183 ? 27.984 -7.734 22.594 1 94 183 GLN B N 1
ATOM 5337 C CA . GLN B 1 183 ? 29.438 -7.645 22.703 1 94 183 GLN B CA 1
ATOM 5338 C C . GLN B 1 183 ? 29.906 -6.188 22.719 1 94 183 GLN B C 1
ATOM 5340 O O . GLN B 1 183 ? 31.047 -5.902 23.062 1 94 183 GLN B O 1
ATOM 5345 N N . PHE B 1 184 ? 29.016 -5.305 22.297 1 95.5 184 PHE B N 1
ATOM 5346 C CA . PHE B 1 184 ? 29.344 -3.887 22.188 1 95.5 184 PHE B CA 1
ATOM 5347 C C . PHE B 1 184 ? 28.688 -3.09 23.312 1 95.5 184 PHE B C 1
ATOM 5349 O O . PHE B 1 184 ? 27.781 -3.582 23.969 1 95.5 184 PHE B O 1
ATOM 5356 N N . ARG B 1 185 ? 29.25 -1.947 23.578 1 94.25 185 ARG B N 1
ATOM 5357 C CA . ARG B 1 185 ? 28.484 -0.963 24.328 1 94.25 185 ARG B CA 1
ATOM 5358 C C . ARG B 1 185 ? 27.438 -0.284 23.453 1 94.25 185 ARG B C 1
ATOM 5360 O O . ARG B 1 185 ? 27.703 0.039 22.297 1 94.25 185 ARG B O 1
ATOM 5367 N N . VAL B 1 186 ? 26.234 -0.113 24.016 1 96.69 186 VAL B N 1
ATOM 5368 C CA . VAL B 1 186 ? 25.172 0.489 23.234 1 96.69 186 VAL B CA 1
ATOM 5369 C C . VAL B 1 186 ? 24.719 1.795 23.875 1 96.69 186 VAL B C 1
ATOM 5371 O O . VAL B 1 186 ? 24.422 1.83 25.078 1 96.69 186 VAL B O 1
ATOM 5374 N N . ASP B 1 187 ? 24.766 2.881 23.219 1 96.81 187 ASP B N 1
ATOM 5375 C CA . ASP B 1 187 ? 24.172 4.176 23.547 1 96.81 187 ASP B CA 1
ATOM 5376 C C . ASP B 1 187 ? 22.953 4.461 22.672 1 96.81 187 ASP B C 1
ATOM 5378 O O . ASP B 1 187 ? 23.094 4.793 21.5 1 96.81 187 ASP B O 1
ATOM 5382 N N . ASN B 1 188 ? 21.75 4.371 23.25 1 98.06 188 ASN B N 1
ATOM 5383 C CA . ASN B 1 188 ? 20.547 4.559 22.453 1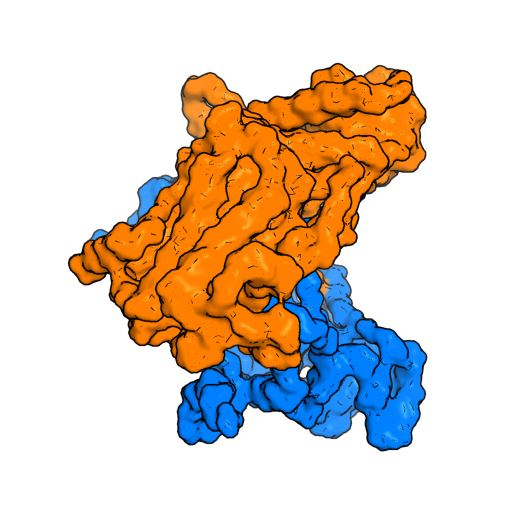 98.06 188 ASN B CA 1
ATOM 5384 C C . ASN B 1 188 ? 19.891 5.91 22.75 1 98.06 188 ASN B C 1
ATOM 5386 O O . ASN B 1 188 ? 18.703 6.105 22.453 1 98.06 188 ASN B O 1
ATOM 5390 N N . THR B 1 189 ? 20.594 6.91 23.312 1 96.25 189 THR B N 1
ATOM 5391 C CA . THR B 1 189 ? 19.984 8.18 23.703 1 96.25 189 THR B CA 1
ATOM 5392 C C . THR B 1 189 ? 20.547 9.328 22.875 1 96.25 189 THR B C 1
ATOM 5394 O O . THR B 1 189 ? 19.875 10.344 22.672 1 96.25 189 THR B O 1
ATOM 5397 N N . THR B 1 190 ? 21.719 9.172 22.359 1 96.94 190 THR B N 1
ATOM 5398 C CA . THR B 1 190 ? 22.453 10.281 21.75 1 96.94 190 THR B CA 1
ATOM 5399 C C . THR B 1 190 ? 22.016 10.484 20.312 1 96.94 190 THR B C 1
ATOM 5401 O O . THR B 1 190 ? 21.859 11.625 19.844 1 96.94 190 THR B O 1
ATOM 5404 N N . LEU B 1 191 ? 21.766 9.422 19.594 1 98.12 191 LEU B N 1
ATOM 5405 C CA . LEU B 1 191 ? 21.641 9.453 18.141 1 98.12 191 LEU B CA 1
ATOM 5406 C C . LEU B 1 191 ? 20.359 10.164 17.703 1 98.12 191 LEU B C 1
ATOM 5408 O O . LEU B 1 191 ? 20.391 11.047 16.844 1 98.12 191 LEU B O 1
ATOM 5412 N N . TYR B 1 192 ? 19.219 9.898 18.297 1 98.19 192 TYR B N 1
ATOM 5413 C CA . TYR B 1 192 ? 17.891 10.281 17.797 1 98.19 192 TYR B CA 1
ATOM 5414 C C . TYR B 1 192 ? 17.781 11.797 17.688 1 98.19 192 TYR B C 1
ATOM 5416 O O . TYR B 1 192 ? 17.422 12.328 16.641 1 98.19 192 TYR B O 1
ATOM 5424 N N . PRO B 1 193 ? 18.125 12.617 18.734 1 97.62 193 PRO B N 1
ATOM 5425 C CA . PRO B 1 193 ? 17.969 14.062 18.594 1 97.62 193 PRO B CA 1
ATOM 5426 C C . PRO B 1 193 ? 18.859 14.656 17.516 1 97.62 193 PRO B C 1
ATOM 5428 O O . PRO B 1 193 ? 18.469 15.594 16.828 1 97.62 193 PRO B O 1
ATOM 5431 N N . GLU B 1 194 ? 20.078 14.094 17.344 1 98.19 194 GLU B N 1
ATOM 5432 C CA . GLU B 1 194 ? 21.031 14.648 16.391 1 98.19 194 GLU B CA 1
ATOM 5433 C C . GLU B 1 194 ? 20.609 14.352 14.945 1 98.19 194 GLU B C 1
ATOM 5435 O O . GLU B 1 194 ? 20.703 15.219 14.078 1 98.19 194 GLU B O 1
ATOM 5440 N N . ILE B 1 195 ? 20.203 13.125 14.742 1 98.69 195 ILE B N 1
ATOM 5441 C CA . ILE B 1 195 ? 19.812 12.766 13.383 1 98.69 195 ILE B CA 1
ATOM 5442 C C . ILE B 1 195 ? 18.516 13.477 13.008 1 98.69 195 ILE B C 1
ATOM 5444 O O . ILE B 1 195 ? 18.328 13.859 11.852 1 98.69 195 ILE B O 1
ATOM 5448 N N . CYS B 1 196 ? 17.562 13.719 13.891 1 98.44 196 CYS B N 1
ATOM 5449 C CA . CYS B 1 196 ? 16.359 14.492 13.641 1 98.44 196 CYS B CA 1
ATOM 5450 C C . CYS B 1 196 ? 16.703 15.914 13.219 1 98.44 196 CYS B C 1
ATOM 5452 O O . CYS B 1 196 ? 16.125 16.453 12.266 1 98.44 196 CYS B O 1
ATOM 5454 N N . GLU B 1 197 ? 17.672 16.484 13.945 1 98.12 197 GLU B N 1
ATOM 5455 C CA . GLU B 1 197 ? 18.062 17.844 13.609 1 98.12 197 GLU B CA 1
ATOM 5456 C C . GLU B 1 197 ? 18.641 17.922 12.195 1 98.12 197 GLU B C 1
ATOM 5458 O O . GLU B 1 197 ? 18.391 18.891 11.477 1 98.12 197 GLU B O 1
ATOM 5463 N N . CYS B 1 198 ? 19.422 16.922 11.883 1 98.69 198 CYS B N 1
ATOM 5464 C CA . CYS B 1 198 ? 19.922 16.875 10.516 1 98.69 198 CYS B CA 1
ATOM 5465 C C . CYS B 1 198 ? 18.781 16.828 9.508 1 98.69 198 CYS B C 1
ATOM 5467 O O . CYS B 1 198 ? 18.828 17.484 8.469 1 98.69 198 CYS B O 1
ATOM 5469 N N . ARG B 1 199 ? 17.719 16.078 9.789 1 98.75 199 ARG B N 1
ATOM 5470 C CA . ARG B 1 199 ? 16.594 15.898 8.875 1 98.75 199 ARG B CA 1
ATOM 5471 C C . ARG B 1 199 ? 15.727 17.141 8.828 1 98.75 199 ARG B C 1
ATOM 5473 O O . ARG B 1 199 ? 14.977 17.359 7.871 1 98.75 199 ARG B O 1
ATOM 5480 N N . VAL B 1 200 ? 15.758 17.969 9.844 1 98.69 200 VAL B N 1
ATOM 5481 C CA . VAL B 1 200 ? 14.984 19.203 9.883 1 98.69 200 VAL B CA 1
ATOM 5482 C C . VAL B 1 200 ? 15.539 20.203 8.867 1 98.69 200 VAL B C 1
ATOM 5484 O O . VAL B 1 200 ? 14.781 20.891 8.188 1 98.69 200 VAL B O 1
ATOM 5487 N N . PHE B 1 201 ? 16.828 20.297 8.758 1 98.75 201 PHE B N 1
ATOM 5488 C CA . PHE B 1 201 ? 17.484 21.234 7.855 1 98.75 201 PHE B CA 1
ATOM 5489 C C . PHE B 1 201 ? 17.984 20.516 6.609 1 98.75 201 PHE B C 1
ATOM 5491 O O . PHE B 1 201 ? 19.031 19.859 6.645 1 98.75 201 PHE B O 1
ATOM 5498 N N . LYS B 1 202 ? 17.344 20.75 5.531 1 98.88 202 LYS B N 1
ATOM 5499 C CA . LYS B 1 202 ? 17.609 20 4.297 1 98.88 202 LYS B CA 1
ATOM 5500 C C . LYS B 1 202 ? 18.859 20.531 3.602 1 98.88 202 LYS B C 1
ATOM 5502 O O . LYS B 1 202 ? 19.109 21.734 3.602 1 98.88 202 LYS B O 1
ATOM 5507 N N . THR B 1 203 ? 19.609 19.656 2.988 1 98.56 203 THR B N 1
ATOM 5508 C CA . THR B 1 203 ? 20.688 20.031 2.084 1 98.56 203 THR B CA 1
ATOM 5509 C C . THR B 1 203 ? 20.141 20.484 0.737 1 98.56 203 THR B C 1
ATOM 5511 O O . THR B 1 203 ? 18.953 20.281 0.444 1 98.56 203 THR B O 1
ATOM 5514 N N . ALA B 1 204 ? 21.016 21.109 -0.066 1 98.25 204 ALA B N 1
ATOM 5515 C CA . ALA B 1 204 ? 20.609 21.516 -1.408 1 98.25 204 ALA B CA 1
ATOM 5516 C C . ALA B 1 204 ? 20.141 20.328 -2.23 1 98.25 204 ALA B C 1
ATOM 5518 O O . ALA B 1 204 ? 19.172 20.438 -2.992 1 98.25 204 ALA B O 1
ATOM 5519 N N . ASP B 1 205 ? 20.828 19.188 -2.074 1 98.06 205 ASP B N 1
ATOM 5520 C CA . ASP B 1 205 ? 20.453 17.984 -2.809 1 98.06 205 ASP B CA 1
ATOM 5521 C C . ASP B 1 205 ? 19.078 17.469 -2.369 1 98.06 205 ASP B C 1
ATOM 5523 O O . ASP B 1 205 ? 18.281 17.031 -3.199 1 98.06 205 ASP B O 1
ATOM 5527 N N . GLU B 1 206 ? 18.844 17.438 -1.115 1 98.75 206 GLU B N 1
ATOM 5528 C CA . GLU B 1 206 ? 17.531 17.031 -0.615 1 98.75 206 GLU B CA 1
ATOM 5529 C C . GLU B 1 206 ? 16.422 17.953 -1.145 1 98.75 206 GLU B C 1
ATOM 5531 O O . GLU B 1 206 ? 15.344 17.484 -1.508 1 98.75 206 GLU B O 1
ATOM 5536 N N . LEU B 1 207 ? 16.703 19.219 -1.13 1 98.88 207 LEU B N 1
ATOM 5537 C CA . LEU B 1 207 ? 15.711 20.188 -1.592 1 98.88 207 LEU B CA 1
ATOM 5538 C C . LEU B 1 207 ? 15.359 19.953 -3.057 1 98.88 207 LEU B C 1
ATOM 5540 O O . LEU B 1 207 ? 14.219 20.156 -3.465 1 98.88 207 LEU B O 1
ATOM 5544 N N . GLU B 1 208 ? 16.328 19.562 -3.832 1 98.5 208 GLU B N 1
ATOM 5545 C CA . GLU B 1 208 ? 16.047 19.281 -5.238 1 98.5 208 GLU B CA 1
ATOM 5546 C C . GLU B 1 208 ? 15.062 18.125 -5.387 1 98.5 208 GLU B C 1
ATOM 5548 O O . GLU B 1 208 ? 14.203 18.141 -6.266 1 98.5 208 GLU B O 1
ATOM 5553 N N . VAL B 1 209 ? 15.234 17.094 -4.609 1 98.69 209 VAL B N 1
ATOM 5554 C CA . VAL B 1 209 ? 14.305 15.961 -4.656 1 98.69 209 VAL B CA 1
ATOM 5555 C C . VAL B 1 209 ? 12.922 16.422 -4.207 1 98.69 209 VAL B C 1
ATOM 5557 O O . VAL B 1 209 ? 11.914 16.031 -4.809 1 98.69 209 VAL B O 1
ATOM 5560 N N . LEU B 1 210 ? 12.844 17.219 -3.143 1 98.88 210 LEU B N 1
ATOM 5561 C CA . LEU B 1 210 ? 11.578 17.734 -2.641 1 98.88 210 LEU B CA 1
ATOM 5562 C C . LEU B 1 210 ? 10.906 18.609 -3.682 1 98.88 210 LEU B C 1
ATOM 5564 O O . LEU B 1 210 ? 9.688 18.562 -3.857 1 98.88 210 LEU B O 1
ATOM 5568 N N . ARG B 1 211 ? 11.672 19.453 -4.367 1 98.81 211 ARG B N 1
ATOM 5569 C CA . ARG B 1 211 ? 11.133 20.266 -5.453 1 98.81 211 ARG B CA 1
ATOM 5570 C C . ARG B 1 211 ? 10.523 19.391 -6.539 1 98.81 211 ARG B C 1
ATOM 5572 O O . ARG B 1 211 ? 9.461 19.703 -7.082 1 98.81 211 ARG B O 1
ATOM 5579 N N . TYR B 1 212 ? 11.211 18.312 -6.836 1 98.69 212 TYR B N 1
ATOM 5580 C CA . TYR B 1 212 ? 10.703 17.406 -7.867 1 98.69 212 TYR B CA 1
ATOM 5581 C C . TYR B 1 212 ? 9.391 16.766 -7.434 1 98.69 212 TYR B C 1
ATOM 5583 O O . TYR B 1 212 ? 8.422 16.734 -8.195 1 98.69 212 TYR B O 1
ATOM 5591 N N . ALA B 1 213 ? 9.367 16.203 -6.195 1 98.75 213 ALA B N 1
ATOM 5592 C CA . ALA B 1 213 ? 8.141 15.602 -5.68 1 98.75 213 ALA B CA 1
ATOM 5593 C C . ALA B 1 213 ? 6.984 16.594 -5.723 1 98.75 213 ALA B C 1
ATOM 5595 O O . ALA B 1 213 ? 5.863 16.234 -6.09 1 98.75 213 ALA B O 1
ATOM 5596 N N . ASN B 1 214 ? 7.242 17.812 -5.371 1 98.81 214 ASN B N 1
ATOM 5597 C CA . ASN B 1 214 ? 6.215 18.859 -5.367 1 98.81 214 ASN B CA 1
ATOM 5598 C C . ASN B 1 214 ? 5.793 19.234 -6.785 1 98.81 214 ASN B C 1
ATOM 5600 O O . ASN B 1 214 ? 4.625 19.547 -7.027 1 98.81 214 ASN B O 1
ATOM 5604 N N . LYS B 1 215 ? 6.762 19.297 -7.648 1 98.81 215 LYS B N 1
ATOM 5605 C CA . LYS B 1 215 ? 6.457 19.562 -9.047 1 98.81 215 LYS B CA 1
ATOM 5606 C C . LYS B 1 215 ? 5.488 18.531 -9.609 1 98.81 215 LYS B C 1
ATOM 5608 O O . LYS B 1 215 ? 4.496 18.875 -10.25 1 98.81 215 LYS B O 1
ATOM 5613 N N . ILE B 1 216 ? 5.781 17.266 -9.391 1 98.75 216 ILE B N 1
ATOM 5614 C CA . ILE B 1 216 ? 4.938 16.172 -9.875 1 98.75 216 ILE B CA 1
ATOM 5615 C C . ILE B 1 216 ? 3.568 16.25 -9.203 1 98.75 216 ILE B C 1
ATOM 5617 O O . ILE B 1 216 ? 2.537 16.109 -9.859 1 98.75 216 ILE B O 1
ATOM 5621 N N . SER B 1 217 ? 3.525 16.453 -7.91 1 98.88 217 SER B N 1
ATOM 5622 C CA . SER B 1 217 ? 2.273 16.562 -7.168 1 98.88 217 SER B CA 1
ATOM 5623 C C . SER B 1 217 ? 1.421 17.719 -7.684 1 98.88 217 SER B C 1
ATOM 5625 O O . SER B 1 217 ? 0.209 17.578 -7.859 1 98.88 217 SER B O 1
ATOM 5627 N N . SER B 1 218 ? 2.049 18.844 -7.883 1 98.94 218 SER B N 1
ATOM 5628 C CA . SER B 1 218 ? 1.344 20 -8.43 1 98.94 218 SER B CA 1
ATOM 5629 C C . SER B 1 218 ? 0.719 19.688 -9.781 1 98.94 218 SER B C 1
ATOM 5631 O O . SER B 1 218 ? -0.451 19.984 -10.023 1 98.94 218 SER B O 1
ATOM 5633 N N . ALA B 1 219 ? 1.531 19.094 -10.617 1 98.88 219 ALA B N 1
ATOM 5634 C CA . ALA B 1 219 ? 1.041 18.719 -11.945 1 98.88 219 ALA B CA 1
ATOM 5635 C C . ALA B 1 219 ? -0.121 17.734 -11.852 1 98.88 219 ALA B C 1
ATOM 5637 O O . ALA B 1 219 ? -1.091 17.844 -12.609 1 98.88 219 ALA B O 1
ATOM 5638 N N . ALA B 1 220 ? -0.007 16.797 -10.977 1 98.94 220 ALA B N 1
ATOM 5639 C CA . ALA B 1 220 ? -1.068 15.805 -10.789 1 98.94 220 ALA B CA 1
ATOM 5640 C C . ALA B 1 220 ? -2.355 16.469 -10.312 1 98.94 220 ALA B C 1
ATOM 5642 O O . ALA B 1 220 ? -3.447 16.125 -10.766 1 98.94 220 ALA B O 1
ATOM 5643 N N . HIS B 1 221 ? -2.293 17.406 -9.367 1 98.94 221 HIS B N 1
ATOM 5644 C CA . HIS B 1 221 ? -3.465 18.156 -8.93 1 98.94 221 HIS B CA 1
ATOM 5645 C C . HIS B 1 221 ? -4.102 18.906 -10.094 1 98.94 221 HIS B C 1
ATOM 5647 O O . HIS B 1 221 ? -5.324 18.938 -10.227 1 98.94 221 HIS B O 1
ATOM 5653 N N . ARG B 1 222 ? -3.258 19.578 -10.883 1 98.81 222 ARG B N 1
ATOM 5654 C CA . ARG B 1 222 ? -3.779 20.297 -12.039 1 98.81 222 ARG B CA 1
ATOM 5655 C C . ARG B 1 222 ? -4.52 19.344 -12.984 1 98.81 222 ARG B C 1
ATOM 5657 O O . ARG B 1 222 ? -5.578 19.688 -13.516 1 98.81 222 ARG B O 1
ATOM 5664 N N . GLU B 1 223 ? -3.959 18.156 -13.195 1 98.5 223 GLU B N 1
ATOM 5665 C CA . GLU B 1 223 ? -4.617 17.172 -14.055 1 98.5 223 GLU B CA 1
ATOM 5666 C C . GLU B 1 223 ? -5.98 16.781 -13.5 1 98.5 223 GLU B C 1
ATOM 5668 O O . GLU B 1 223 ? -6.945 16.641 -14.258 1 98.5 223 GLU B O 1
ATOM 5673 N N . VAL B 1 224 ? -6.074 16.594 -12.234 1 98.69 224 VAL B N 1
ATOM 5674 C CA . VAL B 1 224 ? -7.324 16.25 -11.57 1 98.69 224 VAL B CA 1
ATOM 5675 C C . VAL B 1 224 ? -8.344 17.375 -11.781 1 98.69 224 VAL B C 1
ATOM 5677 O O . VAL B 1 224 ? -9.5 17.125 -12.109 1 98.69 224 VAL B O 1
ATOM 5680 N N . MET B 1 225 ? -7.914 18.609 -11.578 1 98.5 225 MET B N 1
ATOM 5681 C CA . MET B 1 225 ? -8.789 19.766 -11.727 1 98.5 225 MET B CA 1
ATOM 5682 C C . MET B 1 225 ? -9.32 19.875 -13.148 1 98.5 225 MET B C 1
ATOM 5684 O O . MET B 1 225 ? -10.453 20.312 -13.367 1 98.5 225 MET B O 1
ATOM 5688 N N . LYS B 1 226 ? -8.531 19.438 -14.125 1 97.94 226 LYS B N 1
ATOM 5689 C CA . LYS B 1 226 ? -8.945 19.438 -15.523 1 97.94 226 LYS B CA 1
ATOM 5690 C C . LYS B 1 226 ? -9.992 18.359 -15.797 1 97.94 226 LYS B C 1
ATOM 5692 O O . LYS B 1 226 ? -10.906 18.562 -16.594 1 97.94 226 LYS B O 1
ATOM 5697 N N . LYS B 1 227 ? -9.898 17.297 -15.133 1 97.56 227 LYS B N 1
ATOM 5698 C CA . LYS B 1 227 ? -10.641 16.109 -15.516 1 97.56 227 LYS B CA 1
ATOM 5699 C C . LYS B 1 227 ? -11.953 16 -14.75 1 97.56 227 LYS B C 1
ATOM 5701 O O . LYS B 1 227 ? -12.914 15.398 -15.234 1 97.56 227 LYS B O 1
ATOM 5706 N N . ILE B 1 228 ? -12.031 16.562 -13.602 1 98.25 228 ILE B N 1
ATOM 5707 C CA . ILE B 1 228 ? -13.18 16.359 -12.727 1 98.25 228 ILE B CA 1
ATOM 5708 C C . ILE B 1 228 ? -14.445 16.859 -13.414 1 98.25 228 ILE B C 1
ATOM 5710 O O . ILE B 1 228 ? -14.422 17.891 -14.086 1 98.25 228 ILE B O 1
ATOM 5714 N N . ARG B 1 229 ? -15.5 16.141 -13.266 1 97.19 229 ARG B N 1
ATOM 5715 C CA . ARG B 1 229 ? -16.859 16.5 -13.672 1 97.19 229 ARG B CA 1
ATOM 5716 C C . ARG B 1 229 ? -17.875 16 -12.656 1 97.19 229 ARG B C 1
ATOM 5718 O O . ARG B 1 229 ? -17.703 14.938 -12.055 1 97.19 229 ARG B O 1
ATOM 5725 N N . PRO B 1 230 ? -18.969 16.891 -12.516 1 97.5 230 PRO B N 1
ATOM 5726 C CA . PRO B 1 230 ? -20.062 16.328 -11.727 1 97.5 230 PRO B CA 1
ATOM 5727 C C . PRO B 1 230 ? -20.5 14.945 -12.219 1 97.5 230 PRO B C 1
ATOM 5729 O O . PRO B 1 230 ? -20.578 14.719 -13.43 1 97.5 230 PRO B O 1
ATOM 5732 N N . GLY B 1 231 ? -20.812 14.047 -11.336 1 97.75 231 GLY B N 1
ATOM 5733 C CA . GLY B 1 231 ? -21.172 12.68 -11.688 1 97.75 231 GLY B CA 1
ATOM 5734 C C . GLY B 1 231 ? -20.062 11.68 -11.422 1 97.75 231 GLY B C 1
ATOM 5735 O O . GLY B 1 231 ? -20.328 10.492 -11.227 1 97.75 231 GLY B O 1
ATOM 5736 N N . MET B 1 232 ? -18.828 12.109 -11.406 1 97.75 232 MET B N 1
ATOM 5737 C CA . MET B 1 232 ? -17.703 11.242 -11.07 1 97.75 232 MET B CA 1
ATOM 5738 C C . MET B 1 232 ? -17.719 10.891 -9.586 1 97.75 232 MET B C 1
ATOM 5740 O O . MET B 1 232 ? -18.344 11.586 -8.781 1 97.75 232 MET B O 1
ATOM 5744 N N . LYS B 1 233 ? -17.078 9.82 -9.266 1 98 233 LYS B N 1
ATOM 5745 C CA . LYS B 1 233 ? -16.859 9.469 -7.867 1 98 233 LYS B CA 1
ATOM 5746 C C . LYS B 1 233 ? -15.5 9.969 -7.379 1 98 233 LYS B C 1
ATOM 5748 O O . LYS B 1 233 ? -14.547 10.062 -8.164 1 98 233 LYS B O 1
ATOM 5753 N N . GLU B 1 234 ? -15.398 10.258 -6.07 1 98.56 234 GLU B N 1
ATOM 5754 C CA . GLU B 1 234 ? -14.188 10.781 -5.445 1 98.56 234 GLU B CA 1
ATOM 5755 C C . GLU B 1 234 ? -12.984 9.891 -5.75 1 98.56 234 GLU B C 1
ATOM 5757 O O . GLU B 1 234 ? -11.906 10.383 -6.09 1 98.56 234 GLU B O 1
ATOM 5762 N N . TYR B 1 235 ? -13.141 8.523 -5.711 1 98.31 235 TYR B N 1
ATOM 5763 C CA . TYR B 1 235 ? -12.016 7.605 -5.852 1 98.31 235 TYR B CA 1
ATOM 5764 C C . TYR B 1 235 ? -11.461 7.645 -7.27 1 98.31 235 TYR B C 1
ATOM 5766 O O . TYR B 1 235 ? -10.289 7.324 -7.488 1 98.31 235 TYR B O 1
ATOM 5774 N N . GLN B 1 236 ? -12.273 7.988 -8.219 1 98.62 236 GLN B N 1
ATOM 5775 C CA . GLN B 1 236 ? -11.789 8.086 -9.594 1 98.62 236 GLN B CA 1
ATOM 5776 C C . GLN B 1 236 ? -10.758 9.203 -9.734 1 98.62 236 GLN B C 1
ATOM 5778 O O . GLN B 1 236 ? -9.828 9.102 -10.539 1 98.62 236 GLN B O 1
ATOM 5783 N N . LEU B 1 237 ? -10.969 10.273 -8.953 1 98.81 237 LEU B N 1
ATOM 5784 C CA . LEU B 1 237 ? -10.023 1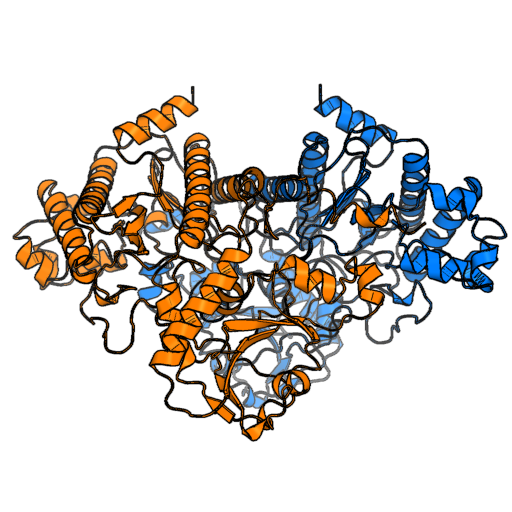1.391 -8.977 1 98.81 237 LEU B CA 1
ATOM 5785 C C . LEU B 1 237 ? -8.773 11.047 -8.18 1 98.81 237 LEU B C 1
ATOM 5787 O O . LEU B 1 237 ? -7.668 11.477 -8.539 1 98.81 237 LEU B O 1
ATOM 5791 N N . GLU B 1 238 ? -8.953 10.297 -7.066 1 98.69 238 GLU B N 1
ATOM 5792 C CA . GLU B 1 238 ? -7.789 9.719 -6.391 1 98.69 238 GLU B CA 1
ATOM 5793 C C . GLU B 1 238 ? -6.93 8.914 -7.359 1 98.69 238 GLU B C 1
ATOM 5795 O O . GLU B 1 238 ? -5.707 9.07 -7.398 1 98.69 238 GLU B O 1
ATOM 5800 N N . SER B 1 239 ? -7.574 8.062 -8.148 1 98.75 239 SER B N 1
ATOM 5801 C CA . SER B 1 239 ? -6.887 7.219 -9.125 1 98.75 239 SER B CA 1
ATOM 5802 C C . SER B 1 239 ? -6.137 8.062 -10.148 1 98.75 239 SER B C 1
ATOM 5804 O O . SER B 1 239 ? -5.012 7.73 -10.531 1 98.75 239 SER B O 1
ATOM 5806 N N . GLU B 1 240 ? -6.762 9.141 -10.625 1 98.81 240 GLU B N 1
ATOM 5807 C CA . GLU B 1 240 ? -6.129 10.031 -11.594 1 98.81 240 GLU B CA 1
ATOM 5808 C C . GLU B 1 240 ? -4.84 10.625 -11.031 1 98.81 240 GLU B C 1
ATOM 5810 O O . GLU B 1 240 ? -3.818 10.672 -11.719 1 98.81 240 GLU B O 1
ATOM 5815 N N . PHE B 1 241 ? -4.906 11.133 -9.852 1 98.88 241 PHE B N 1
ATOM 5816 C CA . PHE B 1 241 ? -3.738 11.719 -9.203 1 98.88 241 PHE B CA 1
ATOM 5817 C C . PHE B 1 241 ? -2.611 10.703 -9.102 1 98.88 241 PHE B C 1
ATOM 5819 O O . PHE B 1 241 ? -1.467 10.992 -9.453 1 98.88 241 PHE B O 1
ATOM 5826 N N . LEU B 1 242 ? -2.945 9.508 -8.57 1 98.81 242 LEU B N 1
ATOM 5827 C CA . LEU B 1 242 ? -1.951 8.453 -8.375 1 98.81 242 LEU B CA 1
ATOM 5828 C C . LEU B 1 242 ? -1.331 8.039 -9.703 1 98.81 242 LEU B C 1
ATOM 5830 O O . LEU B 1 242 ? -0.117 7.84 -9.789 1 98.81 242 LEU B O 1
ATOM 5834 N N . HIS B 1 243 ? -2.139 7.945 -10.695 1 98.75 243 HIS B N 1
ATOM 5835 C CA . HIS B 1 243 ? -1.677 7.535 -12.016 1 98.75 243 HIS B CA 1
ATOM 5836 C C . HIS B 1 243 ? -0.694 8.547 -12.594 1 98.75 243 HIS B C 1
ATOM 5838 O O . HIS B 1 243 ? 0.379 8.172 -13.078 1 98.75 243 HIS B O 1
ATOM 5844 N N . TYR B 1 244 ? -1.052 9.812 -12.531 1 98.75 244 TYR B N 1
ATOM 5845 C CA . TYR B 1 244 ? -0.173 10.844 -13.07 1 98.75 244 TYR B CA 1
ATOM 5846 C C . TYR B 1 244 ? 1.165 10.859 -12.336 1 98.75 244 TYR B C 1
ATOM 5848 O O . TYR B 1 244 ? 2.223 10.898 -12.969 1 98.75 244 TYR B O 1
ATOM 5856 N N . SER B 1 245 ? 1.104 10.844 -11.016 1 98.81 245 SER B N 1
ATOM 5857 C CA . SER B 1 245 ? 2.309 10.898 -10.188 1 98.81 245 SER B CA 1
ATOM 5858 C C . SER B 1 245 ? 3.25 9.742 -10.508 1 98.81 245 SER B C 1
ATOM 5860 O O . SER B 1 245 ? 4.469 9.922 -10.57 1 98.81 245 SER B O 1
ATOM 5862 N N . TYR B 1 246 ? 2.646 8.57 -10.734 1 98.56 246 TYR B N 1
ATOM 5863 C CA . TYR B 1 246 ? 3.447 7.371 -10.969 1 98.56 246 TYR B CA 1
ATOM 5864 C C . TYR B 1 246 ? 3.924 7.309 -12.422 1 98.56 246 TYR B C 1
ATOM 5866 O O . TYR B 1 246 ? 5.129 7.305 -12.68 1 98.56 246 TYR B O 1
ATOM 5874 N N . ALA B 1 247 ? 3.057 7.395 -13.352 1 98.44 247 ALA B N 1
ATOM 5875 C CA . ALA B 1 247 ? 3.373 7.223 -14.766 1 98.44 247 ALA B CA 1
ATOM 5876 C C . ALA B 1 247 ? 4.289 8.336 -15.266 1 98.44 247 ALA B C 1
ATOM 5878 O O . ALA B 1 247 ? 5.234 8.086 -16.016 1 98.44 247 ALA B O 1
ATOM 5879 N N . GLN B 1 248 ? 4.027 9.594 -14.828 1 97.94 248 GLN B N 1
ATOM 5880 C CA . GLN B 1 248 ? 4.797 10.727 -15.328 1 97.94 248 GLN B CA 1
ATOM 5881 C C . GLN B 1 248 ? 5.977 11.039 -14.414 1 97.94 248 GLN B C 1
ATOM 5883 O O . GLN B 1 248 ? 7.016 11.523 -14.875 1 97.94 248 GLN B O 1
ATOM 5888 N N . GLY B 1 249 ? 5.812 10.727 -13.141 1 98.19 249 GLY B N 1
ATOM 5889 C CA . GLY B 1 249 ? 6.801 11.211 -12.188 1 98.19 249 GLY B CA 1
ATOM 5890 C C . GLY B 1 249 ? 7.672 10.109 -11.617 1 98.19 249 GLY B C 1
ATOM 5891 O O . GLY B 1 249 ? 8.695 10.383 -10.977 1 98.19 249 GLY B O 1
ATOM 5892 N N . GLY B 1 250 ? 7.266 8.852 -11.836 1 98 250 GLY B N 1
ATOM 5893 C CA . GLY B 1 250 ? 7.996 7.75 -11.219 1 98 250 GLY B CA 1
ATOM 5894 C C . GLY B 1 250 ? 7.766 7.645 -9.727 1 98 250 GLY B C 1
ATOM 5895 O O . GLY B 1 250 ? 8.617 7.137 -8.992 1 98 250 GLY B O 1
ATOM 5896 N N . CYS B 1 251 ? 6.66 8.211 -9.266 1 98.25 251 CYS B N 1
ATOM 5897 C CA . CYS B 1 251 ? 6.312 8.164 -7.848 1 98.25 251 CYS B CA 1
ATOM 5898 C C . CYS B 1 251 ? 5.508 6.906 -7.527 1 98.25 251 CYS B C 1
ATOM 5900 O O . CYS B 1 251 ? 4.277 6.953 -7.465 1 98.25 251 CYS B O 1
ATOM 5902 N N . ARG B 1 252 ? 6.125 5.812 -7.242 1 95.94 252 ARG B N 1
ATOM 5903 C CA . ARG B 1 252 ? 5.516 4.504 -7.047 1 95.94 252 ARG B CA 1
ATOM 5904 C C . ARG B 1 252 ? 4.648 4.484 -5.789 1 95.94 252 ARG B C 1
ATOM 5906 O O . ARG B 1 252 ? 3.648 3.771 -5.73 1 95.94 252 ARG B O 1
ATOM 5913 N N . HIS B 1 253 ? 5.059 5.301 -4.781 1 96.06 253 HIS B N 1
ATOM 5914 C CA . HIS B 1 253 ? 4.305 5.445 -3.541 1 96.06 253 HIS B CA 1
ATOM 5915 C C . HIS B 1 253 ? 3.607 6.797 -3.473 1 96.06 253 HIS B C 1
ATOM 5917 O O . HIS B 1 253 ? 4.047 7.762 -4.105 1 96.06 253 HIS B O 1
ATOM 5923 N N . SER B 1 254 ? 2.521 6.82 -2.758 1 97 254 SER B N 1
ATOM 5924 C CA . SER B 1 254 ? 1.946 8.078 -2.301 1 97 254 SER B CA 1
ATOM 5925 C C . SER B 1 254 ? 2.459 8.453 -0.914 1 97 254 SER B C 1
ATOM 5927 O O . SER B 1 254 ? 2.719 7.574 -0.087 1 97 254 SER B O 1
ATOM 5929 N N . ALA B 1 255 ? 2.592 9.711 -0.701 1 98.12 255 ALA B N 1
ATOM 5930 C CA . ALA B 1 255 ? 3.123 10.164 0.581 1 98.12 255 ALA B CA 1
ATOM 5931 C C . ALA B 1 255 ? 2.211 9.75 1.731 1 98.12 255 ALA B C 1
ATOM 5933 O O . ALA B 1 255 ? 2.686 9.406 2.816 1 98.12 255 ALA B O 1
ATOM 5934 N N . TYR B 1 256 ? 0.97 9.742 1.54 1 97.69 256 TYR B N 1
ATOM 5935 C CA . TYR B 1 256 ? -0.091 9.367 2.467 1 97.69 256 TYR B CA 1
ATOM 5936 C C . TYR B 1 256 ? -1.362 8.984 1.716 1 97.69 256 TYR B C 1
ATOM 5938 O O . TYR B 1 256 ? -1.429 9.117 0.491 1 97.69 256 TYR B O 1
ATOM 5946 N N . THR B 1 257 ? -2.324 8.422 2.443 1 96.44 257 THR B N 1
ATOM 5947 C CA . THR B 1 257 ? -3.602 8.094 1.817 1 96.44 257 THR B CA 1
ATOM 5948 C C . THR B 1 257 ? -4.309 9.359 1.332 1 96.44 257 THR B C 1
ATOM 5950 O O . THR B 1 257 ? -4.477 10.312 2.094 1 96.44 257 THR B O 1
ATOM 5953 N N . CYS B 1 258 ? -4.75 9.391 0.13 1 98.19 258 CYS B N 1
ATOM 5954 C CA . CYS B 1 258 ? -5.34 10.57 -0.498 1 98.19 258 CYS B CA 1
ATOM 5955 C C . CYS B 1 258 ? -6.688 10.906 0.13 1 98.19 258 CYS B C 1
ATOM 5957 O O . CYS B 1 258 ? -7.48 10.008 0.425 1 98.19 258 CYS B O 1
ATOM 5959 N N . ILE B 1 259 ? -6.883 12.109 0.396 1 98.44 259 ILE B N 1
ATOM 5960 C CA . ILE B 1 259 ? -8.18 12.656 0.776 1 98.44 259 ILE B CA 1
ATOM 5961 C C . ILE B 1 259 ? -8.836 13.32 -0.432 1 98.44 259 ILE B C 1
ATOM 5963 O O . ILE B 1 259 ? -8.383 14.375 -0.889 1 98.44 259 ILE B O 1
ATOM 5967 N N . CYS B 1 260 ? -9.781 12.734 -0.963 1 98.5 260 CYS B N 1
ATOM 5968 C CA . CYS B 1 260 ? -10.586 13.289 -2.043 1 98.5 260 CYS B CA 1
ATOM 5969 C C . CYS B 1 260 ? -12.023 13.523 -1.588 1 98.5 260 CYS B C 1
ATOM 5971 O O . CYS B 1 260 ? -12.914 12.734 -1.913 1 98.5 260 CYS B O 1
ATOM 5973 N N . ALA B 1 261 ? -12.211 14.609 -0.988 1 98.44 261 ALA B N 1
ATOM 5974 C CA . ALA B 1 261 ? -13.492 14.859 -0.326 1 98.44 261 ALA B CA 1
ATOM 5975 C C . ALA B 1 261 ? -14.32 15.875 -1.104 1 98.44 261 ALA B C 1
ATOM 5977 O O . ALA B 1 261 ? -13.797 16.891 -1.576 1 98.44 261 ALA B O 1
ATOM 5978 N N . ALA B 1 262 ? -15.547 15.625 -1.272 1 97.94 262 ALA B N 1
ATOM 5979 C CA . ALA B 1 262 ? -16.5 16.562 -1.855 1 97.94 262 ALA B CA 1
ATOM 5980 C C . ALA B 1 262 ? -17.656 16.828 -0.895 1 97.94 262 ALA B C 1
ATOM 5982 O O . ALA B 1 262 ? -17.938 16.016 -0.004 1 97.94 262 ALA B O 1
ATOM 5983 N N . ALA B 1 263 ? -18.266 17.953 -1.075 1 96.19 263 ALA B N 1
ATOM 5984 C CA . ALA B 1 263 ? -19.438 18.344 -0.302 1 96.19 263 ALA B CA 1
ATOM 5985 C C . ALA B 1 263 ? -19.156 18.266 1.196 1 96.19 263 ALA B C 1
ATOM 5987 O O . ALA B 1 263 ? -18.156 18.797 1.675 1 96.19 263 ALA B O 1
ATOM 5988 N N . ASP B 1 264 ? -20 17.609 1.963 1 95.31 264 ASP B N 1
ATOM 5989 C CA . ASP B 1 264 ? -19.875 17.609 3.418 1 95.31 264 ASP B CA 1
ATOM 5990 C C . ASP B 1 264 ? -18.656 16.828 3.867 1 95.31 264 ASP B C 1
ATOM 5992 O O . ASP B 1 264 ? -18.125 17.062 4.953 1 95.31 264 ASP B O 1
ATOM 5996 N N . ASN B 1 265 ? -18.125 15.953 3.004 1 96.69 265 ASN B N 1
ATOM 5997 C CA . ASN B 1 265 ? -16.938 15.164 3.35 1 96.69 265 ASN B CA 1
ATOM 5998 C C . ASN B 1 265 ? -15.703 16.047 3.502 1 96.69 265 ASN B C 1
ATOM 6000 O O . ASN B 1 265 ? -14.727 15.648 4.137 1 96.69 265 ASN B O 1
ATOM 6004 N N . SER B 1 266 ? -15.758 17.234 2.916 1 97.44 266 SER B N 1
ATOM 6005 C CA . SER B 1 266 ? -14.617 18.141 2.975 1 97.44 266 SER B CA 1
ATOM 6006 C C . SER B 1 266 ? -14.422 18.688 4.383 1 97.44 266 SER B C 1
ATOM 6008 O O . SER B 1 266 ? -13.406 19.344 4.668 1 97.44 266 SER B O 1
ATOM 6010 N N . ALA B 1 267 ? -15.383 18.438 5.262 1 96.69 267 ALA B N 1
ATOM 6011 C CA . ALA B 1 267 ? -15.25 18.844 6.66 1 96.69 267 ALA B CA 1
ATOM 6012 C C . ALA B 1 267 ? -14.539 17.766 7.477 1 96.69 267 ALA B C 1
ATOM 6014 O O . ALA B 1 267 ? -14.18 18 8.633 1 96.69 267 ALA B O 1
ATOM 6015 N N . VAL B 1 268 ? -14.359 16.594 6.902 1 96.38 268 VAL B N 1
ATOM 6016 C CA . VAL B 1 268 ? -13.656 15.508 7.574 1 96.38 268 VAL B CA 1
ATOM 6017 C C . VAL B 1 268 ? -12.156 15.641 7.332 1 96.38 268 VAL B C 1
ATOM 6019 O O . VAL B 1 268 ? -11.68 15.438 6.215 1 96.38 268 VAL B O 1
ATOM 6022 N N . LEU B 1 269 ? -11.375 15.875 8.336 1 96.06 269 LEU B N 1
ATOM 6023 C CA . LEU B 1 269 ? -9.977 16.266 8.203 1 96.06 269 LEU B CA 1
ATOM 6024 C C . LEU B 1 269 ? -9.133 15.109 7.68 1 96.06 269 LEU B C 1
ATOM 6026 O O . LEU B 1 269 ? -8.195 15.32 6.91 1 96.06 269 LEU B O 1
ATOM 6030 N N . HIS B 1 270 ? -9.453 13.906 8.117 1 95.69 270 HIS B N 1
ATOM 6031 C CA . HIS B 1 270 ? -8.758 12.711 7.664 1 95.69 270 HIS B CA 1
ATOM 6032 C C . HIS B 1 270 ? -9.688 11.773 6.906 1 95.69 270 HIS B C 1
ATOM 6034 O O . HIS B 1 270 ? -9.766 10.578 7.215 1 95.69 270 HIS B O 1
ATOM 6040 N N . TYR B 1 271 ? -10.359 12.312 5.887 1 96.56 271 TYR B N 1
ATOM 6041 C CA . TYR B 1 271 ? -11.234 11.562 4.992 1 96.56 271 TYR B CA 1
ATOM 6042 C C . TYR B 1 271 ? -10.422 10.617 4.105 1 96.56 271 TYR B C 1
ATOM 6044 O O . TYR B 1 271 ? -9.203 10.75 4 1 96.56 271 TYR B O 1
ATOM 6052 N N . GLY B 1 272 ? -11.109 9.555 3.545 1 95.31 272 GLY B N 1
ATOM 6053 C CA . GLY B 1 272 ? -10.469 8.656 2.596 1 95.31 272 GLY B CA 1
ATOM 6054 C C . GLY B 1 272 ? -9.969 7.375 3.232 1 95.31 272 GLY B C 1
ATOM 6055 O O . GLY B 1 272 ? -9.414 6.512 2.549 1 95.31 272 GLY B O 1
ATOM 6056 N N . HIS B 1 273 ? -10.117 7.168 4.5 1 93.44 273 HIS B N 1
ATOM 6057 C CA . HIS B 1 273 ? -9.719 5.945 5.188 1 93.44 273 HIS B CA 1
ATOM 6058 C C . HIS B 1 273 ? -10.633 4.781 4.824 1 93.44 273 HIS B C 1
ATOM 6060 O O . HIS B 1 273 ? -11.539 4.934 3.998 1 93.44 273 HIS B O 1
ATOM 6066 N N . ALA B 1 274 ? -10.406 3.623 5.367 1 90.88 274 ALA B N 1
ATOM 6067 C CA . ALA B 1 274 ? -11.039 2.379 4.938 1 90.88 274 ALA B CA 1
ATOM 6068 C C . ALA B 1 274 ? -12.547 2.439 5.117 1 90.88 274 ALA B C 1
ATOM 6070 O O . ALA B 1 274 ? -13.305 1.875 4.32 1 90.88 274 ALA B O 1
ATOM 6071 N N . GLY B 1 275 ? -13.055 3.145 6.125 1 90.62 275 GLY B N 1
ATOM 6072 C CA . GLY B 1 275 ? -14.484 3.248 6.387 1 90.62 275 GLY B CA 1
ATOM 6073 C C . GLY B 1 275 ? -15.18 4.266 5.504 1 90.62 275 GLY B C 1
ATOM 6074 O O . GLY B 1 275 ? -16.406 4.281 5.422 1 90.62 275 GLY B O 1
ATOM 6075 N N . ALA B 1 276 ? -14.406 5.148 4.875 1 93.19 276 ALA B N 1
ATOM 6076 C CA . ALA B 1 276 ? -14.883 6.16 3.938 1 93.19 276 ALA B CA 1
ATOM 6077 C C . ALA B 1 276 ? -13.914 6.34 2.773 1 93.19 276 ALA B C 1
ATOM 6079 O O . ALA B 1 276 ? -13.25 7.371 2.664 1 93.19 276 ALA B O 1
ATOM 6080 N N . PRO B 1 277 ? -13.898 5.402 1.922 1 95.12 277 PRO B N 1
ATOM 6081 C CA . PRO B 1 277 ? -12.828 5.273 0.933 1 95.12 277 PRO B CA 1
ATOM 6082 C C . PRO B 1 277 ? -13.062 6.125 -0.312 1 95.12 277 PRO B C 1
ATOM 6084 O O . PRO B 1 277 ? -12.992 5.617 -1.435 1 95.12 277 PRO B O 1
ATOM 6087 N N . ASN B 1 278 ? -13.25 7.465 -0.145 1 97.44 278 ASN B N 1
ATOM 6088 C CA . ASN B 1 278 ? -13.438 8.375 -1.27 1 97.44 278 ASN B CA 1
ATOM 6089 C C . ASN B 1 278 ? -14.5 7.867 -2.234 1 97.44 278 ASN B C 1
ATOM 6091 O O . ASN B 1 278 ? -14.289 7.844 -3.449 1 97.44 278 ASN B O 1
ATOM 6095 N N . GLU B 1 279 ? -15.602 7.512 -1.7 1 95.62 279 GLU B N 1
ATOM 6096 C CA . GLU B 1 279 ? -16.578 6.762 -2.5 1 95.62 279 GLU B CA 1
ATOM 6097 C C . GLU B 1 279 ? -17.719 7.656 -2.953 1 95.62 279 GLU B C 1
ATOM 6099 O O . GLU B 1 279 ? -18.531 7.258 -3.789 1 95.62 279 GLU B O 1
ATOM 6104 N N . HIS B 1 280 ? -17.812 8.891 -2.492 1 95.81 280 HIS B N 1
ATOM 6105 C CA . HIS B 1 280 ? -18.969 9.75 -2.723 1 95.81 280 HIS B CA 1
ATOM 6106 C C . HIS B 1 280 ? -19.078 10.164 -4.188 1 95.81 280 HIS B C 1
ATOM 6108 O O . HIS B 1 280 ? -18.062 10.461 -4.824 1 95.81 280 HIS B O 1
ATOM 6114 N N . VAL B 1 281 ? -20.312 10.195 -4.727 1 97.44 281 VAL B N 1
ATOM 6115 C CA . VAL B 1 281 ? -20.562 10.75 -6.051 1 97.44 281 VAL B CA 1
ATOM 6116 C C . VAL B 1 281 ? -20.547 12.273 -5.98 1 97.44 281 VAL B C 1
ATOM 6118 O O . VAL B 1 281 ? -21.312 12.875 -5.215 1 97.44 281 VAL B O 1
ATOM 6121 N N . ILE B 1 282 ? -19.75 12.891 -6.727 1 98.31 282 ILE B N 1
ATOM 6122 C CA . ILE B 1 282 ? -19.594 14.336 -6.734 1 98.31 282 ILE B CA 1
ATOM 6123 C C . ILE B 1 282 ? -20.734 14.977 -7.508 1 98.31 282 ILE B C 1
ATOM 6125 O O . ILE B 1 282 ? -20.984 14.641 -8.672 1 98.31 282 ILE B O 1
ATOM 6129 N N . LYS B 1 283 ? -21.422 15.867 -6.887 1 98 283 LYS B N 1
ATOM 6130 C CA . LYS B 1 283 ? -22.562 16.531 -7.516 1 98 283 LYS B CA 1
ATOM 6131 C C . LYS B 1 283 ? -22.172 17.891 -8.07 1 98 283 LYS B C 1
ATOM 6133 O O . LYS B 1 283 ? -21.125 18.438 -7.703 1 98 283 LYS B O 1
ATOM 6138 N N . ASP B 1 284 ? -23.062 18.391 -8.945 1 97.75 284 ASP B N 1
ATOM 6139 C CA . ASP B 1 284 ? -22.844 19.719 -9.516 1 97.75 284 ASP B CA 1
ATOM 6140 C C . ASP B 1 284 ? -22.859 20.781 -8.422 1 97.75 284 ASP B C 1
ATOM 6142 O O . ASP B 1 284 ? -23.812 20.875 -7.645 1 97.75 284 ASP B O 1
ATOM 6146 N N . GLY B 1 285 ? -21.766 21.531 -8.328 1 94.19 285 GLY B N 1
ATOM 6147 C CA . GLY B 1 285 ? -21.688 22.625 -7.375 1 94.19 285 GLY B CA 1
ATOM 6148 C C . GLY B 1 285 ? -21.016 22.25 -6.07 1 94.19 285 GLY B C 1
ATOM 6149 O O . GLY B 1 285 ? -20.766 23.109 -5.227 1 94.19 285 GLY B O 1
ATOM 6150 N N . ASP B 1 286 ? -20.75 20.938 -5.875 1 97.5 286 ASP B N 1
ATOM 6151 C CA . ASP B 1 286 ? -20.047 20.516 -4.672 1 97.5 286 ASP B CA 1
ATOM 6152 C C . ASP B 1 286 ? -18.688 21.203 -4.57 1 97.5 286 ASP B C 1
ATOM 6154 O O . ASP B 1 286 ? -17.984 21.375 -5.578 1 97.5 286 ASP B O 1
ATOM 6158 N N . MET B 1 287 ? -18.375 21.672 -3.371 1 98.06 287 MET B N 1
ATOM 6159 C CA . MET B 1 287 ? -17 22.078 -3.098 1 98.06 287 MET B CA 1
ATOM 6160 C C . MET B 1 287 ? -16.125 20.859 -2.846 1 98.06 287 MET B C 1
ATOM 6162 O O . MET B 1 287 ? -16.484 19.969 -2.08 1 98.06 287 MET B O 1
ATOM 6166 N N . CYS B 1 288 ? -15.031 20.812 -3.537 1 98.62 288 CYS B N 1
ATOM 6167 C CA . CYS B 1 288 ? -14.094 19.719 -3.387 1 98.62 288 CYS B CA 1
ATOM 6168 C C . CYS B 1 288 ? -12.867 20.141 -2.582 1 98.62 288 CYS B C 1
ATOM 6170 O O . CYS B 1 288 ? -12.422 21.281 -2.693 1 98.62 288 CYS B O 1
ATOM 6172 N N . LEU B 1 289 ? -12.383 19.328 -1.724 1 98.88 289 LEU B N 1
ATOM 6173 C CA . LEU B 1 289 ? -11.109 19.438 -1.012 1 98.88 289 LEU B CA 1
ATOM 6174 C C . LEU B 1 289 ? -10.25 18.203 -1.238 1 98.88 289 LEU B C 1
ATOM 6176 O O . LEU B 1 289 ? -10.539 17.125 -0.694 1 98.88 289 LEU B O 1
ATOM 6180 N N . PHE B 1 290 ? -9.266 18.328 -2.064 1 98.88 290 PHE B N 1
ATOM 6181 C CA . PHE B 1 290 ? -8.383 17.234 -2.416 1 98.88 290 PHE B CA 1
ATOM 6182 C C . PHE B 1 290 ? -7 17.438 -1.81 1 98.88 290 PHE B C 1
ATOM 6184 O O . PHE B 1 290 ? -6.281 18.359 -2.184 1 98.88 290 PHE B O 1
ATOM 6191 N N . ASP B 1 291 ? -6.664 16.656 -0.818 1 98.88 291 ASP B N 1
ATOM 6192 C CA . ASP B 1 291 ? -5.383 16.609 -0.118 1 98.88 291 ASP B CA 1
ATOM 6193 C C . ASP B 1 291 ? -4.594 15.359 -0.483 1 98.88 291 ASP B C 1
ATOM 6195 O O . ASP B 1 291 ? -4.875 14.273 0.029 1 98.88 291 ASP B O 1
ATOM 6199 N N . MET B 1 292 ? -3.672 15.461 -1.394 1 98.81 292 MET B N 1
ATOM 6200 C CA . MET B 1 292 ? -2.924 14.352 -1.986 1 98.81 292 MET B CA 1
ATOM 6201 C C . MET B 1 292 ? -1.465 14.742 -2.205 1 98.81 292 MET B C 1
ATOM 6203 O O . MET B 1 292 ? -1.156 15.914 -2.436 1 98.81 292 MET B O 1
ATOM 6207 N N . GLY B 1 293 ? -0.571 13.805 -2.105 1 98.88 293 GLY B N 1
ATOM 6208 C CA . GLY B 1 293 ? 0.847 14.102 -2.246 1 98.88 293 GLY B CA 1
ATOM 6209 C C . GLY B 1 293 ? 1.636 12.945 -2.834 1 98.88 293 GLY B C 1
ATOM 6210 O O . GLY B 1 293 ? 1.527 11.805 -2.365 1 98.88 293 GLY B O 1
ATOM 6211 N N . ALA B 1 294 ? 2.443 13.227 -3.875 1 98.62 294 ALA B N 1
ATOM 6212 C CA . ALA B 1 294 ? 3.371 12.266 -4.469 1 98.62 294 ALA B CA 1
ATOM 6213 C C . ALA B 1 294 ? 4.602 12.078 -3.59 1 98.62 294 ALA B C 1
ATOM 6215 O O . ALA B 1 294 ? 4.957 12.961 -2.809 1 98.62 294 ALA B O 1
ATOM 6216 N N . GLU B 1 295 ? 5.203 10.992 -3.662 1 98.56 295 GLU B N 1
ATOM 6217 C CA . GLU B 1 295 ? 6.461 10.648 -3.008 1 98.56 295 GLU B CA 1
ATOM 6218 C C . GLU B 1 295 ? 7.492 10.148 -4.016 1 98.56 295 GLU B C 1
ATOM 6220 O O . GLU B 1 295 ? 7.199 9.266 -4.82 1 98.56 295 GLU B O 1
ATOM 6225 N N . TYR B 1 296 ? 8.641 10.758 -4.039 1 98.56 296 TYR B N 1
ATOM 6226 C CA . TYR B 1 296 ? 9.727 10.328 -4.91 1 98.56 296 TYR B CA 1
ATOM 6227 C C . TYR B 1 296 ? 10.969 9.961 -4.098 1 98.56 296 TYR B C 1
ATOM 6229 O O . TYR B 1 296 ? 11.516 10.797 -3.377 1 98.56 296 TYR B O 1
ATOM 6237 N N . TYR B 1 297 ? 11.422 8.68 -4.23 1 97.94 297 TYR B N 1
ATOM 6238 C CA . TYR B 1 297 ? 12.578 8.18 -3.49 1 97.94 297 TYR B CA 1
ATOM 6239 C C . TYR B 1 297 ? 12.461 8.516 -2.008 1 97.94 297 TYR B C 1
ATOM 6241 O O . TYR B 1 297 ? 13.391 9.062 -1.412 1 97.94 297 TYR B O 1
ATOM 6249 N N . CYS B 1 298 ? 11.258 8.344 -1.458 1 98.12 298 CYS B N 1
ATOM 6250 C CA . CYS B 1 298 ? 10.836 8.5 -0.068 1 98.12 298 CYS B CA 1
ATOM 6251 C C . CYS B 1 298 ? 10.578 9.961 0.269 1 98.12 298 CYS B C 1
ATOM 6253 O O . CYS B 1 298 ? 9.977 10.266 1.297 1 98.12 298 CYS B O 1
ATOM 6255 N N . TYR B 1 299 ? 10.992 10.93 -0.524 1 98.81 299 TYR B N 1
ATOM 6256 C CA . TYR B 1 299 ? 10.727 12.336 -0.239 1 98.81 299 TYR B CA 1
ATOM 6257 C C . TYR B 1 299 ? 9.305 12.711 -0.62 1 98.81 299 TYR B C 1
ATOM 6259 O O . TYR B 1 299 ? 8.844 12.406 -1.725 1 98.81 299 TYR B O 1
ATOM 6267 N N . SER B 1 300 ? 8.617 13.422 0.254 1 98.69 300 SER B N 1
ATOM 6268 C CA . SER B 1 300 ? 7.164 13.57 0.181 1 98.69 300 SER B CA 1
ATOM 6269 C C . SER B 1 300 ? 6.777 14.969 -0.304 1 98.69 300 SER B C 1
ATOM 6271 O O . SER B 1 300 ? 7.613 15.875 -0.331 1 98.69 300 SER B O 1
ATOM 6273 N N . SER B 1 301 ? 5.586 15.094 -0.718 1 98.88 301 SER B N 1
ATOM 6274 C CA . SER B 1 301 ? 4.844 16.328 -0.918 1 98.88 301 SER B CA 1
ATOM 6275 C C . SER B 1 301 ? 3.488 16.281 -0.218 1 98.88 301 SER B C 1
ATOM 6277 O O . SER B 1 301 ? 3.035 15.211 0.196 1 98.88 301 SER B O 1
ATOM 6279 N N . ASP B 1 302 ? 2.908 17.406 -0.006 1 98.88 302 ASP B N 1
ATOM 6280 C CA . ASP B 1 302 ? 1.625 17.516 0.678 1 98.88 302 ASP B CA 1
ATOM 6281 C C . ASP B 1 302 ? 0.876 18.781 0.231 1 98.88 302 ASP B C 1
ATOM 6283 O O . ASP B 1 302 ? 1.145 19.875 0.722 1 98.88 302 ASP B O 1
ATOM 6287 N N . ILE B 1 303 ? -0.035 18.578 -0.683 1 98.94 303 ILE B N 1
ATOM 6288 C CA . ILE B 1 303 ? -0.731 19.703 -1.292 1 98.94 303 ILE B CA 1
ATOM 6289 C C . ILE B 1 303 ? -2.24 19.5 -1.169 1 98.94 303 ILE B C 1
ATOM 6291 O O . ILE B 1 303 ? -2.746 18.406 -1.371 1 98.94 303 ILE B O 1
ATOM 6295 N N . THR B 1 304 ? -2.926 20.5 -0.749 1 98.94 304 THR B N 1
ATOM 6296 C CA . THR B 1 304 ? -4.383 20.484 -0.751 1 98.94 304 THR B CA 1
ATOM 6297 C C . THR B 1 304 ? -4.934 21.547 -1.7 1 98.94 304 THR B C 1
ATOM 6299 O O . THR B 1 304 ? -4.516 22.703 -1.655 1 98.94 304 THR B O 1
ATOM 6302 N N . CYS B 1 305 ? -5.793 21.188 -2.566 1 98.94 305 CYS B N 1
ATOM 6303 C CA . CYS B 1 305 ? -6.559 22.078 -3.434 1 98.94 305 CYS B CA 1
ATOM 6304 C C . CYS B 1 305 ? -8.047 22 -3.113 1 98.94 305 CYS B C 1
ATOM 6306 O O . CYS B 1 305 ? -8.602 20.906 -2.98 1 98.94 305 CYS B O 1
ATOM 6308 N N . SER B 1 306 ? -8.641 23.125 -2.949 1 98.88 306 SER B N 1
ATOM 6309 C CA . SER B 1 306 ? -10.094 23.219 -2.842 1 98.88 306 SER B CA 1
ATOM 6310 C C . SER B 1 306 ? -10.688 23.969 -4.027 1 98.88 306 SER B C 1
ATOM 6312 O O . SER B 1 306 ? -10.156 25.016 -4.438 1 98.88 306 SER B O 1
ATOM 6314 N N . PHE B 1 307 ? -11.711 23.484 -4.625 1 98.81 307 PHE B N 1
ATOM 6315 C CA . PHE B 1 307 ? -12.328 24.078 -5.809 1 98.81 307 PHE B CA 1
ATOM 6316 C C . PHE B 1 307 ? -13.711 23.5 -6.043 1 98.81 307 PHE B C 1
ATOM 6318 O O . PHE B 1 307 ? -14.016 22.391 -5.586 1 98.81 307 PHE B O 1
ATOM 6325 N N . PRO B 1 308 ? -14.594 24.266 -6.688 1 98.31 308 PRO B N 1
ATOM 6326 C CA . PRO B 1 308 ? -15.914 23.719 -7.02 1 98.31 308 PRO B CA 1
ATOM 6327 C C . PRO B 1 308 ? -15.852 22.672 -8.125 1 98.31 308 PRO B C 1
ATOM 6329 O O . PRO B 1 308 ? -15.156 22.859 -9.133 1 98.31 308 PRO B O 1
ATOM 6332 N N . ALA B 1 309 ? -16.578 21.609 -7.984 1 97.56 309 ALA B N 1
ATOM 6333 C CA . ALA B 1 309 ? -16.547 20.484 -8.906 1 97.56 309 ALA B CA 1
ATOM 6334 C C . ALA B 1 309 ? -16.844 20.922 -10.336 1 97.56 309 ALA B C 1
ATOM 6336 O O . ALA B 1 309 ? -16.328 20.344 -11.297 1 97.56 309 ALA B O 1
ATOM 6337 N N . ASN B 1 310 ? -17.703 21.938 -10.492 1 97.38 310 ASN B N 1
ATOM 6338 C CA . ASN B 1 310 ? -18.094 22.375 -11.836 1 97.38 310 ASN B CA 1
ATOM 6339 C C . ASN B 1 310 ? -17.219 23.531 -12.32 1 97.38 310 ASN B C 1
ATOM 6341 O O . ASN B 1 310 ? -17.438 24.062 -13.406 1 97.38 310 ASN B O 1
ATOM 6345 N N . GLY B 1 311 ? -16.281 24.062 -11.492 1 97.62 311 GLY B N 1
ATOM 6346 C CA . GLY B 1 311 ? -15.289 25.047 -11.922 1 97.62 311 GLY B CA 1
ATOM 6347 C C . GLY B 1 311 ? -15.711 26.469 -11.648 1 97.62 311 GLY B C 1
ATOM 6348 O O . GLY B 1 311 ? -14.969 27.406 -11.938 1 97.62 311 GLY B O 1
ATOM 6349 N N . LYS B 1 312 ? -16.891 26.672 -11.039 1 98 312 LYS B N 1
ATOM 6350 C CA . LYS B 1 312 ? -17.375 28.016 -10.742 1 98 312 LYS B CA 1
ATOM 6351 C C . LYS B 1 312 ? -17.812 28.141 -9.289 1 98 312 LYS B C 1
ATOM 6353 O O . LYS B 1 312 ? -18.734 27.438 -8.852 1 98 312 LYS B O 1
ATOM 6358 N N . PHE B 1 313 ? -17.281 29.094 -8.625 1 98.5 313 PHE B N 1
ATOM 6359 C CA . PHE B 1 313 ? -17.609 29.297 -7.219 1 98.5 313 PHE B CA 1
ATOM 6360 C C . PHE B 1 313 ? -18.969 29.969 -7.074 1 98.5 313 PHE B C 1
ATOM 6362 O O . PHE B 1 313 ? -19.297 30.875 -7.836 1 98.5 313 PHE B O 1
ATOM 6369 N N . THR B 1 314 ? -19.75 29.516 -6.102 1 98.06 314 THR B N 1
ATOM 6370 C CA . THR B 1 314 ? -20.859 30.328 -5.637 1 98.06 314 THR B CA 1
ATOM 6371 C C . THR B 1 314 ? -20.375 31.484 -4.758 1 98.06 314 THR B C 1
ATOM 6373 O O . THR B 1 314 ? -19.219 31.5 -4.352 1 98.06 314 THR B O 1
ATOM 6376 N N . ALA B 1 315 ? -21.219 32.375 -4.43 1 98.12 315 ALA B N 1
ATOM 6377 C CA . ALA B 1 315 ? -20.844 33.531 -3.598 1 98.12 315 ALA B CA 1
ATOM 6378 C C . ALA B 1 315 ? -20.375 33.062 -2.221 1 98.12 315 ALA B C 1
ATOM 6380 O O . ALA B 1 315 ? -19.375 33.562 -1.701 1 98.12 315 ALA B O 1
ATOM 6381 N N . ASP B 1 316 ? -21.109 32.125 -1.616 1 98.12 316 ASP B N 1
ATOM 6382 C CA . ASP B 1 316 ? -20.75 31.625 -0.292 1 98.12 316 ASP B CA 1
ATOM 6383 C C . ASP B 1 316 ? -19.422 30.844 -0.334 1 98.12 316 ASP B C 1
ATOM 6385 O O . ASP B 1 316 ? -18.594 30.984 0.562 1 98.12 316 ASP B O 1
ATOM 6389 N N . GLN B 1 317 ? -19.281 30 -1.351 1 98.44 317 GLN B N 1
ATOM 6390 C CA . GLN B 1 317 ? -18.031 29.266 -1.508 1 98.44 317 GLN B CA 1
ATOM 6391 C C . GLN B 1 317 ? -16.844 30.219 -1.642 1 98.44 317 GLN B C 1
ATOM 6393 O O . GLN B 1 317 ? -15.773 29.969 -1.094 1 98.44 317 GLN B O 1
ATOM 6398 N N . LYS B 1 318 ? -17.031 31.297 -2.365 1 98.62 318 LYS B N 1
ATOM 6399 C CA . LYS B 1 318 ? -16 32.312 -2.572 1 98.62 318 LYS B CA 1
ATOM 6400 C C . LYS B 1 318 ? -15.594 32.938 -1.253 1 98.62 318 LYS B C 1
ATOM 6402 O O . LYS B 1 318 ? -14.406 33.188 -1.019 1 98.62 318 LYS B O 1
ATOM 6407 N N . ILE B 1 319 ? -16.547 33.25 -0.416 1 98.75 319 ILE B N 1
ATOM 6408 C CA . ILE B 1 319 ? -16.266 33.844 0.884 1 98.75 319 ILE B CA 1
ATOM 6409 C C . ILE B 1 319 ? -15.289 32.969 1.657 1 98.75 319 ILE B C 1
ATOM 6411 O O . ILE B 1 319 ? -14.258 33.438 2.125 1 98.75 319 ILE B O 1
ATOM 6415 N N . VAL B 1 320 ? -15.617 31.688 1.776 1 98.81 320 VAL B N 1
ATOM 6416 C CA . VAL B 1 320 ? -14.812 30.766 2.574 1 98.81 320 VAL B CA 1
ATOM 6417 C C . VAL B 1 320 ? -13.445 30.562 1.914 1 98.81 320 VAL B C 1
ATOM 6419 O O . VAL B 1 320 ? -12.414 30.625 2.584 1 98.81 320 VAL B O 1
ATOM 6422 N N . TYR B 1 321 ? -13.438 30.344 0.593 1 98.94 321 TYR B N 1
ATOM 6423 C CA . TYR B 1 321 ? -12.195 30.094 -0.123 1 98.94 321 TYR B CA 1
ATOM 6424 C C . TYR B 1 321 ? -11.242 31.281 0.008 1 98.94 321 TYR B C 1
ATOM 6426 O O . TYR B 1 321 ? -10.062 31.109 0.335 1 98.94 321 TYR B O 1
ATOM 6434 N N . GLU B 1 322 ? -11.727 32.438 -0.236 1 98.94 322 GLU B N 1
ATOM 6435 C CA . GLU B 1 322 ? -10.883 33.625 -0.201 1 98.94 322 GLU B CA 1
ATOM 6436 C C . GLU B 1 322 ? -10.406 33.938 1.218 1 98.94 322 GLU B C 1
ATOM 6438 O O . GLU B 1 322 ? -9.297 34.438 1.411 1 98.94 322 GLU B O 1
ATOM 6443 N N . THR B 1 323 ? -11.266 33.656 2.201 1 98.94 323 THR B N 1
ATOM 6444 C CA . THR B 1 323 ? -10.844 33.75 3.59 1 98.94 323 THR B CA 1
ATOM 6445 C C . THR B 1 323 ? -9.609 32.906 3.855 1 98.94 323 THR B C 1
ATOM 6447 O O . THR B 1 323 ? -8.617 33.375 4.414 1 98.94 323 THR B O 1
ATOM 6450 N N . VAL B 1 324 ? -9.633 31.625 3.432 1 98.94 324 VAL B N 1
ATOM 6451 C CA . VAL B 1 324 ? -8.531 30.688 3.648 1 98.94 324 VAL B CA 1
ATOM 6452 C C . VAL B 1 324 ? -7.316 31.125 2.836 1 98.94 324 VAL B C 1
ATOM 6454 O O . VAL B 1 324 ? -6.184 31.062 3.326 1 98.94 324 VAL B O 1
ATOM 6457 N N . LEU B 1 325 ? -7.547 31.516 1.588 1 98.94 325 LEU B N 1
ATOM 6458 C CA . LEU B 1 325 ? -6.445 31.984 0.75 1 98.94 325 LEU B CA 1
ATOM 6459 C C . LEU B 1 325 ? -5.75 33.188 1.378 1 98.94 325 LEU B C 1
ATOM 6461 O O . LEU B 1 325 ? -4.52 33.281 1.363 1 98.94 325 LEU B O 1
ATOM 6465 N N . LYS B 1 326 ? -6.539 34.156 1.889 1 98.94 326 LYS B N 1
ATOM 6466 C CA . LYS B 1 326 ? -5.961 35.312 2.545 1 98.94 326 LYS B CA 1
ATOM 6467 C C . LYS B 1 326 ? -5.082 34.906 3.723 1 98.94 326 LYS B C 1
ATOM 6469 O O . LYS B 1 326 ? -4.008 35.469 3.928 1 98.94 326 LYS B O 1
ATOM 6474 N N . ALA B 1 327 ? -5.574 34 4.531 1 98.94 327 ALA B N 1
ATOM 6475 C CA . ALA B 1 327 ? -4.777 33.5 5.648 1 98.94 327 ALA B CA 1
ATOM 6476 C C . ALA B 1 327 ? -3.486 32.844 5.16 1 98.94 327 ALA B C 1
ATOM 6478 O O . ALA B 1 327 ? -2.414 33.094 5.719 1 98.94 327 ALA B O 1
ATOM 6479 N N . ASN B 1 328 ? -3.59 31.984 4.156 1 98.94 328 ASN B N 1
ATOM 6480 C CA . ASN B 1 328 ? -2.418 31.359 3.559 1 98.94 328 ASN B CA 1
ATOM 6481 C C . ASN B 1 328 ? -1.39 32.406 3.111 1 98.94 328 ASN B C 1
ATOM 6483 O O . ASN B 1 328 ? -0.211 32.281 3.457 1 98.94 328 ASN B O 1
ATOM 6487 N N . ARG B 1 329 ? -1.831 33.375 2.422 1 98.88 329 ARG B N 1
ATOM 6488 C CA . ARG B 1 329 ? -0.926 34.375 1.867 1 98.88 329 ARG B CA 1
ATOM 6489 C C . ARG B 1 329 ? -0.332 35.25 2.969 1 98.88 329 ARG B C 1
ATOM 6491 O O . ARG B 1 329 ? 0.817 35.688 2.871 1 98.88 329 ARG B O 1
ATOM 6498 N N . ALA B 1 330 ? -1.096 35.562 3.967 1 98.88 330 ALA B N 1
ATOM 6499 C CA . ALA B 1 330 ? -0.567 36.312 5.098 1 98.88 330 ALA B CA 1
ATOM 6500 C C . ALA B 1 330 ? 0.607 35.594 5.746 1 98.88 330 ALA B C 1
ATOM 6502 O O . ALA B 1 330 ? 1.625 36.188 6.07 1 98.88 330 ALA B O 1
ATOM 6503 N N . VAL B 1 331 ? 0.45 34.281 5.945 1 98.88 331 VAL B N 1
ATOM 6504 C CA . VAL B 1 331 ? 1.511 33.5 6.551 1 98.88 331 VAL B CA 1
ATOM 6505 C C . VAL B 1 331 ? 2.729 33.469 5.629 1 98.88 331 VAL B C 1
ATOM 6507 O O . VAL B 1 331 ? 3.846 33.75 6.059 1 98.88 331 VAL B O 1
ATOM 6510 N N . LEU B 1 332 ? 2.523 33.156 4.328 1 98.81 332 LEU B N 1
ATOM 6511 C CA . LEU B 1 332 ? 3.627 33.094 3.379 1 98.81 332 LEU B CA 1
ATOM 6512 C C . LEU B 1 332 ? 4.406 34.375 3.342 1 98.81 332 LEU B C 1
ATOM 6514 O O . LEU B 1 332 ? 5.641 34.375 3.322 1 98.81 332 LEU B O 1
ATOM 6518 N N . ALA B 1 333 ? 3.676 35.469 3.373 1 98.69 333 ALA B N 1
ATOM 6519 C CA . ALA B 1 333 ? 4.305 36.781 3.287 1 98.69 333 ALA B CA 1
ATOM 6520 C C . ALA B 1 333 ? 5.145 37.094 4.527 1 98.69 333 ALA B C 1
ATOM 6522 O O . ALA B 1 333 ? 6.07 37.906 4.48 1 98.69 333 ALA B O 1
ATOM 6523 N N . SER B 1 334 ? 4.855 36.469 5.605 1 98.62 334 SER B N 1
ATOM 6524 C CA . SER B 1 334 ? 5.516 36.75 6.875 1 98.62 334 SER B CA 1
ATOM 6525 C C . SER B 1 334 ? 6.668 35.781 7.125 1 98.62 334 SER B C 1
ATOM 6527 O O . SER B 1 334 ? 7.48 36 8.031 1 98.62 334 SER B O 1
ATOM 6529 N N . MET B 1 335 ? 6.781 34.719 6.414 1 98.56 335 MET B N 1
ATOM 6530 C CA . MET B 1 335 ? 7.742 33.656 6.672 1 98.56 335 MET B CA 1
ATOM 6531 C C . MET B 1 335 ? 9.164 34.094 6.363 1 98.56 335 MET B C 1
ATOM 6533 O O . MET B 1 335 ? 9.438 34.562 5.258 1 98.56 335 MET B O 1
ATOM 6537 N N . LYS B 1 336 ? 10.023 33.938 7.238 1 98.5 336 LYS B N 1
ATOM 6538 C CA . LYS B 1 336 ? 11.469 34.156 7.184 1 98.5 336 LYS B CA 1
ATOM 6539 C C . LYS B 1 336 ? 12.148 33.625 8.445 1 98.5 336 LYS B C 1
ATOM 6541 O O . LYS B 1 336 ? 11.484 33.375 9.461 1 98.5 336 LYS B O 1
ATOM 6546 N N . PRO B 1 337 ? 13.469 33.406 8.398 1 98.62 337 PRO B N 1
ATOM 6547 C CA . PRO B 1 337 ? 14.156 33 9.617 1 98.62 337 PRO B CA 1
ATOM 6548 C C . PRO B 1 337 ? 13.883 33.906 10.812 1 98.62 337 PRO B C 1
ATOM 6550 O O . PRO B 1 337 ? 13.844 35.125 10.656 1 98.62 337 PRO B O 1
ATOM 6553 N N . GLY B 1 338 ? 13.68 33.281 11.969 1 98.5 338 GLY B N 1
ATOM 6554 C CA . GLY B 1 338 ? 13.453 34.062 13.18 1 98.5 338 GLY B CA 1
ATOM 6555 C C . GLY B 1 338 ? 11.992 34.125 13.578 1 98.5 338 GLY B C 1
ATOM 6556 O O . GLY B 1 338 ? 11.672 34.469 14.719 1 98.5 338 GLY B O 1
ATOM 6557 N N . VAL B 1 339 ? 11.141 33.844 12.688 1 98.38 339 VAL B N 1
ATOM 6558 C CA . VAL B 1 339 ? 9.703 33.906 12.945 1 98.38 339 VAL B CA 1
ATOM 6559 C C . VAL B 1 339 ? 9.25 32.656 13.703 1 98.38 339 VAL B C 1
ATOM 6561 O O . VAL B 1 339 ? 9.641 31.547 13.367 1 98.38 339 VAL B O 1
ATOM 6564 N N . SER B 1 340 ? 8.469 32.875 14.742 1 97.94 340 SER B N 1
ATOM 6565 C CA . SER B 1 340 ? 7.891 31.766 15.516 1 97.94 340 SER B CA 1
ATOM 6566 C C . SER B 1 340 ? 6.73 31.109 14.773 1 97.94 340 SER B C 1
ATOM 6568 O O . SER B 1 340 ? 5.781 31.797 14.375 1 97.94 340 SER B O 1
ATOM 6570 N N . TRP B 1 341 ? 6.773 29.781 14.656 1 98.19 341 TRP B N 1
ATOM 6571 C CA . TRP B 1 341 ? 5.711 29.078 13.945 1 98.19 341 TRP B CA 1
ATOM 6572 C C . TRP B 1 341 ? 4.387 29.188 14.695 1 98.19 341 TRP B C 1
ATOM 6574 O O . TRP B 1 341 ? 3.338 29.391 14.078 1 98.19 341 TRP B O 1
ATOM 6584 N N . PRO B 1 342 ? 4.32 29 16.047 1 98.25 342 PRO B N 1
ATOM 6585 C CA . PRO B 1 342 ? 3.064 29.25 16.766 1 98.25 342 PRO B CA 1
ATOM 6586 C C . PRO B 1 342 ? 2.469 30.625 16.469 1 98.25 342 PRO B C 1
ATOM 6588 O O . PRO B 1 342 ? 1.247 30.75 16.359 1 98.25 342 PRO B O 1
ATOM 6591 N N . ASP B 1 343 ? 3.332 31.625 16.312 1 98.38 343 ASP B N 1
ATOM 6592 C CA . ASP B 1 343 ? 2.838 32.969 15.977 1 98.38 343 ASP B CA 1
ATOM 6593 C C . ASP B 1 343 ? 2.201 32.969 14.586 1 98.38 343 ASP B C 1
ATOM 6595 O O . ASP B 1 343 ? 1.248 33.719 14.344 1 98.38 343 ASP B O 1
ATOM 6599 N N . MET B 1 344 ? 2.795 32.219 13.688 1 98.75 344 MET B N 1
ATOM 6600 C CA . MET B 1 344 ? 2.219 32.125 12.352 1 98.75 344 MET B CA 1
ATOM 6601 C C . MET B 1 344 ? 0.842 31.453 12.398 1 98.75 344 MET B C 1
ATOM 6603 O O . MET B 1 344 ? -0.047 31.812 11.625 1 98.75 344 MET B O 1
ATOM 6607 N N . HIS B 1 345 ? 0.651 30.469 13.297 1 98.69 345 HIS B N 1
ATOM 6608 C CA . HIS B 1 345 ? -0.662 29.859 13.484 1 98.69 345 HIS B CA 1
ATOM 6609 C C . HIS B 1 345 ? -1.683 30.891 13.953 1 98.69 345 HIS B C 1
ATOM 6611 O O . HIS B 1 345 ? -2.799 30.938 13.43 1 98.69 345 HIS B O 1
ATOM 6617 N N . LEU B 1 346 ? -1.288 31.688 14.898 1 98.69 346 LEU B N 1
ATOM 6618 C CA . LEU B 1 346 ? -2.172 32.719 15.422 1 98.69 346 LEU B CA 1
ATOM 6619 C C . LEU B 1 346 ? -2.467 33.781 14.359 1 98.69 346 LEU B C 1
ATOM 6621 O O . LEU B 1 346 ? -3.568 34.312 14.312 1 98.69 346 LEU B O 1
ATOM 6625 N N . LEU B 1 347 ? -1.456 34.094 13.539 1 98.88 347 LEU B N 1
ATOM 6626 C CA . LEU B 1 347 ? -1.667 35 12.43 1 98.88 347 LEU B CA 1
ATOM 6627 C C . LEU B 1 347 ? -2.746 34.469 11.484 1 98.88 347 LEU B C 1
ATOM 6629 O O . LEU B 1 347 ? -3.623 35.219 11.055 1 98.88 347 LEU B O 1
ATOM 6633 N N . ALA B 1 348 ? -2.68 33.219 11.164 1 98.88 348 ALA B N 1
ATOM 6634 C CA . ALA B 1 348 ? -3.688 32.594 10.305 1 98.88 348 ALA B CA 1
ATOM 6635 C C . ALA B 1 348 ? -5.07 32.656 10.945 1 98.88 348 ALA B C 1
ATOM 6637 O O . ALA B 1 348 ? -6.047 33.031 10.289 1 98.88 348 ALA B O 1
ATOM 6638 N N . GLU B 1 349 ? -5.172 32.312 12.211 1 98.69 349 GLU B N 1
ATOM 6639 C CA . GLU B 1 349 ? -6.445 32.375 12.93 1 98.69 349 GLU B CA 1
ATOM 6640 C C . GLU B 1 349 ? -7.023 33.812 12.898 1 98.69 349 GLU B C 1
ATOM 6642 O O . GLU B 1 349 ? -8.203 34 12.609 1 98.69 349 GLU B O 1
ATOM 6647 N N . ARG B 1 350 ? -6.195 34.719 13.25 1 98.88 350 ARG B N 1
ATOM 6648 C CA . ARG B 1 350 ? -6.641 36.125 13.305 1 98.88 350 ARG B CA 1
ATOM 6649 C C . ARG B 1 350 ? -7.156 36.562 11.938 1 98.88 350 ARG B C 1
ATOM 6651 O O . ARG B 1 350 ? -8.203 37.219 11.852 1 98.88 350 ARG B O 1
ATOM 6658 N N . THR B 1 351 ? -6.391 36.281 10.891 1 98.94 351 THR B N 1
ATOM 6659 C CA . THR B 1 351 ? -6.777 36.656 9.539 1 98.94 351 THR B CA 1
ATOM 6660 C C . THR B 1 351 ? -8.125 36.031 9.172 1 98.94 351 THR B C 1
ATOM 6662 O O . THR B 1 351 ? -8.977 36.719 8.586 1 98.94 351 THR B O 1
ATOM 6665 N N . ILE B 1 352 ? -8.344 34.781 9.516 1 98.94 352 ILE B N 1
ATOM 6666 C CA . ILE B 1 352 ? -9.594 34.094 9.234 1 98.94 352 ILE B CA 1
ATOM 6667 C C . ILE B 1 352 ? -10.742 34.781 9.984 1 98.94 352 ILE B C 1
ATOM 6669 O O . ILE B 1 352 ? -11.789 35.062 9.398 1 98.94 352 ILE B O 1
ATOM 6673 N N . LEU B 1 353 ? -10.547 35.062 11.258 1 98.94 353 LEU B N 1
ATOM 6674 C CA . LEU B 1 353 ? -11.586 35.656 12.078 1 98.94 353 LEU B CA 1
ATOM 6675 C C . LEU B 1 353 ? -11.953 37.062 11.562 1 98.94 353 LEU B C 1
ATOM 6677 O O . LEU B 1 353 ? -13.133 37.406 11.523 1 98.94 353 LEU B O 1
ATOM 6681 N N . GLU B 1 354 ? -10.953 37.812 11.195 1 98.94 354 GLU B N 1
ATOM 6682 C CA . GLU B 1 354 ? -11.195 39.156 10.648 1 98.94 354 GLU B CA 1
ATOM 6683 C C . GLU B 1 354 ? -12.031 39.062 9.383 1 98.94 354 GLU B C 1
ATOM 6685 O O . GLU B 1 354 ? -12.984 39.844 9.211 1 98.94 354 GLU B O 1
ATOM 6690 N N . GLU B 1 355 ? -11.664 38.188 8.5 1 98.88 355 GLU B N 1
ATOM 6691 C CA . GLU B 1 355 ? -12.367 38.094 7.23 1 98.88 355 GLU B CA 1
ATOM 6692 C C . GLU B 1 355 ? -13.797 37.594 7.43 1 98.88 355 GLU B C 1
ATOM 6694 O O . GLU B 1 355 ? -14.727 38.062 6.773 1 98.88 355 GLU B O 1
ATOM 6699 N N . LEU B 1 356 ? -13.984 36.594 8.273 1 98.88 356 LEU B N 1
ATOM 6700 C CA . LEU B 1 356 ? -15.32 36.031 8.516 1 98.88 356 LEU B CA 1
ATOM 6701 C C . LEU B 1 356 ? -16.219 37.094 9.195 1 98.88 356 LEU B C 1
ATOM 6703 O O . LEU B 1 356 ? -17.422 37.125 8.961 1 98.88 356 LEU B O 1
ATOM 6707 N N . LYS B 1 357 ? -15.625 37.906 10.055 1 98.88 357 LYS B N 1
ATOM 6708 C CA . LYS B 1 357 ? -16.359 39 10.633 1 98.88 357 LYS B CA 1
ATOM 6709 C C . LYS B 1 357 ? -16.828 40 9.555 1 98.88 357 LYS B C 1
ATOM 6711 O O . LYS B 1 357 ? -17.984 40.438 9.562 1 98.88 357 LYS B O 1
ATOM 6716 N N . LYS B 1 358 ? -15.953 40.312 8.625 1 98.75 358 LYS B N 1
ATOM 6717 C CA . LYS B 1 358 ? -16.281 41.219 7.523 1 98.75 358 LYS B CA 1
ATOM 6718 C C . LYS B 1 358 ? -17.469 40.719 6.727 1 98.75 358 LYS B C 1
ATOM 6720 O O . LYS B 1 358 ? -18.266 41.5 6.219 1 98.75 358 LYS B O 1
ATOM 6725 N N . HIS B 1 359 ? -17.578 39.438 6.629 1 98.5 359 HIS B N 1
ATOM 6726 C CA . HIS B 1 359 ? -18.625 38.844 5.805 1 98.5 359 HIS B CA 1
ATOM 6727 C C . HIS B 1 359 ? -19.844 38.469 6.652 1 98.5 359 HIS B C 1
ATOM 6729 O O . HIS B 1 359 ? -20.766 37.812 6.16 1 98.5 359 HIS B O 1
ATOM 6735 N N . GLY B 1 360 ? -19.812 38.75 7.938 1 98.62 360 GLY B N 1
ATOM 6736 C CA . GLY B 1 360 ? -21 38.688 8.773 1 98.62 360 GLY B CA 1
ATOM 6737 C C . GLY B 1 360 ? -21.188 37.344 9.469 1 98.62 360 GLY B C 1
ATOM 6738 O O . GLY B 1 360 ? -22.188 37.125 10.156 1 98.62 360 GLY B O 1
ATOM 6739 N N . LEU B 1 361 ? -20.281 36.406 9.328 1 98.81 361 LEU B N 1
ATOM 6740 C CA . LEU B 1 361 ? -20.406 35.125 10.016 1 98.81 361 LEU B CA 1
ATOM 6741 C C . LEU B 1 361 ? -20.094 35.312 11.508 1 98.81 361 LEU B C 1
ATOM 6743 O O . LEU B 1 361 ? -20.625 34.562 12.336 1 98.81 361 LEU B O 1
ATOM 6747 N N . LEU B 1 362 ? -19.234 36.281 11.82 1 98.88 362 LEU B N 1
ATOM 6748 C CA . LEU B 1 362 ? -18.828 36.562 13.188 1 98.88 362 LEU B CA 1
ATOM 6749 C C . LEU B 1 362 ? -19.125 38 13.555 1 98.88 362 LEU B C 1
ATOM 6751 O O . LEU B 1 362 ? -19.25 38.844 12.664 1 98.88 362 LEU B O 1
ATOM 6755 N N . THR B 1 363 ? -19.172 38.219 14.859 1 98.81 363 THR B N 1
ATOM 6756 C CA . THR B 1 363 ? -19.375 39.562 15.375 1 98.81 363 THR B CA 1
ATOM 6757 C C . THR B 1 363 ? -18.531 39.781 16.625 1 98.81 363 THR B C 1
ATOM 6759 O O . THR B 1 363 ? -17.984 38.844 17.203 1 98.81 363 THR B O 1
ATOM 6762 N N . GLY B 1 364 ? -18.328 41.062 16.984 1 98.5 364 GLY B N 1
ATOM 6763 C CA . GLY B 1 364 ? -17.5 41.406 18.141 1 98.5 364 GLY B CA 1
ATOM 6764 C C . GLY B 1 364 ? -16.078 41.75 17.781 1 98.5 364 GLY B C 1
ATOM 6765 O O . GLY B 1 364 ? -15.773 42.031 16.625 1 98.5 364 GLY B O 1
ATOM 6766 N N . GLU B 1 365 ? -15.172 41.781 18.828 1 98.5 365 GLU B N 1
ATOM 6767 C CA . GLU B 1 365 ? -13.773 42.156 18.625 1 98.5 365 GLU B CA 1
ATOM 6768 C C . GLU B 1 365 ? -12.898 40.938 18.375 1 98.5 365 GLU B C 1
ATOM 6770 O O . GLU B 1 365 ? -12.992 39.938 19.109 1 98.5 365 GLU B O 1
ATOM 6775 N N . VAL B 1 366 ? -12.016 41.062 17.453 1 98.75 366 VAL B N 1
ATOM 6776 C CA . VAL B 1 366 ? -11.203 39.938 17.031 1 98.75 366 VAL B CA 1
ATOM 6777 C C . VAL B 1 366 ? -10.312 39.469 18.172 1 98.75 366 VAL B C 1
ATOM 6779 O O . VAL B 1 366 ? -10.117 38.281 18.375 1 98.75 366 VAL B O 1
ATOM 6782 N N . ASP B 1 367 ? -9.758 40.406 18.953 1 98.62 367 ASP B N 1
ATOM 6783 C CA . ASP B 1 367 ? -8.922 40.031 20.094 1 98.62 367 ASP B CA 1
ATOM 6784 C C . ASP B 1 367 ? -9.688 39.156 21.078 1 98.62 367 ASP B C 1
ATOM 6786 O O . ASP B 1 367 ? -9.141 38.219 21.641 1 98.62 367 ASP B O 1
ATOM 6790 N N . GLU B 1 368 ? -10.922 39.5 21.281 1 98.56 368 GLU B N 1
ATOM 6791 C CA . GLU B 1 368 ? -11.758 38.719 22.203 1 98.56 368 GLU B CA 1
ATOM 6792 C C . GLU B 1 368 ? -12.078 37.344 21.609 1 98.56 368 GLU B C 1
ATOM 6794 O O . GLU B 1 368 ? -12.18 36.375 22.344 1 98.56 368 GLU B O 1
ATOM 6799 N N . MET B 1 369 ? -12.32 37.312 20.297 1 98.69 369 MET B N 1
ATOM 6800 C CA . MET B 1 369 ? -12.516 36.031 19.625 1 98.69 369 MET B CA 1
ATOM 6801 C C . MET B 1 369 ? -11.312 35.125 19.828 1 98.69 369 MET B C 1
ATOM 6803 O O . MET B 1 369 ? -11.477 33.938 20.062 1 98.69 369 MET B O 1
ATOM 6807 N N . MET B 1 370 ? -10.094 35.719 19.641 1 98.56 370 MET B N 1
ATOM 6808 C CA . MET B 1 370 ? -8.859 34.969 19.828 1 98.56 370 MET B CA 1
ATOM 6809 C C . MET B 1 370 ? -8.781 34.406 21.25 1 98.56 370 MET B C 1
ATOM 6811 O O . MET B 1 370 ? -8.414 33.25 21.438 1 98.56 370 MET B O 1
ATOM 6815 N N . GLU B 1 371 ? -9.109 35.219 22.234 1 97.94 371 GLU B N 1
ATOM 6816 C CA . GLU B 1 371 ? -9.086 34.781 23.625 1 97.94 371 GLU B CA 1
ATOM 6817 C C . GLU B 1 371 ? -10.094 33.688 23.891 1 97.94 371 GLU B C 1
ATOM 6819 O O . GLU B 1 371 ? -9.836 32.781 24.688 1 97.94 371 GLU B O 1
ATOM 6824 N N . ALA B 1 372 ? -11.219 33.781 23.203 1 98.25 372 ALA B N 1
ATOM 6825 C CA . ALA B 1 372 ? -12.289 32.812 23.391 1 98.25 372 ALA B CA 1
ATOM 6826 C C . ALA B 1 372 ? -12.039 31.562 22.547 1 98.25 372 ALA B C 1
ATOM 6828 O O . ALA B 1 372 ? -12.836 30.625 22.562 1 98.25 372 ALA B O 1
ATOM 6829 N N . CYS B 1 373 ? -10.961 31.5 21.734 1 98.12 373 CYS B N 1
ATOM 6830 C CA . CYS B 1 373 ? -10.562 30.375 20.906 1 98.12 373 CYS B CA 1
ATOM 6831 C C . CYS B 1 373 ? -11.633 30.031 19.875 1 98.12 373 CYS B C 1
ATOM 6833 O O . CYS B 1 373 ? -12.016 28.875 19.734 1 98.12 373 CYS B O 1
ATOM 6835 N N . ILE B 1 374 ? -12.133 31.062 19.188 1 98.69 374 ILE B N 1
ATOM 6836 C CA . ILE B 1 374 ? -13.078 30.859 18.094 1 98.69 374 ILE B CA 1
ATOM 6837 C C . ILE B 1 374 ? -12.359 30.234 16.906 1 98.69 374 ILE B C 1
ATOM 6839 O O . ILE B 1 374 ? -12.953 29.453 16.156 1 98.69 374 ILE B O 1
ATOM 6843 N N . GLY B 1 375 ? -11.047 30.547 16.75 1 98.31 375 GLY B N 1
ATOM 6844 C CA . GLY B 1 375 ? -10.25 29.984 15.672 1 98.31 375 GLY B CA 1
ATOM 6845 C C . GLY B 1 375 ? -10.344 28.469 15.586 1 98.31 375 GLY B C 1
ATOM 6846 O O . GLY B 1 375 ? -10.742 27.922 14.555 1 98.31 375 GLY B O 1
ATOM 6847 N N . PRO B 1 376 ? -10.078 27.75 16.688 1 97.88 376 PRO B N 1
ATOM 6848 C CA . PRO B 1 376 ? -10.078 26.297 16.703 1 97.88 376 PRO B CA 1
ATOM 6849 C C . PRO B 1 376 ? -11.453 25.703 16.406 1 97.88 376 PRO B C 1
ATOM 6851 O O . PRO B 1 376 ? -11.555 24.531 16.016 1 97.88 376 PRO B O 1
ATOM 6854 N N . VAL B 1 377 ? -12.523 26.453 16.578 1 98.12 377 VAL B N 1
ATOM 6855 C CA . VAL B 1 377 ? -13.859 25.969 16.234 1 98.12 377 VAL B CA 1
ATOM 6856 C C . VAL B 1 377 ? -13.969 25.766 14.727 1 98.12 377 VAL B C 1
ATOM 6858 O O . VAL B 1 377 ? -14.609 24.812 14.266 1 98.12 377 VAL B O 1
ATOM 6861 N N . LEU B 1 378 ? -13.266 26.625 13.969 1 98.12 378 LEU B N 1
ATOM 6862 C CA . LEU B 1 378 ? -13.375 26.625 12.516 1 98.12 378 LEU B CA 1
ATOM 6863 C C . LEU B 1 378 ? -12.156 25.969 11.883 1 98.12 378 LEU B C 1
ATOM 6865 O O . LEU B 1 378 ? -12.242 25.422 10.781 1 98.12 378 LEU B O 1
ATOM 6869 N N . MET B 1 379 ? -11.039 26.031 12.5 1 98.31 379 MET B N 1
ATOM 6870 C CA . MET B 1 379 ? -9.797 25.391 12.078 1 98.31 379 MET B CA 1
ATOM 6871 C C . MET B 1 379 ? -9.195 24.578 13.219 1 98.31 379 MET B C 1
ATOM 6873 O O . MET B 1 379 ? -8.234 25 13.859 1 98.31 379 MET B O 1
ATOM 6877 N N . PRO B 1 380 ? -9.617 23.406 13.352 1 97.06 380 PRO B N 1
ATOM 6878 C CA . PRO B 1 380 ? -9.203 22.625 14.531 1 97.06 380 PRO B CA 1
ATOM 6879 C C . PRO B 1 380 ? -7.801 22.031 14.383 1 97.06 380 PRO B C 1
ATOM 6881 O O . PRO B 1 380 ? -7.223 21.562 15.359 1 97.06 380 PRO B O 1
ATOM 6884 N N . HIS B 1 381 ? -7.293 21.922 13.188 1 97.31 381 HIS B N 1
ATOM 6885 C CA . HIS B 1 381 ? -5.969 21.359 12.969 1 97.31 381 HIS B CA 1
ATOM 6886 C C . HIS B 1 381 ? -4.883 22.422 13.031 1 97.31 381 HIS B C 1
ATOM 6888 O O . HIS B 1 381 ? -5.188 23.609 13.094 1 97.31 381 HIS B O 1
ATOM 6894 N N . GLY B 1 382 ? -3.637 22.016 13.109 1 97.81 382 GLY B N 1
ATOM 6895 C CA . GLY B 1 382 ? -2.506 22.938 13.102 1 97.81 382 GLY B CA 1
ATOM 6896 C C . GLY B 1 382 ? -2.238 23.547 11.742 1 97.81 382 GLY B C 1
ATOM 6897 O O . GLY B 1 382 ? -2.779 23.078 10.734 1 97.81 382 GLY B O 1
ATOM 6898 N N . LEU B 1 383 ? -1.413 24.562 11.719 1 98.62 383 LEU B N 1
ATOM 6899 C CA . LEU B 1 383 ? -1.178 25.375 10.531 1 98.62 383 LEU B CA 1
ATOM 6900 C C . LEU B 1 383 ? -0.319 24.609 9.523 1 98.62 383 LEU B C 1
ATOM 6902 O O . LEU B 1 383 ? -0.329 24.922 8.328 1 98.62 383 LEU B O 1
ATOM 6906 N N . GLY B 1 384 ? 0.464 23.656 10.047 1 98.19 384 GLY B N 1
ATOM 6907 C CA . GLY B 1 384 ? 1.348 22.906 9.164 1 98.19 384 GLY B CA 1
ATOM 6908 C C . GLY B 1 384 ? 2.338 22.031 9.906 1 98.19 384 GLY B C 1
ATOM 6909 O O . GLY B 1 384 ? 2.217 21.844 11.117 1 98.19 384 GLY B O 1
ATOM 6910 N N . HIS B 1 385 ? 3.209 21.422 9.164 1 98.5 385 HIS B N 1
ATOM 6911 C CA . HIS B 1 385 ? 4.188 20.469 9.688 1 98.5 385 HIS B CA 1
ATOM 6912 C C . HIS B 1 385 ? 5.449 20.453 8.828 1 98.5 385 HIS B C 1
ATOM 6914 O O . HIS B 1 385 ? 5.426 20.875 7.676 1 98.5 385 HIS B O 1
ATOM 6920 N N . LEU B 1 386 ? 6.535 19.953 9.461 1 98.75 386 LEU B N 1
ATOM 6921 C CA . LEU B 1 386 ? 7.75 19.703 8.695 1 98.75 386 LEU B CA 1
ATOM 6922 C C . LEU B 1 386 ? 7.508 18.641 7.629 1 98.75 386 LEU B C 1
ATOM 6924 O O . LEU B 1 386 ? 6.723 17.703 7.836 1 98.75 386 LEU B O 1
ATOM 6928 N N . LEU B 1 387 ? 8.164 18.797 6.539 1 98.81 387 LEU B N 1
ATOM 6929 C CA . LEU B 1 387 ? 8.031 17.906 5.387 1 98.81 387 LEU B CA 1
ATOM 6930 C C . LEU B 1 387 ? 9.398 17.422 4.926 1 98.81 387 LEU B C 1
ATOM 6932 O O . LEU B 1 387 ? 10.367 18.188 4.902 1 98.81 387 LEU B O 1
ATOM 6936 N N . GLY B 1 388 ? 9.578 16.188 4.59 1 98.75 388 GLY B N 1
ATOM 6937 C CA . GLY B 1 388 ? 10.789 15.562 4.102 1 98.75 388 GLY B CA 1
ATOM 6938 C C . GLY B 1 388 ? 10.578 14.133 3.646 1 98.75 388 GLY B C 1
ATOM 6939 O O . GLY B 1 388 ? 9.727 13.859 2.803 1 98.75 388 GLY B O 1
ATOM 6940 N N . ILE B 1 389 ? 11.289 13.234 4.254 1 98.75 389 ILE B N 1
ATOM 6941 C CA . ILE B 1 389 ? 11.164 11.82 3.922 1 98.75 389 ILE B CA 1
ATOM 6942 C C . ILE B 1 389 ? 9.82 11.297 4.418 1 98.75 389 ILE B C 1
ATOM 6944 O O . ILE B 1 389 ? 9.211 10.43 3.783 1 98.75 389 ILE B O 1
ATOM 6948 N N . ASP B 1 390 ? 9.336 11.82 5.461 1 98.38 390 ASP B N 1
ATOM 6949 C CA . ASP B 1 390 ? 7.977 11.547 5.906 1 98.38 390 ASP B CA 1
ATOM 6950 C C . ASP B 1 390 ? 7.066 12.742 5.664 1 98.38 390 ASP B C 1
ATOM 6952 O O . ASP B 1 390 ? 7.531 13.883 5.629 1 98.38 390 ASP B O 1
ATOM 6956 N N . THR B 1 391 ? 5.789 12.5 5.461 1 98.38 391 THR B N 1
ATOM 6957 C CA . THR B 1 391 ? 4.828 13.586 5.328 1 98.38 391 THR B CA 1
ATOM 6958 C C . THR B 1 391 ? 4.902 14.516 6.531 1 98.38 391 THR B C 1
ATOM 6960 O O . THR B 1 391 ? 5.141 15.719 6.383 1 98.38 391 THR B O 1
ATOM 6963 N N . HIS B 1 392 ? 4.664 13.945 7.645 1 98.44 392 HIS B N 1
ATOM 6964 C CA . HIS B 1 392 ? 4.988 14.641 8.883 1 98.44 392 HIS B CA 1
ATOM 6965 C C . HIS B 1 392 ? 6.387 14.281 9.367 1 98.44 392 HIS B C 1
ATOM 6967 O O . HIS B 1 392 ? 6.555 13.328 10.133 1 98.44 392 HIS B O 1
ATOM 6973 N N . ASP B 1 393 ? 7.316 15.008 8.914 1 98.44 393 ASP B N 1
ATOM 6974 C CA . ASP B 1 393 ? 8.719 14.68 9.164 1 98.44 393 ASP B CA 1
ATOM 6975 C C . ASP B 1 393 ? 9.094 14.953 10.617 1 98.44 393 ASP B C 1
ATOM 6977 O O . ASP B 1 393 ? 8.414 15.719 11.312 1 98.44 393 ASP B O 1
ATOM 6981 N N . CYS B 1 394 ? 10.141 14.422 11.094 1 97.44 394 CYS B N 1
ATOM 6982 C CA . CYS B 1 394 ? 10.547 14.461 12.5 1 97.44 394 CYS B CA 1
ATOM 6983 C C . CYS B 1 394 ? 11.094 15.836 12.867 1 97.44 394 CYS B C 1
ATOM 6985 O O . CYS B 1 394 ? 11.367 16.656 11.992 1 97.44 394 CYS B O 1
ATOM 6987 N N . GLY B 1 395 ? 11.133 16.141 14.164 1 97.44 395 GLY B N 1
ATOM 6988 C CA . GLY B 1 395 ? 11.875 17.281 14.68 1 97.44 395 GLY B CA 1
ATOM 6989 C C . GLY B 1 395 ? 11 18.484 14.969 1 97.44 395 GLY B C 1
ATOM 6990 O O . GLY B 1 395 ? 11.5 19.578 15.219 1 97.44 395 GLY B O 1
ATOM 6991 N N . GLY B 1 396 ? 9.695 18.328 14.898 1 97.69 396 GLY B N 1
ATOM 6992 C CA . GLY B 1 396 ? 8.805 19.438 15.148 1 97.69 396 GLY B CA 1
ATOM 6993 C C . GLY B 1 396 ? 8.875 19.953 16.578 1 97.69 396 GLY B C 1
ATOM 6994 O O . GLY B 1 396 ? 8.625 21.141 16.828 1 97.69 396 GLY B O 1
ATOM 6995 N N . TYR B 1 397 ? 9.164 19.125 17.469 1 97.31 397 TYR B N 1
ATOM 6996 C CA . TYR B 1 397 ? 9.305 19.469 18.875 1 97.31 397 TYR B CA 1
ATOM 6997 C C . TYR B 1 397 ? 10.594 18.891 19.453 1 97.31 397 TYR B C 1
ATOM 6999 O O . TYR B 1 397 ? 10.57 17.859 20.125 1 97.31 397 TYR B O 1
ATOM 7007 N N . PRO B 1 398 ? 11.664 19.594 19.234 1 94.19 398 PRO B N 1
ATOM 7008 C CA . PRO B 1 398 ? 12.93 19.125 19.812 1 94.19 398 PRO B CA 1
ATOM 7009 C C . PRO B 1 398 ? 12.953 19.234 21.344 1 94.19 398 PRO B C 1
ATOM 7011 O O . PRO B 1 398 ? 12.031 19.797 21.938 1 94.19 398 PRO B O 1
ATOM 7014 N N . ALA B 1 399 ? 14 18.672 21.938 1 88.56 399 ALA B N 1
ATOM 7015 C CA . ALA B 1 399 ? 14.125 18.703 23.391 1 88.56 399 ALA B CA 1
ATOM 7016 C C . ALA B 1 399 ? 14.031 20.141 23.906 1 88.56 399 ALA B C 1
ATOM 7018 O O . ALA B 1 399 ? 14.641 21.047 23.359 1 88.56 399 ALA B O 1
ATOM 7019 N N . GLY B 1 400 ? 13.234 20.312 24.906 1 89.5 400 GLY B N 1
ATOM 7020 C CA . GLY B 1 400 ? 13.109 21.625 25.531 1 89.5 400 GLY B CA 1
ATOM 7021 C C . GLY B 1 400 ? 11.93 22.422 25.031 1 89.5 400 GLY B C 1
ATOM 7022 O O . GLY B 1 400 ? 11.508 23.391 25.656 1 89.5 400 GLY B O 1
ATOM 7023 N N . VAL B 1 401 ? 11.438 22.094 23.875 1 92.62 401 VAL B N 1
ATOM 7024 C CA . VAL B 1 401 ? 10.273 22.781 23.328 1 92.62 401 VAL B CA 1
ATOM 7025 C C . VAL B 1 401 ? 9 22.031 23.719 1 92.62 401 VAL B C 1
ATOM 7027 O O . VAL B 1 401 ? 8.844 20.844 23.406 1 92.62 401 VAL B O 1
ATOM 7030 N N . VAL B 1 402 ? 8.125 22.734 24.391 1 91.69 402 VAL B N 1
ATOM 7031 C CA . VAL B 1 402 ? 6.91 22.125 24.891 1 91.69 402 VAL B CA 1
ATOM 7032 C C . VAL B 1 402 ? 5.711 22.562 24.062 1 91.69 402 VAL B C 1
ATOM 7034 O O . VAL B 1 402 ? 5.547 23.75 23.781 1 91.69 402 VAL B O 1
ATOM 7037 N N . ARG B 1 403 ? 4.941 21.703 23.656 1 94.31 403 ARG B N 1
ATOM 7038 C CA . ARG B 1 403 ? 3.727 21.984 22.906 1 94.31 403 ARG B CA 1
ATOM 7039 C C . ARG B 1 403 ? 2.686 22.672 23.781 1 94.31 403 ARG B C 1
ATOM 7041 O O . ARG B 1 403 ? 2.453 22.25 24.922 1 94.31 403 ARG B O 1
ATOM 7048 N N . SER B 1 404 ? 2.08 23.656 23.297 1 95.19 404 SER B N 1
ATOM 7049 C CA . SER B 1 404 ? 1.035 24.375 24.016 1 95.19 404 SER B CA 1
ATOM 7050 C C . SER B 1 404 ? -0.195 23.5 24.234 1 95.19 404 SER B C 1
ATOM 7052 O O . SER B 1 404 ? -0.516 22.656 23.391 1 95.19 404 SER B O 1
ATOM 7054 N N . GLU B 1 405 ? -0.907 23.734 25.281 1 95.69 405 GLU B N 1
ATOM 7055 C CA . GLU B 1 405 ? -2.164 23.031 25.547 1 95.69 405 GLU B CA 1
ATOM 7056 C C . GLU B 1 405 ? -3.361 23.875 25.109 1 95.69 405 GLU B C 1
ATOM 7058 O O . GLU B 1 405 ? -4.5 23.406 25.156 1 95.69 405 GLU B O 1
ATOM 7063 N N . ARG B 1 406 ? -3.133 25.062 24.703 1 95.69 406 ARG B N 1
ATOM 7064 C CA . ARG B 1 406 ? -4.203 25.953 24.266 1 95.69 406 ARG B CA 1
ATOM 7065 C C . ARG B 1 406 ? -4.902 25.406 23.031 1 95.69 406 ARG B C 1
ATOM 7067 O O . ARG B 1 406 ? -4.25 24.969 22.078 1 95.69 406 ARG B O 1
ATOM 7074 N N . PRO B 1 407 ? -6.277 25.422 23.047 1 94.75 407 PRO B N 1
ATOM 7075 C CA . PRO B 1 407 ? -6.969 24.984 21.828 1 94.75 407 PRO B CA 1
ATOM 7076 C C . PRO B 1 407 ? -6.445 25.672 20.578 1 94.75 407 PRO B C 1
ATOM 7078 O O . PRO B 1 407 ? -6.195 26.875 20.578 1 94.75 407 PRO B O 1
ATOM 7081 N N . GLY B 1 408 ? -6.277 24.906 19.562 1 94 408 GLY B N 1
ATOM 7082 C CA . GLY B 1 408 ? -5.645 25.391 18.344 1 94 408 GLY B CA 1
ATOM 7083 C C . GLY B 1 408 ? -4.152 25.109 18.312 1 94 408 GLY B C 1
ATOM 7084 O O . GLY B 1 408 ? -3.678 24.344 17.469 1 94 408 GLY B O 1
ATOM 7085 N N . LEU B 1 409 ? -3.447 25.75 19.25 1 96.88 409 LEU B N 1
ATOM 7086 C CA . LEU B 1 409 ? -1.998 25.609 19.328 1 96.88 409 LEU B CA 1
ATOM 7087 C C . LEU B 1 409 ? -1.618 24.172 19.703 1 96.88 409 LEU B C 1
ATOM 7089 O O . LEU B 1 409 ? -0.551 23.688 19.312 1 96.88 409 LEU B O 1
ATOM 7093 N N . LYS B 1 410 ? -2.465 23.484 20.453 1 96.38 410 LYS B N 1
ATOM 7094 C CA . LYS B 1 410 ? -2.186 22.125 20.875 1 96.38 410 LYS B CA 1
ATOM 7095 C C . LYS B 1 410 ? -2.133 21.172 19.672 1 96.38 410 LYS B C 1
ATOM 7097 O O . LYS B 1 410 ? -1.613 20.062 19.781 1 96.38 410 LYS B O 1
ATOM 7102 N N . SER B 1 411 ? -2.691 21.562 18.562 1 96.5 411 SER B N 1
ATOM 7103 C CA . SER B 1 411 ? -2.736 20.734 17.359 1 96.5 411 SER B CA 1
ATOM 7104 C C . SER B 1 411 ? -1.532 20.984 16.469 1 96.5 411 SER B C 1
ATOM 7106 O O . SER B 1 411 ? -1.375 20.344 15.422 1 96.5 411 SER B O 1
ATOM 7108 N N . LEU B 1 412 ? -0.633 21.906 16.875 1 97.75 412 LEU B N 1
ATOM 7109 C CA . LEU B 1 412 ? 0.555 22.188 16.078 1 97.75 412 LEU B CA 1
ATOM 7110 C C . LEU B 1 412 ? 1.508 21 16.078 1 97.75 412 LEU B C 1
ATOM 7112 O O . LEU B 1 412 ? 1.732 20.375 17.109 1 97.75 412 LEU B O 1
ATOM 7116 N N . ARG B 1 413 ? 2.027 20.734 14.898 1 97.44 413 ARG B N 1
ATOM 7117 C CA . ARG B 1 413 ? 2.977 19.641 14.766 1 97.44 413 ARG B CA 1
ATOM 7118 C C . ARG B 1 413 ? 4.414 20.141 14.805 1 97.44 413 ARG B C 1
ATOM 7120 O O . ARG B 1 413 ? 5.359 19.359 14.766 1 97.44 413 ARG B O 1
ATOM 7127 N N . MET B 1 414 ? 4.523 21.422 14.922 1 95.44 414 MET B N 1
ATOM 7128 C CA . MET B 1 414 ? 5.84 22.047 14.992 1 95.44 414 MET B CA 1
ATOM 7129 C C . MET B 1 414 ? 5.816 23.266 15.898 1 95.44 414 MET B C 1
ATOM 7131 O O . MET B 1 414 ? 4.941 24.125 15.758 1 95.44 414 MET B O 1
ATOM 7135 N N . GLY B 1 415 ? 6.656 23.375 16.828 1 96.56 415 GLY B N 1
ATOM 7136 C CA . GLY B 1 415 ? 6.746 24.516 17.734 1 96.56 415 GLY B CA 1
ATOM 7137 C C . GLY B 1 415 ? 8.094 25.219 17.688 1 96.56 415 GLY B C 1
ATOM 7138 O O . GLY B 1 415 ? 8.602 25.672 18.703 1 96.56 415 GLY B O 1
ATOM 7139 N N . ARG B 1 416 ? 8.656 25.344 16.453 1 96.56 416 ARG B N 1
ATOM 7140 C CA . ARG B 1 416 ? 10 25.875 16.266 1 96.56 416 ARG B CA 1
ATOM 7141 C C . ARG B 1 416 ? 9.953 27.297 15.711 1 96.56 416 ARG B C 1
ATOM 7143 O O . ARG B 1 416 ? 8.906 27.75 15.258 1 96.56 416 ARG B O 1
ATOM 7150 N N . VAL B 1 417 ? 11.109 27.922 15.828 1 97.88 417 VAL B N 1
ATOM 7151 C CA . VAL B 1 417 ? 11.391 29.141 15.07 1 97.88 417 VAL B CA 1
ATOM 7152 C C . VAL B 1 417 ? 11.891 28.781 13.672 1 97.88 417 VAL B C 1
ATOM 7154 O O . VAL B 1 417 ? 12.719 27.875 13.516 1 97.88 417 VAL B O 1
ATOM 7157 N N . LEU B 1 418 ? 11.336 29.438 12.664 1 98.62 418 LEU B N 1
ATOM 7158 C CA . LEU B 1 418 ? 11.711 29.141 11.289 1 98.62 418 LEU B CA 1
ATOM 7159 C C . LEU B 1 418 ? 13.188 29.422 11.055 1 98.62 418 LEU B C 1
ATOM 7161 O O . LEU B 1 418 ? 13.727 30.422 11.555 1 98.62 418 LEU B O 1
ATOM 7165 N N . GLN B 1 419 ? 13.836 28.578 10.406 1 98.69 419 GLN B N 1
ATOM 7166 C CA . GLN B 1 419 ? 15.227 28.719 9.977 1 98.69 419 GLN B CA 1
ATOM 7167 C C . GLN B 1 419 ? 15.414 28.25 8.539 1 98.69 419 GLN B C 1
ATOM 7169 O O . GLN B 1 419 ? 14.672 27.375 8.062 1 98.69 419 GLN B O 1
ATOM 7174 N N . ALA B 1 420 ? 16.422 28.891 7.879 1 98.69 420 ALA B N 1
ATOM 7175 C CA . ALA B 1 420 ? 16.719 28.5 6.5 1 98.69 420 ALA B CA 1
ATOM 7176 C C . ALA B 1 420 ? 16.984 27 6.398 1 98.69 420 ALA B C 1
ATOM 7178 O O . ALA B 1 420 ? 17.641 26.422 7.262 1 98.69 420 ALA B O 1
ATOM 7179 N N . GLY B 1 421 ? 16.406 26.375 5.367 1 98.62 421 GLY B N 1
ATOM 7180 C CA . GLY B 1 421 ? 16.625 24.969 5.133 1 98.62 421 GLY B CA 1
ATOM 7181 C C . GLY B 1 421 ? 15.469 24.094 5.613 1 98.62 421 GLY B C 1
ATOM 7182 O O . GLY B 1 421 ? 15.398 22.906 5.289 1 98.62 421 GLY B O 1
ATOM 7183 N N . MET B 1 422 ? 14.57 24.688 6.398 1 98.88 422 MET B N 1
ATOM 7184 C CA . MET B 1 422 ? 13.359 23.984 6.785 1 98.88 422 MET B CA 1
ATOM 7185 C C . MET B 1 422 ? 12.383 23.891 5.617 1 98.88 422 MET B C 1
ATOM 7187 O O . MET B 1 422 ? 12.32 24.797 4.781 1 98.88 422 MET B O 1
ATOM 7191 N N . VAL B 1 423 ? 11.734 22.812 5.473 1 98.94 423 VAL B N 1
ATOM 7192 C CA . VAL B 1 423 ? 10.609 22.656 4.555 1 98.94 423 VAL B CA 1
ATOM 7193 C C . VAL B 1 423 ? 9.328 22.422 5.348 1 98.94 423 VAL B C 1
ATOM 7195 O O . VAL B 1 423 ? 9.258 21.516 6.18 1 98.94 423 VAL B O 1
ATOM 7198 N N . ILE B 1 424 ? 8.297 23.219 5.133 1 98.56 424 ILE B N 1
ATOM 7199 C CA . ILE B 1 424 ? 7.098 23.234 5.965 1 98.56 424 ILE B CA 1
ATOM 7200 C C . ILE B 1 424 ? 5.859 23.391 5.082 1 98.56 424 ILE B C 1
ATOM 7202 O O . ILE B 1 424 ? 5.918 24 4.02 1 98.56 424 ILE B O 1
ATOM 7206 N N . THR B 1 425 ? 4.809 22.781 5.484 1 98.88 425 THR B N 1
ATOM 7207 C CA . THR B 1 425 ? 3.525 23.031 4.84 1 98.88 425 THR B CA 1
ATOM 7208 C C . THR B 1 425 ? 2.812 24.203 5.496 1 98.88 425 THR B C 1
ATOM 7210 O O . THR B 1 425 ? 2.916 24.406 6.711 1 98.88 425 THR B O 1
ATOM 7213 N N . VAL B 1 426 ? 2.166 25.016 4.766 1 98.94 426 VAL B N 1
ATOM 7214 C CA . VAL B 1 426 ? 1.258 26.062 5.215 1 98.94 426 VAL B CA 1
ATOM 7215 C C . VAL B 1 426 ? -0.173 25.719 4.812 1 98.94 426 VAL B C 1
ATOM 7217 O O . VAL B 1 426 ? -0.537 25.828 3.637 1 98.94 426 VAL B O 1
ATOM 7220 N N . GLU B 1 427 ? -0.982 25.312 5.812 1 98.81 427 GLU B N 1
ATOM 7221 C CA . GLU B 1 427 ? -2.236 24.672 5.418 1 98.81 427 GLU B CA 1
ATOM 7222 C C . GLU B 1 427 ? -3.4 25.172 6.27 1 98.81 427 GLU B C 1
ATOM 7224 O O . GLU B 1 427 ? -4.137 24.375 6.855 1 98.81 427 GLU B O 1
ATOM 7229 N N . PRO B 1 428 ? -3.676 26.484 6.234 1 98.88 428 PRO B N 1
ATOM 7230 C CA . PRO B 1 428 ? -4.898 26.938 6.906 1 98.88 428 PRO B CA 1
ATOM 7231 C C . PRO B 1 428 ? -6.164 26.359 6.281 1 98.88 428 PRO B C 1
ATOM 7233 O O . PRO B 1 428 ? -6.133 25.891 5.137 1 98.88 428 PRO B O 1
ATOM 7236 N N . GLY B 1 429 ? -7.219 26.359 7.07 1 98.81 429 GLY B N 1
ATOM 7237 C CA . GLY B 1 429 ? -8.516 25.891 6.605 1 98.81 429 GLY B CA 1
ATOM 7238 C C . GLY B 1 429 ? -9.672 26.422 7.434 1 98.81 429 GLY B C 1
ATOM 7239 O O . GLY B 1 429 ? -9.469 26.922 8.547 1 98.81 429 GLY B O 1
ATOM 7240 N N . VAL B 1 430 ? -10.828 26.453 6.848 1 98.88 430 VAL B N 1
ATOM 7241 C CA . VAL B 1 430 ? -12.086 26.766 7.516 1 98.88 430 VAL B CA 1
ATOM 7242 C C . VAL B 1 430 ? -13.094 25.641 7.258 1 98.88 430 VAL B C 1
ATOM 7244 O O . VAL B 1 430 ? -13.375 25.312 6.105 1 98.88 430 VAL B O 1
ATOM 7247 N N . TYR B 1 431 ? -13.586 25.125 8.32 1 98.44 431 TYR B N 1
ATOM 7248 C CA . TYR B 1 431 ? -14.508 24 8.234 1 98.44 431 TYR B CA 1
ATOM 7249 C C . TYR B 1 431 ? -15.781 24.281 9.031 1 98.44 431 TYR B C 1
ATOM 7251 O O . TYR B 1 431 ? -15.742 24.969 10.055 1 98.44 431 TYR B O 1
ATOM 7259 N N . PHE B 1 432 ? -16.797 23.812 8.547 1 98.12 432 PHE B N 1
ATOM 7260 C CA . PHE B 1 432 ? -18.062 23.844 9.266 1 98.12 432 PHE B CA 1
ATOM 7261 C C . PHE B 1 432 ? -18.422 22.453 9.773 1 98.12 432 PHE B C 1
ATOM 7263 O O . PHE B 1 432 ? -19.219 21.734 9.148 1 98.12 432 PHE B O 1
ATOM 7270 N N . ILE B 1 433 ? -17.828 22.109 10.875 1 97.56 433 ILE B N 1
ATOM 7271 C CA . ILE B 1 433 ? -17.953 20.797 11.484 1 97.56 433 ILE B CA 1
ATOM 7272 C C . ILE B 1 433 ? -19.062 20.812 12.539 1 97.56 433 ILE B C 1
ATOM 7274 O O . ILE B 1 433 ? -18.969 21.531 13.539 1 97.56 433 ILE B O 1
ATOM 7278 N N . GLU B 1 434 ? -20.047 19.984 12.414 1 95.75 434 GLU B N 1
ATOM 7279 C CA . GLU B 1 434 ? -21.266 20.047 13.195 1 95.75 434 GLU B CA 1
ATOM 7280 C C . GLU B 1 434 ? -20.984 19.922 14.688 1 95.75 434 GLU B C 1
ATOM 7282 O O . GLU B 1 434 ? -21.453 20.75 15.477 1 95.75 434 GLU B O 1
ATOM 7287 N N . PRO B 1 435 ? -20.172 18.938 15.125 1 95.56 435 PRO B N 1
ATOM 7288 C CA . PRO B 1 435 ? -19.953 18.828 16.562 1 95.56 435 PRO B CA 1
ATOM 7289 C C . PRO B 1 435 ? -19.25 20.047 17.141 1 95.56 435 PRO B C 1
ATOM 7291 O O . PRO B 1 435 ? -19.531 20.453 18.266 1 95.56 435 PRO B O 1
ATOM 7294 N N . LEU B 1 436 ? -18.344 20.641 16.438 1 97.25 436 LEU B N 1
ATOM 7295 C CA . LEU B 1 436 ? -17.609 21.812 16.922 1 97.25 436 LEU B CA 1
ATOM 7296 C C . LEU B 1 436 ? -18.516 23.031 16.938 1 97.25 436 LEU B C 1
ATOM 7298 O O . LEU B 1 436 ? -18.5 23.812 17.906 1 97.25 436 LEU B O 1
ATOM 7302 N N . LEU B 1 437 ? -19.312 23.234 15.859 1 97.75 437 LEU B N 1
ATOM 7303 C CA . LEU B 1 437 ? -20.234 24.359 15.797 1 97.75 437 LEU B CA 1
ATOM 7304 C C . LEU B 1 437 ? -21.281 24.266 16.906 1 97.75 437 LEU B C 1
ATOM 7306 O O . LEU B 1 437 ? -21.547 25.25 17.578 1 97.75 437 LEU B O 1
ATOM 7310 N N . ASN B 1 438 ? -21.844 23.062 17.047 1 97.25 438 ASN B N 1
ATOM 7311 C CA . ASN B 1 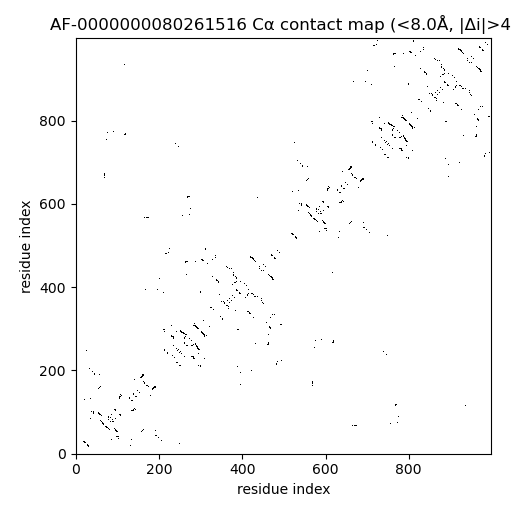438 ? -22.859 22.875 18.078 1 97.25 438 ASN B CA 1
ATOM 7312 C C . ASN B 1 438 ? -22.297 23.172 19.469 1 97.25 438 ASN B C 1
ATOM 7314 O O . ASN B 1 438 ? -22.953 23.812 20.281 1 97.25 438 ASN B O 1
ATOM 7318 N N . ALA B 1 439 ? -21.078 22.688 19.781 1 97.44 439 ALA B N 1
ATOM 7319 C CA . ALA B 1 439 ? -20.453 22.938 21.062 1 97.44 439 ALA B CA 1
ATOM 7320 C C . ALA B 1 439 ? -20.203 24.438 21.266 1 97.44 439 ALA B C 1
ATOM 7322 O O . ALA B 1 439 ? -20.391 24.953 22.375 1 97.44 439 ALA B O 1
ATOM 7323 N N . ALA B 1 440 ? -19.797 25.141 20.234 1 98.44 440 ALA B N 1
ATOM 7324 C CA . ALA B 1 440 ? -19.516 26.562 20.328 1 98.44 440 ALA B CA 1
ATOM 7325 C C . ALA B 1 440 ? -20.797 27.359 20.562 1 98.44 440 ALA B C 1
ATOM 7327 O O . ALA B 1 440 ? -20.797 28.328 21.328 1 98.44 440 ALA B O 1
ATOM 7328 N N . PHE B 1 441 ? -21.875 27 19.891 1 98.38 441 PHE B N 1
ATOM 7329 C CA . PHE B 1 441 ? -23.156 27.688 20.078 1 98.38 441 PHE B CA 1
ATOM 7330 C C . PHE B 1 441 ? -23.703 27.469 21.484 1 98.38 441 PHE B C 1
ATOM 7332 O O . PHE B 1 441 ? -24.422 28.312 22.016 1 98.38 441 PHE B O 1
ATOM 7339 N N . ALA B 1 442 ? -23.328 26.344 22.078 1 98.25 442 ALA B N 1
ATOM 7340 C CA . ALA B 1 442 ? -23.797 26.016 23.422 1 98.25 442 ALA B CA 1
ATOM 7341 C C . ALA B 1 442 ? -22.891 26.641 24.484 1 98.25 442 ALA B C 1
ATOM 7343 O O . ALA B 1 442 ? -23.234 26.641 25.672 1 98.25 442 ALA B O 1
ATOM 7344 N N . ASN B 1 443 ? -21.75 27.125 24.141 1 98.06 443 ASN B N 1
ATOM 7345 C CA . ASN B 1 443 ? -20.797 27.781 25.031 1 98.06 443 ASN B CA 1
ATOM 7346 C C . ASN B 1 443 ? -21.031 29.281 25.094 1 98.06 443 ASN B C 1
ATOM 7348 O O . ASN B 1 443 ? -20.734 30 24.125 1 98.06 443 ASN B O 1
ATOM 7352 N N . GLU B 1 444 ? -21.344 29.797 26.172 1 97.44 444 GLU B N 1
ATOM 7353 C CA . GLU B 1 444 ? -21.703 31.203 26.312 1 97.44 444 GLU B CA 1
ATOM 7354 C C . GLU B 1 444 ? -20.531 32.125 25.953 1 97.44 444 GLU B C 1
ATOM 7356 O O . GLU B 1 444 ? -20.734 33.188 25.391 1 97.44 444 GLU B O 1
ATOM 7361 N N . LYS B 1 445 ? -19.391 31.672 26.281 1 97.62 445 LYS B N 1
ATOM 7362 C CA . LYS B 1 445 ? -18.203 32.469 26.016 1 97.62 445 LYS B CA 1
ATOM 7363 C C . LYS B 1 445 ? -17.906 32.531 24.516 1 97.62 445 LYS B C 1
ATOM 7365 O O . LYS B 1 445 ? -17.297 33.5 24.031 1 97.62 445 LYS B O 1
ATOM 7370 N N . GLN B 1 446 ? -18.375 31.609 23.734 1 98.56 446 GLN B N 1
ATOM 7371 C CA . GLN B 1 446 ? -18.078 31.547 22.312 1 98.56 446 GLN B CA 1
ATOM 7372 C C . GLN B 1 446 ? -19.266 31.984 21.469 1 98.56 446 GLN B C 1
ATOM 7374 O O . GLN B 1 446 ? -19.094 32.656 20.453 1 98.56 446 GLN B O 1
ATOM 7379 N N . SER B 1 447 ? -20.453 31.656 21.922 1 98.5 447 SER B N 1
ATOM 7380 C CA . SER B 1 447 ? -21.656 31.844 21.125 1 98.5 447 SER B CA 1
ATOM 7381 C C . SER B 1 447 ? -21.891 33.312 20.828 1 98.5 447 SER B C 1
ATOM 7383 O O . SER B 1 447 ? -22.469 33.656 19.781 1 98.5 447 SER B O 1
ATOM 7385 N N . GLN B 1 448 ? -21.422 34.156 21.672 1 98.44 448 GLN B N 1
ATOM 7386 C CA . GLN B 1 448 ? -21.672 35.594 21.516 1 98.44 448 GLN B CA 1
ATOM 7387 C C . GLN B 1 448 ? -20.969 36.156 20.266 1 98.44 448 GLN B C 1
ATOM 7389 O O . GLN B 1 448 ? -21.328 37.219 19.766 1 98.44 448 GLN B O 1
ATOM 7394 N N . PHE B 1 449 ? -19.969 35.438 19.766 1 98.81 449 PHE B N 1
ATOM 7395 C CA . PHE B 1 449 ? -19.203 35.906 18.609 1 98.81 449 PHE B CA 1
ATOM 7396 C C . PHE B 1 449 ? -19.75 35.312 17.328 1 98.81 449 PHE B C 1
ATOM 7398 O O . PHE B 1 449 ? -19.359 35.719 16.234 1 98.81 449 PHE B O 1
ATOM 7405 N N . LEU B 1 450 ? -20.641 34.312 17.391 1 98.81 450 LEU B N 1
ATOM 7406 C CA . LEU B 1 450 ? -21.141 33.562 16.234 1 98.81 450 LEU B CA 1
ATOM 7407 C C . LEU B 1 450 ? -22.484 34.094 15.781 1 98.81 450 LEU B C 1
ATOM 7409 O O . LEU B 1 450 ? -23.406 34.25 16.594 1 98.81 450 LEU B O 1
ATOM 7413 N N . VAL B 1 451 ? -22.625 34.375 14.523 1 98.81 451 VAL B N 1
ATOM 7414 C CA . VAL B 1 451 ? -23.891 34.812 13.969 1 98.81 451 VAL B CA 1
ATOM 7415 C C . VAL B 1 451 ? -24.625 33.625 13.359 1 98.81 451 VAL B C 1
ATOM 7417 O O . VAL B 1 451 ? -24.438 33.312 12.18 1 98.81 451 VAL B O 1
ATOM 7420 N N . LYS B 1 452 ? -25.5 33.094 14.07 1 97.94 452 LYS B N 1
ATOM 7421 C CA . LYS B 1 452 ? -26.141 31.812 13.758 1 97.94 452 LYS B CA 1
ATOM 7422 C C . LYS B 1 452 ? -26.844 31.859 12.406 1 97.94 452 LYS B C 1
ATOM 7424 O O . LYS B 1 452 ? -26.703 30.938 11.602 1 97.94 452 LYS B O 1
ATOM 7429 N N . GLU B 1 453 ? -27.578 32.906 12.109 1 97.75 453 GLU B N 1
ATOM 7430 C CA . GLU B 1 453 ? -28.359 33.031 10.891 1 97.75 453 GLU B CA 1
ATOM 7431 C C . GLU B 1 453 ? -27.469 32.938 9.648 1 97.75 453 GLU B C 1
ATOM 7433 O O . GLU B 1 453 ? -27.875 32.375 8.625 1 97.75 453 GLU B O 1
ATOM 7438 N N . VAL B 1 454 ? -26.328 33.469 9.734 1 98.44 454 VAL B N 1
ATOM 7439 C CA . VAL B 1 454 ? -25.406 33.469 8.594 1 98.44 454 VAL B CA 1
ATOM 7440 C C . VAL B 1 454 ? -24.656 32.156 8.539 1 98.44 454 VAL B C 1
ATOM 7442 O O . VAL B 1 454 ? -24.562 31.516 7.484 1 98.44 454 VAL B O 1
ATOM 7445 N N . ILE B 1 455 ? -24.141 31.656 9.703 1 98.38 455 ILE B N 1
ATOM 7446 C CA . ILE B 1 455 ? -23.359 30.422 9.773 1 98.38 455 ILE B CA 1
ATOM 7447 C C . ILE B 1 455 ? -24.188 29.25 9.297 1 98.38 455 ILE B C 1
ATOM 7449 O O . ILE B 1 455 ? -23.672 28.328 8.641 1 98.38 455 ILE B O 1
ATOM 7453 N N . ASP B 1 456 ? -25.438 29.25 9.531 1 97.62 456 ASP B N 1
ATOM 7454 C CA . ASP B 1 456 ? -26.344 28.141 9.164 1 97.62 456 ASP B CA 1
ATOM 7455 C C . ASP B 1 456 ? -26.375 27.953 7.652 1 97.62 456 ASP B C 1
ATOM 7457 O O . ASP B 1 456 ? -26.641 26.844 7.168 1 97.62 456 ASP B O 1
ATOM 7461 N N . ARG B 1 457 ? -26.047 29 6.867 1 96.44 457 ARG B N 1
ATOM 7462 C CA . ARG B 1 457 ? -25.969 28.875 5.414 1 96.44 457 ARG B CA 1
ATOM 7463 C C . ARG B 1 457 ? -24.844 27.953 4.988 1 96.44 457 ARG B C 1
ATOM 7465 O O . ARG B 1 457 ? -24.875 27.391 3.895 1 96.44 457 ARG B O 1
ATOM 7472 N N . PHE B 1 458 ? -23.891 27.875 5.82 1 97.44 458 PHE B N 1
ATOM 7473 C CA . PHE B 1 458 ? -22.656 27.172 5.453 1 97.44 458 PHE B CA 1
ATOM 7474 C C . PHE B 1 458 ? -22.641 25.766 6.039 1 97.44 458 PHE B C 1
ATOM 7476 O O . PHE B 1 458 ? -21.781 24.953 5.691 1 97.44 458 PHE B O 1
ATOM 7483 N N . ARG B 1 459 ? -23.594 25.453 6.977 1 95.69 459 ARG B N 1
ATOM 7484 C CA . ARG B 1 459 ? -23.688 24.109 7.523 1 95.69 459 ARG B CA 1
ATOM 7485 C C . ARG B 1 459 ? -23.906 23.078 6.414 1 95.69 459 ARG B C 1
ATOM 7487 O O . ARG B 1 459 ? -24.703 23.297 5.508 1 95.69 459 ARG B O 1
ATOM 7494 N N . GLY B 1 460 ? -23.078 21.984 6.422 1 92.94 460 GLY B N 1
ATOM 7495 C CA . GLY B 1 460 ? -23.188 20.938 5.41 1 92.94 460 GLY B CA 1
ATOM 7496 C C . GLY B 1 460 ? -22.359 21.219 4.168 1 92.94 460 GLY B C 1
ATOM 7497 O O . GLY B 1 460 ? -22.25 20.375 3.283 1 92.94 460 GLY B O 1
ATOM 7498 N N . SER B 1 461 ? -21.703 22.359 4.102 1 95 461 SER B N 1
ATOM 7499 C CA . SER B 1 461 ? -20.938 22.734 2.91 1 95 461 SER B CA 1
ATOM 7500 C C . SER B 1 461 ? -19.531 22.156 2.953 1 95 461 SER B C 1
ATOM 7502 O O . SER B 1 461 ? -18.812 22.188 1.953 1 95 461 SER B O 1
ATOM 7504 N N . GLY B 1 462 ? -19.25 21.594 4.07 1 96.56 462 GLY B N 1
ATOM 7505 C CA . GLY B 1 462 ? -17.906 21.047 4.207 1 96.56 462 GLY B CA 1
ATOM 7506 C C . GLY B 1 462 ? -16.891 22.062 4.676 1 96.56 462 GLY B C 1
ATOM 7507 O O . GLY B 1 462 ? -17.094 22.75 5.684 1 96.56 462 GLY B O 1
ATOM 7508 N N . GLY B 1 463 ? -15.758 22.141 3.984 1 97.75 463 GLY B N 1
ATOM 7509 C CA . GLY B 1 463 ? -14.688 23.062 4.336 1 97.75 463 GLY B CA 1
ATOM 7510 C C . GLY B 1 463 ? -13.703 23.281 3.205 1 97.75 463 GLY B C 1
ATOM 7511 O O . GLY B 1 463 ? -13.852 22.719 2.119 1 97.75 463 GLY B O 1
ATOM 7512 N N . VAL B 1 464 ? -12.859 24.234 3.43 1 98.81 464 VAL B N 1
ATOM 7513 C CA . VAL B 1 464 ? -11.797 24.594 2.502 1 98.81 464 VAL B CA 1
ATOM 7514 C C . VAL B 1 464 ? -10.445 24.516 3.213 1 98.81 464 VAL B C 1
ATOM 7516 O O . VAL B 1 464 ? -10.32 24.922 4.371 1 98.81 464 VAL B O 1
ATOM 7519 N N . ARG B 1 465 ? -9.516 23.922 2.615 1 98.88 465 ARG B N 1
ATOM 7520 C CA . ARG B 1 465 ? -8.109 23.922 3.02 1 98.88 465 ARG B CA 1
ATOM 7521 C C . ARG B 1 465 ? -7.199 24.234 1.841 1 98.88 465 ARG B C 1
ATOM 7523 O O . ARG B 1 465 ? -7.422 23.75 0.728 1 98.88 465 ARG B O 1
ATOM 7530 N N . ILE B 1 466 ? -6.348 25.078 2.002 1 98.94 466 ILE B N 1
ATOM 7531 C CA . ILE B 1 466 ? -5.281 25.375 1.054 1 98.94 466 ILE B CA 1
ATOM 7532 C C . ILE B 1 466 ? -3.928 25.047 1.677 1 98.94 466 ILE B C 1
ATOM 7534 O O . ILE B 1 466 ? -3.564 25.594 2.723 1 98.94 466 ILE B O 1
ATOM 7538 N N . GLU B 1 467 ? -3.252 24.125 1.063 1 98.88 467 GLU B N 1
ATOM 7539 C CA . GLU B 1 467 ? -1.986 23.672 1.633 1 98.88 467 GLU B CA 1
ATOM 7540 C C . GLU B 1 467 ? -0.858 23.766 0.609 1 98.88 467 GLU B C 1
ATOM 7542 O O . GLU B 1 467 ? -0.917 23.125 -0.444 1 98.88 467 GLU B O 1
ATOM 7547 N N . ASP B 1 468 ? 0.153 24.5 0.914 1 98.88 468 ASP B N 1
ATOM 7548 C CA . ASP B 1 468 ? 1.338 24.703 0.086 1 98.88 468 ASP B CA 1
ATOM 7549 C C . ASP B 1 468 ? 2.596 24.203 0.799 1 98.88 468 ASP B C 1
ATOM 7551 O O . ASP B 1 468 ? 2.691 24.281 2.025 1 98.88 468 ASP B O 1
ATOM 7555 N N . ASP B 1 469 ? 3.471 23.672 0.013 1 98.94 469 ASP B N 1
ATOM 7556 C CA . ASP B 1 469 ? 4.789 23.281 0.505 1 98.94 469 ASP B CA 1
ATOM 7557 C C . ASP B 1 469 ? 5.809 24.391 0.289 1 98.94 469 ASP B C 1
ATOM 7559 O O . ASP B 1 469 ? 5.988 24.875 -0.835 1 98.94 469 ASP B O 1
ATOM 7563 N N . VAL B 1 470 ? 6.566 24.734 1.352 1 98.88 470 VAL B N 1
ATOM 7564 C CA . VAL B 1 470 ? 7.418 25.922 1.308 1 98.88 470 VAL B CA 1
ATOM 7565 C C . VAL B 1 470 ? 8.797 25.578 1.876 1 98.88 470 VAL B C 1
ATOM 7567 O O . VAL B 1 470 ? 8.906 24.844 2.854 1 98.88 470 VAL B O 1
ATOM 7570 N N . ILE B 1 471 ? 9.844 26.109 1.208 1 98.94 471 ILE B N 1
ATOM 7571 C CA . ILE B 1 471 ? 11.203 26.094 1.733 1 98.94 471 ILE B CA 1
ATOM 7572 C C . ILE B 1 471 ? 11.508 27.422 2.412 1 98.94 471 ILE B C 1
ATOM 7574 O O . ILE B 1 471 ? 11.328 28.484 1.813 1 98.94 471 ILE B O 1
ATOM 7578 N N . VAL B 1 472 ? 11.922 27.422 3.65 1 98.88 472 VAL B N 1
ATOM 7579 C CA . VAL B 1 472 ? 12.406 28.641 4.285 1 98.88 472 VAL B CA 1
ATOM 7580 C C . VAL B 1 472 ? 13.797 28.984 3.75 1 98.88 472 VAL B C 1
ATOM 7582 O O . VAL B 1 472 ? 14.719 28.172 3.848 1 98.88 472 VAL B O 1
ATOM 7585 N N . THR B 1 473 ? 13.938 30.109 3.164 1 98.62 473 THR B N 1
ATOM 7586 C CA . THR B 1 473 ? 15.211 30.594 2.643 1 98.62 473 THR B CA 1
ATOM 7587 C C . THR B 1 473 ? 15.883 31.547 3.627 1 98.62 473 THR B C 1
ATOM 7589 O O . THR B 1 473 ? 15.289 31.906 4.648 1 98.62 473 THR B O 1
ATOM 7592 N N . PRO B 1 474 ? 17.109 31.984 3.393 1 98.19 474 PRO B N 1
ATOM 7593 C CA . PRO B 1 474 ? 17.812 32.875 4.324 1 98.19 474 PRO B CA 1
ATOM 7594 C C . PRO B 1 474 ? 17.109 34.219 4.496 1 98.19 474 PRO B C 1
ATOM 7596 O O . PRO B 1 474 ? 17.312 34.906 5.504 1 98.19 474 PRO B O 1
ATOM 7599 N N . THR B 1 475 ? 16.25 34.594 3.533 1 97.94 475 THR B N 1
ATOM 7600 C CA . THR B 1 475 ? 15.664 35.906 3.609 1 97.94 475 THR B CA 1
ATOM 7601 C C . THR B 1 475 ? 14.141 35.844 3.496 1 97.94 475 THR B C 1
ATOM 7603 O O . THR B 1 475 ? 13.469 36.875 3.482 1 97.94 475 THR B O 1
ATOM 7606 N N . GLY B 1 476 ? 13.609 34.75 3.338 1 98.25 476 GLY B N 1
ATOM 7607 C CA . GLY B 1 476 ? 12.18 34.594 3.139 1 98.25 476 GLY B CA 1
ATOM 7608 C C . GLY B 1 476 ? 11.781 33.125 2.934 1 98.25 476 GLY B C 1
ATOM 7609 O O . GLY B 1 476 ? 12.148 32.25 3.727 1 98.25 476 GLY B O 1
ATOM 7610 N N . MET B 1 477 ? 11.023 32.938 1.869 1 98.38 477 MET B N 1
ATOM 7611 C CA . MET B 1 477 ? 10.578 31.594 1.592 1 98.38 477 MET B CA 1
ATOM 7612 C C . MET B 1 477 ? 10.453 31.359 0.091 1 98.38 477 MET B C 1
ATOM 7614 O O . MET B 1 477 ? 10.43 32.312 -0.693 1 98.38 477 MET B O 1
ATOM 7618 N N . GLU B 1 478 ? 10.547 30.141 -0.319 1 98.69 478 GLU B N 1
ATOM 7619 C CA . GLU B 1 478 ? 10.289 29.656 -1.672 1 98.69 478 GLU B CA 1
ATOM 7620 C C . GLU B 1 478 ? 9.047 28.766 -1.709 1 98.69 478 GLU B C 1
ATOM 7622 O O . GLU B 1 478 ? 8.977 27.766 -1.009 1 98.69 478 GLU B O 1
ATOM 7627 N N . LEU B 1 479 ? 8.047 29.234 -2.436 1 98.81 479 LEU B N 1
ATOM 7628 C CA . LEU B 1 479 ? 6.852 28.422 -2.652 1 98.81 479 LEU B CA 1
ATOM 7629 C C . LEU B 1 479 ? 7.105 27.359 -3.707 1 98.81 479 LEU B C 1
ATOM 7631 O O . LEU B 1 479 ? 7.332 27.672 -4.879 1 98.81 479 LEU B O 1
ATOM 7635 N N . MET B 1 480 ? 7.023 26.062 -3.305 1 98.88 480 MET B N 1
ATOM 7636 C CA . MET B 1 480 ? 7.277 24.969 -4.258 1 98.88 480 MET B CA 1
ATOM 7637 C C . MET B 1 480 ? 6 24.609 -5.008 1 98.88 480 MET B C 1
ATOM 7639 O O . MET B 1 480 ? 6.055 24.203 -6.172 1 98.88 480 MET B O 1
ATOM 7643 N N . THR B 1 481 ? 4.863 24.719 -4.352 1 98.88 481 THR B N 1
ATOM 7644 C CA . THR B 1 481 ? 3.578 24.328 -4.922 1 98.88 481 THR B CA 1
ATOM 7645 C C . THR B 1 481 ? 3.211 25.219 -6.102 1 98.88 481 THR B C 1
ATOM 7647 O O . THR B 1 481 ? 3.332 26.453 -6.02 1 98.88 481 THR B O 1
ATOM 7650 N N . ASP B 1 482 ? 2.812 24.594 -7.148 1 98.75 482 ASP B N 1
ATOM 7651 C CA . ASP B 1 482 ? 2.438 25.312 -8.359 1 98.75 482 ASP B CA 1
ATOM 7652 C C . ASP B 1 482 ? 1.086 24.844 -8.891 1 98.75 482 ASP B C 1
ATOM 7654 O O . ASP B 1 482 ? 1.026 23.984 -9.773 1 98.75 482 ASP B O 1
ATOM 7658 N N . VAL B 1 483 ? 0.042 25.391 -8.445 1 98.88 483 VAL B N 1
ATOM 7659 C CA . VAL B 1 483 ? -1.344 25.141 -8.828 1 98.88 483 VAL B CA 1
ATOM 7660 C C . VAL B 1 483 ? -2.129 26.453 -8.836 1 98.88 483 VAL B C 1
ATOM 7662 O O . VAL B 1 483 ? -1.717 27.438 -8.219 1 98.88 483 VAL B O 1
ATOM 7665 N N . PRO B 1 484 ? -3.27 26.531 -9.547 1 98.75 484 PRO B N 1
ATOM 7666 C CA . PRO B 1 484 ? -4.086 27.75 -9.43 1 98.75 484 PRO B CA 1
ATOM 7667 C C . PRO B 1 484 ? -4.602 27.969 -8.016 1 98.75 484 PRO B C 1
ATOM 7669 O O . PRO B 1 484 ? -5.066 27.031 -7.363 1 98.75 484 PRO B O 1
ATOM 7672 N N . ARG B 1 485 ? -4.523 29.219 -7.566 1 98.75 485 ARG B N 1
ATOM 7673 C CA . ARG B 1 485 ? -4.914 29.469 -6.18 1 98.75 485 ARG B CA 1
ATOM 7674 C C . ARG B 1 485 ? -5.996 30.531 -6.098 1 98.75 485 ARG B C 1
ATOM 7676 O O . ARG B 1 485 ? -6.914 30.438 -5.281 1 98.75 485 ARG B O 1
ATOM 7683 N N . THR B 1 486 ? -5.953 31.531 -6.898 1 98.81 486 THR B N 1
ATOM 7684 C CA . THR B 1 486 ? -7.023 32.531 -6.801 1 98.81 486 THR B CA 1
ATOM 7685 C C . THR B 1 486 ? -8.312 31.984 -7.414 1 98.81 486 THR B C 1
ATOM 7687 O O . THR B 1 486 ? -8.281 31.062 -8.242 1 98.81 486 THR B O 1
ATOM 7690 N N . VAL B 1 487 ? -9.383 32.562 -7.008 1 98.75 487 VAL B N 1
ATOM 7691 C CA . VAL B 1 487 ? -10.672 32.188 -7.566 1 98.75 487 VAL B CA 1
ATOM 7692 C C . VAL B 1 487 ? -10.648 32.344 -9.086 1 98.75 487 VAL B C 1
ATOM 7694 O O . VAL B 1 487 ? -11.07 31.453 -9.812 1 98.75 487 VAL B O 1
ATOM 7697 N N . GLU B 1 488 ? -10.094 33.469 -9.539 1 98.56 488 GLU B N 1
ATOM 7698 C CA . GLU B 1 488 ? -10.023 33.75 -10.977 1 98.56 488 GLU B CA 1
ATOM 7699 C C . GLU B 1 488 ? -9.172 32.688 -11.695 1 98.56 488 GLU B C 1
ATOM 7701 O O . GLU B 1 488 ? -9.562 32.188 -12.758 1 98.56 488 GLU B O 1
ATOM 7706 N N . GLU B 1 489 ? -8.062 32.375 -11.133 1 98.62 489 GLU B N 1
ATOM 7707 C CA . GLU B 1 489 ? -7.172 31.391 -11.734 1 98.62 489 GLU B CA 1
ATOM 7708 C C . GLU B 1 489 ? -7.832 30.031 -11.82 1 98.62 489 GLU B C 1
ATOM 7710 O O . GLU B 1 489 ? -7.73 29.344 -12.836 1 98.62 489 GLU B O 1
ATOM 7715 N N . ILE B 1 490 ? -8.469 29.625 -10.766 1 98.75 490 ILE B N 1
ATOM 7716 C CA . ILE B 1 490 ? -9.102 28.312 -10.703 1 98.75 490 ILE B CA 1
ATOM 7717 C C . ILE B 1 490 ? -10.227 28.234 -11.727 1 98.75 490 ILE B C 1
ATOM 7719 O O . ILE B 1 490 ? -10.289 27.281 -12.508 1 98.75 490 ILE B O 1
ATOM 7723 N N . GLU B 1 491 ? -11.094 29.25 -11.742 1 98.44 491 GLU B N 1
ATOM 7724 C CA . GLU B 1 491 ? -12.211 29.266 -12.68 1 98.44 491 GLU B CA 1
ATOM 7725 C C . GLU B 1 491 ? -11.719 29.266 -14.125 1 98.44 491 GLU B C 1
ATOM 7727 O O . GLU B 1 491 ? -12.234 28.516 -14.961 1 98.44 491 GLU B O 1
ATOM 7732 N N . TYR B 1 492 ? -10.742 30.062 -14.398 1 98.25 492 TYR B N 1
ATOM 7733 C CA . TYR B 1 492 ? -10.188 30.141 -15.742 1 98.25 492 TYR B CA 1
ATOM 7734 C C . TYR B 1 492 ? -9.57 28.797 -16.141 1 98.25 492 TYR B C 1
ATOM 7736 O O . TYR B 1 492 ? -9.828 28.281 -17.234 1 98.25 492 TYR B O 1
ATOM 7744 N N . PHE B 1 493 ? -8.742 28.266 -15.281 1 98.19 493 PHE B N 1
ATOM 7745 C CA . PHE B 1 493 ? -8.016 27.031 -15.547 1 98.19 493 PHE B CA 1
ATOM 7746 C C . PHE B 1 493 ? -8.984 25.891 -15.828 1 98.19 493 PHE B C 1
ATOM 7748 O O . PHE B 1 493 ? -8.805 25.141 -16.797 1 98.19 493 PHE B O 1
ATOM 7755 N N . MET B 1 494 ? -9.992 25.719 -14.992 1 97.5 494 MET B N 1
ATOM 7756 C CA . MET B 1 494 ? -10.93 24.609 -15.117 1 97.5 494 MET B CA 1
ATOM 7757 C C . MET B 1 494 ? -11.852 24.812 -16.312 1 97.5 494 MET B C 1
ATOM 7759 O O . MET B 1 494 ? -12.242 23.844 -16.969 1 97.5 494 MET B O 1
ATOM 7763 N N . GLN B 1 495 ? -12.203 26.031 -16.625 1 95.81 495 GLN B N 1
ATOM 7764 C CA . GLN B 1 495 ? -13.016 26.328 -17.797 1 95.81 495 GLN B CA 1
ATOM 7765 C C . GLN B 1 495 ? -12.242 26.047 -19.078 1 95.81 495 GLN B C 1
ATOM 7767 O O . GLN B 1 495 ? -12.797 25.516 -20.047 1 95.81 495 GLN B O 1
ATOM 7772 N N . ASP B 1 496 ? -11 26.406 -19.125 1 91.81 496 ASP B N 1
ATOM 7773 C CA . ASP B 1 496 ? -10.164 26.219 -20.312 1 91.81 496 ASP B CA 1
ATOM 7774 C C . ASP B 1 496 ? -9.984 24.734 -20.625 1 91.81 496 ASP B C 1
ATOM 7776 O O . ASP B 1 496 ? -9.906 24.359 -21.797 1 91.81 496 ASP B O 1
ATOM 7780 N N . ALA B 1 497 ? -9.93 23.906 -19.656 1 88.5 497 ALA B N 1
ATOM 7781 C CA . ALA B 1 497 ? -9.734 22.469 -19.828 1 88.5 497 ALA B CA 1
ATOM 7782 C C . ALA B 1 497 ? -10.992 21.797 -20.375 1 88.5 497 ALA B C 1
ATOM 7784 O O . ALA B 1 497 ? -10.938 20.672 -20.859 1 88.5 497 ALA B O 1
ATOM 7785 N N . ARG B 1 498 ? -12.078 22.406 -20.188 1 87.44 498 ARG B N 1
ATOM 7786 C CA . ARG B 1 498 ? -13.352 21.844 -20.625 1 87.44 498 ARG B CA 1
ATOM 7787 C C . ARG B 1 498 ? -13.711 22.312 -22.016 1 87.44 498 ARG B C 1
ATOM 7789 O O . ARG B 1 498 ? -14.734 21.891 -22.578 1 87.44 498 ARG B O 1
ATOM 7796 N N . LYS B 1 499 ? -12.891 23.25 -22.656 1 73.19 499 LYS B N 1
ATOM 7797 C CA . LYS B 1 499 ? -13.086 23.625 -24.047 1 73.19 499 LYS B CA 1
ATOM 7798 C C . LYS B 1 499 ? -12.547 22.547 -24.984 1 73.19 499 LYS B C 1
ATOM 7800 O O . LYS B 1 499 ? -11.859 21.625 -24.547 1 73.19 499 LYS B O 1
#

pLDDT: mean 94.23, std 13.36, range [18.47, 98.94]

Organism: Ramazzottius varieornatus (NCBI:txid947166)